Protein 1NF2 (pdb70)

Organism: Thermotoga maritima (strain ATCC 43589 / DSM 3109 / JCM 10099 / NBRC 100826 / MSB8) (NCBI:txid243274)

B-factor: mean 36.8, std 16.94, range [2.11, 124.62]

CATH classification: 3.40.50.1000 (+1 more: 3.30.1240.10)

Secondary structure (DSSP, 8-state):
-B-EEEEEIIIIIS-TTS---HHHHHHHHHHTTTSEEEEE-SS-HHHHHHHHHHHSSS---EEEGGGTEEEETTTEEEEE--B-HHHHHHHHHHHGGG---EEEE-SS-EEESS--HHHHHHHHHTT--EEE-TTHHHHHHHH-BSEEEEE--HHHHHHHHHHHHHHHTTTSEEEEEETTEEEEE-TT--HHHHHHHHHHHHT--GGGEEEEE-SHHHHHHHTT-SEEEE-TTS-HHHHHH-SEE---TTTTHHHHHHTTB-BSS--/-B-EEEEEIIIIIS-TTS---HHHHHHHHHHTTTSEEEEE-SS-HHHHHHHHHHHSSS---EEEGGGTEEEETTTEEEEE--B-HHHHHHHHHHHGGG--EEEEE-SS-EEESS--HHHHHHHHHTT---EE-TTHHHHHHHH-BSEEEEE--HHHHHHHHHHHHHHHTTTEEEEEEETTEEEEEETT--HHHHHHHHHHHHT--GGGEEEEE-SHHHHHHHTT-SEEEE-TTS-HHHHHH-SEE---TTTTHHHHHHTTB-BSTT-/-B-EEEEEIIIIIB-TTS-B-HHHHHHHHHHHTTSEEEEE-SS-HHHHHHHHHHHSSS---EEEGGGTEEEETTTEEEEE--B-HHHHHHHHHHHGGG--EEEEEETTEEEESS--HHHHHHHHHTT---EE-TTHHHHHHHH-BS-EEEE--HHHHHHHHHHHHHHHTTTEEEEEEETTEEEEEESS--HHHHHHHHHHHHT--GGGEEEEE-SHHHHHHHTT-SEEEEETTS-HHHHHHSSEEE--TTTTHHHHHHTTS-BS---

InterPro domains:
  IPR000150 Cof family [TIGR00099] (4-258)
  IPR006379 HAD-superfamily hydrolase, subfamily IIB [TIGR01484] (5-231)
  IPR023214 HAD superfamily [G3DSA:3.40.50.1000] (5-258)
  IPR036412 HAD-like superfamily [SSF56784] (1-261)

Solvent-accessible surface area: 37527 Å² total; per-residue (Å²): 67,7,90,0,0,1,0,6,0,50,18,1,2,4,20,106,114,72,81,9,37,92,110,2,50,137,16,0,66,111,4,22,190,140,12,100,2,0,0,0,1,34,55,12,16,65,21,0,20,88,27,0,103,149,33,1,167,103,24,2,9,0,0,0,12,36,2,1,10,0,28,0,51,112,88,20,68,48,36,76,67,76,0,65,54,124,26,0,89,71,2,2,100,76,2,80,103,63,114,9,61,8,2,0,5,4,108,25,45,0,43,6,23,104,76,21,122,57,2,89,35,20,8,154,127,33,76,29,119,54,136,75,49,104,66,0,29,101,35,0,28,170,81,1,0,8,26,2,1,2,16,22,75,64,117,81,0,81,93,9,68,117,57,1,13,129,119,5,108,125,69,1,101,9,78,59,34,135,85,44,27,0,19,1,24,10,92,102,25,15,4,4,88,0,0,119,80,0,44,142,110,40,127,21,109,83,117,22,0,0,3,4,0,17,56,83,54,3,21,95,5,3,112,19,3,31,2,52,0,0,0,81,63,7,65,127,118,0,63,99,39,3,8,4,26,0,45,27,6,75,70,17,0,0,0,61,9,9,95,49,4,7,26,39,2,90,167,61,8,84,0,0,1,0,6,0,48,19,1,2,4,29,110,109,94,65,10,41,109,86,3,59,104,18,0,69,100,5,20,206,138,15,96,3,0,2,0,1,36,56,18,21,69,23,0,19,76,27,0,106,131,33,1,170,108,22,3,12,0,0,0,14,34,2,2,10,0,28,0,54,111,87,20,72,51,30,73,63,80,2,65,46,123,23,0,84,66,3,2,92,83,3,89,101,61,131,11,27,10,0,0,1,11,106,34,46,1,38,0,40,145,71,25,122,56,0,88,36,26,11,159,135,32,111,25,120,55,137,74,54,108,82,0,26,109,52,0,26,151,76,1,1,7,23,1,3,2,25,33,74,60,125,67,0,77,86,6,83,120,61,0,25,113,125,6,108,128,66,2,102,10,67,58,32,130,88,48,34,0,19,2,25,12,93,95,22,12,3,3,91,1,0,122,81,0,46,141,113,44,126,20,102,88,110,24,0,0,2,5,0,15,55,76,49,2,24,95,6,1,117,15,0,28,2,48,0,0,0,76,64,7,70,130,109,0,59,94,38,1,6,6,22,0,43,28,8,78,76,18,0,0,0,54,9,14,95,49,7,6,34,60,6,105,162,126,40,110,1,0,0,0,5,0,47,20,1,1,3,24,107,120,96,78,6,33,105,89,1,62,97,13,0,64,98,7,18,192,139,14,102,2,0,0,0,0,36,65,15,15,67,18,0,22,79,27,0,104,142,29,0,171,104,21,2,8,0,0,0,14,36,3,3,8,0,28,2,54,118,95,20,65,48,30,72,63,88,2,68,40,118,28,0,77,72,2,2,93,85,3,92,100,54,125,16,28,10,0,0,0,10,120,28,52,1,41,0,41,145,74,24,121,56,0,98,35,20,12,158,130,22,128,24,128,53,150,72,50,98,81,0,17,101,55,0,30,166,62,1,1,7,21,2,3,1,21,37,74,62,129,75,0,82,95,8,79,108,51,0,13,122,126,8,111,128,72,3,115,9,75,60,37,127,88,50,30,0,22,1,24,17,92,111,25,12,4,6,88,0,0,129,83,0,42,141,114,31,122,23,111,86,107,34,0,0,2,5,0,16,57,76,55,2,22,94,6,2,111,16,5,33,26,70,0,0,0,90,63,8,77,111,121,0,62,140,43,24,87,76,78,6,61,24,5,71,72,19,0,0,0,136,10,11,93,201,21,78,40,38,4,90,169

Sequence (801 aa):
MYRVFVFDLDGTLLNDNLEISEKDRRNIEKLSRKCYVVFASGRMLVSTLNVEKKYFKRTFPTIAYNGAIVYLPEEGVILNEKIPPEVAKDIIEYIKPLNVHWQAYIDDVLYSEKDNEEIKSYARHSNVDYRVEPNLSELVSKMGTTKLLLIDTPERLDELKEILSERFKDVVKVFKSFPTYLEIVPKNVDKGKALRFLRERMNWKKEEIVVFGDNENDLFMFEEAGLRVAMENAIEKVKEASDIVTLTNNDSGVSYVLERISTDCLDMYRVFVFDLDGTLLNDNLEISEKDRRNIEKLSRKCYVVFASGRMLVSTLNVEKKYFKRTFPTIAYNGAIVYLPEEGVILNEKIPPEVAKDIIEYIKPLNVHWQAYIDDVLYSEKDNEEIKSYARHSNVDYRVEPNLSELVSKMGTTKLLLIDTPERLDELKEILSERFKDVVKVFKSFPTYLEIVPKNVDKGKALRFLRERMNWKKEEIVVFGDNENDLFMFEEAGLRVAMENAIEKVKEASDIVTLTNNDSGVSYVLERISTDCLDMYRVFVFDLDGTLLNDNLEISEKDRRNIEKLSRKCYVVFASGRMLVSTLNVEKKYFKRTFPTIAYNGAIVYLPEEGVILNEKIPPEVAKDIIEYIKPLNVHWQAYIDDVLYSEKDNEEIKSYARHSNVDYRVEPNLSELVSKMGTTKLLLIDTPERLDELKEILSERFKDVVKVFKSFPTYLEIVPKNVDKGKALRFLRERMNWKKEEIVVFGDNENDLFMFEEAGLRVAMENAIEKVKEASDIVTLTNNDSGVSYVLERISTDCLD

Radius of gyration: 41.06 Å; Cα contacts (8 Å, |Δi|>4): 1704; chains: 3; bounding box: 123×82×61 Å

Structure (mmCIF, N/CA/C/O backbone):
data_1NF2
#
_entry.id   1NF2
#
_cell.length_a   158.410
_cell.length_b   93.880
_cell.length_c   98.420
_cell.angle_alpha   90.00
_cell.angle_beta   127.91
_cell.angle_gamma   90.00
#
_symmetry.space_group_name_H-M   'C 1 2 1'
#
loop_
_entity.id
_entity.type
_entity.pdbx_description
1 polymer phosphatase
2 non-polymer 'SULFATE ION'
3 non-polymer 'MAGNESIUM ION'
4 water water
#
loop_
_atom_site.group_PDB
_atom_site.id
_atom_site.type_symbol
_atom_site.label_atom_id
_atom_site.label_alt_id
_atom_site.label_comp_id
_atom_site.label_asym_id
_atom_site.label_entity_id
_atom_site.label_seq_id
_atom_site.pdbx_PDB_ins_code
_atom_site.Cartn_x
_atom_site.Cartn_y
_atom_site.Cartn_z
_atom_site.occupancy
_atom_site.B_iso_or_equiv
_atom_site.auth_seq_id
_atom_site.auth_comp_id
_atom_site.auth_asym_id
_atom_site.auth_atom_id
_atom_site.pdbx_PDB_model_num
ATOM 1 N N . MET A 1 1 ? 120.979 37.628 22.907 1.00 43.11 1 MET A N 1
ATOM 2 C CA . MET A 1 1 ? 120.271 36.768 23.894 1.00 41.16 1 MET A CA 1
ATOM 3 C C . MET A 1 1 ? 119.128 35.973 23.267 1.00 40.55 1 MET A C 1
ATOM 4 O O . MET A 1 1 ? 118.548 36.372 22.256 1.00 42.84 1 MET A O 1
ATOM 9 N N . TYR A 1 2 ? 118.811 34.844 23.889 1.00 23.43 2 TYR A N 1
ATOM 10 C CA . TYR A 1 2 ? 117.761 33.952 23.418 1.00 20.64 2 TYR A CA 1
ATOM 11 C C . TYR A 1 2 ? 116.530 34.027 24.300 1.00 21.64 2 TYR A C 1
ATOM 12 O O . TYR A 1 2 ? 116.644 34.092 25.524 1.00 18.55 2 TYR A O 1
ATOM 21 N N . ARG A 1 3 ? 115.352 34.016 23.679 1.00 25.87 3 ARG A N 1
ATOM 22 C CA . ARG A 1 3 ? 114.095 34.101 24.425 1.00 28.60 3 ARG A CA 1
ATOM 23 C C . ARG A 1 3 ? 113.093 33.007 24.062 1.00 26.14 3 ARG A C 1
ATOM 24 O O . ARG A 1 3 ? 112.017 32.934 24.652 1.00 24.24 3 ARG A O 1
ATOM 32 N N . VAL A 1 4 ? 113.448 32.163 23.097 1.00 23.63 4 VAL A N 1
ATOM 33 C CA . VAL A 1 4 ? 112.564 31.085 22.651 1.00 22.79 4 VAL A CA 1
ATOM 34 C C . VAL A 1 4 ? 113.364 29.788 22.638 1.00 20.37 4 VAL A C 1
ATOM 35 O O . VAL A 1 4 ? 114.416 29.704 22.016 1.00 19.06 4 VAL A O 1
ATOM 39 N N . PHE A 1 5 ? 112.848 28.784 23.332 1.00 20.72 5 PHE A N 1
ATOM 40 C CA . PHE A 1 5 ? 113.531 27.507 23.472 1.00 20.45 5 PHE A CA 1
ATOM 41 C C . PHE A 1 5 ? 112.697 26.333 22.947 1.00 18.94 5 PHE A C 1
ATOM 42 O O . PHE A 1 5 ? 111.677 25.974 23.525 1.00 18.14 5 PHE A O 1
ATOM 50 N N . VAL A 1 6 ? 113.143 25.742 21.845 1.00 21.97 6 VAL A N 1
ATOM 51 C CA . VAL A 1 6 ? 112.420 24.630 21.229 1.00 22.23 6 VAL A CA 1
ATOM 52 C C . VAL A 1 6 ? 113.077 23.282 21.537 1.00 20.77 6 VAL A C 1
ATOM 53 O O . VAL A 1 6 ? 114.270 23.097 21.319 1.00 22.39 6 VAL A O 1
ATOM 57 N N . PHE A 1 7 ? 112.286 22.337 22.027 1.00 17.31 7 PHE A N 1
ATOM 58 C CA . PHE A 1 7 ? 112.809 21.027 22.399 1.00 19.31 7 PHE A CA 1
ATOM 59 C C . PHE A 1 7 ? 112.067 19.850 21.769 1.00 20.06 7 PHE A C 1
ATOM 60 O O . PHE A 1 7 ? 110.841 19.763 21.857 1.00 20.74 7 PHE A O 1
ATOM 68 N N . ASP A 1 8 ? 112.799 18.936 21.146 1.00 25.37 8 ASP A N 1
ATOM 69 C CA . ASP A 1 8 ? 112.158 17.737 20.618 1.00 26.40 8 ASP A CA 1
ATOM 70 C C . ASP A 1 8 ? 112.015 16.925 21.909 1.00 27.65 8 ASP A C 1
ATOM 71 O O . ASP A 1 8 ? 112.727 17.191 22.887 1.00 27.56 8 ASP A O 1
ATOM 76 N N . LEU A 1 9 ? 111.096 15.965 21.935 1.00 27.73 9 LEU A N 1
ATOM 77 C CA . LEU A 1 9 ? 110.897 15.137 23.125 1.00 27.73 9 LEU A CA 1
ATOM 78 C C . LEU A 1 9 ? 111.780 13.893 23.077 1.00 27.45 9 LEU A C 1
ATOM 79 O O . LEU A 1 9 ? 112.831 13.853 23.718 1.00 27.57 9 LEU A O 1
ATOM 84 N N . ASP A 1 10 ? 111.358 12.884 22.313 1.00 19.14 10 ASP A N 1
ATOM 85 C CA . ASP A 1 10 ? 112.121 11.644 22.185 1.00 18.24 10 ASP A CA 1
ATOM 86 C C . ASP A 1 10 ? 113.570 11.909 21.783 1.00 18.56 10 ASP A C 1
ATOM 87 O O . ASP A 1 10 ? 113.846 12.797 20.971 1.00 16.59 10 ASP A O 1
ATOM 92 N N . GLY A 1 11 ? 114.487 11.139 22.371 1.00 23.72 11 GLY A N 1
ATOM 93 C CA . GLY A 1 11 ? 115.906 11.275 22.084 1.00 22.45 11 GLY A CA 1
ATOM 94 C C . GLY A 1 11 ? 116.521 12.623 22.426 1.00 22.41 11 GLY A C 1
ATOM 95 O O . GLY A 1 11 ? 117.704 12.846 22.162 1.00 20.96 11 GLY A O 1
ATOM 96 N N . THR A 1 12 ? 115.737 13.504 23.046 1.00 21.61 12 THR A N 1
ATOM 97 C CA . THR A 1 12 ? 116.191 14.856 23.371 1.00 21.65 12 THR A CA 1
ATOM 98 C C . THR A 1 12 ? 115.905 15.255 24.825 1.00 21.38 12 THR A C 1
ATOM 99 O O . THR A 1 12 ? 116.772 15.112 25.688 1.00 20.98 12 THR A O 1
ATOM 103 N N . LEU A 1 13 ? 114.704 15.755 25.096 1.00 18.76 13 LEU A N 1
ATOM 104 C CA . LEU A 1 13 ? 114.342 16.133 26.461 1.00 23.51 13 LEU A CA 1
ATOM 105 C C . LEU A 1 13 ? 113.977 14.876 27.264 1.00 24.07 13 LEU A C 1
ATOM 106 O O . LEU A 1 13 ? 114.159 14.837 28.479 1.00 24.77 13 LEU A O 1
ATOM 111 N N . LEU A 1 14 ? 113.447 13.858 26.585 1.00 27.00 14 LEU A N 1
ATOM 112 C CA . LEU A 1 14 ? 113.085 12.604 27.245 1.00 26.65 14 LEU A CA 1
ATOM 113 C C . LEU A 1 14 ? 114.253 11.638 27.166 1.00 26.70 14 LEU A C 1
ATOM 114 O O . LEU A 1 14 ? 114.913 11.544 26.131 1.00 28.42 14 LEU A O 1
ATOM 119 N N . ASN A 1 15 ? 114.525 10.919 28.251 1.00 20.57 15 ASN A N 1
ATOM 120 C CA . ASN A 1 15 ? 115.616 9.959 28.207 1.00 21.61 15 ASN A CA 1
ATOM 121 C C . ASN A 1 15 ? 115.081 8.690 27.549 1.00 21.89 15 ASN A C 1
ATOM 122 O O . ASN A 1 15 ? 113.917 8.645 27.140 1.00 18.44 15 ASN A O 1
ATOM 127 N N . ASP A 1 16 ? 115.921 7.671 27.435 1.00 29.56 16 ASP A N 1
ATOM 128 C CA . ASP A 1 16 ? 115.500 6.429 26.809 1.00 32.88 16 ASP A CA 1
ATOM 129 C C . ASP A 1 16 ? 114.330 5.736 27.507 1.00 34.84 16 ASP A C 1
ATOM 130 O O . ASP A 1 16 ? 113.710 4.842 26.933 1.00 35.77 16 ASP A O 1
ATOM 135 N N . ASN A 1 17 ? 114.021 6.144 28.735 1.00 30.01 17 ASN A N 1
ATOM 136 C CA . ASN A 1 17 ? 112.901 5.545 29.455 1.00 32.87 17 ASN A CA 1
ATOM 137 C C . ASN A 1 17 ? 111.694 6.461 29.359 1.00 32.89 17 ASN A C 1
ATOM 138 O O . ASN A 1 17 ? 110.731 6.322 30.111 1.00 32.17 17 ASN A O 1
ATOM 143 N N . LEU A 1 18 ? 111.768 7.402 28.420 1.00 41.04 18 LEU A N 1
ATOM 144 C CA . LEU A 1 18 ? 110.704 8.367 28.167 1.00 40.68 18 LEU A CA 1
ATOM 145 C C . LEU A 1 18 ? 110.372 9.287 29.338 1.00 41.19 18 LEU A C 1
ATOM 146 O O . LEU A 1 18 ? 109.237 9.738 29.481 1.00 41.30 18 LEU A O 1
ATOM 151 N N . GLU A 1 19 ? 111.363 9.574 30.174 1.00 36.87 19 GLU A N 1
ATOM 152 C CA . GLU A 1 19 ? 111.143 10.461 31.308 1.00 36.76 19 GLU A CA 1
ATOM 153 C C . GLU A 1 19 ? 112.068 11.671 31.205 1.00 35.31 19 GLU A C 1
ATOM 154 O O . GLU A 1 19 ? 113.075 11.642 30.493 1.00 34.61 19 GLU A O 1
ATOM 160 N N . ILE A 1 20 ? 111.703 12.744 31.895 1.00 32.23 20 ILE A N 1
ATOM 161 C CA . ILE A 1 20 ? 112.493 13.970 31.898 1.00 31.05 20 ILE A CA 1
ATOM 162 C C . ILE A 1 20 ? 113.201 14.081 33.247 1.00 30.19 20 ILE A C 1
ATOM 163 O O . ILE A 1 20 ? 112.550 14.040 34.285 1.00 29.50 20 ILE A O 1
ATOM 168 N N . SER A 1 21 ? 114.523 14.216 33.233 1.00 30.32 21 SER A N 1
ATOM 169 C CA . SER A 1 21 ? 115.282 14.335 34.478 1.00 29.37 21 SER A CA 1
ATOM 170 C C . SER A 1 21 ? 114.839 15.573 35.255 1.00 29.40 21 SER A C 1
ATOM 171 O O . SER A 1 21 ? 114.348 16.539 34.668 1.00 28.01 21 SER A O 1
ATOM 174 N N . GLU A 1 22 ? 115.008 15.539 36.575 1.00 27.43 22 GLU A N 1
ATOM 175 C CA . GLU A 1 22 ? 114.641 16.675 37.417 1.00 26.20 22 GLU A CA 1
ATOM 176 C C . GLU A 1 22 ? 115.473 17.893 37.036 1.00 24.31 22 GLU A C 1
ATOM 177 O O . GLU A 1 22 ? 114.982 19.024 37.044 1.00 22.83 22 GLU A O 1
ATOM 183 N N . LYS A 1 23 ? 116.738 17.668 36.706 1.00 26.42 23 LYS A N 1
ATOM 184 C CA . LYS A 1 23 ? 117.593 18.784 36.331 1.00 28.31 23 LYS A CA 1
ATOM 185 C C . LYS A 1 23 ? 116.986 19.529 35.129 1.00 28.88 23 LYS A C 1
ATOM 186 O O . LYS A 1 23 ? 116.816 20.757 35.170 1.00 28.00 23 LYS A O 1
ATOM 192 N N . ASP A 1 24 ? 116.640 18.791 34.072 1.00 27.32 24 ASP A N 1
ATOM 193 C CA . ASP A 1 24 ? 116.055 19.414 32.880 1.00 27.42 24 ASP A CA 1
ATOM 194 C C . ASP A 1 24 ? 114.716 20.051 33.212 1.00 27.04 24 ASP A C 1
ATOM 195 O O . ASP A 1 24 ? 114.400 21.141 32.730 1.00 26.97 24 ASP A O 1
ATOM 200 N N . ARG A 1 25 ? 113.922 19.371 34.033 1.00 25.60 25 ARG A N 1
ATOM 201 C CA . ARG A 1 25 ? 112.626 19.913 34.417 1.00 26.04 25 ARG A CA 1
ATOM 202 C C . ARG A 1 25 ? 112.801 21.261 35.103 1.00 26.35 25 ARG A C 1
ATOM 203 O O . ARG A 1 25 ? 112.175 22.244 34.713 1.00 25.78 25 ARG A O 1
ATOM 211 N N . ARG A 1 26 ? 113.654 21.316 36.125 1.00 25.75 26 ARG A N 1
ATOM 212 C CA . ARG A 1 26 ? 113.856 22.576 36.837 1.00 26.20 26 ARG A CA 1
ATOM 213 C C . ARG A 1 26 ? 114.362 23.718 35.954 1.00 24.61 26 ARG A C 1
ATOM 214 O O . ARG A 1 26 ? 113.945 24.863 36.120 1.00 23.16 26 ARG A O 1
ATOM 222 N N . ASN A 1 27 ? 115.247 23.416 35.012 1.00 20.16 27 ASN A N 1
ATOM 223 C CA . ASN A 1 27 ? 115.755 24.462 34.132 1.00 20.97 27 ASN A CA 1
ATOM 224 C C . ASN A 1 27 ? 114.669 24.993 33.213 1.00 21.73 27 ASN A C 1
ATOM 225 O O . ASN A 1 27 ? 114.621 26.193 32.931 1.00 22.05 27 ASN A O 1
ATOM 230 N N . ILE A 1 28 ? 113.791 24.107 32.749 1.00 24.74 28 ILE A N 1
ATOM 231 C CA . ILE A 1 28 ? 112.703 24.535 31.880 1.00 26.67 28 ILE A CA 1
ATOM 232 C C . ILE A 1 28 ? 111.774 25.434 32.696 1.00 26.92 28 ILE A C 1
ATOM 233 O O . ILE A 1 28 ? 111.368 26.500 32.231 1.00 26.57 28 ILE A O 1
ATOM 238 N N . GLU A 1 29 ? 111.435 24.993 33.909 1.00 25.38 29 GLU A N 1
ATOM 239 C CA . GLU A 1 29 ? 110.574 25.762 34.808 1.00 26.72 29 GLU A CA 1
ATOM 240 C C . GLU A 1 29 ? 111.081 27.194 34.957 1.00 27.18 29 GLU A C 1
ATOM 241 O O . GLU A 1 29 ? 110.310 28.145 34.885 1.00 27.44 29 GLU A O 1
ATOM 247 N N . LYS A 1 30 ? 112.382 27.345 35.167 1.00 33.83 30 LYS A N 1
ATOM 248 C CA . LYS A 1 30 ? 112.964 28.674 35.323 1.00 36.53 30 LYS A CA 1
ATOM 249 C C . LYS A 1 30 ? 112.807 29.528 34.057 1.00 38.23 30 LYS A C 1
ATOM 250 O O . LYS A 1 30 ? 112.501 30.722 34.136 1.00 37.74 30 LYS A O 1
ATOM 256 N N . LEU A 1 31 ? 113.012 28.917 32.892 1.00 34.07 31 LEU A N 1
ATOM 257 C CA . LEU A 1 31 ? 112.874 29.635 31.630 1.00 35.29 31 LEU A CA 1
ATOM 258 C C . LEU A 1 31 ? 111.432 30.036 31.353 1.00 37.02 31 LEU A C 1
ATOM 259 O O . LEU A 1 31 ? 111.169 31.162 30.927 1.00 37.13 31 LEU A O 1
ATOM 264 N N . SER A 1 32 ? 110.506 29.107 31.590 1.00 32.59 32 SER A N 1
ATOM 265 C CA . SER A 1 32 ? 109.086 29.335 31.331 1.00 35.99 32 SER A CA 1
ATOM 266 C C . SER A 1 32 ? 108.574 30.620 31.959 1.00 40.57 32 SER A C 1
ATOM 267 O O . SER A 1 32 ? 107.511 31.124 31.592 1.00 39.07 32 SER A O 1
ATOM 270 N N . ARG A 1 33 ? 109.323 31.137 32.925 1.00 66.38 33 ARG A N 1
ATOM 271 C CA . ARG A 1 33 ? 108.952 32.380 33.576 1.00 71.94 33 ARG A CA 1
ATOM 272 C C . ARG A 1 33 ? 109.549 33.493 32.728 1.00 71.23 33 ARG A C 1
ATOM 273 O O . ARG A 1 33 ? 110.769 33.588 32.579 1.00 73.41 33 ARG A O 1
ATOM 281 N N . LYS A 1 34 ? 108.677 34.317 32.158 1.00 42.71 34 LYS A N 1
ATOM 282 C CA . LYS A 1 34 ? 109.086 35.426 31.302 1.00 41.81 34 LYS A CA 1
ATOM 283 C C . LYS A 1 34 ? 109.458 35.013 29.872 1.00 39.31 34 LYS A C 1
ATOM 284 O O . LYS A 1 34 ? 109.314 35.818 28.952 1.00 38.77 34 LYS A O 1
ATOM 290 N N . CYS A 1 35 ? 109.927 33.777 29.679 1.00 42.94 35 CYS A N 1
ATOM 291 C CA . CYS A 1 35 ? 110.320 33.313 28.341 1.00 39.06 35 CYS A CA 1
ATOM 292 C C . CYS A 1 35 ? 109.432 32.226 27.707 1.00 33.29 35 CYS A C 1
ATOM 293 O O . CYS A 1 35 ? 108.634 31.581 28.381 1.00 31.52 35 CYS A O 1
ATOM 296 N N . TYR A 1 36 ? 109.594 32.026 26.402 1.00 29.82 36 TYR A N 1
ATOM 297 C CA . TYR A 1 36 ? 108.799 31.046 25.661 1.00 23.80 36 TYR A CA 1
ATOM 298 C C . TYR A 1 36 ? 109.436 29.676 25.473 1.00 18.95 36 TYR A C 1
ATOM 299 O O . TYR A 1 36 ? 110.553 29.558 24.965 1.00 14.05 36 TYR A O 1
ATOM 308 N N . VAL A 1 37 ? 108.700 28.639 25.857 1.00 21.48 37 VAL A N 1
ATOM 309 C CA . VAL A 1 37 ? 109.166 27.272 25.706 1.00 21.56 37 VAL A CA 1
ATOM 310 C C . VAL A 1 37 ? 108.266 26.539 24.704 1.00 21.82 37 VAL A C 1
ATOM 311 O O . VAL A 1 37 ? 107.039 26.633 24.784 1.00 22.29 37 VAL A O 1
ATOM 315 N N . VAL A 1 38 ? 108.880 25.820 23.762 1.00 23.33 38 VAL A N 1
ATOM 316 C CA . VAL A 1 38 ? 108.143 25.079 22.728 1.00 22.40 38 VAL A CA 1
ATOM 317 C C . VAL A 1 38 ? 108.539 23.599 22.647 1.00 22.18 38 VAL A C 1
ATOM 318 O O . VAL A 1 38 ? 109.717 23.260 22.613 1.00 23.10 38 VAL A O 1
ATOM 322 N N . PHE A 1 39 ? 107.543 22.722 22.626 1.00 21.81 39 PHE A N 1
ATOM 323 C CA . PHE A 1 39 ? 107.779 21.288 22.521 1.00 22.17 39 PHE A CA 1
ATOM 324 C C . PHE A 1 39 ? 107.371 20.839 21.115 1.00 23.12 39 PHE A C 1
ATOM 325 O O . PHE A 1 39 ? 106.273 21.150 20.650 1.00 22.45 39 PHE A O 1
ATOM 333 N N . ALA A 1 40 ? 108.253 20.114 20.439 1.00 30.82 40 ALA A N 1
ATOM 334 C CA . ALA A 1 40 ? 107.978 19.647 19.085 1.00 31.64 40 ALA A CA 1
ATOM 335 C C . ALA A 1 40 ? 108.192 18.146 19.001 1.00 30.94 40 ALA A C 1
ATOM 336 O O . ALA A 1 40 ? 109.312 17.662 19.136 1.00 35.03 40 ALA A O 1
ATOM 338 N N . SER A 1 41 ? 107.119 17.410 18.752 1.00 21.23 41 SER A N 1
ATOM 339 C CA . SER A 1 41 ? 107.203 15.958 18.695 1.00 19.67 41 SER A CA 1
ATOM 340 C C . SER A 1 41 ? 106.495 15.320 17.504 1.00 19.63 41 SER A C 1
ATOM 341 O O . SER A 1 41 ? 105.682 15.958 16.829 1.00 16.29 41 SER A O 1
ATOM 344 N N . GLY A 1 42 ? 106.810 14.048 17.265 1.00 19.70 42 GLY A N 1
ATOM 345 C CA . GLY A 1 42 ? 106.171 13.312 16.192 1.00 20.77 42 GLY A CA 1
ATOM 346 C C . GLY A 1 42 ? 104.964 12.586 16.763 1.00 22.48 42 GLY A C 1
ATOM 347 O O . GLY A 1 42 ? 104.145 12.036 16.025 1.00 23.93 42 GLY A O 1
ATOM 348 N N . ARG A 1 43 ? 104.847 12.604 18.091 1.00 24.69 43 ARG A N 1
ATOM 349 C CA . ARG A 1 43 ? 103.748 11.941 18.796 1.00 25.87 43 ARG A CA 1
ATOM 350 C C . ARG A 1 43 ? 102.432 12.712 18.664 1.00 24.47 43 ARG A C 1
ATOM 351 O O . ARG A 1 43 ? 102.415 13.846 18.186 1.00 24.08 43 ARG A O 1
ATOM 359 N N . MET A 1 44 ? 101.335 12.077 19.077 1.00 21.36 44 MET A N 1
ATOM 360 C CA . MET A 1 44 ? 100.005 12.683 19.024 1.00 22.01 44 MET A CA 1
ATOM 361 C C . MET A 1 44 ? 99.990 13.971 19.861 1.00 23.20 44 MET A C 1
ATOM 362 O O . MET A 1 44 ? 100.859 14.173 20.706 1.00 24.64 44 MET A O 1
ATOM 367 N N . LEU A 1 45 ? 99.005 14.836 19.634 1.00 22.80 45 LEU A N 1
ATOM 368 C CA . LEU A 1 45 ? 98.917 16.087 20.386 1.00 24.20 45 LEU A CA 1
ATOM 369 C C . LEU A 1 45 ? 98.645 15.798 21.861 1.00 25.45 45 LEU A C 1
ATOM 370 O O . LEU A 1 45 ? 99.276 16.379 22.745 1.00 24.43 45 LEU A O 1
ATOM 375 N N . VAL A 1 46 ? 97.694 14.907 22.123 1.00 32.16 46 VAL A N 1
ATOM 376 C CA . VAL A 1 46 ? 97.348 14.552 23.492 1.00 33.32 46 VAL A CA 1
ATOM 377 C C . VAL A 1 46 ? 98.529 13.964 24.248 1.00 33.28 46 VAL A C 1
ATOM 378 O O . VAL A 1 46 ? 98.743 14.289 25.416 1.00 34.61 46 VAL A O 1
ATOM 382 N N . SER A 1 47 ? 99.293 13.101 23.586 1.00 29.68 47 SER A N 1
ATOM 383 C CA . SER A 1 47 ? 100.450 12.487 24.222 1.00 29.62 47 SER A CA 1
ATOM 384 C C . SER A 1 47 ? 101.466 13.555 24.607 1.00 30.61 47 SER A C 1
ATOM 385 O O . SER A 1 47 ? 102.081 13.492 25.677 1.00 32.40 47 SER A O 1
ATOM 388 N N . THR A 1 48 ? 101.631 14.539 23.731 1.00 22.80 48 THR A N 1
ATOM 389 C CA . THR A 1 48 ? 102.583 15.610 23.962 1.00 21.82 48 THR A CA 1
ATOM 390 C C . THR A 1 48 ? 102.116 16.544 25.076 1.00 22.06 48 THR A C 1
ATOM 391 O O . THR A 1 48 ? 102.893 16.895 25.960 1.00 20.83 48 THR A O 1
ATOM 395 N N . LEU A 1 49 ? 100.847 16.935 25.050 1.00 25.52 49 LEU A N 1
ATOM 396 C CA . LEU A 1 49 ? 100.326 17.821 26.083 1.00 27.63 49 LEU A CA 1
ATOM 397 C C . LEU A 1 49 ? 100.339 17.125 27.444 1.00 28.64 49 LEU A C 1
ATOM 398 O O . LEU A 1 49 ? 100.452 17.779 28.481 1.00 28.67 49 LEU A O 1
ATOM 403 N N . ASN A 1 50 ? 100.224 15.800 27.435 1.00 32.68 50 ASN A N 1
ATOM 404 C CA . ASN A 1 50 ? 100.216 15.030 28.674 1.00 33.04 50 ASN A CA 1
ATOM 405 C C . ASN A 1 50 ? 101.577 15.013 29.353 1.00 32.78 50 ASN A C 1
ATOM 406 O O . ASN A 1 50 ? 101.659 14.961 30.577 1.00 34.15 50 ASN A O 1
ATOM 411 N N . VAL A 1 51 ? 102.643 15.047 28.561 1.00 29.91 51 VAL A N 1
ATOM 412 C CA . VAL A 1 51 ? 103.989 15.067 29.116 1.00 28.76 51 VAL A CA 1
ATOM 413 C C . VAL A 1 51 ? 104.192 16.446 29.742 1.00 29.41 51 VAL A C 1
ATOM 414 O O . VAL A 1 51 ? 104.749 16.572 30.837 1.00 28.22 51 VAL A O 1
ATOM 418 N N . GLU A 1 52 ? 103.712 17.469 29.041 1.00 26.31 52 GLU A N 1
ATOM 419 C CA . GLU A 1 52 ? 103.821 18.847 29.500 1.00 28.80 52 GLU A CA 1
ATOM 420 C C . GLU A 1 52 ? 103.123 19.039 30.841 1.00 30.70 52 GLU A C 1
ATOM 421 O O . GLU A 1 52 ? 103.696 19.605 31.769 1.00 31.20 52 GLU A O 1
ATOM 427 N N . LYS A 1 53 ? 101.888 18.565 30.944 1.00 31.98 53 LYS A N 1
ATOM 428 C CA . LYS A 1 53 ? 101.137 18.709 32.180 1.00 33.38 53 LYS A CA 1
ATOM 429 C C . LYS A 1 53 ? 101.690 17.849 33.313 1.00 34.79 53 LYS A C 1
ATOM 430 O O . LYS A 1 53 ? 101.586 18.216 34.481 1.00 34.32 53 LYS A O 1
ATOM 436 N N . LYS A 1 54 ? 102.295 16.718 32.970 1.00 36.58 54 LYS A N 1
ATOM 437 C CA . LYS A 1 54 ? 102.858 15.828 33.978 1.00 37.48 54 LYS A CA 1
ATOM 438 C C . LYS A 1 54 ? 104.065 16.418 34.705 1.00 37.54 54 LYS A C 1
ATOM 439 O O . LYS A 1 54 ? 104.169 16.319 35.926 1.00 38.12 54 LYS A O 1
ATOM 445 N N . TYR A 1 55 ? 104.977 17.025 33.953 1.00 38.16 55 TYR A N 1
ATOM 446 C CA . TYR A 1 55 ? 106.186 17.608 34.532 1.00 38.65 55 TYR A CA 1
ATOM 447 C C . TYR A 1 55 ? 106.021 19.080 34.888 1.00 39.59 55 TYR A C 1
ATOM 448 O O . TYR A 1 55 ? 106.747 19.614 35.722 1.00 39.90 55 TYR A O 1
ATOM 457 N N . PHE A 1 56 ? 105.062 19.728 34.243 1.00 55.80 56 PHE A N 1
ATOM 458 C CA . PHE A 1 56 ? 104.750 21.127 34.498 1.00 57.44 56 PHE A CA 1
ATOM 459 C C . PHE A 1 56 ? 103.229 21.113 34.472 1.00 60.01 56 PHE A C 1
ATOM 460 O O . PHE A 1 56 ? 102.633 20.561 33.557 1.00 64.69 56 PHE A O 1
ATOM 468 N N . LYS A 1 57 ? 102.588 21.698 35.468 1.00 48.60 57 LYS A N 1
ATOM 469 C CA . LYS A 1 57 ? 101.130 21.691 35.493 1.00 47.69 57 LYS A CA 1
ATOM 470 C C . LYS A 1 57 ? 100.558 22.722 34.529 1.00 46.12 57 LYS A C 1
ATOM 471 O O . LYS A 1 57 ? 99.832 23.628 34.933 1.00 47.31 57 LYS A O 1
ATOM 477 N N . ARG A 1 58 ? 100.884 22.574 33.246 1.00 32.57 58 ARG A N 1
ATOM 478 C CA . ARG A 1 58 ? 100.409 23.502 32.225 1.00 30.07 58 ARG A CA 1
ATOM 479 C C . ARG A 1 58 ? 100.767 23.027 30.817 1.00 28.09 58 ARG A C 1
ATOM 480 O O . ARG A 1 58 ? 101.415 22.003 30.642 1.00 26.51 58 ARG A O 1
ATOM 488 N N . THR A 1 59 ? 100.344 23.785 29.812 1.00 35.69 59 THR A N 1
ATOM 489 C CA . THR A 1 59 ? 100.663 23.445 28.434 1.00 35.18 59 THR A CA 1
ATOM 490 C C . THR A 1 59 ? 101.463 24.596 27.840 1.00 34.71 59 THR A C 1
ATOM 491 O O . THR A 1 59 ? 101.437 25.716 28.355 1.00 34.93 59 THR A O 1
ATOM 495 N N . PHE A 1 60 ? 102.178 24.312 26.759 1.00 34.94 60 PHE A N 1
ATOM 496 C CA . PHE A 1 60 ? 103.008 25.312 26.097 1.00 31.86 60 PHE A CA 1
ATOM 497 C C . PHE A 1 60 ? 102.728 25.282 24.602 1.00 30.67 60 PHE A C 1
ATOM 498 O O . PHE A 1 60 ? 102.015 24.399 24.113 1.00 29.33 60 PHE A O 1
ATOM 506 N N . PRO A 1 61 ? 103.260 26.271 23.858 1.00 24.97 61 PRO A N 1
ATOM 507 C CA . PRO A 1 61 ? 103.036 26.259 22.413 1.00 23.54 61 PRO A CA 1
ATOM 508 C C . PRO A 1 61 ? 103.585 24.884 22.015 1.00 23.59 61 PRO A C 1
ATOM 509 O O . PRO A 1 61 ? 104.669 24.497 22.454 1.00 21.42 61 PRO A O 1
ATOM 513 N N . THR A 1 62 ? 102.843 24.139 21.208 1.00 24.47 62 THR A N 1
ATOM 514 C CA . THR A 1 62 ? 103.277 22.801 20.855 1.00 24.93 62 THR A CA 1
ATOM 515 C C . THR A 1 62 ? 103.189 22.407 19.378 1.00 25.03 62 THR A C 1
ATOM 516 O O . THR A 1 62 ? 102.242 22.771 18.674 1.00 24.71 62 THR A O 1
ATOM 520 N N . ILE A 1 63 ? 104.198 21.668 18.923 1.00 24.94 63 ILE A N 1
ATOM 521 C CA . ILE A 1 63 ? 104.241 21.153 17.561 1.00 24.96 63 ILE A CA 1
ATOM 522 C C . ILE A 1 63 ? 104.125 19.639 17.735 1.00 25.06 63 ILE A C 1
ATOM 523 O O . ILE A 1 63 ? 104.963 19.013 18.388 1.00 25.85 63 ILE A O 1
ATOM 528 N N . ALA A 1 64 ? 103.063 19.068 17.172 1.00 18.32 64 ALA A N 1
ATOM 529 C CA . ALA A 1 64 ? 102.780 17.640 17.268 1.00 17.51 64 ALA A CA 1
ATOM 530 C C . ALA A 1 64 ? 102.664 16.982 15.883 1.00 17.80 64 ALA A C 1
ATOM 531 O O . ALA A 1 64 ? 102.673 17.671 14.863 1.00 14.62 64 ALA A O 1
ATOM 533 N N . TYR A 1 65 ? 102.561 15.652 15.854 1.00 22.04 65 TYR A N 1
ATOM 534 C CA . TYR A 1 65 ? 102.450 14.917 14.590 1.00 23.28 65 TYR A CA 1
ATOM 535 C C . TYR A 1 65 ? 103.519 15.356 13.595 1.00 24.59 65 TYR A C 1
ATOM 536 O O . TYR A 1 65 ? 103.259 15.459 12.394 1.00 23.15 65 TYR A O 1
ATOM 545 N N . ASN A 1 66 ? 104.714 15.633 14.109 1.00 19.61 66 ASN A N 1
ATOM 546 C CA . ASN A 1 66 ? 105.842 16.038 13.274 1.00 19.97 66 ASN A CA 1
ATOM 547 C C . ASN A 1 66 ? 105.565 17.234 12.353 1.00 19.56 66 ASN A C 1
ATOM 548 O O . ASN A 1 66 ? 106.031 17.278 11.210 1.00 19.67 66 ASN A O 1
ATOM 553 N N . GLY A 1 67 ? 104.805 18.206 12.847 1.00 19.80 67 GLY A N 1
ATOM 554 C CA . GLY A 1 67 ? 104.531 19.386 12.044 1.00 19.69 67 GLY A CA 1
ATOM 555 C C . GLY A 1 67 ? 103.115 19.613 11.547 1.00 19.49 67 GLY A C 1
ATOM 556 O O . GLY A 1 67 ? 102.798 20.727 11.110 1.00 19.31 67 GLY A O 1
ATOM 557 N N . ALA A 1 68 ? 102.263 18.589 11.616 1.00 27.99 68 ALA A N 1
ATOM 558 C CA . ALA A 1 68 ? 100.886 18.707 11.140 1.00 29.68 68 ALA A CA 1
ATOM 559 C C . ALA A 1 68 ? 100.026 19.542 12.082 1.00 32.09 68 ALA A C 1
ATOM 560 O O . ALA A 1 68 ? 99.066 20.187 11.653 1.00 32.33 68 ALA A O 1
ATOM 562 N N . ILE A 1 69 ? 100.360 19.528 13.367 1.00 20.77 69 ILE A N 1
ATOM 563 C CA . ILE A 1 69 ? 99.608 20.313 14.332 1.00 21.26 69 ILE A CA 1
ATOM 564 C C . ILE A 1 69 ? 100.447 21.333 15.089 1.00 22.13 69 ILE A C 1
ATOM 565 O O . ILE A 1 69 ? 101.549 21.029 15.554 1.00 22.96 69 ILE A O 1
ATOM 570 N N . VAL A 1 70 ? 99.922 22.553 15.179 1.00 23.89 70 VAL A N 1
ATOM 571 C CA . VAL A 1 70 ? 100.565 23.625 15.933 1.00 23.10 70 VAL A CA 1
ATOM 572 C C . VAL A 1 70 ? 99.504 24.065 16.936 1.00 24.58 70 VAL A C 1
ATOM 573 O O . VAL A 1 70 ? 98.400 24.458 16.558 1.00 24.39 70 VAL A O 1
ATOM 577 N N . TYR A 1 71 ? 99.839 23.973 18.217 1.00 24.55 71 TYR A N 1
ATOM 578 C CA . TYR A 1 71 ? 98.915 24.327 19.282 1.00 24.73 71 TYR A CA 1
ATOM 579 C C . TYR A 1 71 ? 99.430 25.435 20.199 1.00 26.48 71 TYR A C 1
ATOM 580 O O . TYR A 1 71 ? 100.617 25.487 20.522 1.00 26.28 71 TYR A O 1
ATOM 589 N N . LEU A 1 72 ? 98.525 26.323 20.603 1.00 31.02 72 LEU A N 1
ATOM 590 C CA . LEU A 1 72 ? 98.837 27.423 21.520 1.00 32.39 72 LEU A CA 1
ATOM 591 C C . LEU A 1 72 ? 97.939 27.255 22.738 1.00 34.73 72 LEU A C 1
ATOM 592 O O . LEU A 1 72 ? 96.727 27.073 22.603 1.00 34.11 72 LEU A O 1
ATOM 597 N N . PRO A 1 73 ? 98.526 27.310 23.946 1.00 31.57 73 PRO A N 1
ATOM 598 C CA . PRO A 1 73 ? 97.787 27.160 25.203 1.00 33.63 73 PRO A CA 1
ATOM 599 C C . PRO A 1 73 ? 96.478 27.948 25.251 1.00 36.47 73 PRO A C 1
ATOM 600 O O . PRO A 1 73 ? 95.481 27.480 25.799 1.00 36.16 73 PRO A O 1
ATOM 604 N N . GLU A 1 74 ? 96.480 29.138 24.664 1.00 40.50 74 GLU A N 1
ATOM 605 C CA . GLU A 1 74 ? 95.293 29.982 24.678 1.00 44.87 74 GLU A CA 1
ATOM 606 C C . GLU A 1 74 ? 94.338 29.779 23.499 1.00 46.41 74 GLU A C 1
ATOM 607 O O . GLU A 1 74 ? 93.147 29.547 23.698 1.00 48.22 74 GLU A O 1
ATOM 613 N N . GLU A 1 75 ? 94.867 29.858 22.282 1.00 43.47 75 GLU A N 1
ATOM 614 C CA . GLU A 1 75 ? 94.074 29.714 21.059 1.00 44.62 75 GLU A CA 1
ATOM 615 C C . GLU A 1 75 ? 93.678 28.270 20.746 1.00 42.15 75 GLU A C 1
ATOM 616 O O . GLU A 1 75 ? 92.619 28.018 20.169 1.00 41.76 75 GLU A O 1
ATOM 622 N N . GLY A 1 76 ? 94.537 27.327 21.120 1.00 41.36 76 GLY A N 1
ATOM 623 C CA . GLY A 1 76 ? 94.278 25.930 20.822 1.00 36.96 76 GLY A CA 1
ATOM 624 C C . GLY A 1 76 ? 95.017 25.615 19.532 1.00 34.16 76 GLY A C 1
ATOM 625 O O . GLY A 1 76 ? 96.095 26.163 19.290 1.00 32.80 76 GLY A O 1
ATOM 626 N N . VAL A 1 77 ? 94.445 24.753 18.695 1.00 33.25 77 VAL A N 1
ATOM 627 C CA . VAL A 1 77 ? 95.074 24.389 17.427 1.00 30.27 77 VAL A CA 1
ATOM 628 C C . VAL A 1 77 ? 94.907 25.496 16.392 1.00 28.90 77 VAL A C 1
ATOM 629 O O . VAL A 1 77 ? 93.785 25.877 16.062 1.00 27.83 77 VAL A O 1
ATOM 633 N N . ILE A 1 78 ? 96.024 26.021 15.893 1.00 32.64 78 ILE A N 1
ATOM 634 C CA . ILE A 1 78 ? 95.980 27.081 14.889 1.00 31.61 78 ILE A CA 1
ATOM 635 C C . ILE A 1 78 ? 96.497 26.603 13.533 1.00 31.11 78 ILE A C 1
ATOM 636 O O . ILE A 1 78 ? 96.483 27.345 12.554 1.00 31.17 78 ILE A O 1
ATOM 641 N N . LEU A 1 79 ? 96.976 25.365 13.498 1.00 25.88 79 LEU A N 1
ATOM 642 C CA . LEU A 1 79 ? 97.442 24.735 12.268 1.00 25.65 79 LEU A CA 1
ATOM 643 C C . LEU A 1 79 ? 97.050 23.271 12.410 1.00 27.34 79 LEU A C 1
ATOM 644 O O . LEU A 1 79 ? 97.458 22.594 13.368 1.00 26.10 79 LEU A O 1
ATOM 649 N N . ASN A 1 80 ? 96.251 22.788 11.467 1.00 29.04 80 ASN A N 1
ATOM 650 C CA . ASN A 1 80 ? 95.794 21.410 11.509 1.00 29.61 80 ASN A CA 1
ATOM 651 C C . ASN A 1 80 ? 95.872 20.784 10.119 1.00 29.75 80 ASN A C 1
ATOM 652 O O . ASN A 1 80 ? 94.886 20.749 9.384 1.00 32.37 80 ASN A O 1
ATOM 657 N N . GLU A 1 81 ? 97.061 20.304 9.767 1.00 25.80 81 GLU A N 1
ATOM 658 C CA . GLU A 1 81 ? 97.311 19.669 8.476 1.00 25.67 81 GLU A CA 1
ATOM 659 C C . GLU A 1 81 ? 96.775 18.239 8.478 1.00 25.88 81 GLU A C 1
ATOM 660 O O . GLU A 1 81 ? 97.020 17.482 9.421 1.00 23.94 81 GLU A O 1
ATOM 666 N N . LYS A 1 82 ? 96.045 17.872 7.428 1.00 20.12 82 LYS A N 1
ATOM 667 C CA . LYS A 1 82 ? 95.491 16.523 7.332 1.00 22.56 82 LYS A CA 1
ATOM 668 C C . LYS A 1 82 ? 95.414 16.010 5.900 1.00 23.15 82 LYS A C 1
ATOM 669 O O . LYS A 1 82 ? 95.715 16.735 4.942 1.00 18.61 82 LYS A O 1
ATOM 675 N N . ILE A 1 83 ? 95.065 14.737 5.755 1.00 28.25 83 ILE A N 1
ATOM 676 C CA . ILE A 1 83 ? 94.912 14.172 4.424 1.00 32.18 83 ILE A CA 1
ATOM 677 C C . ILE A 1 83 ? 93.500 14.573 3.988 1.00 34.45 83 ILE A C 1
ATOM 678 O O . ILE A 1 83 ? 92.518 14.277 4.678 1.00 34.91 83 ILE A O 1
ATOM 683 N N . PRO A 1 84 ? 93.383 15.281 2.855 1.00 45.28 84 PRO A N 1
ATOM 684 C CA . PRO A 1 84 ? 92.057 15.697 2.378 1.00 49.77 84 PRO A CA 1
ATOM 685 C C . PRO A 1 84 ? 91.126 14.495 2.218 1.00 52.95 84 PRO A C 1
ATOM 686 O O . PRO A 1 84 ? 91.509 13.481 1.633 1.00 54.21 84 PRO A O 1
ATOM 690 N N . PRO A 1 85 ? 89.893 14.592 2.748 1.00 66.60 85 PRO A N 1
ATOM 691 C CA . PRO A 1 85 ? 88.892 13.522 2.681 1.00 68.15 85 PRO A CA 1
ATOM 692 C C . PRO A 1 85 ? 88.763 12.843 1.319 1.00 67.94 85 PRO A C 1
ATOM 693 O O . PRO A 1 85 ? 88.239 11.736 1.226 1.00 68.83 85 PRO A O 1
ATOM 697 N N . GLU A 1 86 ? 89.240 13.508 0.269 1.00 55.87 86 GLU A N 1
ATOM 698 C CA . GLU A 1 86 ? 89.181 12.951 -1.076 1.00 56.17 86 GLU A CA 1
ATOM 699 C C . GLU A 1 86 ? 90.311 11.957 -1.290 1.00 53.36 86 GLU A C 1
ATOM 700 O O . GLU A 1 86 ? 90.069 10.773 -1.517 1.00 54.09 86 GLU A O 1
ATOM 706 N N . VAL A 1 87 ? 91.546 12.440 -1.226 1.00 44.31 87 VAL A N 1
ATOM 707 C CA . VAL A 1 87 ? 92.699 11.568 -1.385 1.00 39.88 87 VAL A CA 1
ATOM 708 C C . VAL A 1 87 ? 92.615 10.472 -0.321 1.00 38.46 87 VAL A C 1
ATOM 709 O O . VAL A 1 87 ? 93.041 9.339 -0.541 1.00 35.94 87 VAL A O 1
ATOM 713 N N . ALA A 1 88 ? 92.049 10.817 0.831 1.00 36.92 88 ALA A N 1
ATOM 714 C CA . ALA A 1 88 ? 91.907 9.867 1.923 1.00 36.29 88 ALA A CA 1
ATOM 715 C C . ALA A 1 88 ? 90.929 8.775 1.516 1.00 35.65 88 ALA A C 1
ATOM 716 O O . ALA A 1 88 ? 91.180 7.590 1.740 1.00 34.52 88 ALA A O 1
ATOM 718 N N . LYS A 1 89 ? 89.813 9.182 0.918 1.00 34.92 89 LYS A N 1
ATOM 719 C CA . LYS A 1 89 ? 88.803 8.232 0.475 1.00 35.29 89 LYS A CA 1
ATOM 720 C C . LYS A 1 89 ? 89.393 7.328 -0.601 1.00 32.40 89 LYS A C 1
ATOM 721 O O . LYS A 1 89 ? 89.208 6.114 -0.562 1.00 31.83 89 LYS A O 1
ATOM 727 N N . ASP A 1 90 ? 90.105 7.925 -1.554 1.00 28.90 90 ASP A N 1
ATOM 728 C CA . ASP A 1 90 ? 90.740 7.171 -2.630 1.00 27.92 90 ASP A CA 1
ATOM 729 C C . ASP A 1 90 ? 91.717 6.130 -2.101 1.00 27.67 90 ASP A C 1
ATOM 730 O O . ASP A 1 90 ? 91.779 5.007 -2.610 1.00 26.75 90 ASP A O 1
ATOM 735 N N . ILE A 1 91 ? 92.492 6.510 -1.088 1.00 27.14 91 ILE A N 1
ATOM 736 C CA . ILE A 1 91 ? 93.476 5.609 -0.505 1.00 25.55 91 ILE A CA 1
ATOM 737 C C . ILE A 1 91 ? 92.811 4.439 0.200 1.00 24.78 91 ILE A C 1
ATOM 738 O O . ILE A 1 91 ? 93.248 3.300 0.054 1.00 24.81 91 ILE A O 1
ATOM 743 N N . ILE A 1 92 ? 91.756 4.717 0.958 1.00 25.53 92 ILE A N 1
ATOM 744 C CA . ILE A 1 92 ? 91.036 3.671 1.683 1.00 27.43 92 ILE A CA 1
ATOM 745 C C . ILE A 1 92 ? 90.326 2.698 0.742 1.00 28.26 92 ILE A C 1
ATOM 746 O O . ILE A 1 92 ? 90.382 1.483 0.944 1.00 28.30 92 ILE A O 1
ATOM 751 N N . GLU A 1 93 ? 89.656 3.224 -0.280 1.00 26.24 93 GLU A N 1
ATOM 752 C CA . GLU A 1 93 ? 88.960 2.366 -1.234 1.00 28.85 93 GLU A CA 1
ATOM 753 C C . GLU A 1 93 ? 89.962 1.524 -2.023 1.00 28.73 93 GLU A C 1
ATOM 754 O O . GLU A 1 93 ? 89.658 0.413 -2.449 1.00 28.55 93 GLU A O 1
ATOM 760 N N . TYR A 1 94 ? 91.169 2.046 -2.184 1.00 36.74 94 TYR A N 1
ATOM 761 C CA . TYR A 1 94 ? 92.221 1.341 -2.902 1.00 36.59 94 TYR A CA 1
ATOM 762 C C . TYR A 1 94 ? 92.829 0.239 -2.026 1.00 39.39 94 TYR A C 1
ATOM 763 O O . TYR A 1 94 ? 93.096 -0.876 -2.484 1.00 38.21 94 TYR A O 1
ATOM 772 N N . ILE A 1 95 ? 93.024 0.566 -0.753 1.00 33.61 95 ILE A N 1
ATOM 773 C CA . ILE A 1 95 ? 93.648 -0.334 0.201 1.00 34.47 95 ILE A CA 1
ATOM 774 C C . ILE A 1 95 ? 92.791 -1.466 0.775 1.00 35.14 95 ILE A C 1
ATOM 775 O O . ILE A 1 95 ? 93.314 -2.529 1.115 1.00 35.57 95 ILE A O 1
ATOM 780 N N . LYS A 1 96 ? 91.483 -1.258 0.885 1.00 36.54 96 LYS A N 1
ATOM 781 C CA . LYS A 1 96 ? 90.619 -2.286 1.454 1.00 38.09 96 LYS A CA 1
ATOM 782 C C . LYS A 1 96 ? 90.579 -3.615 0.693 1.00 39.16 96 LYS A C 1
ATOM 783 O O . LYS A 1 96 ? 90.685 -4.680 1.301 1.00 39.16 96 LYS A O 1
ATOM 789 N N . PRO A 1 97 ? 90.432 -3.578 -0.642 1.00 44.63 97 PRO A N 1
ATOM 790 C CA . PRO A 1 97 ? 90.394 -4.847 -1.375 1.00 44.46 97 PRO A CA 1
ATOM 791 C C . PRO A 1 97 ? 91.669 -5.663 -1.161 1.00 45.31 97 PRO A C 1
ATOM 792 O O . PRO A 1 97 ? 91.688 -6.874 -1.374 1.00 45.09 97 PRO A O 1
ATOM 796 N N . LEU A 1 98 ? 92.731 -4.988 -0.734 1.00 37.21 98 LEU A N 1
ATOM 797 C CA . LEU A 1 98 ? 94.020 -5.630 -0.489 1.00 37.69 98 LEU A CA 1
ATOM 798 C C . LEU A 1 98 ? 94.104 -6.331 0.867 1.00 38.70 98 LEU A C 1
ATOM 799 O O . LEU A 1 98 ? 95.157 -6.851 1.239 1.00 39.13 98 LEU A O 1
ATOM 804 N N . ASN A 1 99 ? 92.993 -6.349 1.597 1.00 40.18 99 ASN A N 1
ATOM 805 C CA . ASN A 1 99 ? 92.942 -6.972 2.918 1.00 42.91 99 ASN A CA 1
ATOM 806 C C . ASN A 1 99 ? 94.207 -6.758 3.742 1.00 43.50 99 ASN A C 1
ATOM 807 O O . ASN A 1 99 ? 95.089 -7.621 3.789 1.00 42.46 99 ASN A O 1
ATOM 812 N N . VAL A 1 100 ? 94.279 -5.597 4.389 1.00 40.22 100 VAL A N 1
ATOM 813 C CA . VAL A 1 100 ? 95.414 -5.231 5.226 1.00 39.56 100 VAL A CA 1
ATOM 814 C C . VAL A 1 100 ? 94.913 -4.764 6.586 1.00 39.19 100 VAL A C 1
ATOM 815 O O . VAL A 1 100 ? 93.708 -4.649 6.811 1.00 39.54 100 VAL A O 1
ATOM 819 N N . HIS A 1 101 ? 95.844 -4.504 7.496 1.00 35.98 101 HIS A N 1
ATOM 820 C CA . HIS A 1 101 ? 95.492 -4.027 8.826 1.00 35.82 101 HIS A CA 1
ATOM 821 C C . HIS A 1 101 ? 95.876 -2.554 8.920 1.00 32.16 101 HIS A C 1
ATOM 822 O O . HIS A 1 101 ? 97.048 -2.201 9.052 1.00 29.76 101 HIS A O 1
ATOM 829 N N . TRP A 1 102 ? 94.870 -1.696 8.828 1.00 31.27 102 TRP A N 1
ATOM 830 C CA . TRP A 1 102 ? 95.105 -0.268 8.878 1.00 29.58 102 TRP A CA 1
ATOM 831 C C . TRP A 1 102 ? 94.372 0.402 10.024 1.00 29.28 102 TRP A C 1
ATOM 832 O O . TRP A 1 102 ? 93.340 -0.080 10.494 1.00 28.42 102 TRP A O 1
ATOM 843 N N . GLN A 1 103 ? 94.930 1.528 10.455 1.00 36.59 103 GLN A N 1
ATOM 844 C CA . GLN A 1 103 ? 94.389 2.329 11.539 1.00 36.62 103 GLN A CA 1
ATOM 845 C C . GLN A 1 103 ? 94.412 3.785 11.085 1.00 33.70 103 GLN A C 1
ATOM 846 O O . GLN A 1 103 ? 95.130 4.136 10.150 1.00 33.13 103 GLN A O 1
ATOM 852 N N . ALA A 1 104 ? 93.629 4.633 11.738 1.00 29.92 104 ALA A N 1
ATOM 853 C CA . ALA A 1 104 ? 93.587 6.036 11.349 1.00 28.24 104 ALA A CA 1
ATOM 854 C C . ALA A 1 104 ? 93.635 6.987 12.539 1.00 26.43 104 ALA A C 1
ATOM 855 O O . ALA A 1 104 ? 93.074 6.705 13.596 1.00 25.02 104 ALA A O 1
ATOM 857 N N . TYR A 1 105 ? 94.313 8.115 12.349 1.00 24.49 105 TYR A N 1
ATOM 858 C CA . TYR A 1 105 ? 94.420 9.146 13.374 1.00 23.81 105 TYR A CA 1
ATOM 859 C C . TYR A 1 105 ? 93.415 10.231 13.023 1.00 23.20 105 TYR A C 1
ATOM 860 O O . TYR A 1 105 ? 93.639 11.022 12.108 1.00 22.29 105 TYR A O 1
ATOM 869 N N . ILE A 1 106 ? 92.308 10.269 13.759 1.00 22.63 106 ILE A N 1
ATOM 870 C CA . ILE A 1 106 ? 91.252 11.235 13.488 1.00 22.09 106 ILE A CA 1
ATOM 871 C C . ILE A 1 106 ? 90.932 12.129 14.677 1.00 22.29 106 ILE A C 1
ATOM 872 O O . ILE A 1 106 ? 90.463 11.658 15.712 1.00 19.19 106 ILE A O 1
ATOM 877 N N . ASP A 1 107 ? 91.168 13.426 14.513 1.00 24.54 107 ASP A N 1
ATOM 878 C CA . ASP A 1 107 ? 90.903 14.385 15.575 1.00 28.14 107 ASP A CA 1
ATOM 879 C C . ASP A 1 107 ? 91.581 13.993 16.877 1.00 28.64 107 ASP A C 1
ATOM 880 O O . ASP A 1 107 ? 90.989 14.075 17.952 1.00 28.28 107 ASP A O 1
ATOM 885 N N . ASP A 1 108 ? 92.823 13.539 16.756 1.00 33.44 108 ASP A N 1
ATOM 886 C CA . ASP A 1 108 ? 93.633 13.156 17.905 1.00 35.19 108 ASP A CA 1
ATOM 887 C C . ASP A 1 108 ? 93.202 11.888 18.634 1.00 34.44 108 ASP A C 1
ATOM 888 O O . ASP A 1 108 ? 93.365 11.777 19.848 1.00 34.13 108 ASP A O 1
ATOM 893 N N . VAL A 1 109 ? 92.655 10.933 17.885 1.00 35.43 109 VAL A N 1
ATOM 894 C CA . VAL A 1 109 ? 92.236 9.647 18.446 1.00 34.36 109 VAL A CA 1
ATOM 895 C C . VAL A 1 109 ? 92.653 8.548 17.468 1.00 33.29 109 VAL A C 1
ATOM 896 O O . VAL A 1 109 ? 92.419 8.660 16.265 1.00 33.35 109 VAL A O 1
ATOM 900 N N . LEU A 1 110 ? 93.290 7.500 17.978 1.00 27.60 110 LEU A N 1
ATOM 901 C CA . LEU A 1 110 ? 93.731 6.405 17.123 1.00 27.93 110 LEU A CA 1
ATOM 902 C C . LEU A 1 110 ? 92.603 5.390 17.011 1.00 27.97 110 LEU A C 1
ATOM 903 O O . LEU A 1 110 ? 92.086 4.916 18.026 1.00 27.45 110 LEU A O 1
ATOM 908 N N . TYR A 1 111 ? 92.220 5.073 15.776 1.00 27.50 111 TYR A N 1
ATOM 909 C CA . TYR A 1 111 ? 91.163 4.099 15.514 1.00 28.13 111 TYR A CA 1
ATOM 910 C C . TYR A 1 111 ? 91.747 2.935 14.723 1.00 29.50 111 TYR A C 1
ATOM 911 O O . TYR A 1 111 ? 92.694 3.107 13.958 1.00 29.36 111 TYR A O 1
ATOM 920 N N . SER A 1 112 ? 91.175 1.752 14.916 1.00 33.95 112 SER A N 1
ATOM 921 C CA . SER A 1 112 ? 91.596 0.556 14.195 1.00 35.62 112 SER A CA 1
ATOM 922 C C . SER A 1 112 ? 90.325 -0.165 13.771 1.00 38.10 112 SER A C 1
ATOM 923 O O . SER A 1 112 ? 89.364 -0.249 14.537 1.00 37.59 112 SER A O 1
ATOM 926 N N . GLU A 1 113 ? 90.314 -0.677 12.549 1.00 35.69 113 GLU A N 1
ATOM 927 C CA . GLU A 1 113 ? 89.141 -1.374 12.038 1.00 39.29 113 GLU A CA 1
ATOM 928 C C . GLU A 1 113 ? 88.843 -2.642 12.826 1.00 41.29 113 GLU A C 1
ATOM 929 O O . GLU A 1 113 ? 87.699 -2.898 13.199 1.00 42.11 113 GLU A O 1
ATOM 935 N N . LYS A 1 114 ? 89.882 -3.428 13.082 1.00 39.88 114 LYS A N 1
ATOM 936 C CA . LYS A 1 114 ? 89.730 -4.684 13.809 1.00 46.19 114 LYS A CA 1
ATOM 937 C C . LYS A 1 114 ? 90.643 -4.723 15.032 1.00 48.08 114 LYS A C 1
ATOM 938 O O . LYS A 1 114 ? 91.759 -4.206 14.991 1.00 47.64 114 LYS A O 1
ATOM 944 N N . ASP A 1 115 ? 90.173 -5.335 16.116 1.00 67.16 115 ASP A N 1
ATOM 945 C CA . ASP A 1 115 ? 90.971 -5.424 17.335 1.00 69.21 115 ASP A CA 1
ATOM 946 C C . ASP A 1 115 ? 91.846 -6.667 17.305 1.00 70.90 115 ASP A C 1
ATOM 947 O O . ASP A 1 115 ? 91.550 -7.662 17.965 1.00 73.07 115 ASP A O 1
ATOM 952 N N . ASN A 1 116 ? 92.928 -6.601 16.536 1.00 41.12 116 ASN A N 1
ATOM 953 C CA . ASN A 1 116 ? 93.850 -7.720 16.417 1.00 42.90 116 ASN A CA 1
ATOM 954 C C . ASN A 1 116 ? 95.137 -7.509 17.218 1.00 44.49 116 ASN A C 1
ATOM 955 O O . ASN A 1 116 ? 95.284 -6.517 17.938 1.00 43.89 116 ASN A O 1
ATOM 960 N N . GLU A 1 117 ? 96.064 -8.451 17.079 1.00 62.86 117 GLU A N 1
ATOM 961 C CA . GLU A 1 117 ? 97.341 -8.414 17.783 1.00 64.51 117 GLU A CA 1
ATOM 962 C C . GLU A 1 117 ? 98.265 -7.316 17.266 1.00 63.90 117 GLU A C 1
ATOM 963 O O . GLU A 1 117 ? 99.095 -6.794 18.010 1.00 64.85 117 GLU A O 1
ATOM 969 N N . GLU A 1 118 ? 98.127 -6.976 15.988 1.00 55.24 118 GLU A N 1
ATOM 970 C CA . GLU A 1 118 ? 98.944 -5.931 15.387 1.00 52.75 118 GLU A CA 1
ATOM 971 C C . GLU A 1 118 ? 98.743 -4.615 16.137 1.00 49.94 118 GLU A C 1
ATOM 972 O O . GLU A 1 118 ? 99.700 -4.012 16.625 1.00 49.41 118 GLU A O 1
ATOM 978 N N . ILE A 1 119 ? 97.490 -4.182 16.232 1.00 55.63 119 ILE A N 1
ATOM 979 C CA . ILE A 1 119 ? 97.160 -2.937 16.907 1.00 52.90 119 ILE A CA 1
ATOM 980 C C . ILE A 1 119 ? 97.553 -2.954 18.385 1.00 52.16 119 ILE A C 1
ATOM 981 O O . ILE A 1 119 ? 98.113 -1.980 18.895 1.00 51.62 119 ILE A O 1
ATOM 986 N N . LYS A 1 120 ? 97.266 -4.058 19.069 1.00 52.41 120 LYS A N 1
ATOM 987 C CA . LYS A 1 120 ? 97.592 -4.175 20.485 1.00 50.05 120 LYS A CA 1
ATOM 988 C C . LYS A 1 120 ? 99.071 -3.885 20.746 1.00 47.71 120 LYS A C 1
ATOM 989 O O . LYS A 1 120 ? 99.415 -3.067 21.604 1.00 46.80 120 LYS A O 1
ATOM 995 N N . SER A 1 121 ? 99.937 -4.552 19.992 1.00 45.35 121 SER A N 1
ATOM 996 C CA . SER A 1 121 ? 101.376 -4.386 20.144 1.00 43.51 121 SER A CA 1
ATOM 997 C C . SER A 1 121 ? 101.892 -3.016 19.713 1.00 42.17 121 SER A C 1
ATOM 998 O O . SER A 1 121 ? 102.906 -2.547 20.228 1.00 40.92 121 SER A O 1
ATOM 1001 N N . TYR A 1 122 ? 101.214 -2.375 18.763 1.00 39.57 122 TYR A N 1
ATOM 1002 C CA . TYR A 1 122 ? 101.661 -1.064 18.314 1.00 38.59 122 TYR A CA 1
ATOM 1003 C C . TYR A 1 122 ? 101.341 0.001 19.352 1.00 39.96 122 TYR A C 1
ATOM 1004 O O . TYR A 1 122 ? 102.176 0.854 19.651 1.00 38.77 122 TYR A O 1
ATOM 1013 N N . ALA A 1 123 ? 100.129 -0.048 19.895 1.00 35.94 123 ALA A N 1
ATOM 1014 C CA . ALA A 1 123 ? 99.705 0.921 20.896 1.00 40.10 123 ALA A CA 1
ATOM 1015 C C . ALA A 1 123 ? 100.516 0.748 22.173 1.00 43.53 123 ALA A C 1
ATOM 1016 O O . ALA A 1 123 ? 100.717 1.697 22.930 1.00 42.38 123 ALA A O 1
ATOM 1018 N N . ARG A 1 124 ? 100.971 -0.480 22.399 1.00 54.19 124 ARG A N 1
ATOM 1019 C CA . ARG A 1 124 ? 101.765 -0.822 23.571 1.00 57.86 124 ARG A CA 1
ATOM 1020 C C . ARG A 1 124 ? 103.142 -0.184 23.442 1.00 58.98 124 ARG A C 1
ATOM 1021 O O . ARG A 1 124 ? 103.567 0.575 24.307 1.00 59.91 124 ARG A O 1
ATOM 1029 N N . HIS A 1 125 ? 103.824 -0.494 22.343 1.00 52.86 125 HIS A N 1
ATOM 1030 C CA . HIS A 1 125 ? 105.160 0.028 22.092 1.00 56.53 125 HIS A CA 1
ATOM 1031 C C . HIS A 1 125 ? 105.211 1.541 21.878 1.00 57.67 125 HIS A C 1
ATOM 1032 O O . HIS A 1 125 ? 106.170 2.188 22.294 1.00 57.33 125 HIS A O 1
ATOM 1039 N N . SER A 1 126 ? 104.215 2.126 21.220 1.00 66.37 126 SER A N 1
ATOM 1040 C CA . SER A 1 126 ? 104.234 3.579 21.019 1.00 66.57 126 SER A CA 1
ATOM 1041 C C . SER A 1 126 ? 103.253 4.228 21.997 1.00 66.58 126 SER A C 1
ATOM 1042 O O . SER A 1 126 ? 102.784 5.348 21.774 1.00 67.79 126 SER A O 1
ATOM 1045 N N . ASN A 1 127 ? 103.003 3.514 23.100 1.00 61.44 127 ASN A N 1
ATOM 1046 C CA . ASN A 1 127 ? 102.065 3.882 24.175 1.00 60.96 127 ASN A CA 1
ATOM 1047 C C . ASN A 1 127 ? 101.062 5.015 23.973 1.00 59.67 127 ASN A C 1
ATOM 1048 O O . ASN A 1 127 ? 101.311 6.183 24.292 1.00 59.54 127 ASN A O 1
ATOM 1053 N N . VAL A 1 128 ? 99.904 4.601 23.459 1.00 54.64 128 VAL A N 1
ATOM 1054 C CA . VAL A 1 128 ? 98.762 5.456 23.153 1.00 52.64 128 VAL A CA 1
ATOM 1055 C C . VAL A 1 128 ? 97.513 4.563 23.268 1.00 52.45 128 VAL A C 1
ATOM 1056 O O . VAL A 1 128 ? 97.610 3.340 23.132 1.00 52.04 128 VAL A O 1
ATOM 1060 N N . ASP A 1 129 ? 96.350 5.157 23.530 1.00 60.05 129 ASP A N 1
ATOM 1061 C CA . ASP A 1 129 ? 95.099 4.393 23.621 1.00 59.61 129 ASP A CA 1
ATOM 1062 C C . ASP A 1 129 ? 94.486 4.341 22.221 1.00 58.36 129 ASP A C 1
ATOM 1063 O O . ASP A 1 129 ? 94.642 5.282 21.445 1.00 58.70 129 ASP A O 1
ATOM 1068 N N . TYR A 1 130 ? 93.808 3.246 21.891 1.00 62.42 130 TYR A N 1
ATOM 1069 C CA . TYR A 1 130 ? 93.168 3.131 20.585 1.00 59.63 130 TYR A CA 1
ATOM 1070 C C . TYR A 1 130 ? 91.733 2.650 20.744 1.00 57.59 130 TYR A C 1
ATOM 1071 O O . TYR A 1 130 ? 91.354 2.115 21.786 1.00 58.24 130 TYR A O 1
ATOM 1080 N N . ARG A 1 131 ? 90.937 2.847 19.702 1.00 39.27 131 ARG A N 1
ATOM 1081 C CA . ARG A 1 131 ? 89.545 2.442 19.718 1.00 36.61 131 ARG A CA 1
ATOM 1082 C C . ARG A 1 131 ? 89.216 1.650 18.460 1.00 34.83 131 ARG A C 1
ATOM 1083 O O . ARG A 1 131 ? 89.670 1.987 17.365 1.00 32.26 131 ARG A O 1
ATOM 1091 N N . VAL A 1 132 ? 88.447 0.580 18.631 1.00 44.84 132 VAL A N 1
ATOM 1092 C CA . VAL A 1 132 ? 88.048 -0.264 17.513 1.00 43.81 132 VAL A CA 1
ATOM 1093 C C . VAL A 1 132 ? 86.789 0.286 16.860 1.00 42.42 132 VAL A C 1
ATOM 1094 O O . VAL A 1 132 ? 85.763 0.471 17.513 1.00 43.78 132 VAL A O 1
ATOM 1098 N N . GLU A 1 133 ? 86.883 0.556 15.565 1.00 32.27 133 GLU A N 1
ATOM 1099 C CA . GLU A 1 133 ? 85.765 1.094 14.801 1.00 32.14 133 GLU A CA 1
ATOM 1100 C C . GLU A 1 133 ? 85.669 0.358 13.465 1.00 31.35 133 GLU A C 1
ATOM 1101 O O . GLU A 1 133 ? 86.360 0.703 12.505 1.00 29.96 133 GLU A O 1
ATOM 1107 N N . PRO A 1 134 ? 84.803 -0.666 13.386 1.00 45.06 134 PRO A N 1
ATOM 1108 C CA . PRO A 1 134 ? 84.622 -1.453 12.160 1.00 44.51 134 PRO A CA 1
ATOM 1109 C C . PRO A 1 134 ? 84.216 -0.593 10.964 1.00 43.61 134 PRO A C 1
ATOM 1110 O O . PRO A 1 134 ? 84.523 -0.920 9.816 1.00 44.69 134 PRO A O 1
ATOM 1114 N N . ASN A 1 135 ? 83.537 0.516 11.245 1.00 34.95 135 ASN A N 1
ATOM 1115 C CA . ASN A 1 135 ? 83.077 1.422 10.200 1.00 32.83 135 ASN A CA 1
ATOM 1116 C C . ASN A 1 135 ? 84.036 2.601 10.018 1.00 31.26 135 ASN A C 1
ATOM 1117 O O . ASN A 1 135 ? 83.629 3.709 9.660 1.00 28.07 135 ASN A O 1
ATOM 1122 N N . LEU A 1 136 ? 85.318 2.346 10.257 1.00 30.38 136 LEU A N 1
ATOM 1123 C CA . LEU A 1 136 ? 86.342 3.374 10.140 1.00 30.60 136 LEU A CA 1
ATOM 1124 C C . LEU A 1 136 ? 86.367 4.009 8.752 1.00 31.49 136 LEU A C 1
ATOM 1125 O O . LEU A 1 136 ? 86.636 5.203 8.613 1.00 29.33 136 LEU A O 1
ATOM 1130 N N . SER A 1 137 ? 86.077 3.215 7.725 1.00 31.18 137 SER A N 1
ATOM 1131 C CA . SER A 1 137 ? 86.075 3.736 6.363 1.00 32.53 137 SER A CA 1
ATOM 1132 C C . SER A 1 137 ? 85.149 4.940 6.232 1.00 31.51 137 SER A C 1
ATOM 1133 O O . SER A 1 137 ? 85.484 5.903 5.545 1.00 32.62 137 SER A O 1
ATOM 1136 N N . GLU A 1 138 ? 83.992 4.899 6.888 1.00 27.90 138 GLU A N 1
ATOM 1137 C CA . GLU A 1 138 ? 83.066 6.030 6.816 1.00 30.62 138 GLU A CA 1
ATOM 1138 C C . GLU A 1 138 ? 83.569 7.210 7.647 1.00 31.13 138 GLU A C 1
ATOM 1139 O O . GLU A 1 138 ? 83.461 8.371 7.236 1.00 29.40 138 GLU A O 1
ATOM 1145 N N . LEU A 1 139 ? 84.112 6.901 8.820 1.00 33.70 139 LEU A N 1
ATOM 1146 C CA . LEU A 1 139 ? 84.639 7.913 9.724 1.00 34.25 139 LEU A CA 1
ATOM 1147 C C . LEU A 1 139 ? 85.677 8.765 8.982 1.00 35.28 139 LEU A C 1
ATOM 1148 O O . LEU A 1 139 ? 85.581 9.994 8.940 1.00 33.56 139 LEU A O 1
ATOM 1153 N N . VAL A 1 140 ? 86.661 8.101 8.385 1.00 41.94 140 VAL A N 1
ATOM 1154 C CA . VAL A 1 140 ? 87.719 8.788 7.652 1.00 46.18 140 VAL A CA 1
ATOM 1155 C C . VAL A 1 140 ? 87.207 9.478 6.395 1.00 48.97 140 VAL A C 1
ATOM 1156 O O . VAL A 1 140 ? 87.404 10.678 6.213 1.00 49.10 140 VAL A O 1
ATOM 1160 N N . SER A 1 141 ? 86.553 8.711 5.531 1.00 69.23 141 SER A N 1
ATOM 1161 C CA . SER A 1 141 ? 86.025 9.235 4.277 1.00 70.62 141 SER A CA 1
ATOM 1162 C C . SER A 1 141 ? 85.194 10.502 4.435 1.00 71.06 141 SER A C 1
ATOM 1163 O O . SER A 1 141 ? 85.022 11.256 3.480 1.00 73.71 141 SER A O 1
ATOM 1166 N N . LYS A 1 142 ? 84.689 10.744 5.638 1.00 46.91 142 LYS A N 1
ATOM 1167 C CA . LYS A 1 142 ? 83.867 11.921 5.884 1.00 47.20 142 LYS A CA 1
ATOM 1168 C C . LYS A 1 142 ? 84.413 12.891 6.930 1.00 45.12 142 LYS A C 1
ATOM 1169 O O . LYS A 1 142 ? 83.881 13.987 7.102 1.00 44.90 142 LYS A O 1
ATOM 1175 N N . MET A 1 143 ? 85.479 12.515 7.624 1.00 54.95 143 MET A N 1
ATOM 1176 C CA . MET A 1 143 ? 86.011 13.403 8.650 1.00 50.99 143 MET A CA 1
ATOM 1177 C C . MET A 1 143 ? 87.455 13.813 8.412 1.00 49.59 143 MET A C 1
ATOM 1178 O O . MET A 1 143 ? 87.945 14.768 9.013 1.00 49.42 143 MET A O 1
ATOM 1183 N N . GLY A 1 144 ? 88.131 13.100 7.521 1.00 44.68 144 GLY A N 1
ATOM 1184 C CA . GLY A 1 144 ? 89.517 13.412 7.244 1.00 41.59 144 GLY A CA 1
ATOM 1185 C C . GLY A 1 144 ? 90.381 12.763 8.304 1.00 38.28 144 GLY A C 1
ATOM 1186 O O . GLY A 1 144 ? 89.892 12.405 9.372 1.00 39.50 144 GLY A O 1
ATOM 1187 N N . THR A 1 145 ? 91.665 12.612 8.018 1.00 33.15 145 THR A N 1
ATOM 1188 C CA . THR A 1 145 ? 92.570 11.991 8.967 1.00 30.48 145 THR A CA 1
ATOM 1189 C C . THR A 1 145 ? 93.933 12.672 8.933 1.00 29.36 145 THR A C 1
ATOM 1190 O O . THR A 1 145 ? 94.358 13.175 7.888 1.00 26.81 145 THR A O 1
ATOM 1194 N N . THR A 1 146 ? 94.607 12.694 10.082 1.00 29.72 146 THR A N 1
ATOM 1195 C CA . THR A 1 146 ? 95.931 13.300 10.173 1.00 26.99 146 THR A CA 1
ATOM 1196 C C . THR A 1 146 ? 96.884 12.343 9.481 1.00 26.31 146 THR A C 1
ATOM 1197 O O . THR A 1 146 ? 97.811 12.764 8.795 1.00 27.08 146 THR A O 1
ATOM 1201 N N . LYS A 1 147 ? 96.661 11.047 9.675 1.00 20.39 147 LYS A N 1
ATOM 1202 C CA . LYS A 1 147 ? 97.487 10.054 9.014 1.00 20.20 147 LYS A CA 1
ATOM 1203 C C . LYS A 1 147 ? 96.946 8.634 9.111 1.00 18.88 147 LYS A C 1
ATOM 1204 O O . LYS A 1 147 ? 96.099 8.324 9.945 1.00 16.68 147 LYS A O 1
ATOM 1210 N N . LEU A 1 148 ? 97.447 7.785 8.223 1.00 15.43 148 LEU A N 1
ATOM 1211 C CA . LEU A 1 148 ? 97.043 6.393 8.161 1.00 17.74 148 LEU A CA 1
ATOM 1212 C C . LEU A 1 148 ? 98.281 5.581 8.432 1.00 18.74 148 LEU A C 1
ATOM 1213 O O . LEU A 1 148 ? 99.394 6.011 8.134 1.00 18.07 148 LEU A O 1
ATOM 1218 N N . LEU A 1 149 ? 98.088 4.407 9.006 1.00 26.86 149 LEU A N 1
ATOM 1219 C CA . LEU A 1 149 ? 99.209 3.547 9.311 1.00 30.83 149 LEU A CA 1
ATOM 1220 C C . LEU A 1 149 ? 98.823 2.105 9.043 1.00 31.95 149 LEU A C 1
ATOM 1221 O O . LEU A 1 149 ? 97.757 1.655 9.453 1.00 33.51 149 LEU A O 1
ATOM 1226 N N . LEU A 1 150 ? 99.690 1.391 8.335 1.00 22.96 150 LEU A N 1
ATOM 1227 C CA . LEU A 1 150 ? 99.453 -0.012 8.038 1.00 24.13 150 LEU A CA 1
ATOM 1228 C C . LEU A 1 150 ? 100.448 -0.836 8.833 1.00 25.30 150 LEU A C 1
ATOM 1229 O O . LEU A 1 150 ? 101.611 -0.455 8.970 1.00 22.29 150 LEU A O 1
ATOM 1234 N N . ILE A 1 151 ? 99.988 -1.967 9.350 1.00 42.77 151 ILE A N 1
ATOM 1235 C CA . ILE A 1 151 ? 100.843 -2.845 10.131 1.00 45.70 151 ILE A CA 1
ATOM 1236 C C . ILE A 1 151 ? 100.838 -4.257 9.540 1.00 46.79 151 ILE A C 1
ATOM 1237 O O . ILE A 1 151 ? 99.789 -4.895 9.431 1.00 47.39 151 ILE A O 1
ATOM 1242 N N . ASP A 1 152 ? 102.018 -4.726 9.139 1.00 33.69 152 ASP A N 1
ATOM 1243 C CA . ASP A 1 152 ? 102.156 -6.058 8.565 1.00 34.64 152 ASP A CA 1
ATOM 1244 C C . ASP A 1 152 ? 103.598 -6.533 8.722 1.00 35.75 152 ASP A C 1
ATOM 1245 O O . ASP A 1 152 ? 104.444 -5.810 9.252 1.00 33.94 152 ASP A O 1
ATOM 1250 N N . THR A 1 153 ? 103.872 -7.752 8.266 1.00 40.30 153 THR A N 1
ATOM 1251 C CA . THR A 1 153 ? 105.213 -8.309 8.350 1.00 43.11 153 THR A CA 1
ATOM 1252 C C . THR A 1 153 ? 106.122 -7.411 7.525 1.00 44.95 153 THR A C 1
ATOM 1253 O O . THR A 1 153 ? 105.683 -6.812 6.544 1.00 44.24 153 THR A O 1
ATOM 1257 N N . PRO A 1 154 ? 107.400 -7.298 7.914 1.00 52.98 154 PRO A N 1
ATOM 1258 C CA . PRO A 1 154 ? 108.323 -6.445 7.160 1.00 54.57 154 PRO A CA 1
ATOM 1259 C C . PRO A 1 154 ? 108.296 -6.812 5.684 1.00 56.33 154 PRO A C 1
ATOM 1260 O O . PRO A 1 154 ? 108.569 -5.985 4.815 1.00 57.52 154 PRO A O 1
ATOM 1264 N N . GLU A 1 155 ? 107.947 -8.066 5.421 1.00 50.60 155 GLU A N 1
ATOM 1265 C CA . GLU A 1 155 ? 107.872 -8.596 4.067 1.00 52.25 155 GLU A CA 1
ATOM 1266 C C . GLU A 1 155 ? 106.768 -7.937 3.242 1.00 50.13 155 GLU A C 1
ATOM 1267 O O . GLU A 1 155 ? 107.041 -7.162 2.322 1.00 50.18 155 GLU A O 1
ATOM 1273 N N . ARG A 1 156 ? 105.523 -8.252 3.583 1.00 43.21 156 ARG A N 1
ATOM 1274 C CA . ARG A 1 156 ? 104.371 -7.717 2.877 1.00 42.06 156 ARG A CA 1
ATOM 1275 C C . ARG A 1 156 ? 104.284 -6.195 2.966 1.00 40.94 156 ARG A C 1
ATOM 1276 O O . ARG A 1 156 ? 103.769 -5.544 2.055 1.00 38.87 156 ARG A O 1
ATOM 1284 N N . LEU A 1 157 ? 104.796 -5.629 4.056 1.00 46.83 157 LEU A N 1
ATOM 1285 C CA . LEU A 1 157 ? 104.759 -4.183 4.235 1.00 45.37 157 LEU A CA 1
ATOM 1286 C C . LEU A 1 157 ? 105.688 -3.500 3.233 1.00 45.18 157 LEU A C 1
ATOM 1287 O O . LEU A 1 157 ? 105.404 -2.397 2.768 1.00 45.98 157 LEU A O 1
ATOM 1292 N N . ASP A 1 158 ? 106.799 -4.154 2.905 1.00 37.30 158 ASP A N 1
ATOM 1293 C CA . ASP A 1 158 ? 107.742 -3.598 1.936 1.00 38.35 158 ASP A CA 1
ATOM 1294 C C . ASP A 1 158 ? 107.082 -3.562 0.562 1.00 37.89 158 ASP A C 1
ATOM 1295 O O . ASP A 1 158 ? 107.397 -2.711 -0.271 1.00 37.34 158 ASP A O 1
ATOM 1300 N N . GLU A 1 159 ? 106.170 -4.502 0.332 1.00 42.50 159 GLU A N 1
ATOM 1301 C CA . GLU A 1 159 ? 105.460 -4.578 -0.936 1.00 42.91 159 GLU A CA 1
ATOM 1302 C C . GLU A 1 159 ? 104.352 -3.530 -0.956 1.00 40.64 159 GLU A C 1
ATOM 1303 O O . GLU A 1 159 ? 104.184 -2.810 -1.939 1.00 40.09 159 GLU A O 1
ATOM 1309 N N . LEU A 1 160 ? 103.602 -3.441 0.137 1.00 38.10 160 LEU A N 1
ATOM 1310 C CA . LEU A 1 160 ? 102.530 -2.465 0.226 1.00 35.36 160 LEU A CA 1
ATOM 1311 C C . LEU A 1 160 ? 103.097 -1.063 0.049 1.00 33.80 160 LEU A C 1
ATOM 1312 O O . LEU A 1 160 ? 102.516 -0.230 -0.644 1.00 33.54 160 LEU A O 1
ATOM 1317 N N . LYS A 1 161 ? 104.244 -0.815 0.670 1.00 36.44 161 LYS A N 1
ATOM 1318 C CA . LYS A 1 161 ? 104.914 0.476 0.574 1.00 34.69 161 LYS A CA 1
ATOM 1319 C C . LYS A 1 161 ? 105.121 0.810 -0.902 1.00 34.67 161 LYS A C 1
ATOM 1320 O O . LYS A 1 161 ? 104.777 1.895 -1.368 1.00 34.79 161 LYS A O 1
ATOM 1326 N N . GLU A 1 162 ? 105.679 -0.151 -1.627 1.00 35.16 162 GLU A N 1
ATOM 1327 C CA . GLU A 1 162 ? 105.968 -0.009 -3.050 1.00 36.00 162 GLU A CA 1
ATOM 1328 C C . GLU A 1 162 ? 104.770 0.442 -3.891 1.00 34.22 162 GLU A C 1
ATOM 1329 O O . GLU A 1 162 ? 104.847 1.438 -4.609 1.00 33.46 162 GLU A O 1
ATOM 1335 N N . ILE A 1 163 ? 103.663 -0.283 -3.802 1.00 34.61 163 ILE A N 1
ATOM 1336 C CA . ILE A 1 163 ? 102.493 0.066 -4.595 1.00 34.33 163 ILE A CA 1
ATOM 1337 C C . ILE A 1 163 ? 101.766 1.339 -4.148 1.00 33.69 163 ILE A C 1
ATOM 1338 O O . ILE A 1 163 ? 101.223 2.066 -4.980 1.00 32.51 163 ILE A O 1
ATOM 1343 N N . LEU A 1 164 ? 101.744 1.611 -2.845 1.00 27.78 164 LEU A N 1
ATOM 1344 C CA . LEU A 1 164 ? 101.067 2.806 -2.361 1.00 28.43 164 LEU A CA 1
ATOM 1345 C C . LEU A 1 164 ? 101.864 4.061 -2.687 1.00 28.38 164 LEU A C 1
ATOM 1346 O O . LEU A 1 164 ? 101.289 5.122 -2.933 1.00 28.19 164 LEU A O 1
ATOM 1351 N N . SER A 1 165 ? 103.185 3.940 -2.715 1.00 33.05 165 SER A N 1
ATOM 1352 C CA . SER A 1 165 ? 104.027 5.083 -3.041 1.00 35.47 165 SER A CA 1
ATOM 1353 C C . SER A 1 165 ? 103.871 5.422 -4.528 1.00 37.43 165 SER A C 1
ATOM 1354 O O . SER A 1 165 ? 103.629 6.572 -4.889 1.00 38.20 165 SER A O 1
ATOM 1357 N N . GLU A 1 166 ? 104.011 4.412 -5.385 1.00 38.13 166 GLU A N 1
ATOM 1358 C CA . GLU A 1 166 ? 103.874 4.595 -6.831 1.00 38.94 166 GLU A CA 1
ATOM 1359 C C . GLU A 1 166 ? 102.529 5.216 -7.179 1.00 37.81 166 GLU A C 1
ATOM 1360 O O . GLU A 1 166 ? 102.435 6.088 -8.037 1.00 37.20 166 GLU A O 1
ATOM 1366 N N . ARG A 1 167 ? 101.490 4.755 -6.493 1.00 41.44 167 ARG A N 1
ATOM 1367 C CA . ARG A 1 167 ? 100.133 5.220 -6.739 1.00 40.92 167 ARG A CA 1
ATOM 1368 C C . ARG A 1 167 ? 99.756 6.560 -6.111 1.00 40.94 167 ARG A C 1
ATOM 1369 O O . ARG A 1 167 ? 98.995 7.326 -6.703 1.00 42.04 167 ARG A O 1
ATOM 1377 N N . PHE A 1 168 ? 100.282 6.853 -4.926 1.00 29.12 168 PHE A N 1
ATOM 1378 C CA . PHE A 1 168 ? 99.922 8.095 -4.250 1.00 28.83 168 PHE A CA 1
ATOM 1379 C C . PHE A 1 168 ? 101.045 9.073 -3.913 1.00 31.42 168 PHE A C 1
ATOM 1380 O O . PHE A 1 168 ? 100.807 10.097 -3.278 1.00 30.93 168 PHE A O 1
ATOM 1388 N N . LYS A 1 169 ? 102.258 8.766 -4.353 1.00 35.33 169 LYS A N 1
ATOM 1389 C CA . LYS A 1 169 ? 103.420 9.617 -4.110 1.00 39.79 169 LYS A CA 1
ATOM 1390 C C . LYS A 1 169 ? 103.138 11.096 -4.393 1.00 40.28 169 LYS A C 1
ATOM 1391 O O . LYS A 1 169 ? 103.674 11.979 -3.720 1.00 40.24 169 LYS A O 1
ATOM 1397 N N . ASP A 1 170 ? 102.289 11.351 -5.387 1.00 42.32 170 ASP A N 1
ATOM 1398 C CA . ASP A 1 170 ? 101.932 12.707 -5.816 1.00 42.16 170 ASP A CA 1
ATOM 1399 C C . ASP A 1 170 ? 101.088 13.564 -4.875 1.00 39.48 170 ASP A C 1
ATOM 1400 O O . ASP A 1 170 ? 101.181 14.788 -4.898 1.00 40.42 170 ASP A O 1
ATOM 1405 N N . VAL A 1 171 ? 100.257 12.937 -4.057 1.00 30.66 171 VAL A N 1
ATOM 1406 C CA . VAL A 1 171 ? 99.391 13.702 -3.177 1.00 27.72 171 VAL A CA 1
ATOM 1407 C C . VAL A 1 171 ? 99.521 13.359 -1.702 1.00 26.73 171 VAL A C 1
ATOM 1408 O O . VAL A 1 171 ? 98.770 13.879 -0.871 1.00 24.64 171 VAL A O 1
ATOM 1412 N N . VAL A 1 172 ? 100.469 12.492 -1.369 1.00 30.74 172 VAL A N 1
ATOM 1413 C CA . VAL A 1 172 ? 100.644 12.102 0.017 1.00 30.46 172 VAL A CA 1
ATOM 1414 C C . VAL A 1 172 ? 102.053 11.541 0.222 1.00 31.25 172 VAL A C 1
ATOM 1415 O O . VAL A 1 172 ? 102.720 11.152 -0.738 1.00 30.64 172 VAL A O 1
ATOM 1419 N N . LYS A 1 173 ? 102.511 11.533 1.471 1.00 26.37 173 LYS A N 1
ATOM 1420 C CA . LYS A 1 173 ? 103.834 11.010 1.813 1.00 27.34 173 LYS A CA 1
ATOM 1421 C C . LYS A 1 173 ? 103.684 9.597 2.375 1.00 24.97 173 LYS A C 1
ATOM 1422 O O . LYS A 1 173 ? 102.899 9.369 3.294 1.00 24.39 173 LYS A O 1
ATOM 1428 N N . VAL A 1 174 ? 104.432 8.646 1.830 1.00 25.11 174 VAL A N 1
ATOM 1429 C CA . VAL A 1 174 ? 104.349 7.270 2.306 1.00 25.10 174 VAL A CA 1
ATOM 1430 C C . VAL A 1 174 ? 105.734 6.747 2.688 1.00 25.28 174 VAL A C 1
ATOM 1431 O O . VAL A 1 174 ? 106.654 6.770 1.878 1.00 23.30 174 VAL A O 1
ATOM 1435 N N . PHE A 1 175 ? 105.884 6.282 3.926 1.00 26.83 175 PHE A N 1
ATOM 1436 C CA . PHE A 1 175 ? 107.181 5.773 4.369 1.00 28.93 175 PHE A CA 1
ATOM 1437 C C . PHE A 1 175 ? 107.085 4.799 5.535 1.00 29.70 175 PHE A C 1
ATOM 1438 O O . PHE A 1 175 ? 106.108 4.793 6.286 1.00 28.70 175 PHE A O 1
ATOM 1446 N N . LYS A 1 176 ? 108.111 3.967 5.666 1.00 35.52 176 LYS A N 1
ATOM 1447 C CA . LYS A 1 176 ? 108.180 2.993 6.743 1.00 39.49 176 LYS A CA 1
ATOM 1448 C C . LYS A 1 176 ? 108.751 3.724 7.950 1.00 41.98 176 LYS A C 1
ATOM 1449 O O . LYS A 1 176 ? 109.776 4.401 7.838 1.00 41.66 176 LYS A O 1
ATOM 1455 N N . SER A 1 177 ? 108.085 3.615 9.094 1.00 42.11 177 SER A N 1
ATOM 1456 C CA . SER A 1 177 ? 108.582 4.268 10.300 1.00 45.68 177 SER A CA 1
ATOM 1457 C C . SER A 1 177 ? 109.469 3.244 10.991 1.00 47.89 177 SER A C 1
ATOM 1458 O O . SER A 1 177 ? 110.443 3.589 11.662 1.00 47.77 177 SER A O 1
ATOM 1461 N N . PHE A 1 178 ? 109.113 1.977 10.796 1.00 51.99 178 PHE A N 1
ATOM 1462 C CA . PHE A 1 178 ? 109.837 0.841 11.347 1.00 54.31 178 PHE A CA 1
ATOM 1463 C C . PHE A 1 178 ? 109.494 -0.391 10.515 1.00 52.49 178 PHE A C 1
ATOM 1464 O O . PHE A 1 178 ? 108.542 -0.376 9.737 1.00 52.33 178 PHE A O 1
ATOM 1472 N N . PRO A 1 179 ? 110.272 -1.472 10.662 1.00 51.65 179 PRO A N 1
ATOM 1473 C CA . PRO A 1 179 ? 110.057 -2.718 9.920 1.00 49.12 179 PRO A CA 1
ATOM 1474 C C . PRO A 1 179 ? 108.606 -3.166 9.761 1.00 46.33 179 PRO A C 1
ATOM 1475 O O . PRO A 1 179 ? 108.232 -3.718 8.729 1.00 46.60 179 PRO A O 1
ATOM 1479 N N . THR A 1 180 ? 107.786 -2.928 10.775 1.00 32.76 180 THR A N 1
ATOM 1480 C CA . THR A 1 180 ? 106.396 -3.349 10.703 1.00 30.07 180 THR A CA 1
ATOM 1481 C C . THR A 1 180 ? 105.379 -2.213 10.670 1.00 29.04 180 THR A C 1
ATOM 1482 O O . THR A 1 180 ? 104.182 -2.458 10.792 1.00 28.49 180 THR A O 1
ATOM 1486 N N . TYR A 1 181 ? 105.839 -0.976 10.500 1.00 38.23 181 TYR A N 1
ATOM 1487 C CA . TYR A 1 181 ? 104.918 0.163 10.455 1.00 37.49 181 TYR A CA 1
ATOM 1488 C C . TYR A 1 181 ? 105.089 1.011 9.196 1.00 35.10 181 TYR A C 1
ATOM 1489 O O . TYR A 1 181 ? 106.178 1.516 8.913 1.00 34.19 181 TYR A O 1
ATOM 1498 N N . LEU A 1 182 ? 103.998 1.160 8.450 1.00 25.43 182 LEU A N 1
ATOM 1499 C CA . LEU A 1 182 ? 103.987 1.946 7.214 1.00 23.39 182 LEU A CA 1
ATOM 1500 C C . LEU A 1 182 ? 103.084 3.142 7.484 1.00 20.87 182 LEU A C 1
ATOM 1501 O O . LEU A 1 182 ? 101.936 2.975 7.909 1.00 19.75 182 LEU A O 1
ATOM 1506 N N . GLU A 1 183 ? 103.593 4.341 7.235 1.00 24.21 183 GLU A N 1
ATOM 1507 C CA . GLU A 1 183 ? 102.813 5.547 7.485 1.00 23.80 183 GLU A CA 1
ATOM 1508 C C . GLU A 1 183 ? 102.494 6.346 6.235 1.00 20.91 183 GLU A C 1
ATOM 1509 O O . GLU A 1 183 ? 103.303 6.423 5.316 1.00 20.81 183 GLU A O 1
ATOM 1515 N N . ILE A 1 184 ? 101.304 6.938 6.221 1.00 20.20 184 ILE A N 1
ATOM 1516 C CA . ILE A 1 184 ? 100.857 7.793 5.126 1.00 18.96 184 ILE A CA 1
ATOM 1517 C C . ILE A 1 184 ? 100.488 9.109 5.792 1.00 16.78 184 ILE A C 1
ATOM 1518 O O . ILE A 1 184 ? 99.589 9.145 6.636 1.00 16.06 184 ILE A O 1
ATOM 1523 N N . VAL A 1 185 ? 101.171 10.188 5.417 1.00 18.11 185 VAL A N 1
ATOM 1524 C CA . VAL A 1 185 ? 100.914 11.494 6.020 1.00 17.19 185 VAL A CA 1
ATOM 1525 C C . VAL A 1 185 ? 100.784 12.633 5.010 1.00 20.46 185 VAL A C 1
ATOM 1526 O O . VAL A 1 185 ? 101.170 12.496 3.842 1.00 18.25 185 VAL A O 1
ATOM 1530 N N . PRO A 1 186 ? 100.251 13.787 5.457 1.00 24.82 186 PRO A N 1
ATOM 1531 C CA . PRO A 1 186 ? 100.088 14.927 4.558 1.00 27.15 186 PRO A CA 1
ATOM 1532 C C . PRO A 1 186 ? 101.396 15.214 3.846 1.00 30.26 186 PRO A C 1
ATOM 1533 O O . PRO A 1 186 ? 102.469 15.137 4.439 1.00 29.28 186 PRO A O 1
ATOM 1537 N N . LYS A 1 187 ? 101.288 15.529 2.564 1.00 47.89 187 LYS A N 1
ATOM 1538 C CA . LYS A 1 187 ? 102.437 15.800 1.727 1.00 51.74 187 LYS A CA 1
ATOM 1539 C C . LYS A 1 187 ? 103.563 16.580 2.388 1.00 54.21 187 LYS A C 1
ATOM 1540 O O . LYS A 1 187 ? 104.301 16.033 3.211 1.00 59.49 187 LYS A O 1
ATOM 1546 N N . ASN A 1 188 ? 103.696 17.857 2.040 1.00 38.13 188 ASN A N 1
ATOM 1547 C CA . ASN A 1 188 ? 104.786 18.671 2.576 1.00 38.53 188 ASN A CA 1
ATOM 1548 C C . ASN A 1 188 ? 104.586 19.367 3.926 1.00 36.43 188 ASN A C 1
ATOM 1549 O O . ASN A 1 188 ? 104.413 20.584 4.001 1.00 37.41 188 ASN A O 1
ATOM 1554 N N . VAL A 1 189 ? 104.608 18.564 4.986 1.00 27.23 189 VAL A N 1
ATOM 1555 C CA . VAL A 1 189 ? 104.486 19.052 6.352 1.00 25.05 189 VAL A CA 1
ATOM 1556 C C . VAL A 1 189 ? 105.687 18.496 7.112 1.00 23.47 189 VAL A C 1
ATOM 1557 O O . VAL A 1 189 ? 106.078 17.338 6.918 1.00 19.61 189 VAL A O 1
ATOM 1561 N N . ASP A 1 190 ? 106.288 19.328 7.955 1.00 29.58 190 ASP A N 1
ATOM 1562 C CA . ASP A 1 190 ? 107.429 18.908 8.757 1.00 26.85 190 ASP A CA 1
ATOM 1563 C C . ASP A 1 190 ? 107.586 19.878 9.923 1.00 25.45 190 ASP A C 1
ATOM 1564 O O . ASP A 1 190 ? 106.940 20.928 9.956 1.00 23.64 190 ASP A O 1
ATOM 1569 N N . LYS A 1 191 ? 108.431 19.520 10.883 1.00 21.52 191 LYS A N 1
ATOM 1570 C CA . LYS A 1 191 ? 108.634 20.356 12.061 1.00 21.30 191 LYS A CA 1
ATOM 1571 C C . LYS A 1 191 ? 109.135 21.763 11.746 1.00 18.81 191 LYS A C 1
ATOM 1572 O O . LYS A 1 191 ? 108.801 22.706 12.448 1.00 20.97 191 LYS A O 1
ATOM 1578 N N . GLY A 1 192 ? 109.934 21.890 10.694 1.00 17.81 192 GLY A N 1
ATOM 1579 C CA . GLY A 1 192 ? 110.461 23.184 10.299 1.00 19.09 192 GLY A CA 1
ATOM 1580 C C . GLY A 1 192 ? 109.377 24.129 9.810 1.00 21.22 192 GLY A C 1
ATOM 1581 O O . GLY A 1 192 ? 109.330 25.286 10.228 1.00 23.39 192 GLY A O 1
ATOM 1582 N N . LYS A 1 193 ? 108.505 23.652 8.922 1.00 18.11 193 LYS A N 1
ATOM 1583 C CA . LYS A 1 193 ? 107.427 24.491 8.411 1.00 17.69 193 LYS A CA 1
ATOM 1584 C C . LYS A 1 193 ? 106.521 24.883 9.561 1.00 17.92 193 LYS A C 1
ATOM 1585 O O . LYS A 1 193 ? 106.031 26.017 9.627 1.00 17.98 193 LYS A O 1
ATOM 1591 N N . ALA A 1 194 ? 106.288 23.946 10.473 1.00 20.64 194 ALA A N 1
ATOM 1592 C CA . ALA A 1 194 ? 105.441 24.242 11.615 1.00 22.54 194 ALA A CA 1
ATOM 1593 C C . ALA A 1 194 ? 106.085 25.324 12.503 1.00 22.69 194 ALA A C 1
ATOM 1594 O O . ALA A 1 194 ? 105.399 26.234 12.968 1.00 24.25 194 ALA A O 1
ATOM 1596 N N . LEU A 1 195 ? 107.396 25.231 12.728 1.00 21.37 195 LEU A N 1
ATOM 1597 C CA . LEU A 1 195 ? 108.080 26.216 13.563 1.00 23.22 195 LEU A CA 1
ATOM 1598 C C . LEU A 1 195 ? 108.108 27.583 12.894 1.00 23.94 195 LEU A C 1
ATOM 1599 O O . LEU A 1 195 ? 107.960 28.605 13.561 1.00 24.24 195 LEU A O 1
ATOM 1604 N N . ARG A 1 196 ? 108.305 27.600 11.578 1.00 26.24 196 ARG A N 1
ATOM 1605 C CA . ARG A 1 196 ? 108.332 28.855 10.837 1.00 27.41 196 ARG A CA 1
ATOM 1606 C C . ARG A 1 196 ? 106.970 29.537 10.936 1.00 27.11 196 ARG A C 1
ATOM 1607 O O . ARG A 1 196 ? 106.881 30.753 11.081 1.00 29.24 196 ARG A O 1
ATOM 1615 N N . PHE A 1 197 ? 105.913 28.735 10.860 1.00 23.74 197 PHE A N 1
ATOM 1616 C CA . PHE A 1 197 ? 104.537 29.221 10.947 1.00 23.22 197 PHE A CA 1
ATOM 1617 C C . PHE A 1 197 ? 104.288 29.830 12.331 1.00 24.43 197 PHE A C 1
ATOM 1618 O O . PHE A 1 197 ? 103.683 30.901 12.470 1.00 23.51 197 PHE A O 1
ATOM 1626 N N . LEU A 1 198 ? 104.738 29.114 13.356 1.00 23.89 198 LEU A N 1
ATOM 1627 C CA . LEU A 1 198 ? 104.585 29.553 14.735 1.00 24.14 198 LEU A CA 1
ATOM 1628 C C . LEU A 1 198 ? 105.311 30.887 14.923 1.00 25.24 198 LEU A C 1
ATOM 1629 O O . LEU A 1 198 ? 104.810 31.798 15.586 1.00 24.39 198 LEU A O 1
ATOM 1634 N N . ARG A 1 199 ? 106.486 30.987 14.314 1.00 22.26 199 ARG A N 1
ATOM 1635 C CA . ARG A 1 199 ? 107.314 32.183 14.378 1.00 26.43 199 ARG A CA 1
ATOM 1636 C C . ARG A 1 199 ? 106.581 33.404 13.806 1.00 27.84 199 ARG A C 1
ATOM 1637 O O . ARG A 1 199 ? 106.584 34.488 14.401 1.00 26.41 199 ARG A O 1
ATOM 1645 N N . GLU A 1 200 ? 105.968 33.231 12.640 1.00 28.99 200 GLU A N 1
ATOM 1646 C CA . GLU A 1 200 ? 105.225 34.309 12.001 1.00 29.64 200 GLU A CA 1
ATOM 1647 C C . GLU A 1 200 ? 104.059 34.739 12.891 1.00 28.79 200 GLU A C 1
ATOM 1648 O O . GLU A 1 200 ? 103.791 35.926 13.067 1.00 29.23 200 GLU A O 1
ATOM 1654 N N . ARG A 1 201 ? 103.376 33.753 13.453 1.00 24.82 201 ARG A N 1
ATOM 1655 C CA . ARG A 1 201 ? 102.234 33.975 14.326 1.00 25.58 201 ARG A CA 1
ATOM 1656 C C . ARG A 1 201 ? 102.616 34.755 15.594 1.00 26.92 201 ARG A C 1
ATOM 1657 O O . ARG A 1 201 ? 101.983 35.762 15.935 1.00 24.04 201 ARG A O 1
ATOM 1665 N N . MET A 1 202 ? 103.644 34.265 16.289 1.00 30.59 202 MET A N 1
ATOM 1666 C CA . MET A 1 202 ? 104.112 34.852 17.543 1.00 32.23 202 MET A CA 1
ATOM 1667 C C . MET A 1 202 ? 105.050 36.044 17.367 1.00 33.54 202 MET A C 1
ATOM 1668 O O . MET A 1 202 ? 105.326 36.779 18.317 1.00 35.77 202 MET A O 1
ATOM 1673 N N . ASN A 1 203 ? 105.532 36.227 16.146 1.00 31.65 203 ASN A N 1
ATOM 1674 C CA . ASN A 1 203 ? 106.443 37.313 15.817 1.00 33.52 203 ASN A CA 1
ATOM 1675 C C . ASN A 1 203 ? 107.848 37.089 16.402 1.00 34.32 203 ASN A C 1
ATOM 1676 O O . ASN A 1 203 ? 108.506 38.036 16.834 1.00 32.67 203 ASN A O 1
ATOM 1681 N N . TRP A 1 204 ? 108.291 35.829 16.421 1.00 42.00 204 TRP A N 1
ATOM 1682 C CA . TRP A 1 204 ? 109.629 35.483 16.907 1.00 41.23 204 TRP A CA 1
ATOM 1683 C C . TRP A 1 204 ? 110.574 35.908 15.802 1.00 40.36 204 TRP A C 1
ATOM 1684 O O . TRP A 1 204 ? 110.171 36.040 14.651 1.00 43.87 204 TRP A O 1
ATOM 1695 N N . LYS A 1 205 ? 111.838 36.097 16.145 1.00 28.86 205 LYS A N 1
ATOM 1696 C CA . LYS A 1 205 ? 112.829 36.392 15.130 1.00 28.95 205 LYS A CA 1
ATOM 1697 C C . LYS A 1 205 ? 113.798 35.222 15.293 1.00 27.03 205 LYS A C 1
ATOM 1698 O O . LYS A 1 205 ? 113.959 34.704 16.393 1.00 24.84 205 LYS A O 1
ATOM 1704 N N . LYS A 1 206 ? 114.401 34.772 14.204 1.00 33.53 206 LYS A N 1
ATOM 1705 C CA . LYS A 1 206 ? 115.319 33.639 14.273 1.00 33.88 206 LYS A CA 1
ATOM 1706 C C . LYS A 1 206 ? 116.455 33.760 15.293 1.00 33.06 206 LYS A C 1
ATOM 1707 O O . LYS A 1 206 ? 116.796 32.780 15.960 1.00 31.13 206 LYS A O 1
ATOM 1713 N N . GLU A 1 207 ? 117.029 34.957 15.409 1.00 24.02 207 GLU A N 1
ATOM 1714 C CA . GLU A 1 207 ? 118.156 35.206 16.311 1.00 24.67 207 GLU A CA 1
ATOM 1715 C C . GLU A 1 207 ? 117.946 34.910 17.789 1.00 21.83 207 GLU A C 1
ATOM 1716 O O . GLU A 1 207 ? 118.908 34.700 18.516 1.00 20.22 207 GLU A O 1
ATOM 1722 N N . GLU A 1 208 ? 116.699 34.905 18.233 1.00 24.57 208 GLU A N 1
ATOM 1723 C CA . GLU A 1 208 ? 116.395 34.652 19.634 1.00 22.62 208 GLU A CA 1
ATOM 1724 C C . GLU A 1 208 ? 115.872 33.236 19.895 1.00 20.00 208 GLU A C 1
ATOM 1725 O O . GLU A 1 208 ? 115.379 32.944 20.985 1.00 18.36 208 GLU A O 1
ATOM 1731 N N . ILE A 1 209 ? 116.003 32.357 18.907 1.00 18.63 209 ILE A N 1
ATOM 1732 C CA . ILE A 1 209 ? 115.508 30.987 19.027 1.00 18.15 209 ILE A CA 1
ATOM 1733 C C . ILE A 1 209 ? 116.590 29.919 19.084 1.00 17.54 209 ILE A C 1
ATOM 1734 O O . ILE A 1 209 ? 117.529 29.942 18.296 1.00 17.15 209 ILE A O 1
ATOM 1739 N N . VAL A 1 210 ? 116.440 28.984 20.020 1.00 14.26 210 VAL A N 1
ATOM 1740 C CA . VAL A 1 210 ? 117.367 27.864 20.153 1.00 14.70 210 VAL A CA 1
ATOM 1741 C C . VAL A 1 210 ? 116.547 26.580 19.980 1.00 14.72 210 VAL A C 1
ATOM 1742 O O . VAL A 1 210 ? 115.428 26.497 20.479 1.00 13.17 210 VAL A O 1
ATOM 1746 N N . VAL A 1 211 ? 117.098 25.593 19.275 1.00 20.44 211 VAL A N 1
ATOM 1747 C CA . VAL A 1 211 ? 116.404 24.317 19.090 1.00 20.90 211 VAL A CA 1
ATOM 1748 C C . VAL A 1 211 ? 117.324 23.166 19.487 1.00 19.94 211 VAL A C 1
ATOM 1749 O O . VAL A 1 211 ? 118.515 23.172 19.171 1.00 20.23 211 VAL A O 1
ATOM 1753 N N . PHE A 1 212 ? 116.770 22.203 20.216 1.00 16.53 212 PHE A N 1
ATOM 1754 C CA . PHE A 1 212 ? 117.508 21.013 20.630 1.00 15.82 212 PHE A CA 1
ATOM 1755 C C . PHE A 1 212 ? 116.874 19.854 19.867 1.00 16.88 212 PHE A C 1
ATOM 1756 O O . PHE A 1 212 ? 115.652 19.710 19.870 1.00 12.42 212 PHE A O 1
ATOM 1764 N N . GLY A 1 213 ? 117.702 19.041 19.222 1.00 27.29 213 GLY A N 1
ATOM 1765 C CA . GLY A 1 213 ? 117.183 17.913 18.478 1.00 30.71 213 GLY A CA 1
ATOM 1766 C C . GLY A 1 213 ? 118.177 16.772 18.357 1.00 30.28 213 GLY A C 1
ATOM 1767 O O . GLY A 1 213 ? 119.313 16.862 18.830 1.00 36.09 213 GLY A O 1
ATOM 1768 N N . ASP A 1 214 ? 117.736 15.692 17.724 1.00 19.21 214 ASP A N 1
ATOM 1769 C CA . ASP A 1 214 ? 118.564 14.517 17.523 1.00 19.20 214 ASP A CA 1
ATOM 1770 C C . ASP A 1 214 ? 118.213 13.844 16.194 1.00 21.02 214 ASP A C 1
ATOM 1771 O O . ASP A 1 214 ? 118.955 12.981 15.712 1.00 18.64 214 ASP A O 1
ATOM 1776 N N . ASN A 1 215 ? 117.085 14.274 15.624 1.00 27.59 215 ASN A N 1
ATOM 1777 C CA . ASN A 1 215 ? 116.476 13.729 14.399 1.00 30.23 215 ASN A CA 1
ATOM 1778 C C . ASN A 1 215 ? 116.653 14.330 13.018 1.00 29.35 215 ASN A C 1
ATOM 1779 O O . ASN A 1 215 ? 117.060 15.475 12.841 1.00 29.79 215 ASN A O 1
ATOM 1784 N N . GLU A 1 216 ? 116.254 13.517 12.043 1.00 19.44 216 GLU A N 1
ATOM 1785 C CA . GLU A 1 216 ? 116.235 13.898 10.640 1.00 20.93 216 GLU A CA 1
ATOM 1786 C C . GLU A 1 216 ? 115.050 14.861 10.643 1.00 17.99 216 GLU A C 1
ATOM 1787 O O . GLU A 1 216 ? 115.090 15.916 10.025 1.00 18.19 216 GLU A O 1
ATOM 1793 N N . ASN A 1 217 ? 114.008 14.477 11.381 1.00 18.60 217 ASN A N 1
ATOM 1794 C CA . ASN A 1 217 ? 112.802 15.283 11.544 1.00 19.29 217 ASN A CA 1
ATOM 1795 C C . ASN A 1 217 ? 113.092 16.667 12.146 1.00 20.21 217 ASN A C 1
ATOM 1796 O O . ASN A 1 217 ? 112.446 17.651 11.784 1.00 20.40 217 ASN A O 1
ATOM 1801 N N . ASP A 1 218 ? 114.047 16.727 13.075 1.00 23.88 218 ASP A N 1
ATOM 1802 C CA . ASP A 1 218 ? 114.408 17.975 13.760 1.00 24.23 218 ASP A CA 1
ATOM 1803 C C . ASP A 1 218 ? 115.314 18.863 12.915 1.00 22.84 218 ASP A C 1
ATOM 1804 O O . ASP A 1 218 ? 115.351 20.077 13.088 1.00 21.84 218 ASP A O 1
ATOM 1809 N N . LEU A 1 219 ? 116.050 18.239 12.008 1.00 19.35 219 LEU A N 1
ATOM 1810 C CA . LEU A 1 219 ? 116.951 18.949 11.114 1.00 19.78 219 LEU A CA 1
ATOM 1811 C C . LEU A 1 219 ? 116.201 20.101 10.419 1.00 19.89 219 LEU A C 1
ATOM 1812 O O . LEU A 1 219 ? 116.773 21.160 10.133 1.00 20.98 219 LEU A O 1
ATOM 1817 N N . PHE A 1 220 ? 114.916 19.891 10.155 1.00 21.41 220 PHE A N 1
ATOM 1818 C CA . PHE A 1 220 ? 114.092 20.907 9.509 1.00 22.05 220 PHE A CA 1
ATOM 1819 C C . PHE A 1 220 ? 113.948 22.153 10.391 1.00 21.24 220 PHE A C 1
ATOM 1820 O O . PHE A 1 220 ? 113.852 23.265 9.875 1.00 22.15 220 PHE A O 1
ATOM 1828 N N . MET A 1 221 ? 113.920 21.969 11.713 1.00 18.69 221 MET A N 1
ATOM 1829 C CA . MET A 1 221 ? 113.783 23.095 12.639 1.00 18.13 221 MET A CA 1
ATOM 1830 C C . MET A 1 221 ? 115.047 23.950 12.708 1.00 19.13 221 MET A C 1
ATOM 1831 O O . MET A 1 221 ? 114.982 25.154 12.957 1.00 18.26 221 MET A O 1
ATOM 1836 N N . PHE A 1 222 ? 116.194 23.316 12.490 1.00 18.80 222 PHE A N 1
ATOM 1837 C CA . PHE A 1 222 ? 117.475 24.003 12.528 1.00 21.96 222 PHE A CA 1
ATOM 1838 C C . PHE A 1 222 ? 117.531 25.229 11.633 1.00 25.62 222 PHE A C 1
ATOM 1839 O O . PHE A 1 222 ? 118.121 26.252 12.001 1.00 24.75 222 PHE A O 1
ATOM 1847 N N . GLU A 1 223 ? 116.923 25.116 10.455 1.00 28.27 223 GLU A N 1
ATOM 1848 C CA . GLU A 1 223 ? 116.916 26.201 9.482 1.00 32.42 223 GLU A CA 1
ATOM 1849 C C . GLU A 1 223 ? 116.146 27.410 9.989 1.00 30.63 223 GLU A C 1
ATOM 1850 O O . GLU A 1 223 ? 116.319 28.520 9.490 1.00 33.24 223 GLU A O 1
ATOM 1856 N N . GLU A 1 224 ? 115.299 27.191 10.985 1.00 27.07 224 GLU A N 1
ATOM 1857 C CA . GLU A 1 224 ? 114.491 28.259 11.560 1.00 27.04 224 GLU A CA 1
ATOM 1858 C C . GLU A 1 224 ? 114.996 28.783 12.912 1.00 26.48 224 GLU A C 1
ATOM 1859 O O . GLU A 1 224 ? 114.283 29.521 13.595 1.00 26.69 224 GLU A O 1
ATOM 1865 N N . ALA A 1 225 ? 116.212 28.418 13.307 1.00 31.69 225 ALA A N 1
ATOM 1866 C CA . ALA A 1 225 ? 116.727 28.864 14.604 1.00 31.32 225 ALA A CA 1
ATOM 1867 C C . ALA A 1 225 ? 118.069 29.584 14.548 1.00 29.39 225 ALA A C 1
ATOM 1868 O O . ALA A 1 225 ? 118.864 29.376 13.628 1.00 31.30 225 ALA A O 1
ATOM 1870 N N . GLY A 1 226 ? 118.313 30.428 15.547 1.00 24.58 226 GLY A N 1
ATOM 1871 C CA . GLY A 1 226 ? 119.570 31.157 15.619 1.00 23.05 226 GLY A CA 1
ATOM 1872 C C . GLY A 1 226 ? 120.683 30.324 16.242 1.00 21.22 226 GLY A C 1
ATOM 1873 O O . GLY A 1 226 ? 121.849 30.535 15.942 1.00 21.51 226 GLY A O 1
ATOM 1874 N N . LEU A 1 227 ? 120.330 29.382 17.117 1.00 18.90 227 LEU A N 1
ATOM 1875 C CA . LEU A 1 227 ? 121.330 28.517 17.760 1.00 17.77 227 LEU A CA 1
ATOM 1876 C C . LEU A 1 227 ? 120.895 27.058 17.619 1.00 17.40 227 LEU A C 1
ATOM 1877 O O . LEU A 1 227 ? 119.744 26.730 17.894 1.00 15.45 227 LEU A O 1
ATOM 1882 N N . ARG A 1 228 ? 121.813 26.189 17.196 1.00 15.33 228 ARG A N 1
ATOM 1883 C CA . ARG A 1 228 ? 121.478 24.773 16.992 1.00 17.31 228 ARG A CA 1
ATOM 1884 C C . ARG A 1 228 ? 122.256 23.778 17.868 1.00 15.00 228 ARG A C 1
ATOM 1885 O O . ARG A 1 228 ? 123.478 23.673 17.781 1.00 14.81 228 ARG A O 1
ATOM 1893 N N . VAL A 1 229 ? 121.527 23.028 18.687 1.00 17.50 229 VAL A N 1
ATOM 1894 C CA . VAL A 1 229 ? 122.135 22.061 19.596 1.00 15.77 229 VAL A CA 1
ATOM 1895 C C . VAL A 1 229 ? 121.735 20.629 19.262 1.00 15.08 229 VAL A C 1
ATOM 1896 O O . VAL A 1 229 ? 120.553 20.295 19.256 1.00 15.29 229 VAL A O 1
ATOM 1900 N N . ALA A 1 230 ? 122.730 19.794 18.985 1.00 14.13 230 ALA A N 1
ATOM 1901 C CA . ALA A 1 230 ? 122.504 18.386 18.674 1.00 14.22 230 ALA A CA 1
ATOM 1902 C C . ALA A 1 230 ? 122.794 17.563 19.918 1.00 14.35 230 ALA A C 1
ATOM 1903 O O . ALA A 1 230 ? 123.740 17.852 20.648 1.00 16.23 230 ALA A O 1
ATOM 1905 N N . MET A 1 231 ? 121.979 16.546 20.164 1.00 16.33 231 MET A N 1
ATOM 1906 C CA . MET A 1 231 ? 122.189 15.683 21.309 1.00 18.36 231 MET A CA 1
ATOM 1907 C C . MET A 1 231 ? 123.388 14.812 20.943 1.00 19.33 231 MET A C 1
ATOM 1908 O O . MET A 1 231 ? 123.665 14.603 19.761 1.00 21.16 231 MET A O 1
ATOM 1913 N N . GLU A 1 232 ? 124.124 14.322 21.937 1.00 21.64 232 GLU A N 1
ATOM 1914 C CA . GLU A 1 232 ? 125.270 13.465 21.633 1.00 20.98 232 GLU A CA 1
ATOM 1915 C C . GLU A 1 232 ? 124.817 12.178 20.921 1.00 21.19 232 GLU A C 1
ATOM 1916 O O . GLU A 1 232 ? 125.573 11.576 20.167 1.00 20.37 232 GLU A O 1
ATOM 1922 N N . ASN A 1 233 ? 123.585 11.760 21.168 1.00 20.36 233 ASN A N 1
ATOM 1923 C CA . ASN A 1 233 ? 123.056 10.556 20.542 1.00 22.94 233 ASN A CA 1
ATOM 1924 C C . ASN A 1 233 ? 122.471 10.835 19.147 1.00 23.92 233 ASN A C 1
ATOM 1925 O O . ASN A 1 233 ? 121.950 9.929 18.505 1.00 24.47 233 ASN A O 1
ATOM 1930 N N . ALA A 1 234 ? 122.567 12.078 18.678 1.00 23.44 234 ALA A N 1
ATOM 1931 C CA . ALA A 1 234 ? 122.021 12.451 17.371 1.00 24.65 234 ALA A CA 1
ATOM 1932 C C . ALA A 1 234 ? 122.729 11.745 16.227 1.00 26.69 234 ALA A C 1
ATOM 1933 O O . ALA A 1 234 ? 123.880 11.341 16.368 1.00 27.71 234 ALA A O 1
ATOM 1935 N N . ILE A 1 235 ? 122.048 11.584 15.094 1.00 26.24 235 ILE A N 1
ATOM 1936 C CA . ILE A 1 235 ? 122.711 10.951 13.961 1.00 28.79 235 ILE A CA 1
ATOM 1937 C C . ILE A 1 235 ? 123.780 11.930 13.494 1.00 31.14 235 ILE A C 1
ATOM 1938 O O . ILE A 1 235 ? 123.708 13.130 13.770 1.00 29.49 235 ILE A O 1
ATOM 1943 N N . GLU A 1 236 ? 124.778 11.397 12.805 1.00 33.16 236 GLU A N 1
ATOM 1944 C CA . GLU A 1 236 ? 125.898 12.169 12.298 1.00 35.40 236 GLU A CA 1
ATOM 1945 C C . GLU A 1 236 ? 125.488 13.439 11.554 1.00 34.98 236 GLU A C 1
ATOM 1946 O O . GLU A 1 236 ? 126.037 14.514 11.792 1.00 33.87 236 GLU A O 1
ATOM 1952 N N . LYS A 1 237 ? 124.513 13.312 10.664 1.00 34.46 237 LYS A N 1
ATOM 1953 C CA . LYS A 1 237 ? 124.044 14.442 9.878 1.00 33.46 237 LYS A CA 1
ATOM 1954 C C . LYS A 1 237 ? 123.570 15.616 10.745 1.00 30.68 237 LYS A C 1
ATOM 1955 O O . LYS A 1 237 ? 123.831 16.768 10.422 1.00 30.24 237 LYS A O 1
ATOM 1961 N N . VAL A 1 238 ? 122.868 15.323 11.834 1.00 25.69 238 VAL A N 1
ATOM 1962 C CA . VAL A 1 238 ? 122.365 16.368 12.721 1.00 23.00 238 VAL A CA 1
ATOM 1963 C C . VAL A 1 238 ? 123.482 17.095 13.459 1.00 22.30 238 VAL A C 1
ATOM 1964 O O . VAL A 1 238 ? 123.448 18.319 13.600 1.00 21.11 238 VAL A O 1
ATOM 1968 N N . LYS A 1 239 ? 124.476 16.345 13.920 1.00 24.75 239 LYS A N 1
ATOM 1969 C CA . LYS A 1 239 ? 125.585 16.951 14.637 1.00 25.67 239 LYS A CA 1
ATOM 1970 C C . LYS A 1 239 ? 126.369 17.901 13.745 1.00 26.21 239 LYS A C 1
ATOM 1971 O O . LYS A 1 239 ? 126.790 18.977 14.182 1.00 25.96 239 LYS A O 1
ATOM 1977 N N . GLU A 1 240 ? 126.547 17.507 12.488 1.00 23.32 240 GLU A N 1
ATOM 1978 C CA . GLU A 1 240 ? 127.296 18.315 11.534 1.00 23.78 240 GLU A CA 1
ATOM 1979 C C . GLU A 1 240 ? 126.569 19.597 11.143 1.00 21.16 240 GLU A C 1
ATOM 1980 O O . GLU A 1 240 ? 127.178 20.522 10.621 1.00 21.93 240 GLU A O 1
ATOM 1986 N N . ALA A 1 241 ? 125.270 19.654 11.401 1.00 22.82 241 ALA A N 1
ATOM 1987 C CA . ALA A 1 241 ? 124.488 20.842 11.072 1.00 21.88 241 ALA A CA 1
ATOM 1988 C C . ALA A 1 241 ? 124.260 21.699 12.307 1.00 20.56 241 ALA A C 1
ATOM 1989 O O . ALA A 1 241 ? 123.756 22.814 12.211 1.00 20.78 241 ALA A O 1
ATOM 1991 N N . SER A 1 242 ? 124.626 21.173 13.470 1.00 17.92 242 SER A N 1
ATOM 1992 C CA . SER A 1 242 ? 124.427 21.898 14.722 1.00 17.22 242 SER A CA 1
ATOM 1993 C C . SER A 1 242 ? 125.570 22.866 14.985 1.00 17.37 242 SER A C 1
ATOM 1994 O O . SER A 1 242 ? 126.564 22.887 14.265 1.00 17.27 242 SER A O 1
ATOM 1997 N N . ASP A 1 243 ? 125.419 23.657 16.040 1.00 19.61 243 ASP A N 1
ATOM 1998 C CA . ASP A 1 243 ? 126.459 24.593 16.453 1.00 18.37 243 ASP A CA 1
ATOM 1999 C C . ASP A 1 243 ? 127.227 23.957 17.604 1.00 19.24 243 ASP A C 1
ATOM 2000 O O . ASP A 1 243 ? 128.452 24.055 17.682 1.00 18.87 243 ASP A O 1
ATOM 2005 N N . ILE A 1 244 ? 126.482 23.288 18.479 1.00 18.36 244 ILE A N 1
ATOM 2006 C CA . ILE A 1 244 ? 127.044 22.651 19.665 1.00 19.82 244 ILE A CA 1
ATOM 2007 C C . ILE A 1 244 ? 126.447 21.260 19.831 1.00 18.49 244 ILE A C 1
ATOM 2008 O O . ILE A 1 244 ? 125.264 21.055 19.572 1.00 19.84 244 ILE A O 1
ATOM 2013 N N . VAL A 1 245 ? 127.262 20.304 20.259 1.00 18.38 245 VAL A N 1
ATOM 2014 C CA . VAL A 1 245 ? 126.770 18.951 20.515 1.00 20.02 245 VAL A CA 1
ATOM 2015 C C . VAL A 1 245 ? 126.928 18.735 22.023 1.00 18.46 245 VAL A C 1
ATOM 2016 O O . VAL A 1 245 ? 128.033 18.628 22.551 1.00 18.92 245 VAL A O 1
ATOM 2020 N N . THR A 1 246 ? 125.798 18.708 22.706 1.00 16.47 246 THR A N 1
ATOM 2021 C CA . THR A 1 246 ? 125.768 18.558 24.145 1.00 18.33 246 THR A CA 1
ATOM 2022 C C . THR A 1 246 ? 125.856 17.090 24.532 1.00 20.67 246 THR A C 1
ATOM 2023 O O . THR A 1 246 ? 126.280 16.247 23.729 1.00 20.46 246 THR A O 1
ATOM 2027 N N . LEU A 1 247 ? 125.473 16.789 25.766 1.00 24.27 247 LEU A N 1
ATOM 2028 C CA . LEU A 1 247 ? 125.505 15.424 26.254 1.00 25.41 247 LEU A CA 1
ATOM 2029 C C . LEU A 1 247 ? 124.335 14.634 25.683 1.00 26.36 247 LEU A C 1
ATOM 2030 O O . LEU A 1 247 ? 123.548 15.128 24.872 1.00 24.80 247 LEU A O 1
ATOM 2035 N N . THR A 1 248 ? 124.227 13.399 26.138 1.00 17.49 248 THR A N 1
ATOM 2036 C CA . THR A 1 248 ? 123.186 12.487 25.712 1.00 16.89 248 THR A CA 1
ATOM 2037 C C . THR A 1 248 ? 121.845 12.818 26.379 1.00 16.59 248 THR A C 1
ATOM 2038 O O . THR A 1 248 ? 121.799 13.543 27.371 1.00 14.89 248 THR A O 1
ATOM 2042 N N . ASN A 1 249 ? 120.754 12.292 25.831 1.00 23.49 249 ASN A N 1
ATOM 2043 C CA . ASN A 1 249 ? 119.434 12.539 26.396 1.00 25.34 249 ASN A CA 1
ATOM 2044 C C . ASN A 1 249 ? 119.210 11.726 27.673 1.00 26.32 249 ASN A C 1
ATOM 2045 O O . ASN A 1 249 ? 118.283 11.996 28.434 1.00 27.37 249 ASN A O 1
ATOM 2050 N N . ASN A 1 250 ? 120.064 10.734 27.900 1.00 28.23 250 ASN A N 1
ATOM 2051 C CA . ASN A 1 250 ? 119.980 9.883 29.087 1.00 30.78 250 ASN A CA 1
ATOM 2052 C C . ASN A 1 250 ? 120.613 10.589 30.267 1.00 33.41 250 ASN A C 1
ATOM 2053 O O . ASN A 1 250 ? 120.370 10.251 31.425 1.00 35.29 250 ASN A O 1
ATOM 2058 N N . ASP A 1 251 ? 121.453 11.565 29.966 1.00 38.71 251 ASP A N 1
ATOM 2059 C CA . ASP A 1 251 ? 122.056 12.357 31.009 1.00 40.32 251 ASP A CA 1
ATOM 2060 C C . ASP A 1 251 ? 121.063 13.501 31.013 1.00 39.64 251 ASP A C 1
ATOM 2061 O O . ASP A 1 251 ? 119.845 13.289 30.961 1.00 43.16 251 ASP A O 1
ATOM 2066 N N . SER A 1 252 ? 121.569 14.714 31.063 1.00 27.21 252 SER A N 1
ATOM 2067 C CA . SER A 1 252 ? 120.693 15.864 31.022 1.00 24.50 252 SER A CA 1
ATOM 2068 C C . SER A 1 252 ? 121.415 16.758 30.041 1.00 21.93 252 SER A C 1
ATOM 2069 O O . SER A 1 252 ? 121.836 17.868 30.372 1.00 18.46 252 SER A O 1
ATOM 2072 N N . GLY A 1 253 ? 121.584 16.215 28.832 1.00 20.34 253 GLY A N 1
ATOM 2073 C CA . GLY A 1 253 ? 122.268 16.922 27.769 1.00 18.31 253 GLY A CA 1
ATOM 2074 C C . GLY A 1 253 ? 121.697 18.303 27.558 1.00 16.47 253 GLY A C 1
ATOM 2075 O O . GLY A 1 253 ? 122.439 19.248 27.280 1.00 15.91 253 GLY A O 1
ATOM 2076 N N . VAL A 1 254 ? 120.380 18.421 27.690 1.00 19.59 254 VAL A N 1
ATOM 2077 C CA . VAL A 1 254 ? 119.705 19.700 27.517 1.00 22.23 254 VAL A CA 1
ATOM 2078 C C . VAL A 1 254 ? 120.187 20.725 28.544 1.00 23.19 254 VAL A C 1
ATOM 2079 O O . VAL A 1 254 ? 120.591 21.833 28.178 1.00 22.65 254 VAL A O 1
ATOM 2083 N N . SER A 1 255 ? 120.141 20.354 29.823 1.00 24.34 255 SER A N 1
ATOM 2084 C CA . SER A 1 255 ? 120.580 21.241 30.902 1.00 24.09 255 SER A CA 1
ATOM 2085 C C . SER A 1 255 ? 122.027 21.672 30.726 1.00 23.09 255 SER A C 1
ATOM 2086 O O . SER A 1 255 ? 122.364 22.835 30.914 1.00 23.49 255 SER A O 1
ATOM 2089 N N . TYR A 1 256 ? 122.878 20.722 30.363 1.00 26.97 256 TYR A N 1
ATOM 2090 C CA . TYR A 1 256 ? 124.298 20.989 30.201 1.00 27.57 256 TYR A CA 1
ATOM 2091 C C . TYR A 1 256 ? 124.607 22.209 29.333 1.00 28.74 256 TYR A C 1
ATOM 2092 O O . TYR A 1 256 ? 125.531 22.966 29.631 1.00 29.24 256 TYR A O 1
ATOM 2101 N N . VAL A 1 257 ? 123.838 22.407 28.268 1.00 21.36 257 VAL A N 1
ATOM 2102 C CA . VAL A 1 257 ? 124.047 23.553 27.386 1.00 20.12 257 VAL A CA 1
ATOM 2103 C C . VAL A 1 257 ? 123.091 24.685 27.749 1.00 20.59 257 VAL A C 1
ATOM 2104 O O . VAL A 1 257 ? 123.449 25.864 27.701 1.00 18.82 257 VAL A O 1
ATOM 2108 N N . LEU A 1 258 ? 121.875 24.313 28.129 1.00 23.84 258 LEU A N 1
ATOM 2109 C CA . LEU A 1 258 ? 120.858 25.281 28.490 1.00 26.21 258 LEU A CA 1
ATOM 2110 C C . LEU A 1 258 ? 121.328 26.243 29.577 1.00 28.97 258 LEU A C 1
ATOM 2111 O O . LEU A 1 258 ? 121.039 27.437 29.527 1.00 28.73 258 LEU A O 1
ATOM 2116 N N . GLU A 1 259 ? 122.064 25.727 30.553 1.00 30.44 259 GLU A N 1
ATOM 2117 C CA . GLU A 1 259 ? 122.549 26.564 31.643 1.00 32.47 259 GLU A CA 1
ATOM 2118 C C . GLU A 1 259 ? 123.622 27.565 31.229 1.00 31.97 259 GLU A C 1
ATOM 2119 O O . GLU A 1 259 ? 123.872 28.528 31.951 1.00 34.44 259 GLU A O 1
ATOM 2125 N N . ARG A 1 260 ? 124.257 27.352 30.079 1.00 26.94 260 ARG A N 1
ATOM 2126 C CA . ARG A 1 260 ? 125.319 28.258 29.636 1.00 25.56 260 ARG A CA 1
ATOM 2127 C C . ARG A 1 260 ? 124.912 29.278 28.560 1.00 25.61 260 ARG A C 1
ATOM 2128 O O . ARG A 1 260 ? 125.661 30.219 28.272 1.00 24.21 260 ARG A O 1
ATOM 2136 N N . ILE A 1 261 ? 123.734 29.104 27.972 1.00 19.76 261 ILE A N 1
ATOM 2137 C CA . ILE A 1 261 ? 123.283 30.008 26.913 1.00 21.35 261 ILE A CA 1
ATOM 2138 C C . ILE A 1 261 ? 122.850 31.393 27.389 1.00 20.58 261 ILE A C 1
ATOM 2139 O O . ILE A 1 261 ? 122.191 31.518 28.417 1.00 17.51 261 ILE A O 1
ATOM 2144 N N . SER A 1 262 ? 123.236 32.428 26.637 1.00 19.63 262 SER A N 1
ATOM 2145 C CA . SER A 1 262 ? 122.879 33.813 26.968 1.00 22.95 262 SER A CA 1
ATOM 2146 C C . SER A 1 262 ? 121.383 33.970 26.817 1.00 26.87 262 SER A C 1
ATOM 2147 O O . SER A 1 262 ? 120.847 33.929 25.704 1.00 26.18 262 SER A O 1
ATOM 2150 N N . THR A 1 263 ? 120.710 34.185 27.933 1.00 29.82 263 THR A N 1
ATOM 2151 C CA . THR A 1 263 ? 119.275 34.291 27.897 1.00 38.09 263 THR A CA 1
ATOM 2152 C C . THR A 1 263 ? 118.682 35.393 28.745 1.00 44.36 263 THR A C 1
ATOM 2153 O O . THR A 1 263 ? 119.228 35.762 29.789 1.00 42.78 263 THR A O 1
ATOM 2157 N N . ASP A 1 264 ? 117.554 35.917 28.280 1.00 72.52 264 ASP A N 1
ATOM 2158 C CA . ASP A 1 264 ? 116.829 36.928 29.022 1.00 79.13 264 ASP A CA 1
ATOM 2159 C C . ASP A 1 264 ? 116.228 36.108 30.155 1.00 81.59 264 ASP A C 1
ATOM 2160 O O . ASP A 1 264 ? 116.809 35.100 30.554 1.00 83.16 264 ASP A O 1
ATOM 2165 N N . CYS A 1 265 ? 115.053 36.498 30.638 1.00 82.94 265 CYS A N 1
ATOM 2166 C CA . CYS A 1 265 ? 114.411 35.791 31.748 1.00 86.45 265 CYS A CA 1
ATOM 2167 C C . CYS A 1 265 ? 115.443 35.472 32.839 1.00 90.32 265 CYS A C 1
ATOM 2168 O O . CYS A 1 265 ? 116.640 35.693 32.649 1.00 90.48 265 CYS A O 1
ATOM 2171 N N . LEU A 1 266 ? 114.990 34.977 33.985 1.00 95.66 266 LEU A N 1
ATOM 2172 C CA . LEU A 1 266 ? 115.909 34.743 35.090 1.00 100.30 266 LEU A CA 1
ATOM 2173 C C . LEU A 1 266 ? 116.729 36.000 35.394 1.00 102.94 266 LEU A C 1
ATOM 2174 O O . LEU A 1 266 ? 117.636 35.978 36.233 1.00 103.60 266 LEU A O 1
ATOM 2179 N N . ASP A 1 267 ? 116.398 37.090 34.703 1.00 101.36 267 ASP A N 1
ATOM 2180 C CA . ASP A 1 267 ? 117.090 38.366 34.853 1.00 103.72 267 ASP A CA 1
ATOM 2181 C C . ASP A 1 267 ? 118.523 38.261 34.336 1.00 104.12 267 ASP A C 1
ATOM 2182 O O . ASP A 1 267 ? 119.462 38.740 34.970 1.00 105.08 267 ASP A O 1
ATOM 2187 N N . MET B 1 1 ? 129.920 23.641 10.274 1.00 36.70 301 MET B N 1
ATOM 2188 C CA . MET B 1 1 ? 130.833 23.386 11.380 1.00 35.73 301 MET B CA 1
ATOM 2189 C C . MET B 1 1 ? 131.876 24.509 11.490 1.00 36.15 301 MET B C 1
ATOM 2190 O O . MET B 1 1 ? 132.094 25.265 10.541 1.00 37.35 301 MET B O 1
ATOM 2195 N N . TYR B 1 2 ? 132.516 24.612 12.650 1.00 22.00 302 TYR B N 1
ATOM 2196 C CA . TYR B 1 2 ? 133.507 25.653 12.903 1.00 20.91 302 TYR B CA 1
ATOM 2197 C C . TYR B 1 2 ? 134.933 25.214 12.627 1.00 21.83 302 TYR B C 1
ATOM 2198 O O . TYR B 1 2 ? 135.316 24.082 12.925 1.00 21.42 302 TYR B O 1
ATOM 2207 N N . ARG B 1 3 ? 135.720 26.114 12.044 1.00 21.99 303 ARG B N 1
ATOM 2208 C CA . ARG B 1 3 ? 137.110 25.802 11.715 1.00 24.89 303 ARG B CA 1
ATOM 2209 C C . ARG B 1 3 ? 138.090 26.915 12.069 1.00 22.52 303 ARG B C 1
ATOM 2210 O O . ARG B 1 3 ? 139.298 26.749 11.922 1.00 21.91 303 ARG B O 1
ATOM 2218 N N . VAL B 1 4 ? 137.570 28.054 12.515 1.00 28.01 304 VAL B N 1
ATOM 2219 C CA . VAL B 1 4 ? 138.421 29.178 12.902 1.00 25.18 304 VAL B CA 1
ATOM 2220 C C . VAL B 1 4 ? 138.055 29.539 14.333 1.00 24.31 304 VAL B C 1
ATOM 2221 O O . VAL B 1 4 ? 136.903 29.856 14.632 1.00 23.40 304 VAL B O 1
ATOM 2225 N N . PHE B 1 5 ? 139.047 29.473 15.214 1.00 17.58 305 PHE B N 1
ATOM 2226 C CA . PHE B 1 5 ? 138.839 29.743 16.634 1.00 17.27 305 PHE B CA 1
ATOM 2227 C C . PHE B 1 5 ? 139.646 30.974 17.050 1.00 14.90 305 PHE B C 1
ATOM 2228 O O . PHE B 1 5 ? 140.871 30.975 16.979 1.00 13.10 305 PHE B O 1
ATOM 2236 N N . VAL B 1 6 ? 138.952 32.028 17.467 1.00 19.53 306 VAL B N 1
ATOM 2237 C CA . VAL B 1 6 ? 139.621 33.263 17.852 1.00 19.77 306 VAL B CA 1
ATOM 2238 C C . VAL B 1 6 ? 139.591 33.487 19.371 1.00 20.78 306 VAL B C 1
ATOM 2239 O O . VAL B 1 6 ? 138.530 33.484 20.002 1.00 20.70 306 VAL B O 1
ATOM 2243 N N . PHE B 1 7 ? 140.765 33.699 19.949 1.00 22.69 307 PHE B N 1
ATOM 2244 C CA . PHE B 1 7 ? 140.862 33.878 21.400 1.00 24.15 307 PHE B CA 1
ATOM 2245 C C . PHE B 1 7 ? 141.476 35.196 21.874 1.00 22.88 307 PHE B C 1
ATOM 2246 O O . PHE B 1 7 ? 142.531 35.597 21.402 1.00 23.74 307 PHE B O 1
ATOM 2254 N N . ASP B 1 8 ? 140.813 35.865 22.809 1.00 25.25 308 ASP B N 1
ATOM 2255 C CA . ASP B 1 8 ? 141.387 37.068 23.402 1.00 25.56 308 ASP B CA 1
ATOM 2256 C C . ASP B 1 8 ? 142.319 36.465 24.462 1.00 27.27 308 ASP B C 1
ATOM 2257 O O . ASP B 1 8 ? 142.081 35.352 24.934 1.00 28.53 308 ASP B O 1
ATOM 2262 N N . LEU B 1 9 ? 143.375 37.175 24.835 1.00 25.74 309 LEU B N 1
ATOM 2263 C CA . LEU B 1 9 ? 144.303 36.659 25.833 1.00 26.05 309 LEU B CA 1
ATOM 2264 C C . LEU B 1 9 ? 143.859 36.962 27.264 1.00 27.02 309 LEU B C 1
ATOM 2265 O O . LEU B 1 9 ? 143.301 36.101 27.946 1.00 26.45 309 LEU B O 1
ATOM 2270 N N . ASP B 1 10 ? 144.116 38.184 27.720 1.00 23.85 310 ASP B N 1
ATOM 2271 C CA . ASP B 1 10 ? 143.736 38.584 29.070 1.00 24.98 310 ASP B CA 1
ATOM 2272 C C . ASP B 1 10 ? 142.282 38.264 29.401 1.00 25.46 310 ASP B C 1
ATOM 2273 O O . ASP B 1 10 ? 141.388 38.486 28.589 1.00 25.90 310 ASP B O 1
ATOM 2278 N N . GLY B 1 11 ? 142.057 37.748 30.606 1.00 26.62 311 GLY B N 1
ATOM 2279 C CA . GLY B 1 11 ? 140.711 37.421 31.054 1.00 25.96 311 GLY B CA 1
ATOM 2280 C C . GLY B 1 11 ? 139.938 36.400 30.231 1.00 25.15 311 GLY B C 1
ATOM 2281 O O . GLY B 1 11 ? 138.755 36.176 30.478 1.00 23.34 311 GLY B O 1
ATOM 2282 N N . THR B 1 12 ? 140.603 35.770 29.270 1.00 25.24 312 THR B N 1
ATOM 2283 C CA . THR B 1 12 ? 139.948 34.796 28.413 1.00 27.25 312 THR B CA 1
ATOM 2284 C C . THR B 1 12 ? 140.708 33.469 28.392 1.00 25.94 312 THR B C 1
ATOM 2285 O O . THR B 1 12 ? 140.266 32.482 28.986 1.00 25.43 312 THR B O 1
ATOM 2289 N N . LEU B 1 13 ? 141.851 33.450 27.715 1.00 20.63 313 LEU B N 1
ATOM 2290 C CA . LEU B 1 13 ? 142.678 32.253 27.640 1.00 20.75 313 LEU B CA 1
ATOM 2291 C C . LEU B 1 13 ? 143.637 32.198 28.833 1.00 22.54 313 LEU B C 1
ATOM 2292 O O . LEU B 1 13 ? 144.011 31.121 29.306 1.00 21.99 313 LEU B O 1
ATOM 2297 N N . LEU B 1 14 ? 144.051 33.375 29.293 1.00 27.20 314 LEU B N 1
ATOM 2298 C CA . LEU B 1 14 ? 144.970 33.482 30.411 1.00 27.82 314 LEU B CA 1
ATOM 2299 C C . LEU B 1 14 ? 144.196 33.569 31.713 1.00 27.83 314 LEU B C 1
ATOM 2300 O O . LEU B 1 14 ? 143.208 34.296 31.794 1.00 28.32 314 LEU B O 1
ATOM 2305 N N . ASN B 1 15 ? 144.634 32.825 32.728 1.00 21.01 315 ASN B N 1
ATOM 2306 C CA . ASN B 1 15 ? 143.969 32.887 34.028 1.00 22.45 315 ASN B CA 1
ATOM 2307 C C . ASN B 1 15 ? 144.494 34.136 34.752 1.00 24.04 315 ASN B C 1
ATOM 2308 O O . ASN B 1 15 ? 145.357 34.836 34.219 1.00 21.98 315 ASN B O 1
ATOM 2313 N N . ASP B 1 16 ? 143.985 34.428 35.944 1.00 30.91 316 ASP B N 1
ATOM 2314 C CA . ASP B 1 16 ? 144.433 35.624 36.657 1.00 33.14 316 ASP B CA 1
ATOM 2315 C C . ASP B 1 16 ? 145.876 35.570 37.160 1.00 33.15 316 ASP B C 1
ATOM 2316 O O . ASP B 1 16 ? 146.336 36.469 37.865 1.00 34.32 316 ASP B O 1
ATOM 2321 N N . ASN B 1 17 ? 146.587 34.513 36.794 1.00 23.17 317 ASN B N 1
ATOM 2322 C CA . ASN B 1 17 ? 147.990 34.371 37.163 1.00 24.22 317 ASN B CA 1
ATOM 2323 C C . ASN B 1 17 ? 148.746 34.549 35.849 1.00 23.64 317 ASN B C 1
ATOM 2324 O O . ASN B 1 17 ? 149.931 34.235 35.727 1.00 21.41 317 ASN B O 1
ATOM 2329 N N . LEU B 1 18 ? 148.018 35.067 34.862 1.00 35.32 318 LEU B N 1
ATOM 2330 C CA . LEU B 1 18 ? 148.532 35.314 33.522 1.00 35.57 318 LEU B CA 1
ATOM 2331 C C . LEU B 1 18 ? 149.147 34.098 32.830 1.00 36.73 318 LEU B C 1
ATOM 2332 O O . LEU B 1 18 ? 150.159 34.206 32.138 1.00 37.09 318 LEU B O 1
ATOM 2337 N N . GLU B 1 19 ? 148.535 32.935 33.019 1.00 35.17 319 GLU B N 1
ATOM 2338 C CA . GLU B 1 19 ? 149.016 31.733 32.353 1.00 36.60 319 GLU B CA 1
ATOM 2339 C C . GLU B 1 19 ? 147.868 30.892 31.793 1.00 33.14 319 GLU B C 1
ATOM 2340 O O . GLU B 1 19 ? 146.701 31.123 32.122 1.00 32.98 319 GLU B O 1
ATOM 2346 N N . ILE B 1 20 ? 148.212 29.940 30.927 1.00 24.97 320 ILE B N 1
ATOM 2347 C CA . ILE B 1 20 ? 147.243 29.061 30.275 1.00 23.06 320 ILE B CA 1
ATOM 2348 C C . ILE B 1 20 ? 147.229 27.655 30.869 1.00 22.50 320 ILE B C 1
ATOM 2349 O O . ILE B 1 20 ? 148.264 26.998 30.928 1.00 19.13 320 ILE B O 1
ATOM 2354 N N . SER B 1 21 ? 146.050 27.188 31.269 1.00 27.29 321 SER B N 1
ATOM 2355 C CA . SER B 1 21 ? 145.909 25.857 31.850 1.00 28.61 321 SER B CA 1
ATOM 2356 C C . SER B 1 21 ? 146.384 24.788 30.870 1.00 29.83 321 SER B C 1
ATOM 2357 O O . SER B 1 21 ? 146.422 25.010 29.656 1.00 29.57 321 SER B O 1
ATOM 2360 N N . GLU B 1 22 ? 146.765 23.632 31.401 1.00 27.70 322 GLU B N 1
ATOM 2361 C CA . GLU B 1 22 ? 147.223 22.532 30.561 1.00 30.07 322 GLU B CA 1
ATOM 2362 C C . GLU B 1 22 ? 146.097 22.064 29.646 1.00 29.03 322 GLU B C 1
ATOM 2363 O O . GLU B 1 22 ? 146.332 21.662 28.509 1.00 28.55 322 GLU B O 1
ATOM 2369 N N . LYS B 1 23 ? 144.876 22.127 30.165 1.00 34.30 323 LYS B N 1
ATOM 2370 C CA . LYS B 1 23 ? 143.678 21.721 29.440 1.00 34.62 323 LYS B CA 1
ATOM 2371 C C . LYS B 1 23 ? 143.524 22.586 28.188 1.00 34.13 323 LYS B C 1
ATOM 2372 O O . LYS B 1 23 ? 143.558 22.084 27.061 1.00 32.98 323 LYS B O 1
ATOM 2378 N N . ASP B 1 24 ? 143.359 23.890 28.392 1.00 32.40 324 ASP B N 1
ATOM 2379 C CA . ASP B 1 24 ? 143.214 24.803 27.270 1.00 32.75 324 ASP B CA 1
ATOM 2380 C C . ASP B 1 24 ? 144.374 24.664 26.295 1.00 32.89 324 ASP B C 1
ATOM 2381 O O . ASP B 1 24 ? 144.172 24.681 25.079 1.00 33.82 324 ASP B O 1
ATOM 2386 N N . ARG B 1 25 ? 145.584 24.507 26.825 1.00 26.23 325 ARG B N 1
ATOM 2387 C CA . ARG B 1 25 ? 146.764 24.374 25.976 1.00 27.24 325 ARG B CA 1
ATOM 2388 C C . ARG B 1 25 ? 146.684 23.146 25.072 1.00 26.98 325 ARG B C 1
ATOM 2389 O O . ARG B 1 25 ? 147.005 23.218 23.886 1.00 24.57 325 ARG B O 1
ATOM 2397 N N . ARG B 1 26 ? 146.264 22.021 25.644 1.00 31.94 326 ARG B N 1
ATOM 2398 C CA . ARG B 1 26 ? 146.145 20.776 24.896 1.00 33.99 326 ARG B CA 1
ATOM 2399 C C . ARG B 1 26 ? 145.087 20.867 23.804 1.00 32.31 326 ARG B C 1
ATOM 2400 O O . ARG B 1 26 ? 145.305 20.423 22.677 1.00 33.45 326 ARG B O 1
ATOM 2408 N N . ASN B 1 27 ? 143.939 21.442 24.140 1.00 30.09 327 ASN B N 1
ATOM 2409 C CA . ASN B 1 27 ? 142.860 21.569 23.174 1.00 28.92 327 ASN B CA 1
ATOM 2410 C C . ASN B 1 27 ? 143.189 22.493 22.012 1.00 28.88 327 ASN B C 1
ATOM 2411 O O . ASN B 1 27 ? 142.813 22.214 20.873 1.00 27.36 327 ASN B O 1
ATOM 2416 N N . ILE B 1 28 ? 143.888 23.589 22.287 1.00 31.65 328 ILE B N 1
ATOM 2417 C CA . ILE B 1 28 ? 144.254 24.516 21.220 1.00 32.27 328 ILE B CA 1
ATOM 2418 C C . ILE B 1 28 ? 145.308 23.846 20.348 1.00 33.11 328 ILE B C 1
ATOM 2419 O O . ILE B 1 28 ? 145.317 24.019 19.124 1.00 31.07 328 ILE B O 1
ATOM 2424 N N . GLU B 1 29 ? 146.193 23.080 20.987 1.00 29.64 329 GLU B N 1
ATOM 2425 C CA . GLU B 1 29 ? 147.241 22.362 20.265 1.00 30.77 329 GLU B CA 1
ATOM 2426 C C . GLU B 1 29 ? 146.603 21.430 19.241 1.00 29.76 329 GLU B C 1
ATOM 2427 O O . GLU B 1 29 ? 147.043 21.351 18.098 1.00 29.59 329 GLU B O 1
ATOM 2433 N N . LYS B 1 30 ? 145.562 20.722 19.662 1.00 27.11 330 LYS B N 1
ATOM 2434 C CA . LYS B 1 30 ? 144.865 19.806 18.772 1.00 29.26 330 LYS B CA 1
ATOM 2435 C C . LYS B 1 30 ? 144.238 20.530 17.576 1.00 28.81 330 LYS B C 1
ATOM 2436 O O . LYS B 1 30 ? 144.454 20.146 16.428 1.00 28.70 330 LYS B O 1
ATOM 2442 N N . LEU B 1 31 ? 143.461 21.575 17.846 1.00 34.13 331 LEU B N 1
ATOM 2443 C CA . LEU B 1 31 ? 142.797 22.331 16.787 1.00 34.57 331 LEU B CA 1
ATOM 2444 C C . LEU B 1 31 ? 143.746 22.910 15.748 1.00 35.77 331 LEU B C 1
ATOM 2445 O O . LEU B 1 31 ? 143.389 23.047 14.575 1.00 36.34 331 LEU B O 1
ATOM 2450 N N . SER B 1 32 ? 144.954 23.254 16.175 1.00 27.14 332 SER B N 1
ATOM 2451 C CA . SER B 1 32 ? 145.936 23.856 15.276 1.00 31.02 332 SER B CA 1
ATOM 2452 C C . SER B 1 32 ? 146.460 22.869 14.248 1.00 34.50 332 SER B C 1
ATOM 2453 O O . SER B 1 32 ? 147.098 23.259 13.274 1.00 32.43 332 SER B O 1
ATOM 2456 N N . ARG B 1 33 ? 146.200 21.588 14.471 1.00 49.53 333 ARG B N 1
ATOM 2457 C CA . ARG B 1 33 ? 146.674 20.570 13.547 1.00 54.94 333 ARG B CA 1
ATOM 2458 C C . ARG B 1 33 ? 146.211 20.794 12.106 1.00 54.76 333 ARG B C 1
ATOM 2459 O O . ARG B 1 33 ? 147.035 20.909 11.200 1.00 56.59 333 ARG B O 1
ATOM 2467 N N . LYS B 1 34 ? 144.902 20.868 11.894 1.00 42.38 334 LYS B N 1
ATOM 2468 C CA . LYS B 1 34 ? 144.365 21.065 10.555 1.00 42.64 334 LYS B CA 1
ATOM 2469 C C . LYS B 1 34 ? 143.487 22.313 10.439 1.00 39.84 334 LYS B C 1
ATOM 2470 O O . LYS B 1 34 ? 143.070 22.680 9.344 1.00 39.89 334 LYS B O 1
ATOM 2476 N N . CYS B 1 35 ? 143.216 22.969 11.564 1.00 40.88 335 CYS B N 1
ATOM 2477 C CA . CYS B 1 35 ? 142.388 24.158 11.537 1.00 36.89 335 CYS B CA 1
ATOM 2478 C C . CYS B 1 35 ? 143.116 25.432 11.926 1.00 33.36 335 CYS B C 1
ATOM 2479 O O . CYS B 1 35 ? 144.314 25.417 12.202 1.00 32.35 335 CYS B O 1
ATOM 2482 N N . TYR B 1 36 ? 142.380 26.538 11.954 1.00 31.63 336 TYR B N 1
ATOM 2483 C CA . TYR B 1 36 ? 142.958 27.840 12.274 1.00 27.84 336 TYR B CA 1
ATOM 2484 C C . TYR B 1 36 ? 142.684 28.369 13.681 1.00 24.94 336 TYR B C 1
ATOM 2485 O O . TYR B 1 36 ? 141.550 28.383 14.153 1.00 22.12 336 TYR B O 1
ATOM 2494 N N . VAL B 1 37 ? 143.755 28.808 14.330 1.00 26.58 337 VAL B N 1
ATOM 2495 C CA . VAL B 1 37 ? 143.693 29.376 15.668 1.00 24.43 337 VAL B CA 1
ATOM 2496 C C . VAL B 1 37 ? 144.200 30.809 15.541 1.00 20.93 337 VAL B C 1
ATOM 2497 O O . VAL B 1 37 ? 145.207 31.056 14.886 1.00 19.94 337 VAL B O 1
ATOM 2501 N N . VAL B 1 38 ? 143.488 31.750 16.150 1.00 23.10 338 VAL B N 1
ATOM 2502 C CA . VAL B 1 38 ? 143.863 33.156 16.089 1.00 21.36 338 VAL B CA 1
ATOM 2503 C C . VAL B 1 38 ? 143.862 33.776 17.487 1.00 21.36 338 VAL B C 1
ATOM 2504 O O . VAL B 1 38 ? 142.935 33.567 18.264 1.00 22.92 338 VAL B O 1
ATOM 2508 N N . PHE B 1 39 ? 144.907 34.534 17.804 1.00 22.14 339 PHE B N 1
ATOM 2509 C CA . PHE B 1 39 ? 144.983 35.217 19.093 1.00 23.48 339 PHE B CA 1
ATOM 2510 C C . PHE B 1 39 ? 144.781 36.714 18.825 1.00 24.42 339 PHE B C 1
ATOM 2511 O O . PHE B 1 39 ? 145.346 37.262 17.875 1.00 23.00 339 PHE B O 1
ATOM 2519 N N . ALA B 1 40 ? 143.966 37.361 19.654 1.00 34.51 340 ALA B N 1
ATOM 2520 C CA . ALA B 1 40 ? 143.683 38.789 19.520 1.00 36.91 340 ALA B CA 1
ATOM 2521 C C . ALA B 1 40 ? 143.854 39.458 20.879 1.00 37.39 340 ALA B C 1
ATOM 2522 O O . ALA B 1 40 ? 143.239 39.045 21.861 1.00 40.32 340 ALA B O 1
ATOM 2524 N N . SER B 1 41 ? 144.672 40.502 20.937 1.00 26.94 341 SER B N 1
ATOM 2525 C CA . SER B 1 41 ? 144.920 41.170 22.207 1.00 25.57 341 SER B CA 1
ATOM 2526 C C . SER B 1 41 ? 145.101 42.674 22.093 1.00 25.50 341 SER B C 1
ATOM 2527 O O . SER B 1 41 ? 145.294 43.208 21.001 1.00 24.17 341 SER B O 1
ATOM 2530 N N . GLY B 1 42 ? 145.039 43.349 23.238 1.00 27.39 342 GLY B N 1
ATOM 2531 C CA . GLY B 1 42 ? 145.232 44.786 23.270 1.00 26.81 342 GLY B CA 1
ATOM 2532 C C . GLY B 1 42 ? 146.705 45.069 23.515 1.00 28.00 342 GLY B C 1
ATOM 2533 O O . GLY B 1 42 ? 147.170 46.201 23.357 1.00 27.02 342 GLY B O 1
ATOM 2534 N N . ARG B 1 43 ? 147.442 44.027 23.890 1.00 26.31 343 ARG B N 1
ATOM 2535 C CA . ARG B 1 43 ? 148.871 44.137 24.176 1.00 28.27 343 ARG B CA 1
ATOM 2536 C C . ARG B 1 43 ? 149.699 44.467 22.945 1.00 28.24 343 ARG B C 1
ATOM 2537 O O . ARG B 1 43 ? 149.175 44.528 21.829 1.00 29.40 343 ARG B O 1
ATOM 2545 N N . MET B 1 44 ? 150.998 44.676 23.165 1.00 28.09 344 MET B N 1
ATOM 2546 C CA . MET B 1 44 ? 151.947 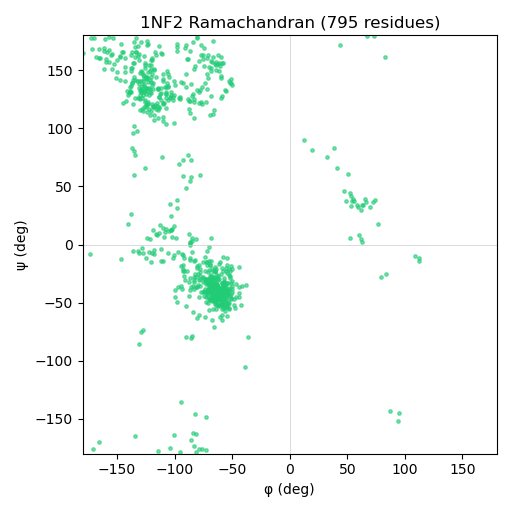44.959 22.094 1.00 26.94 344 MET B CA 1
ATOM 2547 C C . MET B 1 44 ? 152.121 43.635 21.343 1.00 27.91 344 MET B C 1
ATOM 2548 O O . MET B 1 44 ? 151.810 42.574 21.880 1.00 29.00 344 MET B O 1
ATOM 2553 N N . LEU B 1 45 ? 152.612 43.690 20.108 1.00 25.40 345 LEU B N 1
ATOM 2554 C CA . LEU B 1 45 ? 152.791 42.475 19.313 1.00 24.23 345 LEU B CA 1
ATOM 2555 C C . LEU B 1 45 ? 153.760 41.483 19.957 1.00 24.27 345 LEU B C 1
ATOM 2556 O O . LEU B 1 45 ? 153.441 40.305 20.113 1.00 25.09 345 LEU B O 1
ATOM 2561 N N . VAL B 1 46 ? 154.953 41.958 20.310 1.00 21.51 346 VAL B N 1
ATOM 2562 C CA . VAL B 1 46 ? 155.964 41.096 20.917 1.00 22.02 346 VAL B CA 1
ATOM 2563 C C . VAL B 1 46 ? 155.444 40.354 22.150 1.00 21.23 346 VAL B C 1
ATOM 2564 O O . VAL B 1 46 ? 155.695 39.163 22.311 1.00 19.25 346 VAL B O 1
ATOM 2568 N N . SER B 1 47 ? 154.705 41.059 22.999 1.00 28.17 347 SER B N 1
ATOM 2569 C CA . SER B 1 47 ? 154.163 40.473 24.216 1.00 30.38 347 SER B CA 1
ATOM 2570 C C . SER B 1 47 ? 153.175 39.364 23.904 1.00 31.60 347 SER B C 1
ATOM 2571 O O .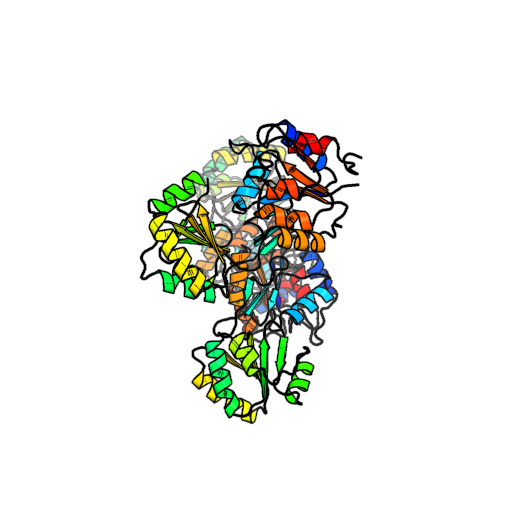 SER B 1 47 ? 153.126 38.350 24.606 1.00 32.43 347 SER B O 1
ATOM 2574 N N . THR B 1 48 ? 152.378 39.560 22.857 1.00 27.81 348 THR B N 1
ATOM 2575 C CA . THR B 1 48 ? 151.398 38.556 22.467 1.00 25.59 348 THR B CA 1
ATOM 2576 C C . THR B 1 48 ? 152.092 37.344 21.838 1.00 25.17 348 THR B C 1
ATOM 2577 O O . THR B 1 48 ? 151.747 36.195 22.131 1.00 24.91 348 THR B O 1
ATOM 2581 N N . LEU B 1 49 ? 153.077 37.589 20.981 1.00 24.64 349 LEU B N 1
ATOM 2582 C CA . LEU B 1 49 ? 153.779 36.486 20.347 1.00 26.59 349 LEU B CA 1
ATOM 2583 C C . LEU B 1 49 ? 154.617 35.688 21.354 1.00 28.97 349 LEU B C 1
ATOM 2584 O O . LEU B 1 49 ? 154.845 34.492 21.167 1.00 29.18 349 LEU B O 1
ATOM 2589 N N . ASN B 1 50 ? 155.067 36.339 22.423 1.00 33.07 350 ASN B N 1
ATOM 2590 C CA . ASN B 1 50 ? 155.853 35.631 23.428 1.00 33.96 350 ASN B CA 1
ATOM 2591 C C . ASN B 1 50 ? 154.988 34.606 24.160 1.00 33.50 350 ASN B C 1
ATOM 2592 O O . ASN B 1 50 ? 155.445 33.501 24.449 1.00 34.36 350 ASN B O 1
ATOM 2597 N N . VAL B 1 51 ? 153.742 34.960 24.460 1.00 29.46 351 VAL B N 1
ATOM 2598 C CA . VAL B 1 51 ? 152.861 34.013 25.134 1.00 29.41 351 VAL B CA 1
ATOM 2599 C C . VAL B 1 51 ? 152.624 32.825 24.199 1.00 30.53 351 VAL B C 1
ATOM 2600 O O . VAL B 1 51 ? 152.563 31.676 24.644 1.00 31.45 351 VAL B O 1
ATOM 2604 N N . GLU B 1 52 ? 152.503 33.111 22.903 1.00 26.82 352 GLU B N 1
ATOM 2605 C CA . GLU B 1 52 ? 152.283 32.070 21.903 1.00 28.28 352 GLU B CA 1
ATOM 2606 C C . GLU B 1 52 ? 153.502 31.156 21.839 1.00 29.37 352 GLU B C 1
ATOM 2607 O O . GLU B 1 52 ? 153.367 29.938 21.792 1.00 27.18 352 GLU B O 1
ATOM 2613 N N . LYS B 1 53 ? 154.692 31.747 21.840 1.00 36.53 353 LYS B N 1
ATOM 2614 C CA . LYS B 1 53 ? 155.911 30.956 21.792 1.00 39.07 353 LYS B CA 1
ATOM 2615 C C . LYS B 1 53 ? 156.152 30.194 23.095 1.00 39.59 353 LYS B C 1
ATOM 2616 O O . LYS B 1 53 ? 156.698 29.090 23.085 1.00 39.01 353 LYS B O 1
ATOM 2622 N N . LYS B 1 54 ? 155.724 30.774 24.209 1.00 38.51 354 LYS B N 1
ATOM 2623 C CA . LYS B 1 54 ? 155.901 30.142 25.509 1.00 40.41 354 LYS B CA 1
ATOM 2624 C C . LYS B 1 54 ? 155.140 28.825 25.665 1.00 40.53 354 LYS B C 1
ATOM 2625 O O . LYS B 1 54 ? 155.720 27.810 26.045 1.00 41.84 354 LYS B O 1
ATOM 2631 N N . TYR B 1 55 ? 153.842 28.850 25.373 1.00 36.79 355 TYR B N 1
ATOM 2632 C CA . TYR B 1 55 ? 152.991 27.674 25.517 1.00 35.79 355 TYR B CA 1
ATOM 2633 C C . TYR B 1 55 ? 152.966 26.753 24.310 1.00 36.35 355 TYR B C 1
ATOM 2634 O O . TYR B 1 55 ? 152.742 25.547 24.434 1.00 34.52 355 TYR B O 1
ATOM 2643 N N . PHE B 1 56 ? 153.181 27.334 23.143 1.00 58.47 356 PHE B N 1
ATOM 2644 C CA . PHE B 1 56 ? 153.239 26.582 21.903 1.00 59.17 356 PHE B CA 1
ATOM 2645 C C . PHE B 1 56 ? 154.556 27.113 21.371 1.00 60.87 356 PHE B C 1
ATOM 2646 O O . PHE B 1 56 ? 154.848 28.291 21.531 1.00 64.64 356 PHE B O 1
ATOM 2654 N N . LYS B 1 57 ? 155.378 26.273 20.769 1.00 33.64 357 LYS B N 1
ATOM 2655 C CA . LYS B 1 57 ? 156.655 26.785 20.292 1.00 32.54 357 LYS B CA 1
ATOM 2656 C C . LYS B 1 57 ? 156.561 27.301 18.867 1.00 31.37 357 LYS B C 1
ATOM 2657 O O . LYS B 1 57 ? 157.389 26.977 18.014 1.00 31.83 357 LYS B O 1
ATOM 2663 N N . ARG B 1 58 ? 155.545 28.121 18.625 1.00 29.92 358 ARG B N 1
ATOM 2664 C CA . ARG B 1 58 ? 155.307 28.699 17.307 1.00 29.50 358 ARG B CA 1
ATOM 2665 C C . ARG B 1 58 ? 154.423 29.925 17.482 1.00 29.05 358 ARG B C 1
ATOM 2666 O O . ARG B 1 58 ? 153.999 30.237 18.597 1.00 27.45 358 ARG B O 1
ATOM 2674 N N . THR B 1 59 ? 154.158 30.615 16.376 1.00 31.64 359 THR B N 1
ATOM 2675 C CA . THR B 1 59 ? 153.278 31.777 16.391 1.00 32.44 359 THR B CA 1
ATOM 2676 C C . THR B 1 59 ? 152.077 31.417 15.516 1.00 32.50 359 THR B C 1
ATOM 2677 O O . THR B 1 59 ? 152.128 30.459 14.738 1.00 32.79 359 THR B O 1
ATOM 2681 N N . PHE B 1 60 ? 150.996 32.172 15.661 1.00 32.38 360 PHE B N 1
ATOM 2682 C CA . PHE B 1 60 ? 149.775 31.937 14.899 1.00 30.01 360 PHE B CA 1
ATOM 2683 C C . PHE B 1 60 ? 149.288 33.277 14.348 1.00 29.29 360 PHE B C 1
ATOM 2684 O O . PHE B 1 60 ? 149.903 34.319 14.595 1.00 28.95 360 PHE B O 1
ATOM 2692 N N . PRO B 1 61 ? 148.189 33.262 13.572 1.00 25.12 361 PRO B N 1
ATOM 2693 C CA . PRO B 1 61 ? 147.670 34.525 13.045 1.00 24.03 361 PRO B CA 1
ATOM 2694 C C . PRO B 1 61 ? 147.366 35.369 14.279 1.00 23.05 361 PRO B C 1
ATOM 2695 O O . PRO B 1 61 ? 146.663 34.920 15.183 1.00 24.27 361 PRO B O 1
ATOM 2699 N N . THR B 1 62 ? 147.883 36.590 14.319 1.00 20.64 362 THR B N 1
ATOM 2700 C CA . THR B 1 62 ? 147.692 37.422 15.489 1.00 18.97 362 THR B CA 1
ATOM 2701 C C . THR B 1 62 ? 147.209 38.852 15.242 1.00 18.71 362 THR B C 1
ATOM 2702 O O . THR B 1 62 ? 147.631 39.520 14.298 1.00 18.07 362 THR B O 1
ATOM 2706 N N . ILE B 1 63 ? 146.315 39.294 16.117 1.00 18.35 363 ILE B N 1
ATOM 2707 C CA . ILE B 1 63 ? 145.769 40.640 16.104 1.00 19.23 363 ILE B CA 1
ATOM 2708 C C . ILE B 1 63 ? 146.263 41.267 17.407 1.00 19.83 363 ILE B C 1
ATOM 2709 O O . ILE B 1 63 ? 145.965 40.754 18.484 1.00 19.65 363 ILE B O 1
ATOM 2714 N N . ALA B 1 64 ? 147.031 42.350 17.309 1.00 24.43 364 ALA B N 1
ATOM 2715 C CA . ALA B 1 64 ? 147.559 43.022 18.496 1.00 24.16 364 ALA B CA 1
ATOM 2716 C C . ALA B 1 64 ? 147.170 44.505 18.519 1.00 24.22 364 ALA B C 1
ATOM 2717 O O . ALA B 1 64 ? 146.622 45.020 17.541 1.00 24.34 364 ALA B O 1
ATOM 2719 N N . TYR B 1 65 ? 147.443 45.184 19.636 1.00 17.92 365 TYR B N 1
ATOM 2720 C CA . TYR B 1 65 ? 147.113 46.606 19.779 1.00 17.46 365 TYR B CA 1
ATOM 2721 C C . TYR B 1 65 ? 145.640 46.895 19.524 1.00 20.28 365 TYR B C 1
ATOM 2722 O O . TYR B 1 65 ? 145.291 47.913 18.915 1.00 19.52 365 TYR B O 1
ATOM 2731 N N . ASN B 1 66 ? 144.777 45.983 19.955 1.00 23.63 366 ASN B N 1
ATOM 2732 C CA . ASN B 1 66 ? 143.346 46.171 19.802 1.00 24.18 366 ASN B CA 1
ATOM 2733 C C . ASN B 1 66 ? 142.873 46.360 18.347 1.00 23.89 366 ASN B C 1
ATOM 2734 O O . ASN B 1 66 ? 141.920 47.098 18.083 1.00 25.00 366 ASN B O 1
ATOM 2739 N N . GLY B 1 67 ? 143.535 45.690 17.409 1.00 19.06 367 GLY B N 1
ATOM 2740 C CA . GLY B 1 67 ? 143.128 45.782 16.021 1.00 19.71 367 GLY B CA 1
ATOM 2741 C C . GLY B 1 67 ? 144.022 46.560 15.074 1.00 21.04 367 GLY B C 1
ATOM 2742 O O . GLY B 1 67 ? 143.827 46.483 13.854 1.00 20.38 367 GLY B O 1
ATOM 2743 N N . ALA B 1 68 ? 145.008 47.280 15.615 1.00 21.68 368 ALA B N 1
ATOM 2744 C CA . ALA B 1 68 ? 145.923 48.074 14.802 1.00 22.56 368 ALA B CA 1
ATOM 2745 C C . ALA B 1 68 ? 146.901 47.209 14.027 1.00 24.19 368 ALA B C 1
ATOM 2746 O O . ALA B 1 68 ? 147.322 47.566 12.926 1.00 25.25 368 ALA B O 1
ATOM 2748 N N . ILE B 1 69 ? 147.289 46.079 14.610 1.00 22.81 369 ILE B N 1
ATOM 2749 C CA . ILE B 1 69 ? 148.220 45.184 13.935 1.00 23.64 369 ILE B CA 1
ATOM 2750 C C . ILE B 1 69 ? 147.603 43.815 13.690 1.00 24.69 369 ILE B C 1
ATOM 2751 O O . ILE B 1 69 ? 146.890 43.278 14.547 1.00 24.54 369 ILE B O 1
ATOM 2756 N N . VAL B 1 70 ? 147.873 43.275 12.504 1.00 25.62 370 VAL B N 1
ATOM 2757 C CA . VAL B 1 70 ? 147.435 41.940 12.121 1.00 25.90 370 VAL B CA 1
ATOM 2758 C C . VAL B 1 70 ? 148.715 41.276 11.634 1.00 26.11 370 VAL B C 1
ATOM 2759 O O . VAL B 1 70 ? 149.411 41.811 10.769 1.00 26.52 370 VAL B O 1
ATOM 2763 N N . TYR B 1 71 ? 149.027 40.118 12.202 1.00 22.03 371 TYR B N 1
ATOM 2764 C CA . TYR B 1 71 ? 150.240 39.393 11.854 1.00 22.09 371 TYR B CA 1
ATOM 2765 C C . TYR B 1 71 ? 150.001 37.935 11.452 1.00 22.40 371 TYR B C 1
ATOM 2766 O O . TYR B 1 71 ? 149.124 37.258 11.992 1.00 21.95 371 TYR B O 1
ATOM 2775 N N . LEU B 1 72 ? 150.785 37.473 10.484 1.00 20.82 372 LEU B N 1
ATOM 2776 C CA . LEU B 1 72 ? 150.720 36.092 10.016 1.00 24.56 372 LEU B CA 1
ATOM 2777 C C . LEU B 1 72 ? 152.109 35.505 10.249 1.00 26.08 372 LEU B C 1
ATOM 2778 O O . LEU B 1 72 ? 153.119 36.201 10.130 1.00 25.50 372 LEU B O 1
ATOM 2783 N N . PRO B 1 73 ? 152.175 34.221 10.609 1.00 27.67 373 PRO B N 1
ATOM 2784 C CA . PRO B 1 73 ? 153.469 33.582 10.861 1.00 29.88 373 PRO B CA 1
ATOM 2785 C C . PRO B 1 73 ? 154.442 33.708 9.699 1.00 32.59 373 PRO B C 1
ATOM 2786 O O . PRO B 1 73 ? 155.628 33.982 9.892 1.00 32.15 373 PRO B O 1
ATOM 2790 N N . GLU B 1 74 ? 153.918 33.523 8.494 1.00 38.89 374 GLU B N 1
ATOM 2791 C CA . GLU B 1 74 ? 154.717 33.563 7.281 1.00 43.80 374 GLU B CA 1
ATOM 2792 C C . GLU B 1 74 ? 154.971 34.955 6.703 1.00 44.23 374 GLU B C 1
ATOM 2793 O O . GLU B 1 74 ? 156.119 35.367 6.551 1.00 44.89 374 GLU B O 1
ATOM 2799 N N . GLU B 1 75 ? 153.900 35.672 6.385 1.00 51.94 375 GLU B N 1
ATOM 2800 C CA . GLU B 1 75 ? 154.010 37.006 5.801 1.00 51.84 375 GLU B CA 1
ATOM 2801 C C . GLU B 1 75 ? 154.509 38.072 6.774 1.00 50.11 375 GLU B C 1
ATOM 2802 O O . GLU B 1 75 ? 155.059 39.092 6.357 1.00 51.52 375 GLU B O 1
ATOM 2808 N N . GLY B 1 76 ? 154.321 37.840 8.068 1.00 32.33 376 GLY B N 1
ATOM 2809 C CA . GLY B 1 76 ? 154.713 38.842 9.037 1.00 27.76 376 GLY B CA 1
ATOM 2810 C C . GLY B 1 76 ? 153.525 39.783 9.184 1.00 25.07 376 GLY B C 1
ATOM 2811 O O . GLY B 1 76 ? 152.379 39.334 9.124 1.00 22.39 376 GLY B O 1
ATOM 2812 N N . VAL B 1 77 ? 153.781 41.079 9.357 1.00 28.23 377 VAL B N 1
ATOM 2813 C CA . VAL B 1 77 ? 152.707 42.067 9.509 1.00 27.85 377 VAL B CA 1
ATOM 2814 C C . VAL B 1 77 ? 152.049 42.465 8.179 1.00 27.26 377 VAL B C 1
ATOM 2815 O O . VAL B 1 77 ? 152.724 42.957 7.274 1.00 25.44 377 VAL B O 1
ATOM 2819 N N . ILE B 1 78 ? 150.734 42.266 8.075 1.00 31.42 378 ILE B N 1
ATOM 2820 C CA . ILE B 1 78 ? 150.008 42.597 6.851 1.00 30.01 378 ILE B CA 1
ATOM 2821 C C . ILE B 1 78 ? 149.068 43.795 6.998 1.00 31.10 378 ILE B C 1
ATOM 2822 O O . ILE B 1 78 ? 148.584 44.341 6.003 1.00 31.47 378 ILE B O 1
ATOM 2827 N N . LEU B 1 79 ? 148.803 44.185 8.242 1.00 25.44 379 LEU B N 1
ATOM 2828 C CA . LEU B 1 79 ? 147.971 45.348 8.547 1.00 26.40 379 LEU B CA 1
ATOM 2829 C C . LEU B 1 79 ? 148.712 46.094 9.657 1.00 27.13 379 LEU B C 1
ATOM 2830 O O . LEU B 1 79 ? 148.958 45.543 10.729 1.00 26.39 379 LEU B O 1
ATOM 2835 N N . ASN B 1 80 ? 149.069 47.346 9.396 1.00 29.29 380 ASN B N 1
ATOM 2836 C CA . ASN B 1 80 ? 149.820 48.142 10.360 1.00 28.57 380 ASN B CA 1
ATOM 2837 C C . ASN B 1 80 ? 149.222 49.542 10.466 1.00 28.18 380 ASN B C 1
ATOM 2838 O O . ASN B 1 80 ? 149.716 50.491 9.863 1.00 28.98 380 ASN B O 1
ATOM 2843 N N . GLU B 1 81 ? 148.146 49.654 11.234 1.00 23.74 381 GLU B N 1
ATOM 2844 C CA . GLU B 1 81 ? 147.448 50.918 11.431 1.00 23.66 381 GLU B CA 1
ATOM 2845 C C . GLU B 1 81 ? 148.151 51.787 12.472 1.00 25.43 381 GLU B C 1
ATOM 2846 O O . GLU B 1 81 ? 148.499 51.310 13.555 1.00 25.30 381 GLU B O 1
ATOM 2852 N N . LYS B 1 82 ? 148.347 53.063 12.155 1.00 30.67 382 LYS B N 1
ATOM 2853 C CA . LYS B 1 82 ? 148.987 53.974 13.100 1.00 32.50 382 LYS B CA 1
ATOM 2854 C C . LYS B 1 82 ? 148.622 55.434 12.868 1.00 31.01 382 LYS B C 1
ATOM 2855 O O . LYS B 1 82 ? 148.092 55.796 11.816 1.00 31.68 382 LYS B O 1
ATOM 2861 N N . ILE B 1 83 ? 148.882 56.266 13.871 1.00 26.54 383 ILE B N 1
ATOM 2862 C CA . ILE B 1 83 ? 148.613 57.692 13.759 1.00 23.93 383 ILE B CA 1
ATOM 2863 C C . ILE B 1 83 ? 149.697 58.190 12.819 1.00 24.20 383 ILE B C 1
ATOM 2864 O O . ILE B 1 83 ? 150.882 58.001 13.074 1.00 23.71 383 ILE B O 1
ATOM 2869 N N . PRO B 1 84 ? 149.308 58.810 11.700 1.00 27.38 384 PRO B N 1
ATOM 2870 C CA . PRO B 1 84 ? 150.313 59.305 10.755 1.00 28.16 384 PRO B CA 1
ATOM 2871 C C . PRO B 1 84 ? 151.209 60.405 11.322 1.00 28.28 384 PRO B C 1
ATOM 2872 O O . PRO B 1 84 ? 150.821 61.124 12.240 1.00 27.95 384 PRO B O 1
ATOM 2876 N N . PRO B 1 85 ? 152.430 60.539 10.775 1.00 20.02 385 PRO B N 1
ATOM 2877 C CA . PRO B 1 85 ? 153.438 61.528 11.176 1.00 20.93 385 PRO B CA 1
ATOM 2878 C C . PRO B 1 85 ? 152.888 62.935 11.436 1.00 24.18 385 PRO B C 1
ATOM 2879 O O . PRO B 1 85 ? 153.131 63.518 12.499 1.00 22.78 385 PRO B O 1
ATOM 2883 N N . GLU B 1 86 ? 152.141 63.471 10.473 1.00 29.39 386 GLU B N 1
ATOM 2884 C CA . GLU B 1 86 ? 151.578 64.816 10.600 1.00 33.67 386 GLU B CA 1
ATOM 2885 C C . GLU B 1 86 ? 150.623 64.969 11.770 1.00 30.81 386 GLU B C 1
ATOM 2886 O O . GLU B 1 86 ? 150.705 65.935 12.529 1.00 31.02 386 GLU B O 1
ATOM 2892 N N . VAL B 1 87 ? 149.707 64.023 11.909 1.00 30.50 387 VAL B N 1
ATOM 2893 C CA . VAL B 1 87 ? 148.752 64.065 13.001 1.00 29.28 387 VAL B CA 1
ATOM 2894 C C . VAL B 1 87 ? 149.466 63.914 14.342 1.00 28.83 387 VAL B C 1
ATOM 2895 O O . VAL B 1 87 ? 149.196 64.663 15.283 1.00 27.88 387 VAL B O 1
ATOM 2899 N N . ALA B 1 88 ? 150.381 62.953 14.419 1.00 28.89 388 ALA B N 1
ATOM 2900 C CA . ALA B 1 88 ? 151.137 62.700 15.645 1.00 27.94 388 ALA B CA 1
ATOM 2901 C C . ALA B 1 88 ? 151.930 63.935 16.047 1.00 28.43 388 ALA B C 1
ATOM 2902 O O . ALA B 1 88 ? 152.035 64.263 17.229 1.00 27.84 388 ALA B O 1
ATOM 2904 N N . LYS B 1 89 ? 152.500 64.612 15.058 1.00 29.27 389 LYS B N 1
ATOM 2905 C CA . LYS B 1 89 ? 153.267 65.816 15.326 1.00 30.57 389 LYS B CA 1
ATOM 2906 C C . LYS B 1 89 ? 152.342 66.869 15.934 1.00 30.25 389 LYS B C 1
ATOM 2907 O O . LYS B 1 89 ? 152.686 67.511 16.923 1.00 30.38 389 LYS B O 1
ATOM 2913 N N . ASP B 1 90 ? 151.162 67.039 15.344 1.00 27.72 390 ASP B N 1
ATOM 2914 C CA . ASP B 1 90 ? 150.198 68.011 15.843 1.00 25.60 390 ASP B CA 1
ATOM 2915 C C . ASP B 1 90 ? 149.823 67.746 17.296 1.00 25.43 390 ASP B C 1
ATOM 2916 O O . ASP B 1 90 ? 149.714 68.674 18.100 1.00 24.35 390 ASP B O 1
ATOM 2921 N N . ILE B 1 91 ? 149.613 66.475 17.619 1.00 23.56 391 ILE B N 1
ATOM 2922 C CA . ILE B 1 91 ? 149.218 66.073 18.960 1.00 22.83 391 ILE B CA 1
ATOM 2923 C C . ILE B 1 91 ? 150.306 66.302 20.010 1.00 23.65 391 ILE B C 1
ATOM 2924 O O . ILE B 1 91 ? 150.015 66.795 21.100 1.00 20.89 391 ILE B O 1
ATOM 2929 N N . ILE B 1 92 ? 151.545 65.941 19.690 1.00 24.51 392 ILE B N 1
ATOM 2930 C CA . ILE B 1 92 ? 152.638 66.128 20.630 1.00 27.57 392 ILE B CA 1
ATOM 2931 C C . ILE B 1 92 ? 152.867 67.621 20.898 1.00 29.63 392 ILE B C 1
ATOM 2932 O O . ILE B 1 92 ? 153.029 68.028 22.049 1.00 28.44 392 ILE B O 1
ATOM 2937 N N . GLU B 1 93 ? 152.860 68.433 19.843 1.00 28.41 393 GLU B N 1
ATOM 2938 C CA . GLU B 1 93 ? 153.067 69.869 19.992 1.00 29.82 393 GLU B CA 1
ATOM 2939 C C . GLU B 1 93 ? 151.937 70.507 20.782 1.00 29.55 393 GLU B C 1
ATOM 2940 O O . GLU B 1 93 ? 152.160 71.397 21.602 1.00 29.47 393 GLU B O 1
ATOM 2946 N N . TYR B 1 94 ? 150.724 70.037 20.535 1.00 27.34 394 TYR B N 1
ATOM 2947 C CA . TYR B 1 94 ? 149.548 70.548 21.219 1.00 28.84 394 TYR B CA 1
ATOM 2948 C C . TYR B 1 94 ? 149.581 70.242 22.717 1.00 30.13 394 TYR B C 1
ATOM 2949 O O . TYR B 1 94 ? 149.114 71.033 23.535 1.00 29.94 394 TYR B O 1
ATOM 2958 N N . ILE B 1 95 ? 150.144 69.093 23.071 1.00 32.78 395 ILE B N 1
ATOM 2959 C CA . ILE B 1 95 ? 150.192 68.654 24.460 1.00 33.66 395 ILE B CA 1
ATOM 2960 C C . ILE B 1 95 ? 151.442 69.027 25.279 1.00 34.40 395 ILE B C 1
ATOM 2961 O O . ILE B 1 95 ? 151.408 68.997 26.513 1.00 33.40 395 ILE B O 1
ATOM 2966 N N . LYS B 1 96 ? 152.528 69.400 24.611 1.00 33.74 396 LYS B N 1
ATOM 2967 C CA . LYS B 1 96 ? 153.757 69.743 25.315 1.00 37.58 396 LYS B CA 1
ATOM 2968 C C . LYS B 1 96 ? 153.649 70.891 26.322 1.00 37.55 396 LYS B C 1
ATOM 2969 O O . LYS B 1 96 ? 154.217 70.812 27.409 1.00 38.24 396 LYS B O 1
ATOM 2975 N N . PRO B 1 97 ? 152.919 71.967 25.979 1.00 45.55 397 PRO B N 1
ATOM 2976 C CA . PRO B 1 97 ? 152.775 73.108 26.896 1.00 45.34 397 PRO B CA 1
ATOM 2977 C C . PRO B 1 97 ? 152.023 72.760 28.178 1.00 45.42 397 PRO B C 1
ATOM 2978 O O . PRO B 1 97 ? 152.167 73.433 29.197 1.00 46.28 397 PRO B O 1
ATOM 2982 N N . LEU B 1 98 ? 151.225 71.701 28.113 1.00 36.21 398 LEU B N 1
ATOM 2983 C CA . LEU B 1 98 ? 150.412 71.258 29.241 1.00 36.31 398 LEU B CA 1
ATOM 2984 C C . LEU B 1 98 ? 151.120 70.347 30.243 1.00 37.62 398 LEU B C 1
ATOM 2985 O O . LEU B 1 98 ? 150.493 69.836 31.174 1.00 38.22 398 LEU B O 1
ATOM 2990 N N . ASN B 1 99 ? 152.421 70.152 30.058 1.00 40.91 399 ASN B N 1
ATOM 2991 C CA . ASN B 1 99 ? 153.211 69.305 30.945 1.00 43.92 399 ASN B CA 1
ATOM 2992 C C . ASN B 1 99 ? 152.536 68.005 31.383 1.00 43.81 399 ASN B C 1
ATOM 2993 O O . ASN B 1 99 ? 152.226 67.815 32.563 1.00 43.76 399 ASN B O 1
ATOM 2998 N N . VAL B 1 100 ? 152.311 67.112 30.422 1.00 42.65 400 VAL B N 1
ATOM 2999 C CA . VAL B 1 100 ? 151.700 65.815 30.701 1.00 40.68 400 VAL B CA 1
ATOM 3000 C C . VAL B 1 100 ? 152.644 64.749 30.163 1.00 38.28 400 VAL B C 1
ATOM 3001 O O . VAL B 1 100 ? 153.163 64.879 29.054 1.00 37.14 400 VAL B O 1
ATOM 3005 N N . HIS B 1 101 ? 152.893 63.705 30.945 1.00 32.84 401 HIS B N 1
ATOM 3006 C CA . HIS B 1 101 ? 153.780 62.653 30.467 1.00 30.23 401 HIS B CA 1
ATOM 3007 C C . HIS B 1 101 ? 153.097 61.845 29.381 1.00 27.00 401 HIS B C 1
ATOM 3008 O O . HIS B 1 101 ? 151.937 61.464 29.516 1.00 25.63 401 HIS B O 1
ATOM 3015 N N . TRP B 1 102 ? 153.821 61.594 28.301 1.00 27.81 402 TRP B N 1
ATOM 3016 C CA . TRP B 1 102 ? 153.287 60.787 27.220 1.00 26.56 402 TRP B CA 1
ATOM 3017 C C . TRP B 1 102 ? 154.361 59.808 26.785 1.00 25.23 402 TRP B C 1
ATOM 3018 O O . TRP B 1 102 ? 155.553 60.042 26.998 1.00 21.80 402 TRP B O 1
ATOM 3029 N N . GLN B 1 103 ? 153.924 58.705 26.192 1.00 27.97 403 GLN B N 1
ATOM 3030 C CA . GLN B 1 103 ? 154.830 57.675 25.705 1.00 26.44 403 GLN B CA 1
ATOM 3031 C C . GLN B 1 103 ? 154.332 57.230 24.331 1.00 24.96 403 GLN B C 1
ATOM 3032 O O . GLN B 1 103 ? 153.138 57.308 24.037 1.00 23.00 403 GLN B O 1
ATOM 3038 N N . ALA B 1 104 ? 155.248 56.778 23.487 1.00 26.95 404 ALA B N 1
ATOM 3039 C CA . ALA B 1 104 ? 154.878 56.355 22.149 1.00 27.98 404 ALA B CA 1
ATOM 3040 C C . ALA B 1 104 ? 155.261 54.915 21.862 1.00 27.58 404 ALA B C 1
ATOM 3041 O O . ALA B 1 104 ? 156.182 54.366 22.465 1.00 28.42 404 ALA B O 1
ATOM 3043 N N . TYR B 1 105 ? 154.535 54.314 20.930 1.00 26.65 405 TYR B N 1
ATOM 3044 C CA . TYR B 1 105 ? 154.781 52.946 20.503 1.00 25.24 405 TYR B CA 1
ATOM 3045 C C . TYR B 1 105 ? 155.148 53.048 19.029 1.00 25.53 405 TYR B C 1
ATOM 3046 O O . TYR B 1 105 ? 154.309 53.390 18.196 1.00 26.67 405 TYR B O 1
ATOM 3055 N N . ILE B 1 106 ? 156.403 52.765 18.707 1.00 24.43 406 ILE B N 1
ATOM 3056 C CA . ILE B 1 106 ? 156.865 52.864 17.327 1.00 24.80 406 ILE B CA 1
ATOM 3057 C C . ILE B 1 106 ? 157.522 51.568 16.874 1.00 24.93 406 ILE B C 1
ATOM 3058 O O . ILE B 1 106 ? 158.537 51.144 17.425 1.00 25.96 406 ILE B O 1
ATOM 3063 N N . ASP B 1 107 ? 156.941 50.947 15.854 1.00 25.05 407 ASP B N 1
ATOM 3064 C CA . ASP B 1 107 ? 157.447 49.681 15.341 1.00 24.91 407 ASP B CA 1
ATOM 3065 C C . ASP B 1 107 ? 157.592 48.667 16.479 1.00 25.28 407 ASP B C 1
ATOM 3066 O O . ASP B 1 107 ? 158.601 47.963 16.601 1.00 24.61 407 ASP B O 1
ATOM 3071 N N . ASP B 1 108 ? 156.556 48.629 17.314 1.00 26.48 408 ASP B N 1
ATOM 3072 C CA . ASP B 1 108 ? 156.449 47.716 18.445 1.00 29.24 408 ASP B CA 1
ATOM 3073 C C . ASP B 1 108 ? 157.507 47.875 19.537 1.00 29.13 408 ASP B C 1
ATOM 3074 O O . ASP B 1 108 ? 157.930 46.893 20.147 1.00 29.94 408 ASP B O 1
ATOM 3079 N N . VAL B 1 109 ? 157.934 49.114 19.770 1.00 24.90 409 VAL B N 1
ATOM 3080 C CA . VAL B 1 109 ? 158.901 49.421 20.825 1.00 24.79 409 VAL B CA 1
ATOM 3081 C C . VAL B 1 109 ? 158.330 50.572 21.659 1.00 25.33 409 VAL B C 1
ATOM 3082 O O . VAL B 1 109 ? 157.865 51.569 21.107 1.00 23.75 409 VAL B O 1
ATOM 3086 N N . LEU B 1 110 ? 158.339 50.423 22.983 1.00 27.56 410 LEU B N 1
ATOM 3087 C CA . LEU B 1 110 ? 157.815 51.463 23.868 1.00 28.89 410 LEU B CA 1
ATOM 3088 C C . LEU B 1 110 ? 158.872 52.538 24.124 1.00 29.13 410 LEU B C 1
ATOM 3089 O O . LEU B 1 110 ? 159.971 52.229 24.582 1.00 28.11 410 LEU B O 1
ATOM 3094 N N . TYR B 1 111 ? 158.524 53.794 23.849 1.00 26.58 411 TYR B N 1
ATOM 3095 C CA . TYR B 1 111 ? 159.441 54.926 24.041 1.00 28.33 411 TYR B CA 1
ATOM 3096 C C . TYR B 1 111 ? 158.899 55.964 25.011 1.00 29.27 411 TYR B C 1
ATOM 3097 O O . TYR B 1 111 ? 157.688 56.157 25.120 1.00 30.00 411 TYR B O 1
ATOM 3106 N N . SER B 1 112 ? 159.813 56.651 25.689 1.00 30.60 412 SER B N 1
ATOM 3107 C CA . SER B 1 112 ? 159.457 57.703 26.639 1.00 31.96 412 SER B CA 1
ATOM 3108 C C . SER B 1 112 ? 160.539 58.780 26.621 1.00 33.61 412 SER B C 1
ATOM 3109 O O . SER B 1 112 ? 161.724 58.470 26.505 1.00 33.18 412 SER B O 1
ATOM 3112 N N . GLU B 1 113 ? 160.132 60.041 26.733 1.00 31.17 413 GLU B N 1
ATOM 3113 C CA . GLU B 1 113 ? 161.090 61.143 26.727 1.00 34.71 413 GLU B CA 1
ATOM 3114 C C . GLU B 1 113 ? 161.997 61.111 27.952 1.00 36.45 413 GLU B C 1
ATOM 3115 O O . GLU B 1 113 ? 163.196 61.358 27.853 1.00 37.65 413 GLU B O 1
ATOM 3121 N N . LYS B 1 114 ? 161.423 60.806 29.107 1.00 38.08 414 LYS B N 1
ATOM 3122 C CA . LYS B 1 114 ? 162.199 60.762 30.339 1.00 40.68 414 LYS B CA 1
ATOM 3123 C C . LYS B 1 114 ? 161.978 59.453 31.085 1.00 39.95 414 LYS B C 1
ATOM 3124 O O . LYS B 1 114 ? 160.907 58.847 31.002 1.00 38.86 414 LYS B O 1
ATOM 3130 N N . ASP B 1 115 ? 163.004 59.012 31.802 1.00 44.66 415 ASP B N 1
ATOM 3131 C CA . ASP B 1 115 ? 162.902 57.785 32.565 1.00 43.83 415 ASP B CA 1
ATOM 3132 C C . ASP B 1 115 ? 162.287 58.172 33.896 1.00 43.90 415 ASP B C 1
ATOM 3133 O O . ASP B 1 115 ? 162.871 57.955 34.955 1.00 44.44 415 ASP B O 1
ATOM 3138 N N . ASN B 1 116 ? 161.099 58.763 33.820 1.00 42.59 416 ASN B N 1
ATOM 3139 C CA . ASN B 1 116 ? 160.371 59.215 34.996 1.00 42.12 416 ASN B CA 1
ATOM 3140 C C . ASN B 1 116 ? 159.650 58.087 35.726 1.00 42.43 416 ASN B C 1
ATOM 3141 O O . ASN B 1 116 ? 159.757 56.917 35.363 1.00 42.57 416 ASN B O 1
ATOM 3146 N N . GLU B 1 117 ? 158.900 58.467 36.753 1.00 36.85 417 GLU B N 1
ATOM 3147 C CA . GLU B 1 117 ? 158.162 57.529 37.587 1.00 38.79 417 GLU B CA 1
ATOM 3148 C C . GLU B 1 117 ? 156.951 56.947 36.858 1.00 38.59 417 GLU B C 1
ATOM 3149 O O . GLU B 1 117 ? 156.545 55.809 37.112 1.00 37.61 417 GLU B O 1
ATOM 3155 N N . GLU B 1 118 ? 156.378 57.737 35.955 1.00 38.09 418 GLU B N 1
ATOM 3156 C CA . GLU B 1 118 ? 155.225 57.300 35.182 1.00 38.15 418 GLU B CA 1
ATOM 3157 C C . GLU B 1 118 ? 155.573 56.043 34.391 1.00 37.05 418 GLU B C 1
ATOM 3158 O O . GLU B 1 118 ? 154.962 54.991 34.573 1.00 36.09 418 GLU B O 1
ATOM 3164 N N . ILE B 1 119 ? 156.566 56.158 33.515 1.00 45.61 419 ILE B N 1
ATOM 3165 C CA . ILE B 1 119 ? 156.971 55.036 32.685 1.00 44.81 419 ILE B CA 1
ATOM 3166 C C . ILE B 1 119 ? 157.404 53.819 33.505 1.00 44.87 419 ILE B C 1
ATOM 3167 O O . ILE B 1 119 ? 156.985 52.698 33.215 1.00 44.25 419 ILE B O 1
ATOM 3172 N N . LYS B 1 120 ? 158.229 54.040 34.528 1.00 41.20 420 LYS B N 1
ATOM 3173 C CA . LYS B 1 120 ? 158.706 52.950 35.381 1.00 40.71 420 LYS B CA 1
ATOM 3174 C C . LYS B 1 120 ? 157.542 52.139 35.928 1.00 40.81 420 LYS B C 1
ATOM 3175 O O . LYS B 1 120 ? 157.549 50.907 35.880 1.00 40.76 420 LYS B O 1
ATOM 3181 N N . SER B 1 121 ? 156.546 52.840 36.458 1.00 42.60 421 SER B N 1
ATOM 3182 C CA . SER B 1 121 ? 155.374 52.189 37.021 1.00 43.10 421 SER B CA 1
ATOM 3183 C C . SER B 1 121 ? 154.588 51.466 35.940 1.00 42.99 421 SER B C 1
ATOM 3184 O O . SER B 1 121 ? 154.079 50.366 36.161 1.00 42.39 421 SER B O 1
ATOM 3187 N N . TYR B 1 122 ? 154.492 52.089 34.769 1.00 42.78 422 TYR B N 1
ATOM 3188 C CA . TYR B 1 122 ? 153.754 51.497 33.664 1.00 41.56 422 TYR B CA 1
ATOM 3189 C C . TYR B 1 122 ? 154.399 50.214 33.161 1.00 43.18 422 TYR B C 1
ATOM 3190 O O . TYR B 1 122 ? 153.720 49.203 32.991 1.00 42.73 422 TYR B O 1
ATOM 3199 N N . ALA B 1 123 ? 155.705 50.252 32.919 1.00 38.64 423 ALA B N 1
ATOM 3200 C CA . ALA B 1 123 ? 156.418 49.073 32.435 1.00 42.90 423 ALA B CA 1
ATOM 3201 C C . ALA B 1 123 ? 156.281 47.939 33.450 1.00 46.71 423 ALA B C 1
ATOM 3202 O O . ALA B 1 123 ? 156.365 46.755 33.113 1.00 46.68 423 ALA B O 1
ATOM 3204 N N . ARG B 1 124 ? 156.063 48.324 34.700 1.00 47.80 424 ARG B N 1
ATOM 3205 C CA . ARG B 1 124 ? 155.910 47.388 35.797 1.00 52.57 424 ARG B CA 1
ATOM 3206 C C . ARG B 1 124 ? 154.550 46.692 35.721 1.00 54.66 424 ARG B C 1
ATOM 3207 O O . ARG B 1 124 ? 154.473 45.474 35.557 1.00 54.56 424 ARG B O 1
ATOM 3215 N N . HIS B 1 125 ? 153.480 47.476 35.828 1.00 54.54 425 HIS B N 1
ATOM 3216 C CA . HIS B 1 125 ? 152.119 46.944 35.796 1.00 56.81 425 HIS B CA 1
ATOM 3217 C C . HIS B 1 125 ? 151.747 46.154 34.546 1.00 56.09 425 HIS B C 1
ATOM 3218 O O . HIS B 1 125 ? 150.702 45.505 34.514 1.00 56.94 425 HIS B O 1
ATOM 3225 N N . SER B 1 126 ? 152.587 46.205 33.517 1.00 52.23 426 SER B N 1
ATOM 3226 C CA . SER B 1 126 ? 152.301 45.470 32.290 1.00 50.69 426 SER B CA 1
ATOM 3227 C C . SER B 1 126 ? 153.556 44.795 31.756 1.00 48.97 426 SER B C 1
ATOM 3228 O O . SER B 1 126 ? 153.663 44.521 30.563 1.00 49.50 426 SER B O 1
ATOM 3231 N N . ASN B 1 127 ? 154.488 44.507 32.659 1.00 54.89 427 ASN B N 1
ATOM 3232 C CA . ASN B 1 127 ? 155.765 43.891 32.316 1.00 52.41 427 ASN B CA 1
ATOM 3233 C C . ASN B 1 127 ? 156.159 44.015 30.846 1.00 49.37 427 ASN B C 1
ATOM 3234 O O . ASN B 1 127 ? 155.960 43.103 30.042 1.00 49.11 427 ASN B O 1
ATOM 3239 N N . VAL B 1 128 ? 156.706 45.175 30.507 1.00 41.57 428 VAL B N 1
ATOM 3240 C CA . VAL B 1 128 ? 157.181 45.446 29.161 1.00 36.67 428 VAL B CA 1
ATOM 3241 C C . VAL B 1 128 ? 158.442 46.277 29.317 1.00 35.06 428 VAL B C 1
ATOM 3242 O O . VAL B 1 128 ? 158.622 46.972 30.319 1.00 32.90 428 VAL B O 1
ATOM 3246 N N . ASP B 1 129 ? 159.326 46.182 28.334 1.00 40.41 429 ASP B N 1
ATOM 3247 C CA . ASP B 1 129 ? 160.557 46.948 28.353 1.00 39.00 429 ASP B CA 1
ATOM 3248 C C . ASP B 1 129 ? 160.238 48.275 27.691 1.00 38.50 429 ASP B C 1
ATOM 3249 O O . ASP B 1 129 ? 159.247 48.400 26.974 1.00 37.06 429 ASP B O 1
ATOM 3254 N N . TYR B 1 130 ? 161.068 49.271 27.954 1.00 40.27 430 TYR B N 1
ATOM 3255 C CA . TYR B 1 130 ? 160.881 50.575 27.353 1.00 40.38 430 TYR B CA 1
ATOM 3256 C C . TYR B 1 130 ? 162.244 51.197 27.136 1.00 40.72 430 TYR B C 1
ATOM 3257 O O . TYR B 1 130 ? 163.241 50.768 27.720 1.00 40.18 430 TYR B O 1
ATOM 3266 N N . ARG B 1 131 ? 162.281 52.199 26.273 1.00 38.10 431 ARG B N 1
ATOM 3267 C CA . ARG B 1 131 ? 163.511 52.901 25.967 1.00 38.69 431 ARG B CA 1
ATOM 3268 C C . ARG B 1 131 ? 163.291 54.383 26.222 1.00 37.36 431 ARG B C 1
ATOM 3269 O O . ARG B 1 131 ? 162.204 54.910 25.980 1.00 36.05 431 ARG B O 1
ATOM 3277 N N . VAL B 1 132 ? 164.315 55.046 26.748 1.00 35.47 432 VAL B N 1
ATOM 3278 C CA . VAL B 1 132 ? 164.233 56.474 27.015 1.00 33.99 432 VAL B CA 1
ATOM 3279 C C . VAL B 1 132 ? 164.856 57.185 25.826 1.00 34.29 432 VAL B C 1
ATOM 3280 O O . VAL B 1 132 ? 165.981 56.892 25.426 1.00 33.12 432 VAL B O 1
ATOM 3284 N N . GLU B 1 133 ? 164.104 58.109 25.248 1.00 33.29 433 GLU B N 1
ATOM 3285 C CA . GLU B 1 133 ? 164.566 58.846 24.087 1.00 34.64 433 GLU B CA 1
ATOM 3286 C C . GLU B 1 133 ? 164.237 60.312 24.283 1.00 35.30 433 GLU B C 1
ATOM 3287 O O . GLU B 1 133 ? 163.092 60.723 24.111 1.00 34.69 433 GLU B O 1
ATOM 3293 N N . PRO B 1 134 ? 165.242 61.122 24.660 1.00 44.67 434 PRO B N 1
ATOM 3294 C CA . PRO B 1 134 ? 165.039 62.558 24.877 1.00 44.67 434 PRO B CA 1
ATOM 3295 C C . PRO B 1 134 ? 164.475 63.285 23.659 1.00 44.75 434 PRO B C 1
ATOM 3296 O O . PRO B 1 134 ? 163.651 64.185 23.799 1.00 46.04 434 PRO B O 1
ATOM 3300 N N . ASN B 1 135 ? 164.907 62.894 22.465 1.00 44.21 435 ASN B N 1
ATOM 3301 C CA . ASN B 1 135 ? 164.405 63.526 21.249 1.00 45.91 435 ASN B CA 1
ATOM 3302 C C . ASN B 1 135 ? 163.290 62.674 20.623 1.00 46.11 435 ASN B C 1
ATOM 3303 O O . ASN B 1 135 ? 163.185 62.554 19.399 1.00 45.64 435 ASN B O 1
ATOM 3308 N N . LEU B 1 136 ? 162.452 62.097 21.478 1.00 45.14 436 LEU B N 1
ATOM 3309 C CA . LEU B 1 136 ? 161.353 61.252 21.033 1.00 45.49 436 LEU B CA 1
ATOM 3310 C C . LEU B 1 136 ? 160.354 61.972 20.123 1.00 46.75 436 LEU B C 1
ATOM 3311 O O . LEU B 1 136 ? 159.958 61.444 19.082 1.00 46.08 436 LEU B O 1
ATOM 3316 N N . SER B 1 137 ? 159.948 63.175 20.516 1.00 40.09 437 SER B N 1
ATOM 3317 C CA . SER B 1 137 ? 158.989 63.952 19.738 1.00 41.64 437 SER B CA 1
ATOM 3318 C C . SER B 1 137 ? 159.388 64.099 18.270 1.00 41.94 437 SER B C 1
ATOM 3319 O O . SER B 1 137 ? 158.539 64.332 17.411 1.00 42.39 437 SER B O 1
ATOM 3322 N N . GLU B 1 138 ? 160.679 63.959 17.985 1.00 39.79 438 GLU B N 1
ATOM 3323 C CA . GLU B 1 138 ? 161.172 64.077 16.620 1.00 41.02 438 GLU B CA 1
ATOM 3324 C C . GLU B 1 138 ? 160.990 62.753 15.885 1.00 39.06 438 GLU B C 1
ATOM 3325 O O . GLU B 1 138 ? 160.664 62.722 14.694 1.00 37.26 438 GLU B O 1
ATOM 3331 N N . LEU B 1 139 ? 161.211 61.658 16.603 1.00 45.08 439 LEU B N 1
ATOM 3332 C CA . LEU B 1 139 ? 161.059 60.333 16.022 1.00 42.58 439 LEU B CA 1
ATOM 3333 C C . LEU B 1 139 ? 159.588 60.104 15.683 1.00 40.89 439 LEU B C 1
ATOM 3334 O O . LEU B 1 139 ? 159.259 59.477 14.676 1.00 40.38 439 LEU B O 1
ATOM 3339 N N . VAL B 1 140 ? 158.708 60.632 16.529 1.00 37.25 440 VAL B N 1
ATOM 3340 C CA . VAL B 1 140 ? 157.270 60.492 16.331 1.00 36.52 440 VAL B CA 1
ATOM 3341 C C . VAL B 1 140 ? 156.753 61.394 15.218 1.00 35.66 440 VAL B C 1
ATOM 3342 O O . VAL B 1 140 ? 155.915 60.980 14.419 1.00 34.08 440 VAL B O 1
ATOM 3346 N N . SER B 1 141 ? 157.254 62.623 15.162 1.00 35.64 441 SER B N 1
ATOM 3347 C CA . SER B 1 141 ? 156.810 63.564 14.140 1.00 36.03 441 SER B CA 1
ATOM 3348 C C . SER B 1 141 ? 157.244 63.131 12.750 1.00 36.22 441 SER B C 1
ATOM 3349 O O . SER B 1 141 ? 156.658 63.540 11.751 1.00 36.55 441 SER B O 1
ATOM 3352 N N . LYS B 1 142 ? 158.269 62.292 12.695 1.00 37.10 442 LYS B N 1
ATOM 3353 C CA . LYS B 1 142 ? 158.805 61.821 11.428 1.00 39.07 442 LYS B CA 1
ATOM 3354 C C . LYS B 1 142 ? 158.189 60.520 10.919 1.00 37.40 442 LYS B C 1
ATOM 3355 O O . LYS B 1 142 ? 158.150 60.282 9.711 1.00 37.93 442 LYS B O 1
ATOM 3361 N N . MET B 1 143 ? 157.697 59.673 11.817 1.00 35.51 443 MET B N 1
ATOM 3362 C CA . MET B 1 143 ? 157.133 58.417 11.349 1.00 31.39 443 MET B CA 1
ATOM 3363 C C . MET B 1 143 ? 155.882 57.888 12.000 1.00 27.81 443 MET B C 1
ATOM 3364 O O . MET B 1 143 ? 155.557 56.716 11.848 1.00 26.99 443 MET B O 1
ATOM 3369 N N . GLY B 1 144 ? 155.172 58.749 12.708 1.00 26.70 444 GLY B N 1
ATOM 3370 C CA . GLY B 1 144 ? 153.953 58.318 13.351 1.00 26.47 444 GLY B CA 1
ATOM 3371 C C . GLY B 1 144 ? 154.179 57.326 14.475 1.00 25.80 444 GLY B C 1
ATOM 3372 O O . GLY B 1 144 ? 155.309 56.927 14.773 1.00 25.45 444 GLY B O 1
ATOM 3373 N N . THR B 1 145 ? 153.079 56.919 15.092 1.00 24.47 445 THR B N 1
ATOM 3374 C CA . THR B 1 145 ? 153.126 55.995 16.204 1.00 22.88 445 THR B CA 1
ATOM 3375 C C . THR B 1 145 ? 151.845 55.171 16.197 1.00 23.03 445 THR B C 1
ATOM 3376 O O . THR B 1 145 ? 150.784 55.655 15.785 1.00 21.91 445 THR B O 1
ATOM 3380 N N . THR B 1 146 ? 151.947 53.924 16.648 1.00 26.03 446 THR B N 1
ATOM 3381 C CA . THR B 1 146 ? 150.787 53.040 16.702 1.00 25.95 446 THR B CA 1
ATOM 3382 C C . THR B 1 146 ? 149.794 53.651 17.675 1.00 27.41 446 THR B C 1
ATOM 3383 O O . THR B 1 146 ? 148.580 53.480 17.545 1.00 27.92 446 THR B O 1
ATOM 3387 N N . LYS B 1 147 ? 150.323 54.385 18.646 1.00 27.99 447 LYS B N 1
ATOM 3388 C CA . LYS B 1 147 ? 149.486 55.058 19.621 1.00 29.23 447 LYS B CA 1
ATOM 3389 C C . LYS B 1 147 ? 150.300 55.854 20.633 1.00 28.79 447 LYS B C 1
ATOM 3390 O O . LYS B 1 147 ? 151.512 55.682 20.764 1.00 30.22 447 LYS B O 1
ATOM 3396 N N . LEU B 1 148 ? 149.612 56.737 21.342 1.00 22.51 448 LEU B N 1
ATOM 3397 C CA . LEU B 1 148 ? 150.239 57.547 22.366 1.00 23.84 448 LEU B CA 1
ATOM 3398 C C . LEU B 1 148 ? 149.460 57.264 23.632 1.00 23.25 448 LEU B C 1
ATOM 3399 O O . LEU B 1 148 ? 148.274 56.965 23.580 1.00 23.47 448 LEU B O 1
ATOM 3404 N N . LEU B 1 149 ? 150.126 57.328 24.772 1.00 28.01 449 LEU B N 1
ATOM 3405 C CA . LEU B 1 149 ? 149.432 57.092 26.025 1.00 28.69 449 LEU B CA 1
ATOM 3406 C C . LEU B 1 149 ? 149.967 58.078 27.044 1.00 27.77 449 LEU B C 1
ATOM 3407 O O . LEU B 1 149 ? 151.177 58.208 27.216 1.00 28.34 449 LEU B O 1
ATOM 3412 N N . LEU B 1 150 ? 149.055 58.783 27.700 1.00 24.11 450 LEU B N 1
ATOM 3413 C CA . LEU B 1 150 ? 149.419 59.777 28.704 1.00 25.73 450 LEU B CA 1
ATOM 3414 C C . LEU B 1 150 ? 149.033 59.287 30.086 1.00 26.40 450 LEU B C 1
ATOM 3415 O O . LEU B 1 150 ? 147.991 58.660 30.268 1.00 26.44 450 LEU B O 1
ATOM 3420 N N . ILE B 1 151 ? 149.869 59.588 31.064 1.00 27.79 451 ILE B N 1
ATOM 3421 C CA . ILE B 1 151 ? 149.588 59.185 32.428 1.00 30.36 451 ILE B CA 1
ATOM 3422 C C . ILE B 1 151 ? 149.696 60.402 33.342 1.00 32.05 451 ILE B C 1
ATOM 3423 O O . ILE B 1 151 ? 150.647 61.177 33.259 1.00 30.42 451 ILE B O 1
ATOM 3428 N N . ASP B 1 152 ? 148.688 60.567 34.192 1.00 42.99 452 ASP B N 1
ATOM 3429 C CA . ASP B 1 152 ? 148.622 61.680 35.132 1.00 45.64 452 ASP B CA 1
ATOM 3430 C C . ASP B 1 152 ? 147.453 61.369 36.067 1.00 47.43 452 ASP B C 1
ATOM 3431 O O . ASP B 1 152 ? 146.844 60.301 35.968 1.00 48.37 452 ASP B O 1
ATOM 3436 N N . THR B 1 153 ? 147.137 62.290 36.970 1.00 37.10 453 THR B N 1
ATOM 3437 C CA . THR B 1 153 ? 146.032 62.088 37.901 1.00 38.30 453 THR B CA 1
ATOM 3438 C C . THR B 1 153 ? 144.731 61.895 37.131 1.00 40.35 453 THR B C 1
ATOM 3439 O O . THR B 1 153 ? 144.516 62.516 36.087 1.00 39.06 453 THR B O 1
ATOM 3443 N N . PRO B 1 154 ? 143.847 61.017 37.632 1.00 39.06 454 PRO B N 1
ATOM 3444 C CA . PRO B 1 154 ? 142.566 60.766 36.969 1.00 41.02 454 PRO B CA 1
ATOM 3445 C C . PRO B 1 154 ? 141.838 62.090 36.812 1.00 43.77 454 PRO B C 1
ATOM 3446 O O . PRO B 1 154 ? 140.945 62.240 35.978 1.00 44.39 454 PRO B O 1
ATOM 3450 N N . GLU B 1 155 ? 142.249 63.048 37.632 1.00 47.06 455 GLU B N 1
ATOM 3451 C CA . GLU B 1 155 ? 141.678 64.384 37.642 1.00 50.24 455 GLU B CA 1
ATOM 3452 C C . GLU B 1 155 ? 141.994 65.144 36.357 1.00 47.85 455 GLU B C 1
ATOM 3453 O O . GLU B 1 155 ? 141.096 65.473 35.579 1.00 47.54 455 GLU B O 1
ATOM 3459 N N . ARG B 1 156 ? 143.277 65.419 36.139 1.00 48.38 456 ARG B N 1
ATOM 3460 C CA . ARG B 1 156 ? 143.687 66.165 34.963 1.00 46.18 456 ARG B CA 1
ATOM 3461 C C . ARG B 1 156 ? 143.515 65.394 33.662 1.00 44.31 456 ARG B C 1
ATOM 3462 O O . ARG B 1 156 ? 143.327 65.996 32.604 1.00 44.54 456 ARG B O 1
ATOM 3470 N N . LEU B 1 157 ? 143.574 64.068 33.738 1.00 38.75 457 LEU B N 1
ATOM 3471 C CA . LEU B 1 157 ? 143.415 63.241 32.549 1.00 35.73 457 LEU B CA 1
ATOM 3472 C C . LEU B 1 157 ? 142.010 63.426 31.979 1.00 35.12 457 LEU B C 1
ATOM 3473 O O . LEU B 1 157 ? 141.845 63.609 30.776 1.00 33.74 457 LEU B O 1
ATOM 3478 N N . ASP B 1 158 ? 141.001 63.383 32.845 1.00 37.65 458 ASP B N 1
ATOM 3479 C CA . ASP B 1 158 ? 139.618 63.570 32.410 1.00 38.86 458 ASP B CA 1
ATOM 3480 C C . ASP B 1 158 ? 139.499 64.932 31.729 1.00 39.25 458 ASP B C 1
ATOM 3481 O O . ASP B 1 158 ? 138.770 65.091 30.750 1.00 37.44 458 ASP B O 1
ATOM 3486 N N . GLU B 1 159 ? 140.217 65.914 32.265 1.00 38.27 459 GLU B N 1
ATOM 3487 C CA . GLU B 1 159 ? 140.206 67.253 31.701 1.00 39.70 459 GLU B CA 1
ATOM 3488 C C . GLU B 1 159 ? 140.814 67.177 30.304 1.00 39.19 459 GLU B C 1
ATOM 3489 O O . GLU B 1 159 ? 140.230 67.656 29.332 1.00 38.68 459 GLU B O 1
ATOM 3495 N N . LEU B 1 160 ? 141.983 66.548 30.214 1.00 40.75 460 LEU B N 1
ATOM 3496 C CA . LEU B 1 160 ? 142.693 66.397 28.951 1.00 40.07 460 LEU B CA 1
ATOM 3497 C C . LEU B 1 160 ? 141.915 65.603 27.906 1.00 40.67 460 LEU B C 1
ATOM 3498 O O . LEU B 1 160 ? 141.942 65.940 26.721 1.00 39.74 460 LEU B O 1
ATOM 3503 N N . LYS B 1 161 ? 141.234 64.544 28.333 1.00 33.06 461 LYS B N 1
ATOM 3504 C CA . LYS B 1 161 ? 140.461 63.744 27.394 1.00 34.55 461 LYS B CA 1
ATOM 3505 C C . LYS B 1 161 ? 139.462 64.649 26.683 1.00 36.13 461 LYS B C 1
ATOM 3506 O O . LYS B 1 161 ? 139.343 64.631 25.459 1.00 35.03 461 LYS B O 1
ATOM 3512 N N . GLU B 1 162 ? 138.748 65.442 27.473 1.00 38.19 462 GLU B N 1
ATOM 3513 C CA . GLU B 1 162 ? 137.744 66.356 26.953 1.00 40.87 462 GLU B CA 1
ATOM 3514 C C . GLU B 1 162 ? 138.294 67.306 25.896 1.00 39.55 462 GLU B C 1
ATOM 3515 O O . GLU B 1 162 ? 137.737 67.398 24.800 1.00 39.57 462 GLU B O 1
ATOM 3521 N N . ILE B 1 163 ? 139.390 67.996 26.216 1.00 41.50 463 ILE B N 1
ATOM 3522 C CA . ILE B 1 163 ? 139.972 68.957 25.283 1.00 39.60 463 ILE B CA 1
ATOM 3523 C C . ILE B 1 163 ? 140.686 68.318 24.097 1.00 38.16 463 ILE B C 1
ATOM 3524 O O . ILE B 1 163 ? 140.741 68.901 23.014 1.00 37.54 463 ILE B O 1
ATOM 3529 N N . LEU B 1 164 ? 141.231 67.122 24.293 1.00 33.89 464 LEU B N 1
ATOM 3530 C CA . LEU B 1 164 ? 141.920 66.432 23.209 1.00 31.95 464 LEU B CA 1
ATOM 3531 C C . LEU B 1 164 ? 140.925 65.743 22.282 1.00 32.20 464 LEU B C 1
ATOM 3532 O O . LEU B 1 164 ? 141.121 65.700 21.072 1.00 30.95 464 LEU B O 1
ATOM 3537 N N . SER B 1 165 ? 139.852 65.213 22.854 1.00 37.38 465 SER B N 1
ATOM 3538 C CA . SER B 1 165 ? 138.836 64.542 22.060 1.00 40.45 465 SER B CA 1
ATOM 3539 C C . SER B 1 165 ? 138.209 65.529 21.079 1.00 41.94 465 SER B C 1
ATOM 3540 O O . SER B 1 165 ? 137.974 65.200 19.917 1.00 42.01 465 SER B O 1
ATOM 3543 N N . GLU B 1 166 ? 137.943 66.738 21.567 1.00 46.82 466 GLU B N 1
ATOM 3544 C CA . GLU B 1 166 ? 137.352 67.806 20.767 1.00 48.25 466 GLU B CA 1
ATOM 3545 C C . GLU B 1 166 ? 138.232 68.124 19.565 1.00 46.28 466 GLU B C 1
ATOM 3546 O O . GLU B 1 166 ? 137.844 67.940 18.411 1.00 46.49 466 GLU B O 1
ATOM 3552 N N . ARG B 1 167 ? 139.426 68.614 19.869 1.00 40.28 467 ARG B N 1
ATOM 3553 C CA . ARG B 1 167 ? 140.394 69.011 18.868 1.00 37.48 467 ARG B CA 1
ATOM 3554 C C . ARG B 1 167 ? 140.752 67.973 17.810 1.00 37.04 467 ARG B C 1
ATOM 3555 O O . ARG B 1 167 ? 140.840 68.307 16.627 1.00 36.49 467 ARG B O 1
ATOM 3563 N N . PHE B 1 168 ? 140.952 66.721 18.212 1.00 29.86 468 PHE B N 1
ATOM 3564 C CA . PHE B 1 168 ? 141.353 65.703 17.240 1.00 31.40 468 PHE B CA 1
ATOM 3565 C C . PHE B 1 168 ? 140.345 64.599 16.944 1.00 33.29 468 PHE B C 1
ATOM 3566 O O . PHE B 1 168 ? 140.700 63.570 16.370 1.00 32.92 468 PHE B O 1
ATOM 3574 N N . LYS B 1 169 ? 139.090 64.821 17.312 1.00 41.05 469 LYS B N 1
ATOM 3575 C CA . LYS B 1 169 ? 138.041 63.831 17.100 1.00 45.28 469 LYS B CA 1
ATOM 3576 C C . LYS B 1 169 ? 137.905 63.383 15.644 1.00 44.52 469 LYS B C 1
ATOM 3577 O O . LYS B 1 169 ? 137.398 62.298 15.370 1.00 45.85 469 LYS B O 1
ATOM 3583 N N . ASP B 1 170 ? 138.371 64.209 14.715 1.00 44.29 470 ASP B N 1
ATOM 3584 C CA . ASP B 1 170 ? 138.264 63.904 13.290 1.00 43.83 470 ASP B CA 1
ATOM 3585 C C . ASP B 1 170 ? 139.301 62.942 12.733 1.00 42.84 470 ASP B C 1
ATOM 3586 O O . ASP B 1 170 ? 139.103 62.374 11.658 1.00 42.44 470 ASP B O 1
ATOM 3591 N N . VAL B 1 171 ? 140.405 62.756 13.449 1.00 46.23 471 VAL B N 1
ATOM 3592 C CA . VAL B 1 171 ? 141.462 61.873 12.967 1.00 43.84 471 VAL B CA 1
ATOM 3593 C C . VAL B 1 171 ? 141.966 60.875 13.998 1.00 42.43 471 VAL B C 1
ATOM 3594 O O . VAL B 1 171 ? 142.771 59.999 13.677 1.00 42.24 471 VAL B O 1
ATOM 3598 N N . VAL B 1 172 ? 141.480 60.981 15.228 1.00 33.91 472 VAL B N 1
ATOM 3599 C CA . VAL B 1 172 ? 141.966 60.092 16.265 1.00 30.51 472 VAL B CA 1
ATOM 3600 C C . VAL B 1 172 ? 140.917 59.741 17.321 1.00 31.40 472 VAL B C 1
ATOM 3601 O O . VAL B 1 172 ? 139.907 60.424 17.462 1.00 29.61 472 VAL B O 1
ATOM 3605 N N . LYS B 1 173 ? 141.172 58.666 18.060 1.00 34.95 473 LYS B N 1
ATOM 3606 C CA . LYS B 1 173 ? 140.277 58.224 19.123 1.00 37.50 473 LYS B CA 1
ATOM 3607 C C . LYS B 1 173 ? 140.995 58.400 20.463 1.00 37.83 473 LYS B C 1
ATOM 3608 O O . LYS B 1 173 ? 142.113 57.922 20.625 1.00 38.46 473 LYS B O 1
ATOM 3614 N N . VAL B 1 174 ? 140.371 59.092 21.415 1.00 38.78 474 VAL B N 1
ATOM 3615 C CA . VAL B 1 174 ? 140.989 59.302 22.727 1.00 38.73 474 VAL B CA 1
ATOM 3616 C C . VAL B 1 174 ? 140.097 58.775 23.851 1.00 39.50 474 VAL B C 1
ATOM 3617 O O . VAL B 1 174 ? 138.945 59.186 23.985 1.00 39.23 474 VAL B O 1
ATOM 3621 N N . PHE B 1 175 ? 140.630 57.864 24.662 1.00 39.91 475 PHE B N 1
ATOM 3622 C CA . PHE B 1 175 ? 139.849 57.297 25.757 1.00 40.90 475 PHE B CA 1
ATOM 3623 C C . PHE B 1 175 ? 140.693 56.883 26.951 1.00 41.45 475 PHE B C 1
ATOM 3624 O O . PHE B 1 175 ? 141.895 56.652 26.830 1.00 41.39 475 PHE B O 1
ATOM 3632 N N . LYS B 1 176 ? 140.040 56.783 28.104 1.00 50.99 476 LYS B N 1
ATOM 3633 C CA . LYS B 1 176 ? 140.689 56.373 29.342 1.00 53.28 476 LYS B CA 1
ATOM 3634 C C . LYS B 1 176 ? 140.665 54.849 29.403 1.00 55.21 476 LYS B C 1
ATOM 3635 O O . LYS B 1 176 ? 139.595 54.253 29.511 1.00 55.69 476 LYS B O 1
ATOM 3641 N N . SER B 1 177 ? 141.830 54.216 29.323 1.00 50.63 477 SER B N 1
ATOM 3642 C CA . SER B 1 177 ? 141.886 52.760 29.392 1.00 52.04 477 SER B CA 1
ATOM 3643 C C . SER B 1 177 ? 141.859 52.363 30.862 1.00 53.65 477 SER B C 1
ATOM 3644 O O . SER B 1 177 ? 141.440 51.261 31.214 1.00 54.84 477 SER B O 1
ATOM 3647 N N . PHE B 1 178 ? 142.311 53.286 31.706 1.00 40.34 478 PHE B N 1
ATOM 3648 C CA . PHE B 1 178 ? 142.355 53.107 33.153 1.00 43.03 478 PHE B CA 1
ATOM 3649 C C . PHE B 1 178 ? 142.423 54.488 33.799 1.00 40.82 478 PHE B C 1
ATOM 3650 O O . PHE B 1 178 ? 142.852 55.451 33.166 1.00 40.80 478 PHE B O 1
ATOM 3658 N N . PRO B 1 179 ? 142.002 54.602 35.071 1.00 52.91 479 PRO B N 1
ATOM 3659 C CA . PRO B 1 179 ? 142.003 55.865 35.817 1.00 49.46 479 PRO B CA 1
ATOM 3660 C C . PRO B 1 179 ? 143.189 56.795 35.583 1.00 45.82 479 PRO B C 1
ATOM 3661 O O . PRO B 1 179 ? 143.034 58.013 35.599 1.00 45.19 479 PRO B O 1
ATOM 3665 N N . THR B 1 180 ? 144.369 56.227 35.366 1.00 38.36 480 THR B N 1
ATOM 3666 C CA . THR B 1 180 ? 145.558 57.041 35.142 1.00 35.00 480 THR B CA 1
ATOM 3667 C C . THR B 1 180 ? 146.163 56.870 33.749 1.00 33.03 480 THR B C 1
ATOM 3668 O O . THR B 1 180 ? 147.257 57.370 33.480 1.00 31.04 480 THR B O 1
ATOM 3672 N N . TYR B 1 181 ? 145.456 56.168 32.866 1.00 33.12 481 TYR B N 1
ATOM 3673 C CA . TYR B 1 181 ? 145.941 55.957 31.504 1.00 32.59 481 TYR B CA 1
ATOM 3674 C C . TYR B 1 181 ? 144.974 56.506 30.455 1.00 31.48 481 TYR B C 1
ATOM 3675 O O . TYR B 1 181 ? 143.854 56.011 30.314 1.00 31.11 481 TYR B O 1
ATOM 3684 N N . LEU B 1 182 ? 145.411 57.523 29.718 1.00 31.90 482 LEU B N 1
ATOM 3685 C CA . LEU B 1 182 ? 144.587 58.104 28.664 1.00 30.15 482 LEU B CA 1
ATOM 3686 C C . LEU B 1 182 ? 145.255 57.682 27.362 1.00 29.31 482 LEU B C 1
ATOM 3687 O O . LEU B 1 182 ? 146.429 57.972 27.146 1.00 27.94 482 LEU B O 1
ATOM 3692 N N . GLU B 1 183 ? 144.517 56.990 26.502 1.00 29.91 483 GLU B N 1
ATOM 3693 C CA . GLU B 1 183 ? 145.083 56.534 25.239 1.00 30.27 483 GLU B CA 1
ATOM 3694 C C . GLU B 1 183 ? 144.579 57.305 24.025 1.00 27.57 483 GLU B C 1
ATOM 3695 O O . GLU B 1 183 ? 143.453 57.799 24.003 1.00 27.71 483 GLU B O 1
ATOM 3701 N N . ILE B 1 184 ? 145.439 57.401 23.018 1.00 22.74 484 ILE B N 1
ATOM 3702 C CA . ILE B 1 184 ? 145.119 58.071 21.767 1.00 20.27 484 ILE B CA 1
ATOM 3703 C C . ILE B 1 184 ? 145.512 57.068 20.694 1.00 19.76 484 ILE B C 1
ATOM 3704 O O . ILE B 1 184 ? 146.689 56.728 20.562 1.00 17.77 484 ILE B O 1
ATOM 3709 N N . VAL B 1 185 ? 144.527 56.595 19.935 1.00 20.83 485 VAL B N 1
ATOM 3710 C CA . VAL B 1 185 ? 144.760 55.595 18.901 1.00 21.53 485 VAL B CA 1
ATOM 3711 C C . VAL B 1 185 ? 144.131 55.975 17.560 1.00 22.87 485 VAL B C 1
ATOM 3712 O O . VAL B 1 185 ? 143.255 56.842 17.498 1.00 21.28 485 VAL B O 1
ATOM 3716 N N . PRO B 1 186 ? 144.556 55.309 16.471 1.00 24.48 486 PRO B N 1
ATOM 3717 C CA . PRO B 1 186 ? 144.016 55.597 15.141 1.00 27.05 486 PRO B CA 1
ATOM 3718 C C . PRO B 1 186 ? 142.486 55.571 15.124 1.00 30.91 486 PRO B C 1
ATOM 3719 O O . PRO B 1 186 ? 141.853 54.752 15.798 1.00 29.04 486 PRO B O 1
ATOM 3723 N N . LYS B 1 187 ? 141.915 56.488 14.350 1.00 61.36 487 LYS B N 1
ATOM 3724 C CA . LYS B 1 187 ? 140.476 56.656 14.223 1.00 66.64 487 LYS B CA 1
ATOM 3725 C C . LYS B 1 187 ? 139.614 55.396 14.244 1.00 67.65 487 LYS B C 1
ATOM 3726 O O . LYS B 1 187 ? 139.020 55.072 15.273 1.00 71.99 487 LYS B O 1
ATOM 3732 N N . ASN B 1 188 ? 139.538 54.679 13.126 1.00 37.12 488 ASN B N 1
ATOM 3733 C CA . ASN B 1 188 ? 138.677 53.497 13.089 1.00 37.10 488 ASN B CA 1
ATOM 3734 C C . ASN B 1 188 ? 139.359 52.133 13.011 1.00 35.82 488 ASN B C 1
ATOM 3735 O O . ASN B 1 188 ? 139.387 51.483 11.961 1.00 35.76 488 ASN B O 1
ATOM 3740 N N . VAL B 1 189 ? 139.913 51.708 14.138 1.00 34.16 489 VAL B N 1
ATOM 3741 C CA . VAL B 1 189 ? 140.562 50.416 14.219 1.00 33.52 489 VAL B CA 1
ATOM 3742 C C . VAL B 1 189 ? 140.039 49.756 15.477 1.00 30.76 489 VAL B C 1
ATOM 3743 O O . VAL B 1 189 ? 139.830 50.422 16.489 1.00 30.69 489 VAL B O 1
ATOM 3747 N N . ASP B 1 190 ? 139.791 48.456 15.397 1.00 27.17 490 ASP B N 1
ATOM 3748 C CA . ASP B 1 190 ? 139.316 47.686 16.539 1.00 24.07 490 ASP B CA 1
ATOM 3749 C C . ASP B 1 190 ? 139.485 46.210 16.187 1.00 21.84 490 ASP B C 1
ATOM 3750 O O . ASP B 1 190 ? 139.753 45.883 15.032 1.00 19.70 490 ASP B O 1
ATOM 3755 N N . LYS B 1 191 ? 139.347 45.331 17.177 1.00 21.11 491 LYS B N 1
ATOM 3756 C CA . LYS B 1 191 ? 139.517 43.899 16.949 1.00 20.46 491 LYS B CA 1
ATOM 3757 C C . LYS B 1 191 ? 138.590 43.350 15.863 1.00 19.38 491 LYS B C 1
ATOM 3758 O O . LYS B 1 191 ? 138.979 42.472 15.097 1.00 18.83 491 LYS B O 1
ATOM 3764 N N . GLY B 1 192 ? 137.375 43.882 15.792 1.00 20.24 492 GLY B N 1
ATOM 3765 C CA . GLY B 1 192 ? 136.421 43.436 14.790 1.00 22.09 492 GLY B CA 1
ATOM 3766 C C . GLY B 1 192 ? 136.877 43.749 13.377 1.00 23.77 492 GLY B C 1
ATOM 3767 O O . GLY B 1 192 ? 136.843 42.884 12.497 1.00 25.05 492 GLY B O 1
ATOM 3768 N N . LYS B 1 193 ? 137.313 44.985 13.157 1.00 22.42 493 LYS B N 1
ATOM 3769 C CA . LYS B 1 193 ? 137.775 45.400 11.843 1.00 23.68 493 LYS B CA 1
ATOM 3770 C C . LYS B 1 193 ? 139.003 44.615 11.431 1.00 21.95 493 LYS B C 1
ATOM 3771 O O . LYS B 1 193 ? 139.192 44.326 10.250 1.00 20.67 493 LYS B O 1
ATOM 3777 N N . ALA B 1 194 ? 139.846 44.272 12.401 1.00 18.37 494 ALA B N 1
ATOM 3778 C CA . ALA B 1 194 ? 141.046 43.508 12.081 1.00 16.75 494 ALA B CA 1
ATOM 3779 C C . ALA B 1 194 ? 140.683 42.071 11.711 1.00 16.32 494 ALA B C 1
ATOM 3780 O O . ALA B 1 194 ? 141.271 41.501 10.793 1.00 18.78 494 ALA B O 1
ATOM 3782 N N . LEU B 1 195 ? 139.711 41.490 12.411 1.00 19.12 495 LEU B N 1
ATOM 3783 C CA . LEU B 1 195 ? 139.305 40.115 12.125 1.00 19.99 495 LEU B CA 1
ATOM 3784 C C . LEU B 1 195 ? 138.604 40.003 10.773 1.00 22.14 495 LEU B C 1
ATOM 3785 O O . LEU B 1 195 ? 138.763 39.003 10.073 1.00 21.31 495 LEU B O 1
ATOM 3790 N N . ARG B 1 196 ? 137.827 41.023 10.413 1.00 23.28 496 ARG B N 1
ATOM 3791 C CA . ARG B 1 196 ? 137.120 41.021 9.132 1.00 24.73 496 ARG B CA 1
ATOM 3792 C C . ARG B 1 196 ? 138.160 41.051 8.024 1.00 24.48 496 ARG B C 1
ATOM 3793 O O . ARG B 1 196 ? 138.057 40.338 7.023 1.00 23.51 496 ARG B O 1
ATOM 3801 N N . PHE B 1 197 ? 139.170 41.886 8.227 1.00 22.08 497 PHE B N 1
ATOM 3802 C CA . PHE B 1 197 ? 140.274 42.027 7.288 1.00 22.71 497 PHE B CA 1
ATOM 3803 C C . PHE B 1 197 ? 140.961 40.669 7.094 1.00 24.24 497 PHE B C 1
ATOM 3804 O O . PHE B 1 197 ? 141.194 40.224 5.971 1.00 23.78 497 PHE B O 1
ATOM 3812 N N . LEU B 1 198 ? 141.288 40.017 8.205 1.00 28.95 498 LEU B N 1
ATOM 3813 C CA . LEU B 1 198 ? 141.956 38.722 8.166 1.00 28.64 498 LEU B CA 1
ATOM 3814 C C . LEU B 1 198 ? 141.057 37.688 7.502 1.00 27.96 498 LEU B C 1
ATOM 3815 O O . LEU B 1 198 ? 141.530 36.801 6.801 1.00 25.84 498 LEU B O 1
ATOM 3820 N N . ARG B 1 199 ? 139.755 37.821 7.728 1.00 24.47 499 ARG B N 1
ATOM 3821 C CA . ARG B 1 199 ? 138.767 36.921 7.156 1.00 25.96 499 ARG B CA 1
ATOM 3822 C C . ARG B 1 199 ? 138.761 37.002 5.635 1.00 26.99 499 ARG B C 1
ATOM 3823 O O . ARG B 1 199 ? 138.762 35.981 4.950 1.00 25.59 499 ARG B O 1
ATOM 3831 N N . GLU B 1 200 ? 138.741 38.222 5.113 1.00 29.87 500 GLU B N 1
ATOM 3832 C CA . GLU B 1 200 ? 138.735 38.433 3.671 1.00 31.47 500 GLU B CA 1
ATOM 3833 C C . GLU B 1 200 ? 140.041 37.955 3.071 1.00 32.10 500 GLU B C 1
ATOM 3834 O O . GLU B 1 200 ? 140.075 37.438 1.959 1.00 33.39 500 GLU B O 1
ATOM 3840 N N . ARG B 1 201 ? 141.115 38.119 3.833 1.00 31.28 501 ARG B N 1
ATOM 3841 C CA . ARG B 1 201 ? 142.447 37.724 3.406 1.00 32.27 501 ARG B CA 1
ATOM 3842 C C . ARG B 1 201 ? 142.590 36.207 3.329 1.00 33.08 501 ARG B C 1
ATOM 3843 O O . ARG B 1 201 ? 143.113 35.659 2.350 1.00 32.14 501 ARG B O 1
ATOM 3851 N N . MET B 1 202 ? 142.126 35.533 4.374 1.00 32.46 502 MET B N 1
ATOM 3852 C CA . MET B 1 202 ? 142.230 34.085 4.455 1.00 32.88 502 MET B CA 1
ATOM 3853 C C . MET B 1 202 ? 141.068 33.363 3.789 1.00 33.59 502 MET B C 1
ATOM 3854 O O . MET B 1 202 ? 141.128 32.160 3.558 1.00 34.34 502 MET B O 1
ATOM 3859 N N . ASN B 1 203 ? 140.018 34.115 3.484 1.00 36.14 503 ASN B N 1
ATOM 3860 C CA . ASN B 1 203 ? 138.814 33.592 2.860 1.00 36.40 503 ASN B CA 1
ATOM 3861 C C . ASN B 1 203 ? 137.954 32.783 3.835 1.00 36.47 503 ASN B C 1
ATOM 3862 O O . ASN B 1 203 ? 137.382 31.758 3.465 1.00 35.71 503 ASN B O 1
ATOM 3867 N N . TRP B 1 204 ? 137.875 33.241 5.083 1.00 34.41 504 TRP B N 1
ATOM 3868 C CA . TRP B 1 204 ? 137.046 32.576 6.085 1.00 35.21 504 TRP B CA 1
ATOM 3869 C C . TRP B 1 204 ? 135.624 32.956 5.736 1.00 35.69 504 TRP B C 1
ATOM 3870 O O . TRP B 1 204 ? 135.396 33.918 5.006 1.00 36.85 504 TRP B O 1
ATOM 3881 N N . LYS B 1 205 ? 134.671 32.209 6.278 1.00 29.21 505 LYS B N 1
ATOM 3882 C CA . LYS B 1 205 ? 133.271 32.537 6.107 1.00 29.06 505 LYS B CA 1
ATOM 3883 C C . LYS B 1 205 ? 132.854 32.746 7.557 1.00 28.82 505 LYS B C 1
ATOM 3884 O O . LYS B 1 205 ? 133.279 32.003 8.442 1.00 27.12 505 LYS B O 1
ATOM 3890 N N . LYS B 1 206 ? 132.073 33.786 7.806 1.00 35.65 506 LYS B N 1
ATOM 3891 C CA . LYS B 1 206 ? 131.618 34.110 9.152 1.00 35.83 506 LYS B CA 1
ATOM 3892 C C . LYS B 1 206 ? 131.094 32.871 9.885 1.00 35.55 506 LYS B C 1
ATOM 3893 O O . LYS B 1 206 ? 131.428 32.636 11.048 1.00 34.66 506 LYS B O 1
ATOM 3899 N N . GLU B 1 207 ? 130.283 32.084 9.183 1.00 28.83 507 GLU B N 1
ATOM 3900 C CA . GLU B 1 207 ? 129.674 30.865 9.714 1.00 29.36 507 GLU B CA 1
ATOM 3901 C C . GLU B 1 207 ? 130.620 29.861 10.371 1.00 26.47 507 GLU B C 1
ATOM 3902 O O . GLU B 1 207 ? 130.207 29.087 11.231 1.00 26.07 507 GLU B O 1
ATOM 3908 N N . GLU B 1 208 ? 131.878 29.847 9.957 1.00 26.91 508 GLU B N 1
ATOM 3909 C CA . GLU B 1 208 ? 132.822 28.906 10.543 1.00 26.77 508 GLU B CA 1
ATOM 3910 C C . GLU B 1 208 ? 133.767 29.522 11.585 1.00 24.31 508 GLU B C 1
ATOM 3911 O O . GLU B 1 208 ? 134.758 28.894 11.967 1.00 23.77 508 GLU B O 1
ATOM 3917 N N . ILE B 1 209 ? 133.469 30.737 12.047 1.00 22.01 509 ILE B N 1
ATOM 3918 C CA . ILE B 1 209 ? 134.330 31.391 13.038 1.00 18.97 509 ILE B CA 1
ATOM 3919 C C . ILE B 1 209 ? 133.725 31.442 14.438 1.00 18.67 509 ILE B C 1
ATOM 3920 O O . ILE B 1 209 ? 132.569 31.826 14.615 1.00 17.74 509 ILE B O 1
ATOM 3925 N N . VAL B 1 210 ? 134.517 31.036 15.428 1.00 17.30 510 VAL B N 1
ATOM 3926 C CA . VAL B 1 210 ? 134.099 31.070 16.829 1.00 16.57 510 VAL B CA 1
ATOM 3927 C C . VAL B 1 210 ? 134.992 32.094 17.532 1.00 15.67 510 VAL B C 1
ATOM 3928 O O . VAL B 1 210 ? 136.208 32.079 17.347 1.00 14.74 510 VAL B O 1
ATOM 3932 N N . VAL B 1 211 ? 134.401 32.967 18.340 1.00 17.63 511 VAL B N 1
ATOM 3933 C CA . VAL B 1 211 ? 135.184 33.967 19.058 1.00 17.77 511 VAL B CA 1
ATOM 3934 C C . VAL B 1 211 ? 134.906 33.914 20.560 1.00 16.06 511 VAL B C 1
ATOM 3935 O O . VAL B 1 211 ? 133.754 33.871 20.987 1.00 15.61 511 VAL B O 1
ATOM 3939 N N . PHE B 1 212 ? 135.979 33.904 21.346 1.00 18.74 512 PHE B N 1
ATOM 3940 C CA . PHE B 1 212 ? 135.897 33.872 22.812 1.00 20.77 512 PHE B CA 1
ATOM 3941 C C . PHE B 1 212 ? 136.367 35.237 23.313 1.00 22.10 512 PHE B C 1
ATOM 3942 O O . PHE B 1 212 ? 137.490 35.641 23.032 1.00 19.81 512 PHE B O 1
ATOM 3950 N N . GLY B 1 213 ? 135.519 35.942 24.048 1.00 32.01 513 GLY B N 1
ATOM 3951 C CA . GLY B 1 213 ? 135.906 37.247 24.544 1.00 38.70 513 GLY B CA 1
ATOM 3952 C C . GLY B 1 213 ? 135.556 37.461 26.000 1.00 41.72 513 GLY B C 1
ATOM 3953 O O . GLY B 1 213 ? 135.269 36.514 26.734 1.00 48.74 513 GLY B O 1
ATOM 3954 N N . ASP B 1 214 ? 135.594 38.720 26.416 1.00 34.83 514 ASP B N 1
ATOM 3955 C CA . ASP B 1 214 ? 135.277 39.096 27.787 1.00 37.64 514 ASP B CA 1
ATOM 3956 C C . ASP B 1 214 ? 135.262 40.614 27.884 1.00 38.88 514 ASP B C 1
ATOM 3957 O O . ASP B 1 214 ? 134.838 41.178 28.888 1.00 38.91 514 ASP B O 1
ATOM 3962 N N . ASN B 1 215 ? 135.699 41.257 26.804 1.00 41.47 515 ASN B N 1
ATOM 3963 C CA . ASN B 1 215 ? 135.850 42.712 26.729 1.00 42.59 515 ASN B CA 1
ATOM 3964 C C . ASN B 1 215 ? 134.914 43.510 25.842 1.00 43.00 515 ASN B C 1
ATOM 3965 O O . ASN B 1 215 ? 134.270 42.987 24.929 1.00 43.68 515 ASN B O 1
ATOM 3970 N N . GLU B 1 216 ? 134.910 44.814 26.097 1.00 38.88 516 GLU B N 1
ATOM 3971 C CA . GLU B 1 216 ? 134.146 45.767 25.310 1.00 39.40 516 GLU B CA 1
ATOM 3972 C C . GLU B 1 216 ? 134.900 45.742 23.979 1.00 35.68 516 GLU B C 1
ATOM 3973 O O . GLU B 1 216 ? 134.311 45.875 22.908 1.00 35.23 516 GLU B O 1
ATOM 3979 N N . ASN B 1 217 ? 136.215 45.554 24.075 1.00 31.43 517 ASN B N 1
ATOM 3980 C CA . ASN B 1 217 ? 137.091 45.478 22.914 1.00 28.85 517 ASN B CA 1
ATOM 3981 C C . ASN B 1 217 ? 136.736 44.263 22.050 1.00 26.89 517 ASN B C 1
ATOM 3982 O O . ASN B 1 217 ? 136.827 44.314 20.816 1.00 26.53 517 ASN B O 1
ATOM 3987 N N . ASP B 1 218 ? 136.353 43.175 22.713 1.00 26.35 518 ASP B N 1
ATOM 3988 C CA . ASP B 1 218 ? 136.000 41.922 22.047 1.00 24.96 518 ASP B CA 1
ATOM 3989 C C . ASP B 1 218 ? 134.592 41.960 21.467 1.00 24.92 518 ASP B C 1
ATOM 3990 O O . ASP B 1 218 ? 134.239 41.143 20.619 1.00 26.52 518 ASP B O 1
ATOM 3995 N N . LEU B 1 219 ? 133.787 42.900 21.938 1.00 25.78 519 LEU B N 1
ATOM 3996 C CA . LEU B 1 219 ? 132.416 43.038 21.465 1.00 27.94 519 LEU B CA 1
ATOM 3997 C C . LEU B 1 219 ? 132.427 43.274 19.950 1.00 27.90 519 LEU B C 1
ATOM 3998 O O . LEU B 1 219 ? 131.528 42.834 19.229 1.00 28.33 519 LEU B O 1
ATOM 4003 N N . PHE B 1 220 ? 133.463 43.961 19.483 1.00 29.00 520 PHE B N 1
ATOM 4004 C CA . PHE B 1 220 ? 133.630 44.260 18.071 1.00 28.96 520 PHE B CA 1
ATOM 4005 C C . PHE B 1 220 ? 133.907 42.993 17.269 1.00 28.51 520 PHE B C 1
ATOM 4006 O O . PHE B 1 220 ? 133.567 42.922 16.090 1.00 28.68 520 PHE B O 1
ATOM 4014 N N . MET B 1 221 ? 134.538 42.004 17.897 1.00 26.58 521 MET B N 1
ATOM 4015 C CA . MET B 1 221 ? 134.836 40.750 17.204 1.00 25.44 521 MET B CA 1
ATOM 4016 C C . MET B 1 221 ? 133.600 39.869 17.113 1.00 24.98 521 MET B C 1
ATOM 4017 O O . MET B 1 221 ? 133.485 39.044 16.210 1.00 24.18 521 MET B O 1
ATOM 4022 N N . PHE B 1 222 ? 132.685 40.039 18.062 1.00 24.52 522 PHE B N 1
ATOM 4023 C CA . PHE B 1 222 ? 131.458 39.251 18.078 1.00 25.60 522 PHE B CA 1
ATOM 4024 C C . PHE B 1 222 ? 130.676 39.443 16.786 1.00 27.72 522 PHE B C 1
ATOM 4025 O O . PHE B 1 222 ? 130.013 38.515 16.294 1.00 24.39 522 PHE B O 1
ATOM 4033 N N . GLU B 1 223 ? 130.773 40.651 16.233 1.00 24.65 523 GLU B N 1
ATOM 4034 C CA . GLU B 1 223 ? 130.064 40.989 15.007 1.00 28.95 523 GLU B CA 1
ATOM 4035 C C . GLU B 1 223 ? 130.638 40.325 13.764 1.00 26.54 523 GLU B C 1
ATOM 4036 O O . GLU B 1 223 ? 129.991 40.292 12.720 1.00 28.17 523 GLU B O 1
ATOM 4042 N N . GLU B 1 224 ? 131.848 39.792 13.874 1.00 23.00 524 GLU B N 1
ATOM 4043 C CA . GLU B 1 224 ? 132.487 39.132 12.741 1.00 21.39 524 GLU B CA 1
ATOM 4044 C C . GLU B 1 224 ? 132.497 37.614 12.839 1.00 19.39 524 GLU B C 1
ATOM 4045 O O . GLU B 1 224 ? 133.171 36.948 12.053 1.00 17.31 524 GLU B O 1
ATOM 4051 N N . ALA B 1 225 ? 131.741 37.060 13.777 1.00 26.28 525 ALA B N 1
ATOM 4052 C CA . ALA B 1 225 ? 131.749 35.613 13.969 1.00 26.82 525 ALA B CA 1
ATOM 4053 C C . ALA B 1 225 ? 130.393 34.929 13.940 1.00 26.55 525 ALA B C 1
ATOM 4054 O O . ALA B 1 225 ? 129.352 35.563 14.112 1.00 27.07 525 ALA B O 1
ATOM 4056 N N . GLY B 1 226 ? 130.429 33.615 13.738 1.00 29.07 526 GLY B N 1
ATOM 4057 C CA . GLY B 1 226 ? 129.216 32.820 13.715 1.00 27.27 526 GLY B CA 1
ATOM 4058 C C . GLY B 1 226 ? 128.780 32.417 15.116 1.00 26.69 526 GLY B C 1
ATOM 4059 O O . GLY B 1 226 ? 127.585 32.353 15.388 1.00 28.50 526 GLY B O 1
ATOM 4060 N N . LEU B 1 227 ? 129.736 32.137 16.004 1.00 20.91 527 LEU B N 1
ATOM 4061 C CA . LEU B 1 227 ? 129.406 31.754 17.382 1.00 20.20 527 LEU B CA 1
ATOM 4062 C C . LEU B 1 227 ? 130.116 32.693 18.363 1.00 19.39 527 LEU B C 1
ATOM 4063 O O . LEU B 1 227 ? 131.311 32.946 18.233 1.00 17.07 527 LEU B O 1
ATOM 4068 N N . ARG B 1 228 ? 129.380 33.207 19.343 1.00 17.70 528 ARG B N 1
ATOM 4069 C CA . ARG B 1 228 ? 129.956 34.147 20.305 1.00 19.29 528 ARG B CA 1
ATOM 4070 C C . ARG B 1 228 ? 130.014 33.618 21.736 1.00 16.41 528 ARG B C 1
ATOM 4071 O O . ARG B 1 228 ? 128.991 33.388 22.365 1.00 14.95 528 ARG B O 1
ATOM 4079 N N . VAL B 1 229 ? 131.219 33.451 22.256 1.00 20.53 529 VAL B N 1
ATOM 4080 C CA . VAL B 1 229 ? 131.363 32.934 23.615 1.00 20.00 529 VAL B CA 1
ATOM 4081 C C . VAL B 1 229 ? 131.905 33.991 24.558 1.00 18.17 529 VAL B C 1
ATOM 4082 O O . VAL B 1 229 ? 132.965 34.570 24.311 1.00 17.30 529 VAL B O 1
ATOM 4086 N N . ALA B 1 230 ? 131.166 34.239 25.633 1.00 17.23 530 ALA B N 1
ATOM 4087 C CA . ALA B 1 230 ? 131.581 35.200 26.652 1.00 18.99 530 ALA B CA 1
ATOM 4088 C C . ALA B 1 230 ? 132.058 34.445 27.899 1.00 18.24 530 ALA B C 1
ATOM 4089 O O . ALA B 1 230 ? 131.430 33.479 28.338 1.00 15.88 530 ALA B O 1
ATOM 4091 N N . MET B 1 231 ? 133.181 34.872 28.464 1.00 22.39 531 MET B N 1
ATOM 4092 C CA . MET B 1 231 ? 133.704 34.227 29.669 1.00 22.21 531 MET B CA 1
ATOM 4093 C C . MET B 1 231 ? 132.769 34.572 30.831 1.00 22.40 531 MET B C 1
ATOM 4094 O O . MET B 1 231 ? 132.116 35.612 30.814 1.00 21.64 531 MET B O 1
ATOM 4099 N N . GLU B 1 232 ? 132.694 33.709 31.843 1.00 28.21 532 GLU B N 1
ATOM 4100 C CA . GLU B 1 232 ? 131.810 33.983 32.981 1.00 30.06 532 GLU B CA 1
ATOM 4101 C C . GLU B 1 232 ? 132.237 35.257 33.725 1.00 31.02 532 GLU B C 1
ATOM 4102 O O . GLU B 1 232 ? 131.414 35.923 34.360 1.00 31.14 532 GLU B O 1
ATOM 4108 N N . ASN B 1 233 ? 133.521 35.596 33.637 1.00 30.10 533 ASN B N 1
ATOM 4109 C CA . ASN B 1 233 ? 134.037 36.788 34.299 1.00 33.09 533 ASN B CA 1
ATOM 4110 C C . ASN B 1 233 ? 133.895 38.038 33.434 1.00 35.04 533 ASN B C 1
ATOM 4111 O O . ASN B 1 233 ? 134.275 39.133 33.845 1.00 34.39 533 ASN B O 1
ATOM 4116 N N . ALA B 1 234 ? 133.348 37.871 32.234 1.00 35.15 534 ALA B N 1
ATOM 4117 C CA . ALA B 1 234 ? 133.161 38.997 31.321 1.00 35.44 534 ALA B CA 1
ATOM 4118 C C . ALA B 1 234 ? 132.118 39.965 31.859 1.00 37.57 534 ALA B C 1
ATOM 4119 O O . ALA B 1 234 ? 131.268 39.589 32.670 1.00 37.07 534 ALA B O 1
ATOM 4121 N N . ILE B 1 235 ? 132.185 41.212 31.401 1.00 38.83 535 ILE B N 1
ATOM 4122 C CA . ILE B 1 235 ? 131.235 42.231 31.828 1.00 40.87 535 ILE B CA 1
ATOM 4123 C C . ILE B 1 235 ? 129.840 41.917 31.288 1.00 42.65 535 ILE B C 1
ATOM 4124 O O . ILE B 1 235 ? 129.689 41.318 30.218 1.00 42.30 535 ILE B O 1
ATOM 4129 N N . GLU B 1 236 ? 128.826 42.323 32.043 1.00 35.51 536 GLU B N 1
ATOM 4130 C CA . GLU B 1 236 ? 127.436 42.093 31.676 1.00 39.52 536 GLU B CA 1
ATOM 4131 C C . GLU B 1 236 ? 127.090 42.375 30.206 1.00 37.85 536 GLU B C 1
ATOM 4132 O O . GLU B 1 236 ? 126.405 41.579 29.562 1.00 36.91 536 GLU B O 1
ATOM 4138 N N . LYS B 1 237 ? 127.564 43.495 29.670 1.00 41.78 537 LYS B N 1
ATOM 4139 C CA . LYS B 1 237 ? 127.260 43.843 28.286 1.00 39.84 537 LYS B CA 1
ATOM 4140 C C . LYS B 1 237 ? 127.781 42.797 27.296 1.00 37.91 537 LYS B C 1
ATOM 4141 O O . LYS B 1 237 ? 127.137 42.516 26.283 1.00 36.39 537 LYS B O 1
ATOM 4147 N N . VAL B 1 238 ? 128.951 42.232 27.585 1.00 35.29 538 VAL B N 1
ATOM 4148 C CA . VAL B 1 238 ? 129.535 41.213 26.723 1.00 32.38 538 VAL B CA 1
ATOM 4149 C C . VAL B 1 238 ? 128.717 39.929 26.850 1.00 31.07 538 VAL B C 1
ATOM 4150 O O . VAL B 1 238 ? 128.439 39.261 25.854 1.00 29.99 538 VAL B O 1
ATOM 4154 N N . LYS B 1 239 ? 128.332 39.594 28.079 1.00 30.83 539 LYS B N 1
ATOM 4155 C CA . LYS B 1 239 ? 127.529 38.406 28.335 1.00 29.94 539 LYS B CA 1
ATOM 4156 C C . LYS B 1 239 ? 126.254 38.462 27.496 1.00 30.06 539 LYS B C 1
ATOM 4157 O O . LYS B 1 239 ? 125.861 37.475 26.873 1.00 29.46 539 LYS B O 1
ATOM 4163 N N . GLU B 1 240 ? 125.624 39.632 27.474 1.00 33.67 540 GLU B N 1
ATOM 4164 C CA . GLU B 1 240 ? 124.377 39.840 26.743 1.00 34.51 540 GLU B CA 1
ATOM 4165 C C . GLU B 1 240 ? 124.489 39.746 25.221 1.00 33.59 540 GLU B C 1
ATOM 4166 O O . GLU B 1 240 ? 123.536 39.342 24.550 1.00 35.35 540 GLU B O 1
ATOM 4172 N N . ALA B 1 241 ? 125.640 40.124 24.673 1.00 29.12 541 ALA B N 1
ATOM 4173 C CA . ALA B 1 241 ? 125.829 40.093 23.225 1.00 27.47 541 ALA B CA 1
ATOM 4174 C C . ALA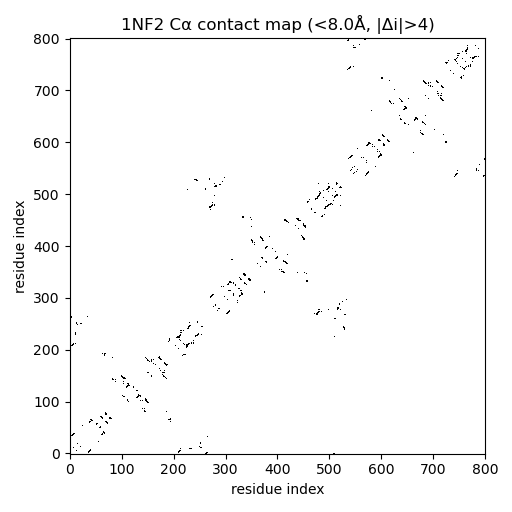 B 1 241 ? 126.270 38.734 22.718 1.00 26.56 541 ALA B C 1
ATOM 4175 O O . ALA B 1 241 ? 126.349 38.515 21.505 1.00 25.24 541 ALA B O 1
ATOM 4177 N N . SER B 1 242 ? 126.547 37.821 23.644 1.00 23.75 542 SER B N 1
ATOM 4178 C CA . SER B 1 242 ? 127.024 36.493 23.285 1.00 22.64 542 SER B CA 1
ATOM 4179 C C . SER B 1 242 ? 125.911 35.468 23.101 1.00 21.29 542 SER B C 1
ATOM 4180 O O . SER B 1 242 ? 124.763 35.712 23.451 1.00 20.67 542 SER B O 1
ATOM 4183 N N . ASP B 1 243 ? 126.280 34.315 22.550 1.00 21.85 543 ASP B N 1
ATOM 4184 C CA . ASP B 1 243 ? 125.348 33.211 22.354 1.00 21.99 543 ASP B CA 1
ATOM 4185 C C . ASP B 1 243 ? 125.486 32.284 23.554 1.00 23.62 543 ASP B C 1
ATOM 4186 O O . ASP B 1 243 ? 124.510 31.691 24.018 1.00 23.89 543 ASP B O 1
ATOM 4191 N N . ILE B 1 244 ? 126.717 32.163 24.047 1.00 21.37 544 ILE B N 1
ATOM 4192 C CA . ILE B 1 244 ? 127.013 31.281 25.169 1.00 21.14 544 ILE B CA 1
ATOM 4193 C C . ILE B 1 244 ? 127.986 31.893 26.170 1.00 20.71 544 ILE B C 1
ATOM 4194 O O . ILE B 1 244 ? 128.993 32.488 25.790 1.00 18.67 544 ILE B O 1
ATOM 4199 N N . VAL B 1 245 ? 127.675 31.749 27.454 1.00 23.25 545 VAL B N 1
ATOM 4200 C CA . VAL B 1 245 ? 128.556 32.251 28.497 1.00 22.71 545 VAL B CA 1
ATOM 4201 C C . VAL B 1 245 ? 129.159 31.029 29.183 1.00 22.20 545 VAL B C 1
ATOM 4202 O O . VAL B 1 245 ? 128.483 30.292 29.905 1.00 22.53 545 VAL B O 1
ATOM 4206 N N . THR B 1 246 ? 130.434 30.799 28.900 1.00 16.59 546 THR B N 1
ATOM 4207 C CA . THR B 1 246 ? 131.156 29.667 29.453 1.00 18.73 546 THR B CA 1
ATOM 4208 C C . THR B 1 246 ? 131.647 29.946 30.881 1.00 18.48 546 THR B C 1
ATOM 4209 O O . THR B 1 246 ? 131.152 30.860 31.557 1.00 15.10 546 THR B O 1
ATOM 4213 N N . LEU B 1 247 ? 132.593 29.139 31.345 1.00 27.05 547 LEU B N 1
ATOM 4214 C CA . LEU B 1 247 ? 133.138 29.301 32.694 1.00 28.56 547 LEU B CA 1
ATOM 4215 C C . LEU B 1 247 ? 134.189 30.416 32.722 1.00 29.53 547 LEU B C 1
ATOM 4216 O O . LEU B 1 247 ? 134.516 31.010 31.690 1.00 27.34 547 LEU B O 1
ATOM 4221 N N . THR B 1 248 ? 134.722 30.669 33.915 1.00 22.50 548 THR B N 1
ATOM 4222 C CA . THR B 1 248 ? 135.734 31.700 34.144 1.00 21.32 548 THR B CA 1
ATOM 4223 C C . THR B 1 248 ? 137.047 31.368 33.457 1.00 19.84 548 THR B C 1
ATOM 4224 O O . THR B 1 248 ? 137.289 30.217 33.098 1.00 19.97 548 THR B O 1
ATOM 4228 N N . ASN B 1 249 ? 137.895 32.380 33.279 1.00 23.20 549 ASN B N 1
ATOM 4229 C CA . ASN B 1 249 ? 139.213 32.192 32.674 1.00 23.28 549 ASN B CA 1
ATOM 4230 C C . ASN B 1 249 ? 140.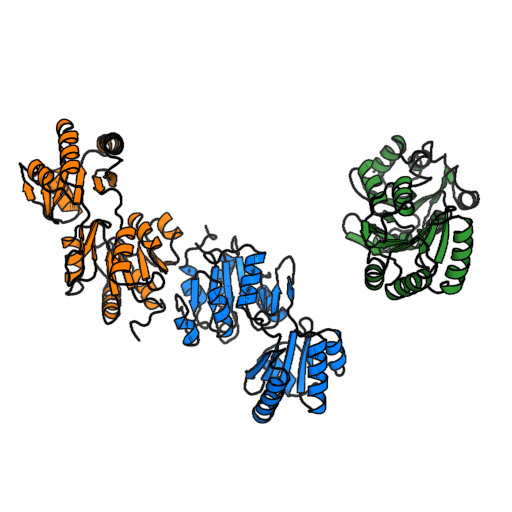127 31.482 33.672 1.00 26.92 549 ASN B C 1
ATOM 4231 O O . ASN B 1 249 ? 141.190 30.974 33.303 1.00 26.64 549 ASN B O 1
ATOM 4236 N N . ASN B 1 250 ? 139.713 31.456 34.937 1.00 34.51 550 ASN B N 1
ATOM 4237 C CA . ASN B 1 250 ? 140.491 30.798 35.984 1.00 37.44 550 ASN B CA 1
ATOM 4238 C C . ASN B 1 250 ? 140.200 29.316 35.927 1.00 38.92 550 ASN B C 1
ATOM 4239 O O . ASN B 1 250 ? 141.019 28.480 36.308 1.00 40.30 550 ASN B O 1
ATOM 4244 N N . ASP B 1 251 ? 139.005 29.000 35.457 1.00 48.68 551 ASP B N 1
ATOM 4245 C CA . ASP B 1 251 ? 138.617 27.623 35.261 1.00 48.65 551 ASP B CA 1
ATOM 4246 C C . ASP B 1 251 ? 138.985 27.565 33.791 1.00 49.40 551 ASP B C 1
ATOM 4247 O O . ASP B 1 251 ? 139.480 28.557 33.260 1.00 52.17 551 ASP B O 1
ATOM 4252 N N . SER B 1 252 ? 138.784 26.451 33.110 1.00 30.15 552 SER B N 1
ATOM 4253 C CA . SER B 1 252 ? 139.155 26.463 31.702 1.00 27.04 552 SER B CA 1
ATOM 4254 C C . SER B 1 252 ? 137.924 26.758 30.855 1.00 24.80 552 SER B C 1
ATOM 4255 O O . SER B 1 252 ? 137.423 25.893 30.151 1.00 24.07 552 SER B O 1
ATOM 4258 N N . GLY B 1 253 ? 137.438 27.992 30.951 1.00 24.98 553 GLY B N 1
ATOM 4259 C CA . GLY B 1 253 ? 136.262 28.396 30.207 1.00 24.56 553 GLY B CA 1
ATOM 4260 C C . GLY B 1 253 ? 136.342 28.090 28.722 1.00 23.87 553 GLY B C 1
ATOM 4261 O O . GLY B 1 253 ? 135.382 27.599 28.137 1.00 24.10 553 GLY B O 1
ATOM 4262 N N . VAL B 1 254 ? 137.482 28.370 28.107 1.00 24.04 554 VAL B N 1
ATOM 4263 C CA . VAL B 1 254 ? 137.632 28.115 26.683 1.00 25.06 554 VAL B CA 1
ATOM 4264 C C . VAL B 1 254 ? 137.390 26.644 26.345 1.00 27.08 554 VAL B C 1
ATOM 4265 O O . VAL B 1 254 ? 136.560 26.330 25.486 1.00 28.37 554 VAL B O 1
ATOM 4269 N N . SER B 1 255 ? 138.101 25.746 27.023 1.00 27.67 555 SER B N 1
ATOM 4270 C CA . SER B 1 255 ? 137.961 24.314 26.772 1.00 27.82 555 SER B CA 1
ATOM 4271 C C . SER B 1 255 ? 136.549 23.801 27.010 1.00 28.56 555 SER B C 1
ATOM 4272 O O . SER B 1 255 ? 136.069 22.940 26.276 1.00 28.56 555 SER B O 1
ATOM 4275 N N . TYR B 1 256 ? 135.884 24.321 28.034 1.00 25.07 556 TYR B N 1
ATOM 4276 C CA . TYR B 1 256 ? 134.532 23.873 28.333 1.00 28.97 556 TYR B CA 1
ATOM 4277 C C . TYR B 1 256 ? 133.648 23.907 27.080 1.00 29.52 556 TYR B C 1
ATOM 4278 O O . TYR B 1 256 ? 132.847 22.994 26.845 1.00 27.98 556 TYR B O 1
ATOM 4287 N N . VAL B 1 257 ? 133.797 24.960 26.280 1.00 26.44 557 VAL B N 1
ATOM 4288 C CA . VAL B 1 257 ? 133.007 25.096 25.062 1.00 27.20 557 VAL B CA 1
ATOM 4289 C C . VAL B 1 257 ? 133.666 24.374 23.891 1.00 27.58 557 VAL B C 1
ATOM 4290 O O . VAL B 1 257 ? 132.992 23.749 23.078 1.00 28.34 557 VAL B O 1
ATOM 4294 N N . LEU B 1 258 ? 134.988 24.463 23.813 1.00 29.59 558 LEU B N 1
ATOM 4295 C CA . LEU B 1 258 ? 135.742 23.825 22.742 1.00 30.88 558 LEU B CA 1
ATOM 4296 C C . LEU B 1 258 ? 135.469 22.320 22.660 1.00 31.94 558 LEU B C 1
ATOM 4297 O O . LEU B 1 258 ? 135.474 21.728 21.575 1.00 31.71 558 LEU B O 1
ATOM 4302 N N . GLU B 1 259 ? 135.230 21.700 23.808 1.00 31.87 559 GLU B N 1
ATOM 4303 C CA . GLU B 1 259 ? 134.974 20.268 23.846 1.00 33.40 559 GLU B CA 1
ATOM 4304 C C . GLU B 1 259 ? 133.609 19.895 23.280 1.00 32.82 559 GLU B C 1
ATOM 4305 O O . GLU B 1 259 ? 133.383 18.741 22.926 1.00 32.69 559 GLU B O 1
ATOM 4311 N N . ARG B 1 260 ? 132.711 20.871 23.178 1.00 30.83 560 ARG B N 1
ATOM 4312 C CA . ARG B 1 260 ? 131.366 20.606 22.685 1.00 30.46 560 ARG B CA 1
ATOM 4313 C C . ARG B 1 260 ? 130.960 21.204 21.319 1.00 29.68 560 ARG B C 1
ATOM 4314 O O . ARG B 1 260 ? 129.946 20.777 20.759 1.00 28.73 560 ARG B O 1
ATOM 4322 N N . ILE B 1 261 ? 131.714 22.162 20.772 1.00 22.60 561 ILE B N 1
ATOM 4323 C CA . ILE B 1 261 ? 131.300 22.764 19.491 1.00 23.10 561 ILE B CA 1
ATOM 4324 C C . ILE B 1 261 ? 131.431 21.848 18.269 1.00 20.89 561 ILE B C 1
ATOM 4325 O O . ILE B 1 261 ? 132.370 21.062 18.159 1.00 17.93 561 ILE B O 1
ATOM 4330 N N . SER B 1 262 ? 130.478 21.961 17.346 1.00 17.33 562 SER B N 1
ATOM 4331 C CA . SER B 1 262 ? 130.495 21.129 16.145 1.00 18.58 562 SER B CA 1
ATOM 4332 C C . SER B 1 262 ? 131.702 21.487 15.298 1.00 18.79 562 SER B C 1
ATOM 4333 O O . SER B 1 262 ? 131.806 22.595 14.792 1.00 17.77 562 SER B O 1
ATOM 4336 N N . THR B 1 263 ? 132.613 20.546 15.127 1.00 19.94 563 THR B N 1
ATOM 4337 C CA . THR B 1 263 ? 133.797 20.822 14.340 1.00 24.18 563 THR B CA 1
ATOM 4338 C C . THR B 1 263 ? 134.388 19.569 13.726 1.00 28.95 563 THR B C 1
ATOM 4339 O O . THR B 1 263 ? 134.270 18.478 14.270 1.00 27.46 563 THR B O 1
ATOM 4343 N N . ASP B 1 264 ? 135.036 19.762 12.585 1.00 48.86 564 ASP B N 1
ATOM 4344 C CA . ASP B 1 264 ? 135.648 18.700 11.806 1.00 55.23 564 ASP B CA 1
ATOM 4345 C C . ASP B 1 264 ? 137.165 18.651 12.000 1.00 57.91 564 ASP B C 1
ATOM 4346 O O . ASP B 1 264 ? 137.852 17.869 11.340 1.00 58.69 564 ASP B O 1
ATOM 4351 N N . CYS B 1 265 ? 137.681 19.469 12.916 1.00 50.26 565 CYS B N 1
ATOM 4352 C CA . CYS B 1 265 ? 139.124 19.557 13.151 1.00 52.55 565 CYS B CA 1
ATOM 4353 C C . CYS B 1 265 ? 139.825 18.374 13.819 1.00 56.27 565 CYS B C 1
ATOM 4354 O O . CYS B 1 265 ? 141.039 18.221 13.681 1.00 56.49 565 CYS B O 1
ATOM 4357 N N . LEU B 1 266 ? 139.086 17.542 14.542 1.00 66.34 566 LEU B N 1
ATOM 4358 C CA . LEU B 1 266 ? 139.698 16.387 15.198 1.00 69.76 566 LEU B CA 1
ATOM 4359 C C . LEU B 1 266 ? 139.257 15.097 14.513 1.00 72.57 566 LEU B C 1
ATOM 4360 O O . LEU B 1 266 ? 139.580 13.998 14.970 1.00 72.66 566 LEU B O 1
ATOM 4365 N N . ASP B 1 267 ? 138.530 15.263 13.408 1.00 79.43 567 ASP B N 1
ATOM 4366 C CA . ASP B 1 267 ? 137.984 14.174 12.594 1.00 82.60 567 ASP B CA 1
ATOM 4367 C C . ASP B 1 267 ? 136.548 13.869 12.999 1.00 83.39 567 ASP B C 1
ATOM 4368 O O . ASP B 1 267 ? 136.290 12.931 13.752 1.00 85.06 567 ASP B O 1
ATOM 4373 N N . MET C 1 1 ? 57.146 37.525 44.915 1.00 33.17 601 MET C N 1
ATOM 4374 C CA . MET C 1 1 ? 57.919 38.710 44.557 1.00 33.04 601 MET C CA 1
ATOM 4375 C C . MET C 1 1 ? 58.531 38.510 43.169 1.00 32.03 601 MET C C 1
ATOM 4376 O O . MET C 1 1 ? 58.923 37.399 42.804 1.00 33.46 601 MET C O 1
ATOM 4381 N N . TYR C 1 2 ? 58.619 39.592 42.405 1.00 22.99 602 TYR C N 1
ATOM 4382 C CA . TYR C 1 2 ? 59.148 39.538 41.046 1.00 21.50 602 TYR C CA 1
ATOM 4383 C C . TYR C 1 2 ? 60.594 39.991 40.943 1.00 22.39 602 TYR C C 1
ATOM 4384 O O . TYR C 1 2 ? 60.988 40.978 41.551 1.00 22.74 602 TYR C O 1
ATOM 4393 N N . ARG C 1 3 ? 61.383 39.257 40.165 1.00 22.91 603 ARG C N 1
ATOM 4394 C CA . ARG C 1 3 ? 62.804 39.548 40.008 1.00 25.42 603 ARG C CA 1
ATOM 4395 C C . ARG C 1 3 ? 63.287 39.595 38.560 1.00 23.24 603 ARG C C 1
ATOM 4396 O O . ARG C 1 3 ? 64.442 39.936 38.307 1.00 20.12 603 ARG C O 1
ATOM 4404 N N . VAL C 1 4 ? 62.415 39.226 37.624 1.00 23.76 604 VAL C N 1
ATOM 4405 C CA . VAL C 1 4 ? 62.758 39.243 36.198 1.00 22.77 604 VAL C CA 1
ATOM 4406 C C . VAL C 1 4 ? 61.717 40.104 35.482 1.00 20.27 604 VAL C C 1
ATOM 4407 O O . VAL C 1 4 ? 60.512 39.903 35.637 1.00 18.87 604 VAL C O 1
ATOM 4411 N N . PHE C 1 5 ? 62.190 41.055 34.689 1.00 19.86 605 PHE C N 1
ATOM 4412 C CA . PHE C 1 5 ? 61.300 41.977 34.002 1.00 20.05 605 PHE C CA 1
ATOM 4413 C C . PHE C 1 5 ? 61.524 41.955 32.490 1.00 18.41 605 PHE C C 1
ATOM 4414 O O . PHE C 1 5 ? 62.575 42.357 31.999 1.00 17.71 605 PHE C O 1
ATOM 4422 N N . VAL C 1 6 ? 60.519 41.492 31.756 1.00 17.85 606 VAL C N 1
ATOM 4423 C CA . VAL C 1 6 ? 60.629 41.378 30.301 1.00 17.08 606 VAL C CA 1
ATOM 4424 C C . VAL C 1 6 ? 59.866 42.487 29.561 1.00 16.62 606 VAL C C 1
ATOM 4425 O O . VAL C 1 6 ? 58.677 42.700 29.779 1.00 16.39 606 VAL C O 1
ATOM 4429 N N . PHE C 1 7 ? 60.560 43.187 28.678 1.00 19.66 607 PHE C N 1
ATOM 4430 C CA . PHE C 1 7 ? 59.929 44.275 27.942 1.00 22.49 607 PHE C CA 1
ATOM 4431 C C . PHE C 1 7 ? 60.030 44.124 26.436 1.00 22.00 607 PHE C C 1
ATOM 4432 O O . PHE C 1 7 ? 61.089 43.795 25.914 1.00 22.89 607 PHE C O 1
ATOM 4440 N N . ASP C 1 8 ? 58.918 44.356 25.747 1.00 22.30 608 ASP C N 1
ATOM 4441 C CA . ASP C 1 8 ? 58.928 44.351 24.292 1.00 22.17 608 ASP C CA 1
ATOM 4442 C C . ASP C 1 8 ? 59.418 45.780 24.016 1.00 22.38 608 ASP C C 1
ATOM 4443 O O . ASP C 1 8 ? 59.194 46.681 24.825 1.00 20.25 608 ASP C O 1
ATOM 4448 N N . LEU C 1 9 ? 60.107 45.996 22.906 1.00 21.46 609 LEU C N 1
ATOM 4449 C CA . LEU C 1 9 ? 60.595 47.334 22.608 1.00 22.23 609 LEU C CA 1
ATOM 4450 C C . LEU C 1 9 ? 59.498 48.144 21.913 1.00 22.32 609 LEU C C 1
ATOM 4451 O O . LEU C 1 9 ? 58.815 48.947 22.549 1.00 21.73 609 LEU C O 1
ATOM 4456 N N . ASP C 1 10 ? 59.311 47.911 20.618 1.00 26.04 610 ASP C N 1
ATOM 4457 C CA . ASP C 1 10 ? 58.292 48.613 19.841 1.00 26.22 610 ASP C CA 1
ATOM 4458 C C . ASP C 1 10 ? 56.914 48.551 20.477 1.00 26.29 610 ASP C C 1
ATOM 4459 O O . ASP C 1 10 ? 56.509 47.517 20.996 1.00 26.95 610 ASP C O 1
ATOM 4464 N N . GLY C 1 11 ? 56.195 49.670 20.434 1.00 23.39 611 GLY C N 1
ATOM 4465 C CA . GLY C 1 11 ? 54.855 49.728 21.001 1.00 20.58 611 GLY C CA 1
ATOM 4466 C C . GLY C 1 11 ? 54.749 49.496 22.500 1.00 20.62 611 GLY C C 1
ATOM 4467 O O . GLY C 1 11 ? 53.645 49.513 23.051 1.00 18.69 611 GLY C O 1
ATOM 4468 N N . THR C 1 12 ? 55.882 49.302 23.171 1.00 19.31 612 THR C N 1
ATOM 4469 C CA . THR C 1 12 ? 55.869 49.039 24.611 1.00 19.94 612 THR C CA 1
ATOM 4470 C C . THR C 1 12 ? 56.821 49.946 25.402 1.00 19.70 612 THR C C 1
ATOM 4471 O O . THR C 1 12 ? 56.375 50.874 26.083 1.00 19.39 612 THR C O 1
ATOM 4475 N N . LEU C 1 13 ? 58.121 49.682 25.327 1.00 26.53 613 LEU C N 1
ATOM 4476 C CA . LEU C 1 13 ? 59.090 50.526 26.022 1.00 28.86 613 LEU C CA 1
ATOM 4477 C C . LEU C 1 13 ? 59.364 51.778 25.185 1.00 29.58 613 LEU C C 1
ATOM 4478 O O . LEU C 1 13 ? 59.567 52.864 25.728 1.00 31.55 613 LEU C O 1
ATOM 4483 N N . LEU C 1 14 ? 59.388 51.614 23.863 1.00 20.99 614 LEU C N 1
ATOM 4484 C CA . LEU C 1 14 ? 59.633 52.730 22.956 1.00 20.61 614 LEU C CA 1
ATOM 4485 C C . LEU C 1 14 ? 58.332 53.463 22.657 1.00 19.90 614 LEU C C 1
ATOM 4486 O O . LEU C 1 14 ? 57.287 52.829 22.457 1.00 19.12 614 LEU C O 1
ATOM 4491 N N . ASN C 1 15 ? 58.380 54.794 22.631 1.00 17.41 615 ASN C N 1
ATOM 4492 C CA . ASN C 1 15 ? 57.168 55.553 22.327 1.00 18.34 615 ASN C CA 1
ATOM 4493 C C . ASN C 1 15 ? 57.012 55.602 20.807 1.00 17.73 615 ASN C C 1
ATOM 4494 O O . ASN C 1 15 ? 57.772 54.944 20.099 1.00 15.16 615 ASN C O 1
ATOM 4499 N N . ASP C 1 16 ? 56.046 56.359 20.296 1.00 29.67 616 ASP C N 1
ATOM 4500 C CA . ASP C 1 16 ? 55.846 56.399 18.850 1.00 32.56 616 ASP C CA 1
ATOM 4501 C C . ASP C 1 16 ? 56.927 57.112 18.037 1.00 34.30 616 ASP C C 1
ATOM 4502 O O . ASP C 1 16 ? 56.855 57.160 16.806 1.00 37.36 616 ASP C O 1
ATOM 4507 N N . ASN C 1 17 ? 57.928 57.664 18.715 1.00 22.32 617 ASN C N 1
ATOM 4508 C CA . ASN C 1 17 ? 59.038 58.307 18.019 1.00 22.64 617 ASN C CA 1
ATOM 4509 C C . ASN C 1 17 ? 60.252 57.402 18.185 1.00 22.05 617 ASN C C 1
ATOM 4510 O O . ASN C 1 17 ? 61.385 57.770 17.860 1.00 20.37 617 ASN C O 1
ATOM 4515 N N . LEU C 1 18 ? 59.990 56.201 18.694 1.00 27.11 618 LEU C N 1
ATOM 4516 C CA . LEU C 1 18 ? 61.021 55.190 18.904 1.00 28.26 618 LEU C CA 1
ATOM 4517 C C . LEU C 1 18 ? 62.066 55.530 19.959 1.00 27.14 618 LEU C C 1
ATOM 4518 O O . LEU C 1 18 ? 63.237 55.204 19.799 1.00 27.30 618 LEU C O 1
ATOM 4523 N N . GLU C 1 19 ? 61.652 56.184 21.038 1.00 25.65 619 GLU C N 1
ATOM 4524 C CA . GLU C 1 19 ? 62.596 56.493 22.103 1.00 27.30 619 GLU C CA 1
ATOM 4525 C C . GLU C 1 19 ? 62.051 56.101 23.475 1.00 25.58 619 GLU C C 1
ATOM 4526 O O . GLU C 1 19 ? 60.843 55.937 23.654 1.00 26.32 619 GLU C O 1
ATOM 4532 N N . ILE C 1 20 ? 62.954 55.920 24.432 1.00 24.67 620 ILE C N 1
ATOM 4533 C CA . ILE C 1 20 ? 62.567 55.543 25.784 1.00 23.92 620 ILE C CA 1
ATOM 4534 C C . ILE C 1 20 ? 62.466 56.789 26.651 1.00 23.98 620 ILE C C 1
ATOM 4535 O O . ILE C 1 20 ? 63.419 57.560 26.737 1.00 24.60 620 ILE C O 1
ATOM 4540 N N . SER C 1 21 ? 61.313 56.990 27.283 1.00 22.59 621 SER C N 1
ATOM 4541 C CA . SER C 1 21 ? 61.114 58.153 28.145 1.00 21.92 621 SER C CA 1
ATOM 4542 C C . SER C 1 21 ? 62.175 58.139 29.230 1.00 22.15 621 SER C C 1
ATOM 4543 O O . SER C 1 21 ? 62.725 57.082 29.548 1.00 20.29 621 SER C O 1
ATOM 4546 N N . GLU C 1 22 ? 62.475 59.309 29.790 1.00 23.84 622 GLU C N 1
ATOM 4547 C CA . GLU C 1 22 ? 63.466 59.390 30.856 1.00 24.27 622 GLU C CA 1
ATOM 4548 C C . GLU C 1 22 ? 62.983 58.624 32.080 1.00 23.60 622 GLU C C 1
ATOM 4549 O O . GLU C 1 22 ? 63.770 57.955 32.748 1.00 23.01 622 GLU C O 1
ATOM 4555 N N . LYS C 1 23 ? 61.688 58.717 32.368 1.00 27.07 623 LYS C N 1
ATOM 4556 C CA . LYS C 1 23 ? 61.121 58.022 33.519 1.00 28.08 623 LYS C CA 1
ATOM 4557 C C . LYS C 1 23 ? 61.297 56.502 33.386 1.00 26.77 623 LYS C C 1
ATOM 4558 O O . LYS C 1 23 ? 61.765 55.840 34.323 1.00 23.73 623 LYS C O 1
ATOM 4564 N N . ASP C 1 24 ? 60.921 55.951 32.228 1.00 21.40 624 ASP C N 1
ATOM 4565 C CA . ASP C 1 24 ? 61.070 54.509 31.997 1.00 19.55 624 ASP C CA 1
ATOM 4566 C C . ASP C 1 24 ? 62.545 54.132 32.128 1.00 18.75 624 ASP C C 1
ATOM 4567 O O . ASP C 1 24 ? 62.884 53.121 32.756 1.00 17.18 624 ASP C O 1
ATOM 4572 N N . ARG C 1 25 ? 63.421 54.945 31.540 1.00 21.74 625 ARG C N 1
ATOM 4573 C CA . ARG C 1 25 ? 64.855 54.676 31.605 1.00 23.58 625 ARG C CA 1
ATOM 4574 C C . ARG C 1 25 ? 65.338 54.611 33.056 1.00 25.18 625 ARG C C 1
ATOM 4575 O O . ARG C 1 25 ? 66.033 53.666 33.447 1.00 25.47 625 ARG C O 1
ATOM 4583 N N . ARG C 1 26 ? 64.970 55.616 33.847 1.00 21.78 626 ARG C N 1
ATOM 4584 C CA . ARG C 1 26 ? 65.356 55.666 35.256 1.00 25.46 626 ARG C CA 1
ATOM 4585 C C . ARG C 1 26 ? 64.904 54.424 36.013 1.00 26.23 626 ARG C C 1
ATOM 4586 O O . ARG C 1 26 ? 65.688 53.806 36.736 1.00 25.14 626 ARG C O 1
ATOM 4594 N N . ASN C 1 27 ? 63.638 54.057 35.840 1.00 33.66 627 ASN C N 1
ATOM 4595 C CA . ASN C 1 27 ? 63.107 52.894 36.533 1.00 34.56 627 ASN C CA 1
ATOM 4596 C C . ASN C 1 27 ? 63.724 51.569 36.098 1.00 36.22 627 ASN C C 1
ATOM 4597 O O . ASN C 1 27 ? 63.891 50.671 36.913 1.00 37.62 627 ASN C O 1
ATOM 4602 N N . ILE C 1 28 ? 64.064 51.435 34.821 1.00 31.63 628 ILE C N 1
ATOM 4603 C CA . ILE C 1 28 ? 64.699 50.203 34.361 1.00 31.59 628 ILE C CA 1
ATOM 4604 C C . ILE C 1 28 ? 66.112 50.164 34.950 1.00 32.93 628 ILE C C 1
ATOM 4605 O O . ILE C 1 28 ? 66.583 49.109 35.389 1.00 31.00 628 ILE C O 1
ATOM 4610 N N . GLU C 1 29 ? 66.784 51.316 34.955 1.00 32.52 629 GLU C N 1
ATOM 4611 C CA . GLU C 1 29 ? 68.138 51.414 35.498 1.00 36.47 629 GLU C CA 1
ATOM 4612 C C . GLU C 1 29 ? 68.182 50.971 36.958 1.00 36.58 629 GLU C C 1
ATOM 4613 O O . GLU C 1 29 ? 69.068 50.215 37.359 1.00 36.69 629 GLU C O 1
ATOM 4619 N N . LYS C 1 30 ? 67.227 51.448 37.748 1.00 37.57 630 LYS C N 1
ATOM 4620 C CA . LYS C 1 30 ? 67.158 51.088 39.160 1.00 40.30 630 LYS C CA 1
ATOM 4621 C C . LYS C 1 30 ? 67.035 49.573 39.330 1.00 41.00 630 LYS C C 1
ATOM 4622 O O . LYS C 1 30 ? 67.695 48.982 40.183 1.00 40.74 630 LYS C O 1
ATOM 4628 N N . LEU C 1 31 ? 66.188 48.949 38.514 1.00 37.16 631 LEU C N 1
ATOM 4629 C CA . LEU C 1 31 ? 65.975 47.504 38.590 1.00 36.99 631 LEU C CA 1
ATOM 4630 C C . LEU C 1 31 ? 67.151 46.669 38.104 1.00 38.31 631 LEU C C 1
ATOM 4631 O O . LEU C 1 31 ? 67.450 45.631 38.692 1.00 37.16 631 LEU C O 1
ATOM 4636 N N . SER C 1 32 ? 67.817 47.114 37.040 1.00 34.33 632 SER C N 1
ATOM 4637 C CA . SER C 1 32 ? 68.952 46.374 36.488 1.00 37.52 632 SER C CA 1
ATOM 4638 C C . SER C 1 32 ? 70.014 46.094 37.544 1.00 40.49 632 SER C C 1
ATOM 4639 O O . SER C 1 32 ? 70.879 45.237 37.355 1.00 39.81 632 SER C O 1
ATOM 4642 N N . ARG C 1 33 ? 69.953 46.835 38.647 1.00 56.22 633 ARG C N 1
ATOM 4643 C CA . ARG C 1 33 ? 70.891 46.658 39.747 1.00 61.04 633 ARG C CA 1
ATOM 4644 C C . ARG C 1 33 ? 70.388 45.515 40.627 1.00 61.21 633 ARG C C 1
ATOM 4645 O O . ARG C 1 33 ? 69.375 45.652 41.318 1.00 61.93 633 ARG C O 1
ATOM 4653 N N . LYS C 1 34 ? 71.093 44.388 40.580 1.00 61.24 634 LYS C N 1
ATOM 4654 C CA . LYS C 1 34 ? 70.743 43.198 41.358 1.00 61.11 634 LYS C CA 1
ATOM 4655 C C . LYS C 1 34 ? 69.685 42.301 40.715 1.00 57.60 634 LYS C C 1
ATOM 4656 O O . LYS C 1 34 ? 69.637 41.101 40.994 1.00 57.55 634 LYS C O 1
ATOM 4662 N N . CYS C 1 35 ? 68.839 42.868 39.859 1.00 42.85 635 CYS C N 1
ATOM 4663 C CA . CYS C 1 35 ? 67.802 42.071 39.212 1.00 37.50 635 CYS C CA 1
ATOM 4664 C C . CYS C 1 35 ? 67.972 41.907 37.704 1.00 33.07 635 CYS C C 1
ATOM 4665 O O . CYS C 1 35 ? 68.822 42.542 37.095 1.00 33.39 635 CYS C O 1
ATOM 4668 N N . TYR C 1 36 ? 67.161 41.043 37.104 1.00 29.77 636 TYR C N 1
ATOM 4669 C CA . TYR C 1 36 ? 67.270 40.781 35.674 1.00 24.42 636 TYR C CA 1
ATOM 4670 C C . TYR C 1 36 ? 66.256 41.478 34.789 1.00 19.64 636 TYR C C 1
ATOM 4671 O O . TYR C 1 36 ? 65.049 41.375 34.998 1.00 18.10 636 TYR C O 1
ATOM 4680 N N . VAL C 1 37 ? 66.763 42.182 33.790 1.00 21.73 637 VAL C N 1
ATOM 4681 C CA . VAL C 1 37 ? 65.923 42.885 32.833 1.00 19.93 637 VAL C CA 1
ATOM 4682 C C . VAL C 1 37 ? 66.143 42.209 31.480 1.00 19.16 637 VAL C C 1
ATOM 4683 O O . VAL C 1 37 ? 67.273 41.921 31.114 1.00 17.87 637 VAL C O 1
ATOM 4687 N N . VAL C 1 38 ? 65.061 41.933 30.758 1.00 23.09 638 VAL C N 1
ATOM 4688 C CA . VAL C 1 38 ? 65.152 41.272 29.453 1.00 21.00 638 VAL C CA 1
ATOM 4689 C C . VAL C 1 38 ? 64.431 42.080 28.365 1.00 20.74 638 VAL C C 1
ATOM 4690 O O . VAL C 1 38 ? 63.315 42.552 28.573 1.00 19.50 638 VAL C O 1
ATOM 4694 N N . PHE C 1 39 ? 65.073 42.253 27.213 1.00 22.00 639 PHE C N 1
ATOM 4695 C CA . PHE C 1 39 ? 64.436 42.973 26.110 1.00 24.35 639 PHE C CA 1
ATOM 4696 C C . PHE C 1 39 ? 64.034 41.981 25.013 1.00 23.51 639 PHE C C 1
ATOM 4697 O O . PHE C 1 39 ? 64.831 41.148 24.590 1.00 23.90 639 PHE C O 1
ATOM 4705 N N . ALA C 1 40 ? 62.786 42.060 24.571 1.00 29.61 640 ALA C N 1
ATOM 4706 C CA . ALA C 1 40 ? 62.293 41.158 23.535 1.00 29.59 640 ALA C CA 1
ATOM 4707 C C . ALA C 1 40 ? 61.846 41.962 22.329 1.00 30.23 640 ALA C C 1
ATOM 4708 O O . ALA C 1 40 ? 60.955 42.802 22.436 1.00 33.33 640 ALA C O 1
ATOM 4710 N N . SER C 1 41 ? 62.450 41.699 21.177 1.00 21.63 641 SER C N 1
ATOM 4711 C CA . SER C 1 41 ? 62.095 42.444 19.982 1.00 21.63 641 SER C CA 1
ATOM 4712 C C . SER C 1 41 ? 61.977 41.589 18.728 1.00 22.42 641 SER C C 1
ATOM 4713 O O . SER C 1 41 ? 62.459 40.452 18.683 1.00 19.04 641 SER C O 1
ATOM 4716 N N . GLY C 1 42 ? 61.325 42.156 17.716 1.00 20.65 642 GLY C N 1
ATOM 4717 C CA . GLY C 1 42 ? 61.179 41.476 16.448 1.00 22.11 642 GLY C CA 1
ATOM 4718 C C . GLY C 1 42 ? 62.262 41.996 15.518 1.00 23.78 642 GLY C C 1
ATOM 4719 O O . GLY C 1 42 ? 62.444 41.486 14.411 1.00 24.22 642 GLY C O 1
ATOM 4720 N N . ARG C 1 43 ? 62.996 43.005 15.986 1.00 22.86 643 ARG C N 1
ATOM 4721 C CA . ARG C 1 43 ? 64.074 43.622 15.215 1.00 24.10 643 ARG C CA 1
ATOM 4722 C C . ARG C 1 43 ? 65.331 42.758 15.206 1.00 22.41 643 ARG C C 1
ATOM 4723 O O . ARG C 1 43 ? 65.401 41.757 15.919 1.00 24.27 643 ARG C O 1
ATOM 4731 N N . MET C 1 44 ? 66.310 43.150 14.387 1.00 22.72 644 MET C N 1
ATOM 4732 C CA . MET C 1 44 ? 67.597 42.459 14.297 1.00 22.92 644 MET C CA 1
ATOM 4733 C C . MET C 1 44 ? 68.254 42.560 15.686 1.00 24.32 644 MET C C 1
ATOM 4734 O O . MET C 1 44 ? 67.852 43.393 16.505 1.00 26.25 644 MET C O 1
ATOM 4739 N N . LEU C 1 45 ? 69.256 41.723 15.953 1.00 27.98 645 LEU C N 1
ATOM 4740 C CA . LEU C 1 45 ? 69.943 41.735 17.249 1.00 27.28 645 LEU C CA 1
ATOM 4741 C C . LEU C 1 45 ? 70.692 43.055 17.454 1.00 28.77 645 LEU C C 1
ATOM 4742 O O . LEU C 1 45 ? 70.575 43.678 18.510 1.00 27.71 645 LEU C O 1
ATOM 4747 N N . VAL C 1 46 ? 71.460 43.471 16.444 1.00 29.91 646 VAL C N 1
ATOM 4748 C CA . VAL C 1 46 ? 72.229 44.714 16.518 1.00 29.80 646 VAL C CA 1
ATOM 4749 C C . VAL C 1 46 ? 71.345 45.885 16.900 1.00 30.57 646 VAL C C 1
ATOM 4750 O O . VAL C 1 46 ? 71.671 46.648 17.808 1.00 32.53 646 VAL C O 1
ATOM 4754 N N . SER C 1 47 ? 70.233 46.033 16.186 1.00 25.80 647 SER C N 1
ATOM 4755 C CA . SER C 1 47 ? 69.308 47.128 16.439 1.00 26.31 647 SER C CA 1
ATOM 4756 C C . SER C 1 47 ? 68.858 47.150 17.887 1.00 25.71 647 SER C C 1
ATOM 4757 O O . SER C 1 47 ? 68.835 48.203 18.525 1.00 25.57 647 SER C O 1
ATOM 4760 N N . THR C 1 48 ? 68.500 45.984 18.408 1.00 26.82 648 THR C N 1
ATOM 4761 C CA . THR C 1 48 ? 68.048 45.902 19.784 1.00 24.65 648 THR C CA 1
ATOM 4762 C C . THR C 1 48 ? 69.170 46.267 20.758 1.00 23.46 648 THR C C 1
ATOM 4763 O O . THR C 1 48 ? 68.965 47.078 21.656 1.00 21.09 648 THR C O 1
ATOM 4767 N N . LEU C 1 49 ? 70.354 45.691 20.565 1.00 20.51 649 LEU C N 1
ATOM 4768 C CA . LEU C 1 49 ? 71.483 45.973 21.448 1.00 23.23 649 LEU C CA 1
ATOM 4769 C C . LEU C 1 49 ? 71.875 47.450 21.422 1.00 24.97 649 LEU C C 1
ATOM 4770 O O . LEU C 1 49 ? 72.259 48.020 22.452 1.00 24.74 649 LEU C O 1
ATOM 4775 N N . ASN C 1 50 ? 71.770 48.067 20.246 1.00 25.38 650 ASN C N 1
ATOM 4776 C CA . ASN C 1 50 ? 72.100 49.477 20.112 1.00 25.01 650 ASN C CA 1
ATOM 4777 C C . ASN C 1 50 ? 71.147 50.335 20.919 1.00 24.16 650 ASN C C 1
ATOM 4778 O O . ASN C 1 50 ? 71.547 51.362 21.457 1.00 23.66 650 ASN C O 1
ATOM 4783 N N . VAL C 1 51 ? 69.887 49.923 21.003 1.00 22.45 651 VAL C N 1
ATOM 4784 C CA . VAL C 1 51 ? 68.926 50.685 21.791 1.00 23.19 651 VAL C CA 1
ATOM 4785 C C . VAL C 1 51 ? 69.328 50.563 23.261 1.00 23.29 651 VAL C C 1
ATOM 4786 O O . VAL C 1 51 ? 69.317 51.543 24.009 1.00 23.23 651 VAL C O 1
ATOM 4790 N N . GLU C 1 52 ? 69.703 49.355 23.663 1.00 23.14 652 GLU C N 1
ATOM 4791 C CA . GLU C 1 52 ? 70.118 49.105 25.033 1.00 23.44 652 GLU C CA 1
ATOM 4792 C C . GLU C 1 52 ? 71.342 49.943 25.387 1.00 26.19 652 GLU C C 1
ATOM 4793 O O . GLU C 1 52 ? 71.381 50.558 26.451 1.00 25.56 652 GLU C O 1
ATOM 4799 N N . LYS C 1 53 ? 72.329 49.978 24.492 1.00 31.51 653 LYS C N 1
ATOM 4800 C CA . LYS C 1 53 ? 73.550 50.743 24.731 1.00 32.34 653 LYS C CA 1
ATOM 4801 C C . LYS C 1 53 ? 73.334 52.255 24.697 1.00 33.77 653 LYS C C 1
ATOM 4802 O O . LYS C 1 53 ? 74.002 53.001 25.416 1.00 32.36 653 LYS C O 1
ATOM 4808 N N . LYS C 1 54 ? 72.393 52.699 23.874 1.00 31.04 654 LYS C N 1
ATOM 4809 C CA . LYS C 1 54 ? 72.087 54.113 23.765 1.00 31.35 654 LYS C CA 1
ATOM 4810 C C . LYS C 1 54 ? 71.537 54.687 25.068 1.00 31.26 654 LYS C C 1
ATOM 4811 O O . LYS C 1 54 ? 71.977 55.744 25.517 1.00 30.46 654 LYS C O 1
ATOM 4817 N N . TYR C 1 55 ? 70.577 53.986 25.667 1.00 27.00 655 TYR C N 1
ATOM 4818 C CA . TYR C 1 55 ? 69.934 54.450 26.894 1.00 28.31 655 TYR C CA 1
ATOM 4819 C C . TYR C 1 55 ? 70.557 53.947 28.194 1.00 28.96 655 TYR C C 1
ATOM 4820 O O . TYR C 1 55 ? 70.359 54.536 29.256 1.00 28.05 655 TYR C O 1
ATOM 4829 N N . PHE C 1 56 ? 71.286 52.845 28.100 1.00 41.71 656 PHE C N 1
ATOM 4830 C CA . PHE C 1 56 ? 71.986 52.258 29.236 1.00 44.15 656 PHE C CA 1
ATOM 4831 C C . PHE C 1 56 ? 73.306 51.904 28.561 1.00 47.29 656 PHE C C 1
ATOM 4832 O O . PHE C 1 56 ? 73.306 51.413 27.440 1.00 52.53 656 PHE C O 1
ATOM 4840 N N . LYS C 1 57 ? 74.435 52.157 29.198 1.00 40.17 657 LYS C N 1
ATOM 4841 C CA . LYS C 1 57 ? 75.699 51.855 28.530 1.00 41.43 657 LYS C CA 1
ATOM 4842 C C . LYS C 1 57 ? 76.160 50.419 28.725 1.00 40.49 657 LYS C C 1
ATOM 4843 O O . LYS C 1 57 ? 77.281 50.166 29.159 1.00 41.42 657 LYS C O 1
ATOM 4849 N N . ARG C 1 58 ? 75.287 49.481 28.373 1.00 35.93 658 ARG C N 1
ATOM 4850 C CA . ARG C 1 58 ? 75.567 48.054 28.515 1.00 33.17 658 ARG C CA 1
ATOM 4851 C C . ARG C 1 58 ? 74.476 47.272 27.787 1.00 31.06 658 ARG C C 1
ATOM 4852 O O . ARG C 1 58 ? 73.540 47.860 27.257 1.00 30.77 658 ARG C O 1
ATOM 4860 N N . THR C 1 59 ? 74.597 45.949 27.770 1.00 32.22 659 THR C N 1
ATOM 4861 C CA . THR C 1 59 ? 73.594 45.107 27.131 1.00 29.89 659 THR C CA 1
ATOM 4862 C C . THR C 1 59 ? 72.952 44.224 28.194 1.00 29.41 659 THR C C 1
ATOM 4863 O O . THR C 1 59 ? 73.467 44.112 29.307 1.00 28.98 659 THR C O 1
ATOM 4867 N N . PHE C 1 60 ? 71.826 43.606 27.846 1.00 23.40 660 PHE C N 1
ATOM 4868 C CA . PHE C 1 60 ? 71.084 42.755 28.769 1.00 21.42 660 PHE C CA 1
ATOM 4869 C C . PHE C 1 60 ? 70.670 41.475 28.064 1.00 21.15 660 PHE C C 1
ATOM 4870 O O . PHE C 1 60 ? 70.903 41.312 26.866 1.00 20.88 660 PHE C O 1
ATOM 4878 N N . PRO C 1 61 ? 70.076 40.533 28.812 1.00 28.99 661 PRO C N 1
ATOM 4879 C CA . PRO C 1 61 ? 69.638 39.298 28.163 1.00 28.11 661 PRO C CA 1
ATOM 4880 C C . PRO C 1 61 ? 68.642 39.800 27.120 1.00 25.98 661 PRO C C 1
ATOM 4881 O O . PRO C 1 61 ? 67.718 40.532 27.454 1.00 26.13 661 PRO C O 1
ATOM 4885 N N . THR C 1 62 ? 68.836 39.428 25.862 1.00 22.08 662 THR C N 1
ATOM 4886 C CA . THR C 1 62 ? 67.958 39.913 24.800 1.00 22.13 662 THR C CA 1
ATOM 4887 C C . THR C 1 62 ? 67.355 38.822 23.920 1.00 22.08 662 THR C C 1
ATOM 4888 O O . THR C 1 62 ? 67.994 37.805 23.648 1.00 19.89 662 THR C O 1
ATOM 4892 N N . ILE C 1 63 ? 66.124 39.057 23.474 1.00 26.99 663 ILE C N 1
ATOM 4893 C CA . ILE C 1 63 ? 65.440 38.150 22.559 1.00 26.41 663 ILE C CA 1
ATOM 4894 C C . ILE C 1 63 ? 65.232 38.994 21.295 1.00 26.15 663 ILE C C 1
ATOM 4895 O O . ILE C 1 63 ? 64.616 40.055 21.354 1.00 26.30 663 ILE C O 1
ATOM 4900 N N . ALA C 1 64 ? 65.780 38.551 20.168 1.00 22.67 664 ALA C N 1
ATOM 4901 C CA . ALA C 1 64 ? 65.633 39.292 18.914 1.00 23.22 664 ALA C CA 1
ATOM 4902 C C . ALA C 1 64 ? 65.024 38.412 17.824 1.00 23.72 664 ALA C C 1
ATOM 4903 O O . ALA C 1 64 ? 64.816 37.214 18.028 1.00 23.39 664 ALA C O 1
ATOM 4905 N N . TYR C 1 65 ? 64.757 39.009 16.664 1.00 22.34 665 TYR C N 1
ATOM 4906 C CA . TYR C 1 65 ? 64.157 38.293 15.537 1.00 20.98 665 TYR C CA 1
ATOM 4907 C C . TYR C 1 65 ? 62.881 37.583 15.956 1.00 22.13 665 TYR C C 1
ATOM 4908 O O . TYR C 1 65 ? 62.566 36.498 15.464 1.00 22.79 665 TYR C O 1
ATOM 4917 N N . ASN C 1 66 ? 62.156 38.186 16.890 1.00 18.54 666 ASN C N 1
ATOM 4918 C CA . ASN C 1 66 ? 60.890 37.623 17.340 1.00 19.08 666 ASN C CA 1
ATOM 4919 C C . ASN C 1 66 ? 61.017 36.212 17.930 1.00 20.24 666 ASN C C 1
ATOM 4920 O O . ASN C 1 66 ? 60.101 35.389 17.810 1.00 19.52 666 ASN C O 1
ATOM 4925 N N . GLY C 1 67 ? 62.153 35.932 18.559 1.00 20.83 667 GLY C N 1
ATOM 4926 C CA . GLY C 1 67 ? 62.339 34.631 19.181 1.00 20.13 667 GLY C CA 1
ATOM 4927 C C . GLY C 1 67 ? 63.379 33.707 18.580 1.00 21.23 667 GLY C C 1
ATOM 4928 O O . GLY C 1 67 ? 63.725 32.700 19.194 1.00 20.47 667 GLY C O 1
ATOM 4929 N N . ALA C 1 68 ? 63.892 34.036 17.396 1.00 22.72 668 ALA C N 1
ATOM 4930 C CA . ALA C 1 68 ? 64.884 33.184 16.758 1.00 24.58 668 ALA C CA 1
ATOM 4931 C C . ALA C 1 68 ? 66.230 33.299 17.452 1.00 25.33 668 ALA C C 1
ATOM 4932 O O . ALA C 1 68 ? 67.070 32.403 17.366 1.00 26.67 668 ALA C O 1
ATOM 4934 N N . ILE C 1 69 ? 66.441 34.408 18.140 1.00 21.91 669 ILE C N 1
ATOM 4935 C CA . ILE C 1 69 ? 67.704 34.609 18.827 1.00 21.73 669 ILE C CA 1
ATOM 4936 C C . ILE C 1 69 ? 67.569 34.976 20.301 1.00 20.85 669 ILE C C 1
ATOM 4937 O O . ILE C 1 69 ? 66.664 35.708 20.694 1.00 21.14 669 ILE C O 1
ATOM 4942 N N . VAL C 1 70 ? 68.457 34.411 21.112 1.00 20.58 670 VAL C N 1
ATOM 4943 C CA . VAL C 1 70 ? 68.513 34.707 22.540 1.00 19.82 670 VAL C CA 1
ATOM 4944 C C . VAL C 1 70 ? 69.975 35.030 22.784 1.00 20.02 670 VAL C C 1
ATOM 4945 O O . VAL C 1 70 ? 70.856 34.272 22.382 1.00 18.19 670 VAL C O 1
ATOM 4949 N N . TYR C 1 71 ? 70.230 36.166 23.419 1.00 26.06 671 TYR C N 1
ATOM 4950 C CA . TYR C 1 71 ? 71.593 36.603 23.687 1.00 27.25 671 TYR C CA 1
ATOM 4951 C C . TYR C 1 71 ? 71.822 36.960 25.156 1.00 29.04 671 TYR C C 1
ATOM 4952 O O . TYR C 1 71 ? 70.908 37.407 25.849 1.00 30.15 671 TYR C O 1
ATOM 4961 N N . LEU C 1 72 ? 73.049 36.737 25.620 1.00 27.83 672 LEU C N 1
ATOM 4962 C CA . LEU C 1 72 ? 73.449 37.055 26.990 1.00 29.78 672 LEU C CA 1
ATOM 4963 C C . LEU C 1 72 ? 74.733 37.874 26.915 1.00 30.85 672 LEU C C 1
ATOM 4964 O O . LEU C 1 72 ? 75.655 37.527 26.180 1.00 29.90 672 LEU C O 1
ATOM 4969 N N . PRO C 1 73 ? 74.809 38.974 27.679 1.00 27.63 673 PRO C N 1
ATOM 4970 C CA . PRO C 1 73 ? 75.989 39.845 27.690 1.00 31.00 673 PRO C CA 1
ATOM 4971 C C . PRO C 1 73 ? 77.326 39.105 27.746 1.00 34.75 673 PRO C C 1
ATOM 4972 O O . PRO C 1 73 ? 78.270 39.460 27.043 1.00 34.70 673 PRO C O 1
ATOM 4976 N N . GLU C 1 74 ? 77.400 38.065 28.568 1.00 34.77 674 GLU C N 1
ATOM 4977 C CA . GLU C 1 74 ? 78.640 37.313 28.721 1.00 40.22 674 GLU C CA 1
ATOM 4978 C C . GLU C 1 74 ? 78.854 36.162 27.734 1.00 41.18 674 GLU C C 1
ATOM 4979 O O . GLU C 1 74 ? 79.948 35.997 27.198 1.00 42.52 674 GLU C O 1
ATOM 4985 N N . GLU C 1 75 ? 77.812 35.373 27.498 1.00 47.33 675 GLU C N 1
ATOM 4986 C CA . GLU C 1 75 ? 77.897 34.227 26.601 1.00 47.65 675 GLU C CA 1
ATOM 4987 C C . GLU C 1 75 ? 77.719 34.585 25.129 1.00 45.44 675 GLU C C 1
ATOM 4988 O O . GLU C 1 75 ? 78.313 33.955 24.254 1.00 46.36 675 GLU C O 1
ATOM 4994 N N . GLY C 1 76 ? 76.903 35.597 24.858 1.00 39.07 676 GLY C N 1
ATOM 4995 C CA . GLY C 1 76 ? 76.632 35.979 23.486 1.00 33.04 676 GLY C CA 1
ATOM 4996 C C . GLY C 1 76 ? 75.362 35.243 23.104 1.00 29.19 676 GLY C C 1
ATOM 4997 O O . GLY C 1 76 ? 74.545 34.949 23.978 1.00 26.72 676 GLY C O 1
ATOM 4998 N N . VAL C 1 77 ? 75.188 34.940 21.820 1.00 30.54 677 VAL C N 1
ATOM 4999 C CA . VAL C 1 77 ? 74.005 34.211 21.357 1.00 28.16 677 VAL C CA 1
ATOM 5000 C C . VAL C 1 77 ? 74.028 32.765 21.877 1.00 26.62 677 VAL C C 1
ATOM 5001 O O . VAL C 1 77 ? 75.024 32.068 21.706 1.00 26.80 677 VAL C O 1
ATOM 5005 N N . ILE C 1 78 ? 72.943 32.321 22.509 1.00 29.06 678 ILE C N 1
ATOM 5006 C CA . ILE C 1 78 ? 72.867 30.950 23.018 1.00 30.66 678 ILE C CA 1
ATOM 5007 C C . ILE C 1 78 ? 71.745 30.163 22.342 1.00 31.35 678 ILE C C 1
ATOM 5008 O O . ILE C 1 78 ? 71.568 28.973 22.603 1.00 31.47 678 ILE C O 1
ATOM 5013 N N . LEU C 1 79 ? 70.975 30.850 21.499 1.00 27.56 679 LEU C N 1
ATOM 5014 C CA . LEU C 1 79 ? 69.894 30.237 20.724 1.00 27.08 679 LEU C CA 1
ATOM 5015 C C . LEU C 1 79 ? 69.944 30.931 19.368 1.00 27.40 679 LEU C C 1
ATOM 5016 O O . LEU C 1 79 ? 69.866 32.157 19.293 1.00 26.37 679 LEU C O 1
ATOM 5021 N N . ASN C 1 80 ? 70.079 30.147 18.305 1.00 32.55 680 ASN C N 1
ATOM 5022 C CA . ASN C 1 80 ? 70.187 30.691 16.957 1.00 32.99 680 ASN C CA 1
ATOM 5023 C C . ASN C 1 80 ? 69.294 29.937 15.960 1.00 33.47 680 ASN C C 1
ATOM 5024 O O . ASN C 1 80 ? 69.779 29.115 15.179 1.00 34.51 680 ASN C O 1
ATOM 5029 N N . GLU C 1 81 ? 67.995 30.217 15.988 1.00 29.06 681 GLU C N 1
ATOM 5030 C CA . GLU C 1 81 ? 67.052 29.560 15.083 1.00 29.23 681 GLU C CA 1
ATOM 5031 C C . GLU C 1 81 ? 67.164 30.150 13.675 1.00 29.75 681 GLU C C 1
ATOM 5032 O O . GLU C 1 81 ? 67.225 31.370 13.519 1.00 29.97 681 GLU C O 1
ATOM 5038 N N . LYS C 1 82 ? 67.186 29.295 12.654 1.00 25.20 682 LYS C N 1
ATOM 5039 C CA . LYS C 1 82 ? 67.282 29.783 11.278 1.00 24.92 682 LYS C CA 1
ATOM 5040 C C . LYS C 1 82 ? 66.848 28.760 10.225 1.00 24.00 682 LYS C C 1
ATOM 5041 O O . LYS C 1 82 ? 66.686 27.573 10.522 1.00 21.34 682 LYS C O 1
ATOM 5047 N N . ILE C 1 83 ? 66.650 29.230 8.994 1.00 27.37 683 ILE C N 1
ATOM 5048 C CA . ILE C 1 83 ? 66.278 28.339 7.902 1.00 26.81 683 ILE C CA 1
ATOM 5049 C C . ILE C 1 83 ? 67.559 27.618 7.487 1.00 26.00 683 ILE C C 1
ATOM 5050 O O . ILE C 1 83 ? 68.552 28.254 7.139 1.00 25.99 683 ILE C O 1
ATOM 5055 N N . PRO C 1 84 ? 67.560 26.278 7.532 1.00 20.29 684 PRO C N 1
ATOM 5056 C CA . PRO C 1 84 ? 68.779 25.563 7.142 1.00 20.91 684 PRO C CA 1
ATOM 5057 C C . PRO C 1 84 ? 69.164 25.844 5.689 1.00 22.82 684 PRO C C 1
ATOM 5058 O O . PRO C 1 84 ? 68.322 26.227 4.878 1.00 21.54 684 PRO C O 1
ATOM 5062 N N . PRO C 1 85 ? 70.451 25.673 5.353 1.00 29.38 685 PRO C N 1
ATOM 5063 C CA . PRO C 1 85 ? 70.999 25.897 4.012 1.00 31.54 685 PRO C CA 1
ATOM 5064 C C . PRO C 1 85 ? 70.213 25.257 2.859 1.00 33.49 685 PRO C C 1
ATOM 5065 O O . PRO C 1 85 ? 69.865 25.939 1.894 1.00 35.10 685 PRO C O 1
ATOM 5069 N N . GLU C 1 86 ? 69.939 23.956 2.959 1.00 27.17 686 GLU C N 1
ATOM 5070 C CA . GLU C 1 86 ? 69.219 23.242 1.903 1.00 30.12 686 GLU C CA 1
ATOM 5071 C C . GLU C 1 86 ? 67.818 23.780 1.635 1.00 27.93 686 GLU C C 1
ATOM 5072 O O . GLU C 1 86 ? 67.380 23.826 0.485 1.00 28.73 686 GLU C O 1
ATOM 5078 N N . VAL C 1 87 ? 67.113 24.172 2.692 1.00 29.49 687 VAL C N 1
ATOM 5079 C CA . VAL C 1 87 ? 65.772 24.720 2.546 1.00 27.19 687 VAL C CA 1
ATOM 5080 C C . VAL C 1 87 ? 65.856 26.102 1.895 1.00 26.99 687 VAL C C 1
ATOM 5081 O O . VAL C 1 87 ? 65.114 26.394 0.951 1.00 25.52 687 VAL C O 1
ATOM 5085 N N . ALA C 1 88 ? 66.769 26.938 2.393 1.00 22.94 688 ALA C N 1
ATOM 5086 C CA . ALA C 1 88 ? 66.952 28.287 1.863 1.00 24.00 688 ALA C CA 1
ATOM 5087 C C . ALA C 1 88 ? 67.293 28.191 0.387 1.00 23.73 688 ALA C C 1
ATOM 5088 O O . ALA C 1 88 ? 66.817 28.981 -0.423 1.00 23.60 688 ALA C O 1
ATOM 5090 N N . LYS C 1 89 ? 68.136 27.223 0.045 1.00 27.21 689 LYS C N 1
ATOM 5091 C CA . LYS C 1 89 ? 68.517 27.008 -1.343 1.00 27.60 689 LYS C CA 1
ATOM 5092 C C . LYS C 1 89 ? 67.269 26.732 -2.188 1.00 27.33 689 LYS C C 1
ATOM 5093 O O . LYS C 1 89 ? 67.055 27.373 -3.213 1.00 26.32 689 LYS C O 1
ATOM 5099 N N . ASP C 1 90 ? 66.447 25.781 -1.745 1.00 28.46 690 ASP C N 1
ATOM 5100 C CA . ASP C 1 90 ? 65.221 25.420 -2.461 1.00 28.73 690 ASP C CA 1
ATOM 5101 C C . ASP C 1 90 ? 64.263 26.599 -2.645 1.00 28.62 690 ASP C C 1
ATOM 5102 O O . ASP C 1 90 ? 63.667 26.754 -3.711 1.00 29.50 690 ASP C O 1
ATOM 5107 N N . ILE C 1 91 ? 64.101 27.415 -1.605 1.00 25.75 691 ILE C N 1
ATOM 5108 C CA . ILE C 1 91 ? 63.206 28.571 -1.663 1.00 24.63 691 ILE C CA 1
ATOM 5109 C C . ILE C 1 91 ? 63.722 29.631 -2.629 1.00 25.59 691 ILE C C 1
ATOM 5110 O O . ILE C 1 91 ? 62.961 30.184 -3.421 1.00 24.59 691 ILE C O 1
ATOM 5115 N N . ILE C 1 92 ? 65.016 29.918 -2.555 1.00 26.67 692 ILE C N 1
ATOM 5116 C CA . ILE C 1 92 ? 65.622 30.914 -3.430 1.00 28.75 692 ILE C CA 1
ATOM 5117 C C . ILE C 1 92 ? 65.572 30.488 -4.896 1.00 28.94 692 ILE C C 1
ATOM 5118 O O . ILE C 1 92 ? 65.258 31.294 -5.766 1.00 26.61 692 ILE C O 1
ATOM 5123 N N . GLU C 1 93 ? 65.873 29.225 -5.170 1.00 33.77 693 GLU C N 1
ATOM 5124 C CA . GLU C 1 93 ? 65.841 28.746 -6.543 1.00 36.92 693 GLU C CA 1
ATOM 5125 C C . GLU C 1 93 ? 64.420 28.710 -7.095 1.00 37.22 693 GLU C C 1
ATOM 5126 O O . GLU C 1 93 ? 64.209 28.828 -8.300 1.00 38.99 693 GLU C O 1
ATOM 5132 N N . TYR C 1 94 ? 63.451 28.563 -6.202 1.00 29.90 694 TYR C N 1
ATOM 5133 C CA . TYR C 1 94 ? 62.048 28.505 -6.582 1.00 31.35 694 TYR C CA 1
ATOM 5134 C C . TYR C 1 94 ? 61.558 29.895 -6.943 1.00 32.97 694 TYR C C 1
ATOM 5135 O O . TYR C 1 94 ? 60.656 30.064 -7.762 1.00 34.21 694 TYR C O 1
ATOM 5144 N N . ILE C 1 95 ? 62.181 30.889 -6.329 1.00 32.12 695 ILE C N 1
ATOM 5145 C CA . ILE C 1 95 ? 61.797 32.272 -6.510 1.00 33.53 695 ILE C CA 1
ATOM 5146 C C . ILE C 1 95 ? 62.564 33.057 -7.579 1.00 35.29 695 ILE C C 1
ATOM 5147 O O . ILE C 1 95 ? 62.092 34.092 -8.044 1.00 34.90 695 ILE C O 1
ATOM 5152 N N . LYS C 1 96 ? 63.729 32.567 -7.982 1.00 40.03 696 LYS C N 1
ATOM 5153 C CA . LYS C 1 96 ? 64.535 33.276 -8.970 1.00 42.50 696 LYS C CA 1
ATOM 5154 C C . LYS C 1 96 ? 63.810 33.593 -10.276 1.00 42.26 696 LYS C C 1
ATOM 5155 O O . LYS C 1 96 ? 63.892 34.713 -10.776 1.00 41.60 696 LYS C O 1
ATOM 5161 N N . PRO C 1 97 ? 63.091 32.614 -10.845 1.00 40.58 697 PRO C N 1
ATOM 5162 C CA . PRO C 1 97 ? 62.370 32.838 -12.103 1.00 39.42 697 PRO C CA 1
ATOM 5163 C C . PRO C 1 97 ? 61.262 33.883 -12.005 1.00 38.36 697 PRO C C 1
ATOM 5164 O O . PRO C 1 97 ? 60.846 34.452 -13.012 1.00 38.60 697 PRO C O 1
ATOM 5168 N N . LEU C 1 98 ? 60.790 34.132 -10.789 1.00 27.85 698 LEU C N 1
ATOM 5169 C CA . LEU C 1 98 ? 59.701 35.077 -10.558 1.00 27.43 698 LEU C CA 1
ATOM 5170 C C . LEU C 1 98 ? 60.156 36.521 -10.379 1.00 29.24 698 LEU C C 1
ATOM 5171 O O . LEU C 1 98 ? 59.359 37.387 -10.010 1.00 28.57 698 LEU C O 1
ATOM 5176 N N . ASN C 1 99 ? 61.434 36.772 -10.641 1.00 46.85 699 ASN C N 1
ATOM 5177 C CA . ASN C 1 99 ? 62.009 38.105 -10.517 1.00 49.74 699 ASN C CA 1
ATOM 5178 C C . ASN C 1 99 ? 61.388 38.973 -9.423 1.00 49.68 699 ASN C C 1
ATOM 5179 O O . ASN C 1 99 ? 60.607 39.887 -9.703 1.00 50.66 699 ASN C O 1
ATOM 5184 N N . VAL C 1 100 ? 61.742 38.672 -8.177 1.00 43.07 700 VAL C N 1
ATOM 5185 C CA . VAL C 1 100 ? 61.256 39.417 -7.022 1.00 40.68 700 VAL C CA 1
ATOM 5186 C C . VAL C 1 100 ? 62.469 39.772 -6.180 1.00 38.84 700 VAL C C 1
ATOM 5187 O O . VAL C 1 100 ? 63.446 39.019 -6.149 1.00 37.55 700 VAL C O 1
ATOM 5191 N N . HIS C 1 101 ? 62.419 40.918 -5.508 1.00 34.80 701 HIS C N 1
ATOM 5192 C CA . HIS C 1 101 ? 63.531 41.308 -4.656 1.00 32.88 701 HIS C CA 1
ATOM 5193 C C . HIS C 1 101 ? 63.476 40.570 -3.330 1.00 29.78 701 HIS C C 1
ATOM 5194 O O . HIS C 1 101 ? 62.432 40.519 -2.674 1.00 29.50 701 HIS C O 1
ATOM 5201 N N . TRP C 1 102 ? 64.606 39.998 -2.940 1.00 24.81 702 TRP C N 1
ATOM 5202 C CA . TRP C 1 102 ? 64.679 39.297 -1.668 1.00 24.49 702 TRP C CA 1
ATOM 5203 C C . TRP C 1 102 ? 65.993 39.651 -0.991 1.00 23.39 702 TRP C C 1
ATOM 5204 O O . TRP C 1 102 ? 66.978 39.983 -1.657 1.00 21.66 702 TRP C O 1
ATOM 5215 N N . GLN C 1 103 ? 65.996 39.599 0.336 1.00 25.05 703 GLN C N 1
ATOM 5216 C CA . GLN C 1 103 ? 67.188 39.905 1.111 1.00 24.48 703 GLN C CA 1
ATOM 5217 C C . GLN C 1 103 ? 67.320 38.860 2.210 1.00 23.68 703 GLN C C 1
ATOM 5218 O O . GLN C 1 103 ? 66.335 38.238 2.603 1.00 24.14 703 GLN C O 1
ATOM 5224 N N . ALA C 1 104 ? 68.538 38.667 2.702 1.00 21.54 704 ALA C N 1
ATOM 5225 C CA . ALA C 1 104 ? 68.782 37.681 3.743 1.00 21.13 704 ALA C CA 1
ATOM 5226 C C . ALA C 1 104 ? 69.495 38.257 4.973 1.00 21.65 704 ALA C C 1
ATOM 5227 O O . ALA C 1 104 ? 70.198 39.269 4.902 1.00 19.37 704 ALA C O 1
ATOM 5229 N N . TYR C 1 105 ? 69.301 37.585 6.102 1.00 23.95 705 TYR C N 1
ATOM 5230 C CA . TYR C 1 105 ? 69.911 37.977 7.359 1.00 23.61 705 TYR C CA 1
ATOM 5231 C C . TYR C 1 105 ? 70.815 36.829 7.777 1.00 23.90 705 TYR C C 1
ATOM 5232 O O . TYR C 1 105 ? 70.342 35.763 8.187 1.00 22.01 705 TYR C O 1
ATOM 5241 N N . ILE C 1 106 ? 72.120 37.056 7.659 1.00 23.29 706 ILE C N 1
ATOM 5242 C CA . ILE C 1 106 ? 73.118 36.048 7.994 1.00 23.49 706 ILE C CA 1
ATOM 5243 C C . ILE C 1 106 ? 74.024 36.517 9.135 1.00 22.98 706 ILE C C 1
ATOM 5244 O O . ILE C 1 106 ? 74.738 37.505 8.998 1.00 22.20 706 ILE C O 1
ATOM 5249 N N . ASP C 1 107 ? 74.003 35.793 10.251 1.00 24.88 707 ASP C N 1
ATOM 5250 C CA . ASP C 1 107 ? 74.804 36.153 11.420 1.00 26.10 707 ASP C CA 1
ATOM 5251 C C . ASP C 1 107 ? 74.650 37.639 11.739 1.00 25.76 707 ASP C C 1
ATOM 5252 O O . ASP C 1 107 ? 75.627 38.361 11.960 1.00 26.41 707 ASP C O 1
ATOM 5257 N N . ASP C 1 108 ? 73.402 38.083 11.723 1.00 24.56 708 ASP C N 1
ATOM 5258 C CA . ASP C 1 108 ? 73.030 39.453 12.036 1.00 24.39 708 ASP C CA 1
ATOM 5259 C C . ASP C 1 108 ? 73.549 40.558 11.112 1.00 24.69 708 ASP C C 1
ATOM 5260 O O . ASP C 1 108 ? 73.833 41.666 11.560 1.00 24.54 708 ASP C O 1
ATOM 5265 N N . VAL C 1 109 ? 73.665 40.246 9.823 1.00 24.43 709 VAL C N 1
ATOM 5266 C CA . VAL C 1 109 ? 74.076 41.220 8.812 1.00 23.47 709 VAL C CA 1
ATOM 5267 C C . VAL C 1 109 ? 73.013 41.122 7.708 1.00 23.09 709 VAL C C 1
ATOM 5268 O O . VAL C 1 109 ? 72.643 40.023 7.298 1.00 22.32 709 VAL C O 1
ATOM 5272 N N . LEU C 1 110 ? 72.504 42.264 7.255 1.00 26.19 710 LEU C N 1
ATOM 5273 C CA . LEU C 1 110 ? 71.479 42.298 6.206 1.00 25.54 710 LEU C CA 1
ATOM 5274 C C . LEU C 1 110 ? 72.174 42.246 4.842 1.00 25.89 710 LEU C C 1
ATOM 5275 O O . LEU C 1 110 ? 73.077 43.035 4.573 1.00 26.79 710 LEU C O 1
ATOM 5280 N N . TYR C 1 111 ? 71.755 41.321 3.986 1.00 23.83 711 TYR C N 1
ATOM 5281 C CA . TYR C 1 111 ? 72.358 41.180 2.657 1.00 26.09 711 TYR C CA 1
ATOM 5282 C C . TYR C 1 111 ? 71.343 41.341 1.539 1.00 26.55 711 TYR C C 1
ATOM 5283 O O . TYR C 1 111 ? 70.175 40.989 1.693 1.00 25.84 711 TYR C O 1
ATOM 5292 N N . SER C 1 112 ? 71.812 41.857 0.409 1.00 26.17 712 SER C N 1
ATOM 5293 C CA . SER C 1 112 ? 70.978 42.044 -0.770 1.00 26.56 712 SER C CA 1
ATOM 5294 C C . SER C 1 112 ? 71.828 41.746 -1.996 1.00 27.19 712 SER C C 1
ATOM 5295 O O . SER C 1 112 ? 73.004 42.099 -2.038 1.00 26.00 712 SER C O 1
ATOM 5298 N N . GLU C 1 113 ? 71.234 41.086 -2.985 1.00 26.25 713 GLU C N 1
ATOM 5299 C CA . GLU C 1 113 ? 71.928 40.752 -4.228 1.00 27.12 713 GLU C CA 1
ATOM 5300 C C . GLU C 1 113 ? 72.294 42.023 -4.992 1.00 27.68 713 GLU C C 1
ATOM 5301 O O . GLU C 1 113 ? 73.382 42.126 -5.558 1.00 28.10 713 GLU C O 1
ATOM 5307 N N . LYS C 1 114 ? 71.372 42.983 -5.003 1.00 25.36 714 LYS C N 1
ATOM 5308 C CA . LYS C 1 114 ? 71.571 44.245 -5.715 1.00 27.46 714 LYS C CA 1
ATOM 5309 C C . LYS C 1 114 ? 71.372 45.466 -4.821 1.00 27.15 714 LYS C C 1
ATOM 5310 O O . LYS C 1 114 ? 70.613 45.432 -3.852 1.00 25.07 714 LYS C O 1
ATOM 5316 N N . ASP C 1 115 ? 72.056 46.551 -5.151 1.00 37.34 715 ASP C N 1
ATOM 5317 C CA . ASP C 1 115 ? 71.909 47.772 -4.382 1.00 39.57 715 ASP C CA 1
ATOM 5318 C C . ASP C 1 115 ? 70.828 48.588 -5.080 1.00 42.01 715 ASP C C 1
ATOM 5319 O O . ASP C 1 115 ? 71.114 49.594 -5.727 1.00 42.95 715 ASP C O 1
ATOM 5324 N N . ASN C 1 116 ? 69.582 48.145 -4.944 1.00 34.51 716 ASN C N 1
ATOM 5325 C CA . ASN C 1 116 ? 68.464 48.822 -5.591 1.00 36.95 716 ASN C CA 1
ATOM 5326 C C . ASN C 1 116 ? 67.662 49.738 -4.672 1.00 38.62 716 ASN C C 1
ATOM 5327 O O . ASN C 1 116 ? 68.100 50.103 -3.583 1.00 39.05 716 ASN C O 1
ATOM 5332 N N . GLU C 1 117 ? 66.467 50.089 -5.127 1.00 40.05 717 GLU C N 1
ATOM 5333 C CA . GLU C 1 117 ? 65.571 50.967 -4.391 1.00 42.68 717 GLU C CA 1
ATOM 5334 C C . GLU C 1 117 ? 64.920 50.258 -3.204 1.00 41.19 717 GLU C C 1
ATOM 5335 O O . GLU C 1 117 ? 64.774 50.841 -2.131 1.00 41.03 717 GLU C O 1
ATOM 5341 N N . GLU C 1 118 ? 64.531 49.001 -3.398 1.00 40.72 718 GLU C N 1
ATOM 5342 C CA . GLU C 1 118 ? 63.901 48.229 -2.330 1.00 39.62 718 GLU C CA 1
ATOM 5343 C C . GLU C 1 118 ? 64.762 48.194 -1.073 1.00 37.34 718 GLU C C 1
ATOM 5344 O O . GLU C 1 118 ? 64.300 48.536 0.016 1.00 37.24 718 GLU C O 1
ATOM 5350 N N . ILE C 1 119 ? 66.014 47.776 -1.231 1.00 37.60 719 ILE C N 1
ATOM 5351 C CA . ILE C 1 119 ? 66.929 47.685 -0.107 1.00 35.84 719 ILE C CA 1
ATOM 5352 C C . ILE C 1 119 ? 67.250 49.068 0.471 1.00 34.66 719 ILE C C 1
ATOM 5353 O O . ILE C 1 119 ? 67.311 49.228 1.689 1.00 33.37 719 ILE C O 1
ATOM 5358 N N . LYS C 1 120 ? 67.449 50.062 -0.394 1.00 37.30 720 LYS C N 1
ATOM 5359 C CA . LYS C 1 120 ? 67.745 51.417 0.078 1.00 38.34 720 LYS C CA 1
ATOM 5360 C C . LYS C 1 120 ? 66.585 51.928 0.923 1.00 37.52 720 LYS C C 1
ATOM 5361 O O . LYS C 1 120 ? 66.788 52.532 1.973 1.00 35.93 720 LYS C O 1
ATOM 5367 N N . SER C 1 121 ? 65.368 51.684 0.451 1.00 43.60 721 SER C N 1
ATOM 5368 C CA . SER C 1 121 ? 64.173 52.119 1.157 1.00 43.55 721 SER C CA 1
ATOM 5369 C C . SER C 1 121 ? 63.932 51.321 2.440 1.00 44.66 721 SER C C 1
ATOM 5370 O O . SER C 1 121 ? 63.413 51.865 3.415 1.00 44.55 721 SER C O 1
ATOM 5373 N N . TYR C 1 122 ? 64.299 50.040 2.448 1.00 34.39 722 TYR C N 1
ATOM 5374 C CA . TYR C 1 122 ? 64.098 49.228 3.648 1.00 35.22 722 TYR C CA 1
ATOM 5375 C C . TYR C 1 122 ? 65.087 49.600 4.756 1.00 36.55 722 TYR C C 1
ATOM 5376 O O . TYR C 1 122 ? 64.690 49.817 5.903 1.00 35.57 722 TYR C O 1
ATOM 5385 N N . ALA C 1 123 ? 66.370 49.673 4.413 1.00 35.45 723 ALA C N 1
ATOM 5386 C CA . ALA C 1 123 ? 67.395 50.019 5.389 1.00 39.76 723 ALA C CA 1
ATOM 5387 C C . ALA C 1 123 ? 67.141 51.420 5.942 1.00 43.34 723 ALA C C 1
ATOM 5388 O O . ALA C 1 123 ? 67.680 51.803 6.981 1.00 42.98 723 ALA C O 1
ATOM 5390 N N . ARG C 1 124 ? 66.304 52.172 5.235 1.00 49.05 724 ARG C N 1
ATOM 5391 C CA . ARG C 1 124 ? 65.950 53.534 5.611 1.00 52.93 724 ARG C CA 1
ATOM 5392 C C . ARG C 1 124 ? 64.900 53.533 6.720 1.00 54.26 724 ARG C C 1
ATOM 5393 O O . ARG C 1 124 ? 65.137 54.056 7.808 1.00 54.68 724 ARG C O 1
ATOM 5401 N N . HIS C 1 125 ? 63.743 52.941 6.435 1.00 44.41 725 HIS C N 1
ATOM 5402 C CA . HIS C 1 125 ? 62.645 52.874 7.396 1.00 46.06 725 HIS C CA 1
ATOM 5403 C C . HIS C 1 125 ? 62.958 51.976 8.596 1.00 45.04 725 HIS C C 1
ATOM 5404 O O . HIS C 1 125 ? 62.265 52.023 9.616 1.00 44.84 725 HIS C O 1
ATOM 5411 N N . SER C 1 126 ? 64.004 51.165 8.474 1.00 48.54 726 SER C N 1
ATOM 5412 C CA . SER C 1 126 ? 64.380 50.243 9.541 1.00 47.08 726 SER C CA 1
ATOM 5413 C C . SER C 1 126 ? 65.627 50.681 10.301 1.00 45.85 726 SER C C 1
ATOM 5414 O O . SER C 1 126 ? 65.992 50.078 11.310 1.00 45.33 726 SER C O 1
ATOM 5417 N N . ASN C 1 127 ? 66.276 51.732 9.812 1.00 60.45 727 ASN C N 1
ATOM 5418 C CA . ASN C 1 127 ? 67.479 52.246 10.447 1.00 58.78 727 ASN C CA 1
ATOM 5419 C C . ASN C 1 127 ? 68.483 51.121 10.690 1.00 56.79 727 ASN C C 1
ATOM 5420 O O . ASN C 1 127 ? 68.847 50.823 11.831 1.00 58.01 727 ASN C O 1
ATOM 5425 N N . VAL C 1 128 ? 68.917 50.491 9.604 1.00 36.67 728 VAL C N 1
ATOM 5426 C CA . VAL C 1 128 ? 69.886 49.405 9.677 1.00 32.86 728 VAL C CA 1
ATOM 5427 C C . VAL C 1 128 ? 70.818 49.503 8.488 1.00 31.16 728 VAL C C 1
ATOM 5428 O O . VAL C 1 128 ? 70.497 50.142 7.489 1.00 30.10 728 VAL C O 1
ATOM 5432 N N . ASP C 1 129 ? 71.975 48.868 8.595 1.00 34.20 729 ASP C N 1
ATOM 5433 C CA . ASP C 1 129 ? 72.930 48.873 7.502 1.00 33.10 729 ASP C CA 1
ATOM 5434 C C . ASP C 1 129 ? 72.760 47.574 6.708 1.00 31.09 729 ASP C C 1
ATOM 5435 O O . ASP C 1 129 ? 72.033 46.674 7.127 1.00 28.64 729 ASP C O 1
ATOM 5440 N N . TYR C 1 130 ? 73.412 47.489 5.556 1.00 29.00 730 TYR C N 1
ATOM 5441 C CA . TYR C 1 130 ? 73.323 46.291 4.738 1.00 27.39 730 TYR C CA 1
ATOM 5442 C C . TYR C 1 130 ? 74.515 46.178 3.817 1.00 26.12 730 TYR C C 1
ATOM 5443 O O . TYR C 1 130 ? 75.281 47.126 3.648 1.00 24.69 730 TYR C O 1
ATOM 5452 N N . ARG C 1 131 ? 74.661 45.001 3.223 1.00 26.61 731 ARG C N 1
ATOM 5453 C CA . ARG C 1 131 ? 75.742 44.738 2.295 1.00 26.35 731 ARG C CA 1
ATOM 5454 C C . ARG C 1 131 ? 75.156 44.195 0.994 1.00 25.67 731 ARG C C 1
ATOM 5455 O O . ARG C 1 131 ? 74.125 43.507 0.998 1.00 23.57 731 ARG C O 1
ATOM 5463 N N . VAL C 1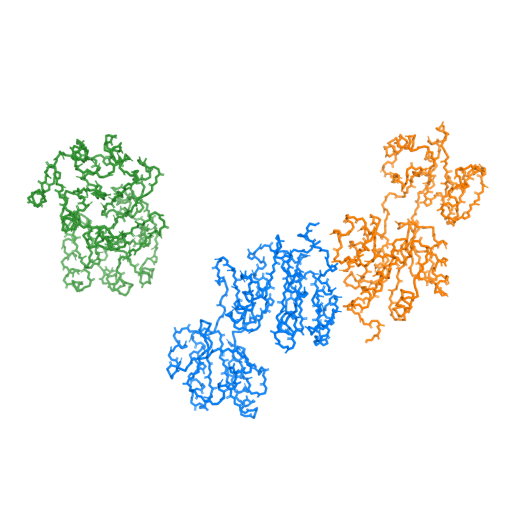 132 ? 75.791 44.537 -0.122 1.00 28.12 732 VAL C N 1
ATOM 5464 C CA . VAL C 1 132 ? 75.340 44.048 -1.413 1.00 26.38 732 VAL C CA 1
ATOM 5465 C C . VAL C 1 132 ? 76.287 42.919 -1.764 1.00 25.50 732 VAL C C 1
ATOM 5466 O O . VAL C 1 132 ? 77.504 43.093 -1.777 1.00 23.49 732 VAL C O 1
ATOM 5470 N N . GLU C 1 133 ? 75.715 41.753 -2.028 1.00 25.86 733 GLU C N 1
ATOM 5471 C CA . GLU C 1 133 ? 76.483 40.566 -2.354 1.00 25.71 733 GLU C CA 1
ATOM 5472 C C . GLU C 1 133 ? 75.881 39.889 -3.593 1.00 26.39 733 GLU C C 1
ATOM 5473 O O . GLU C 1 133 ? 74.911 39.135 -3.489 1.00 26.05 733 GLU C O 1
ATOM 5479 N N . PRO C 1 134 ? 76.449 40.152 -4.782 1.00 29.85 734 PRO C N 1
ATOM 5480 C CA . P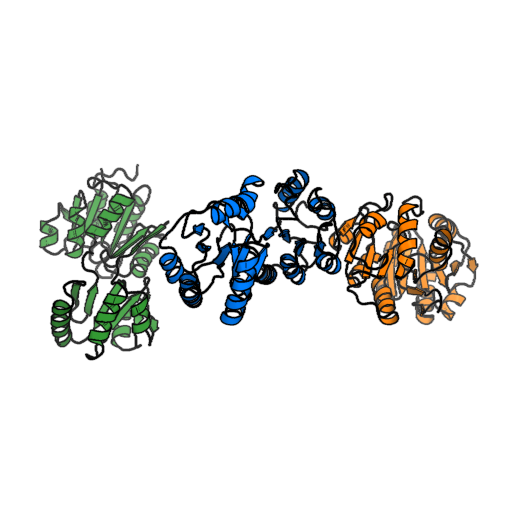RO C 1 134 ? 75.927 39.542 -6.012 1.00 30.67 734 PRO C CA 1
ATOM 5481 C C . PRO C 1 134 ? 75.819 38.015 -5.988 1.00 31.07 734 PRO C C 1
ATOM 5482 O O . PRO C 1 134 ? 75.006 37.435 -6.710 1.00 31.09 734 PRO C O 1
ATOM 5486 N N . ASN C 1 135 ? 76.622 37.364 -5.152 1.00 28.49 735 ASN C N 1
ATOM 5487 C CA . ASN C 1 135 ? 76.576 35.909 -5.045 1.00 27.04 735 ASN C CA 1
ATOM 5488 C C . ASN C 1 135 ? 75.857 35.467 -3.768 1.00 27.13 735 ASN C C 1
ATOM 5489 O O . ASN C 1 135 ? 76.204 34.451 -3.160 1.00 27.94 735 ASN C O 1
ATOM 5494 N N . LEU C 1 136 ? 74.841 36.220 -3.370 1.00 22.91 736 LEU C N 1
ATOM 5495 C CA . LEU C 1 136 ? 74.108 35.902 -2.154 1.00 22.47 736 LEU C CA 1
ATOM 5496 C C . LEU C 1 136 ? 73.463 34.515 -2.120 1.00 24.67 736 LEU C C 1
ATOM 5497 O O . LEU C 1 136 ? 73.487 33.846 -1.080 1.00 23.38 736 LEU C O 1
ATOM 5502 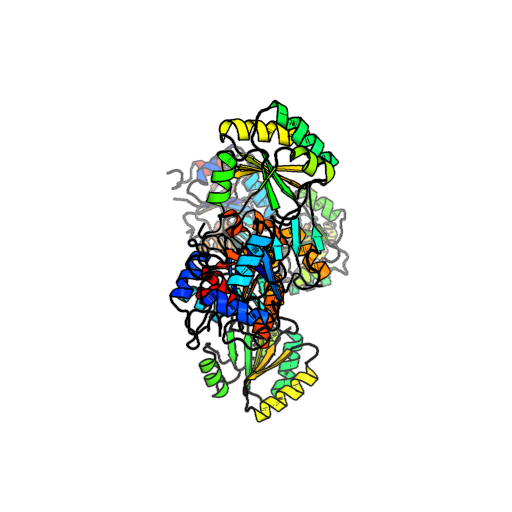N N . SER C 1 137 ? 72.889 34.075 -3.242 1.00 19.52 737 SER C N 1
ATOM 5503 C CA . SER C 1 137 ? 72.246 32.763 -3.286 1.00 20.21 737 SER C CA 1
ATOM 5504 C C . SER C 1 137 ? 73.240 31.644 -2.981 1.00 19.82 737 SER C C 1
ATOM 5505 O O . SER C 1 137 ? 72.904 30.689 -2.281 1.00 19.20 737 SER C O 1
ATOM 5508 N N . GLU C 1 138 ? 74.462 31.755 -3.496 1.00 25.93 738 GLU C N 1
ATOM 5509 C CA . GLU C 1 138 ? 75.469 30.735 -3.211 1.00 27.86 738 GLU C CA 1
ATOM 5510 C C . GLU C 1 138 ? 75.854 30.807 -1.724 1.00 28.17 738 GLU C C 1
ATOM 5511 O O . GLU C 1 138 ? 76.066 29.780 -1.072 1.00 26.76 738 GLU C O 1
ATOM 5517 N N . LEU C 1 139 ? 75.927 32.028 -1.196 1.00 22.31 739 LEU C N 1
ATOM 5518 C CA . LEU C 1 139 ? 76.278 32.234 0.204 1.00 22.99 739 LEU C CA 1
ATOM 5519 C C . LEU C 1 139 ? 75.185 31.647 1.100 1.00 23.24 739 LEU C C 1
ATOM 5520 O O . LEU C 1 139 ? 75.468 30.868 2.006 1.00 23.91 739 LEU C O 1
ATOM 5525 N N . VAL C 1 140 ? 73.936 32.013 0.836 1.00 25.87 740 VAL C N 1
ATOM 5526 C CA . VAL C 1 140 ? 72.813 31.509 1.620 1.00 27.32 740 VAL C CA 1
ATOM 5527 C C . VAL C 1 140 ? 72.634 30.003 1.449 1.00 28.50 740 VAL C C 1
ATOM 5528 O O . VAL C 1 140 ? 72.175 29.319 2.367 1.00 27.29 740 VAL C O 1
ATOM 5532 N N . SER C 1 141 ? 72.990 29.478 0.278 1.00 32.84 741 SER C N 1
ATOM 5533 C CA . SER C 1 141 ? 72.852 28.039 0.045 1.00 33.93 741 SER C CA 1
ATOM 5534 C C . SER C 1 141 ? 73.773 27.263 0.967 1.00 33.51 741 SER C C 1
ATOM 5535 O O . SER C 1 141 ? 73.533 26.094 1.259 1.00 34.48 741 SER C O 1
ATOM 5538 N N . LYS C 1 142 ? 74.827 27.919 1.431 1.00 37.20 742 LYS C N 1
ATOM 5539 C CA . LYS C 1 142 ? 75.771 27.270 2.327 1.00 37.48 742 LYS C CA 1
ATOM 5540 C C . LYS C 1 142 ? 75.541 27.584 3.808 1.00 36.69 742 LYS C C 1
ATOM 5541 O O . LYS C 1 142 ? 75.469 26.669 4.628 1.00 38.36 742 LYS C O 1
ATOM 5547 N N . MET C 1 143 ? 75.401 28.865 4.145 1.00 32.39 743 MET C N 1
ATOM 5548 C CA . MET C 1 143 ? 75.227 29.283 5.538 1.00 29.51 743 MET C CA 1
ATOM 5549 C C . MET C 1 143 ? 73.803 29.304 6.090 1.00 28.64 743 MET C C 1
ATOM 5550 O O . MET C 1 143 ? 73.611 29.428 7.295 1.00 28.92 743 MET C O 1
ATOM 5555 N N . GLY C 1 144 ? 72.800 29.173 5.233 1.00 22.43 744 GLY C N 1
ATOM 5556 C CA . GLY C 1 144 ? 71.440 29.251 5.728 1.00 20.10 744 GLY C CA 1
ATOM 5557 C C . GLY C 1 144 ? 71.184 30.717 6.047 1.00 19.80 744 GLY C C 1
ATOM 5558 O O . GLY C 1 144 ? 72.081 31.548 5.882 1.00 18.62 744 GLY C O 1
ATOM 5559 N N . THR C 1 145 ? 69.982 31.050 6.505 1.00 22.80 745 THR C N 1
ATOM 5560 C CA . THR C 1 145 ? 69.661 32.439 6.824 1.00 21.39 745 THR C CA 1
ATOM 5561 C C . THR C 1 145 ? 68.613 32.509 7.942 1.00 21.45 745 THR C C 1
ATOM 5562 O O . THR C 1 145 ? 67.706 31.674 8.001 1.00 21.33 745 THR C O 1
ATOM 5566 N N . THR C 1 146 ? 68.743 33.496 8.832 1.00 19.13 746 THR C N 1
ATOM 5567 C CA . THR C 1 146 ? 67.794 33.652 9.938 1.00 19.71 746 THR C CA 1
ATOM 5568 C C . THR C 1 146 ? 66.400 33.803 9.355 1.00 21.23 746 THR C C 1
ATOM 5569 O O . THR C 1 146 ? 65.417 33.308 9.918 1.00 20.89 746 THR C O 1
ATOM 5573 N N . LYS C 1 147 ? 66.321 34.493 8.221 1.00 22.76 747 LYS C N 1
ATOM 5574 C CA . LYS C 1 147 ? 65.051 34.693 7.538 1.00 23.28 747 LYS C CA 1
ATOM 5575 C C . LYS C 1 147 ? 65.233 35.344 6.168 1.00 23.69 747 LYS C C 1
ATOM 5576 O O . LYS C 1 147 ? 66.313 35.830 5.831 1.00 22.58 747 LYS C O 1
ATOM 5582 N N . LEU C 1 148 ? 64.166 35.344 5.377 1.00 22.46 748 LEU C N 1
ATOM 5583 C CA . LEU C 1 148 ? 64.205 35.956 4.055 1.00 22.23 748 LEU C CA 1
ATOM 5584 C C . LEU C 1 148 ? 63.097 36.992 3.990 1.00 22.32 748 LEU C C 1
ATOM 5585 O O . LEU C 1 148 ? 62.026 36.807 4.569 1.00 24.65 748 LEU C O 1
ATOM 5590 N N . LEU C 1 149 ? 63.359 38.096 3.308 1.00 22.47 749 LEU C N 1
ATOM 5591 C CA . LEU C 1 149 ? 62.347 39.132 3.181 1.00 25.16 749 LEU C CA 1
ATOM 5592 C C . LEU C 1 149 ? 62.253 39.540 1.722 1.00 24.31 749 LEU C C 1
ATOM 5593 O O . LEU C 1 149 ? 63.258 39.856 1.090 1.00 24.21 749 LEU C O 1
ATOM 5598 N N . LEU C 1 150 ? 61.040 39.483 1.186 1.00 25.19 750 LEU C N 1
ATOM 5599 C CA . LEU C 1 150 ? 60.787 39.850 -0.201 1.00 25.37 750 LEU C CA 1
ATOM 5600 C C . LEU C 1 150 ? 60.001 41.145 -0.193 1.00 26.81 750 LEU C C 1
ATOM 5601 O O . LEU C 1 150 ? 59.197 41.385 0.707 1.00 27.59 750 LEU C O 1
ATOM 5606 N N . ILE C 1 151 ? 60.228 41.983 -1.194 1.00 27.90 751 ILE C N 1
ATOM 5607 C CA . ILE C 1 151 ? 59.509 43.243 -1.273 1.00 29.73 751 ILE C CA 1
ATOM 5608 C C . ILE C 1 151 ? 59.073 43.553 -2.695 1.00 29.70 751 ILE C C 1
ATOM 5609 O O . ILE C 1 151 ? 59.853 43.457 -3.638 1.00 29.56 751 ILE C O 1
ATOM 5614 N N . ASP C 1 152 ? 57.803 43.917 -2.826 1.00 29.98 752 ASP C N 1
ATOM 5615 C CA . ASP C 1 152 ? 57.206 44.254 -4.108 1.00 30.79 752 ASP C CA 1
ATOM 5616 C C . ASP C 1 152 ? 55.884 44.962 -3.795 1.00 31.64 752 ASP C C 1
ATOM 5617 O O . ASP C 1 152 ? 55.617 45.307 -2.638 1.00 30.19 752 ASP C O 1
ATOM 5622 N N . THR C 1 153 ? 55.060 45.182 -4.816 1.00 29.56 753 THR C N 1
ATOM 5623 C CA . THR C 1 153 ? 53.768 45.826 -4.613 1.00 29.29 753 THR C CA 1
ATOM 5624 C C . THR C 1 153 ? 52.947 44.898 -3.732 1.00 30.52 753 THR C C 1
ATOM 5625 O O . THR C 1 153 ? 53.129 43.684 -3.771 1.00 28.19 753 THR C O 1
ATOM 5629 N N . PRO C 1 154 ? 52.032 45.455 -2.925 1.00 38.95 754 PRO C N 1
ATOM 5630 C CA . PRO C 1 154 ? 51.192 44.643 -2.036 1.00 40.42 754 PRO C CA 1
ATOM 5631 C C . PRO C 1 154 ? 50.463 43.574 -2.841 1.00 43.44 754 PRO C C 1
ATOM 5632 O O . PRO C 1 154 ? 50.286 42.442 -2.392 1.00 45.33 754 PRO C O 1
ATOM 5636 N N . GLU C 1 155 ? 50.049 43.967 -4.039 1.00 35.81 755 GLU C N 1
ATOM 5637 C CA . GLU C 1 155 ? 49.340 43.109 -4.978 1.00 39.15 755 GLU C CA 1
ATOM 5638 C C . GLU C 1 155 ? 50.102 41.821 -5.272 1.00 36.51 755 GLU C C 1
ATOM 5639 O O . GLU C 1 155 ? 49.615 40.722 -5.007 1.00 36.57 755 GLU C O 1
ATOM 5645 N N . ARG C 1 156 ? 51.299 41.964 -5.826 1.00 38.80 756 ARG C N 1
ATOM 5646 C CA . ARG C 1 156 ? 52.110 40.812 -6.177 1.00 38.10 756 ARG C CA 1
ATOM 5647 C C . ARG C 1 156 ? 52.594 40.033 -4.961 1.00 36.69 756 ARG C C 1
ATOM 5648 O O . ARG C 1 156 ? 52.755 38.814 -5.027 1.00 37.63 756 ARG C O 1
ATOM 5656 N N . LEU C 1 157 ? 52.819 40.731 -3.853 1.00 34.54 757 LEU C N 1
ATOM 5657 C CA . LEU C 1 157 ? 53.287 40.078 -2.636 1.00 32.35 757 LEU C CA 1
ATOM 5658 C C . LEU C 1 157 ? 52.190 39.152 -2.115 1.00 31.21 757 LEU C C 1
ATOM 5659 O O . LEU C 1 157 ? 52.473 38.089 -1.564 1.00 29.21 757 LEU C O 1
ATOM 5664 N N . ASP C 1 158 ? 50.936 39.548 -2.305 1.00 34.11 758 ASP C N 1
ATOM 5665 C CA . ASP C 1 158 ? 49.809 38.726 -1.874 1.00 35.55 758 ASP C CA 1
ATOM 5666 C C . ASP C 1 158 ? 49.796 37.408 -2.650 1.00 36.19 758 ASP C C 1
ATOM 5667 O O . ASP C 1 158 ? 49.465 36.358 -2.099 1.00 35.20 758 ASP C O 1
ATOM 5672 N N . GLU C 1 159 ? 50.155 37.474 -3.930 1.00 39.98 759 GLU C N 1
ATOM 5673 C CA . GLU C 1 159 ? 50.191 36.293 -4.783 1.00 40.93 759 GLU C CA 1
ATOM 5674 C C . GLU C 1 159 ? 51.333 35.376 -4.353 1.00 39.77 759 GLU C C 1
ATOM 5675 O O . GLU C 1 159 ? 51.156 34.170 -4.198 1.00 40.30 759 GLU C O 1
ATOM 5681 N N . LEU C 1 160 ? 52.506 35.962 -4.159 1.00 35.93 760 LEU C N 1
ATOM 5682 C CA . LEU C 1 160 ? 53.681 35.206 -3.751 1.00 35.14 760 LEU C CA 1
ATOM 5683 C C . LEU C 1 160 ? 53.472 34.523 -2.404 1.00 33.74 760 LEU C C 1
ATOM 5684 O O . LEU C 1 160 ? 53.864 33.376 -2.215 1.00 33.63 760 LEU C O 1
ATOM 5689 N N . LYS C 1 161 ? 52.855 35.238 -1.472 1.00 29.50 761 LYS C N 1
ATOM 5690 C CA . LYS C 1 161 ? 52.573 34.698 -0.151 1.00 30.66 761 LYS C CA 1
ATOM 5691 C C . LYS C 1 161 ? 51.768 33.410 -0.320 1.00 33.07 761 LYS C C 1
ATOM 5692 O O . LYS C 1 161 ? 51.972 32.432 0.403 1.00 32.10 761 LYS C O 1
ATOM 5698 N N . GLU C 1 162 ? 50.862 33.421 -1.294 1.00 40.81 762 GLU C N 1
ATOM 5699 C CA . GLU C 1 162 ? 50.011 32.271 -1.589 1.00 41.99 762 GLU C CA 1
ATOM 5700 C C . GLU C 1 162 ? 50.809 31.057 -2.057 1.00 39.26 762 GLU C C 1
ATOM 5701 O O . GLU C 1 162 ? 50.709 29.976 -1.472 1.00 38.62 762 GLU C O 1
ATOM 5707 N N . ILE C 1 163 ? 51.602 31.230 -3.110 1.00 29.46 763 ILE C N 1
ATOM 5708 C CA . ILE C 1 163 ? 52.359 30.104 -3.631 1.00 27.44 763 ILE C CA 1
ATOM 5709 C C . ILE C 1 163 ? 53.464 29.595 -2.707 1.00 25.24 763 ILE C C 1
ATOM 5710 O O . ILE C 1 163 ? 53.628 28.388 -2.545 1.00 23.20 763 ILE C O 1
ATOM 5715 N N . LEU C 1 164 ? 54.218 30.503 -2.097 1.00 24.91 764 LEU C N 1
ATOM 5716 C CA . LEU C 1 164 ? 55.310 30.085 -1.224 1.00 23.34 764 LEU C CA 1
ATOM 5717 C C . LEU C 1 164 ? 54.799 29.433 0.046 1.00 22.26 764 LEU C C 1
ATOM 5718 O O . LEU C 1 164 ? 55.409 28.506 0.559 1.00 22.44 764 LEU C O 1
ATOM 5723 N N . SER C 1 165 ? 53.673 29.911 0.546 1.00 25.13 765 SER C N 1
ATOM 5724 C CA . SER C 1 165 ? 53.106 29.342 1.751 1.00 28.28 765 SER C CA 1
ATOM 5725 C C . SER C 1 165 ? 52.542 27.952 1.455 1.00 29.75 765 SER C C 1
ATOM 5726 O O . SER C 1 165 ? 52.671 27.038 2.265 1.00 29.43 765 SER C O 1
ATOM 5729 N N . GLU C 1 166 ? 51.925 27.792 0.288 1.00 30.65 766 GLU C N 1
ATOM 5730 C CA . GLU C 1 166 ? 51.351 26.503 -0.088 1.00 31.69 766 GLU C CA 1
ATOM 5731 C C . GLU C 1 166 ? 52.439 25.498 -0.430 1.00 31.02 766 GLU C C 1
ATOM 5732 O O . GLU C 1 166 ? 52.302 24.302 -0.168 1.00 30.81 766 GLU C O 1
ATOM 5738 N N . ARG C 1 167 ? 53.525 25.989 -1.012 1.00 29.36 767 ARG C N 1
ATOM 5739 C CA . ARG C 1 167 ? 54.629 25.126 -1.400 1.00 28.70 767 ARG C CA 1
ATOM 5740 C C . ARG C 1 167 ? 55.632 24.784 -0.291 1.00 28.94 767 ARG C C 1
ATOM 5741 O O . ARG C 1 167 ? 56.222 23.701 -0.308 1.00 28.47 767 ARG C O 1
ATOM 5749 N N . PHE C 1 168 ? 55.824 25.688 0.668 1.00 21.46 768 PHE C N 1
ATOM 5750 C CA . PHE C 1 168 ? 56.801 25.459 1.737 1.00 22.61 768 PHE C CA 1
ATOM 5751 C C . PHE C 1 168 ? 56.242 25.406 3.158 1.00 25.31 768 PHE C C 1
ATOM 5752 O O . PHE C 1 168 ? 57.001 25.427 4.130 1.00 23.83 768 PHE C O 1
ATOM 5760 N N . LYS C 1 169 ? 54.923 25.311 3.271 1.00 31.53 769 LYS C N 1
ATOM 5761 C CA . LYS C 1 169 ? 54.254 25.274 4.563 1.00 35.54 769 LYS C CA 1
ATOM 5762 C C . LYS C 1 169 ? 54.789 24.206 5.531 1.00 35.32 769 LYS C C 1
ATOM 5763 O O . LYS C 1 169 ? 54.611 24.319 6.743 1.00 35.06 769 LYS C O 1
ATOM 5769 N N . ASP C 1 170 ? 55.447 23.182 5.000 1.00 34.36 770 ASP C N 1
ATOM 5770 C CA . ASP C 1 170 ? 55.978 22.107 5.834 1.00 35.06 770 ASP C CA 1
ATOM 5771 C C . ASP C 1 170 ? 57.272 22.442 6.562 1.00 33.72 770 ASP C C 1
ATOM 5772 O O . ASP C 1 170 ? 57.583 21.842 7.592 1.00 32.79 770 ASP C O 1
ATOM 5777 N N . VAL C 1 171 ? 58.031 23.394 6.039 1.00 27.30 771 VAL C N 1
ATOM 5778 C CA . VAL C 1 171 ? 59.304 23.720 6.663 1.00 26.12 771 VAL C CA 1
ATOM 5779 C C . VAL C 1 171 ? 59.520 25.188 6.986 1.00 25.15 771 VAL C C 1
ATOM 5780 O O . VAL C 1 171 ? 60.493 25.546 7.648 1.00 22.92 771 VAL C O 1
ATOM 5784 N N . VAL C 1 172 ? 58.609 26.043 6.545 1.00 31.61 772 VAL C N 1
ATOM 5785 C CA . VAL C 1 172 ? 58.785 27.457 6.788 1.00 30.27 772 VAL C CA 1
ATOM 5786 C C . VAL C 1 172 ? 57.440 28.139 7.007 1.00 30.19 772 VAL C C 1
ATOM 5787 O O . VAL C 1 172 ? 56.392 27.559 6.745 1.00 30.15 772 VAL C O 1
ATOM 5791 N N . LYS C 1 173 ? 57.475 29.363 7.517 1.00 21.30 773 LYS C N 1
ATOM 5792 C CA . LYS C 1 173 ? 56.261 30.139 7.739 1.00 22.14 773 LYS C CA 1
ATOM 5793 C C . LYS C 1 173 ? 56.415 31.429 6.951 1.00 21.50 773 LYS C C 1
ATOM 5794 O O . LYS C 1 173 ? 57.430 32.108 7.066 1.00 20.14 773 LYS C O 1
ATOM 5800 N N . VAL C 1 174 ? 55.422 31.764 6.138 1.00 26.57 774 VAL C N 1
ATOM 5801 C CA . VAL C 1 174 ? 55.512 32.976 5.342 1.00 25.88 774 VAL C CA 1
ATOM 5802 C C . VAL C 1 174 ? 54.319 33.863 5.654 1.00 26.62 774 VAL C C 1
ATOM 5803 O O . VAL C 1 174 ? 53.203 33.374 5.817 1.00 25.25 774 VAL C O 1
ATOM 5807 N N . PHE C 1 175 ? 54.557 35.166 5.745 1.00 25.09 775 PHE C N 1
ATOM 5808 C CA . PHE C 1 175 ? 53.486 36.106 6.057 1.00 26.10 775 PHE C CA 1
ATOM 5809 C C . PHE C 1 175 ? 53.897 37.539 5.755 1.00 25.90 775 PHE C C 1
ATOM 5810 O O . PHE C 1 175 ? 55.084 37.847 5.649 1.00 25.29 775 PHE C O 1
ATOM 5818 N N . LYS C 1 176 ? 52.902 38.410 5.620 1.00 29.16 776 LYS C N 1
ATOM 5819 C CA . LYS C 1 176 ? 53.137 39.825 5.353 1.00 31.42 776 LYS C CA 1
ATOM 5820 C C . LYS C 1 176 ? 53.304 40.531 6.695 1.00 32.59 776 LYS C C 1
ATOM 5821 O O . LYS C 1 176 ? 52.426 40.448 7.556 1.00 32.64 776 LYS C O 1
ATOM 5827 N N . SER C 1 177 ? 54.425 41.214 6.883 1.00 36.72 777 SER C N 1
ATOM 5828 C CA . SER C 1 177 ? 54.655 41.945 8.127 1.00 38.06 777 SER C CA 1
ATOM 5829 C C . SER C 1 177 ? 54.172 43.369 7.902 1.00 40.91 777 SER C C 1
ATOM 5830 O O . SER C 1 177 ? 53.852 44.095 8.840 1.00 42.25 777 SER C O 1
ATOM 5833 N N . PHE C 1 178 ? 54.130 43.748 6.631 1.00 34.83 778 PHE C N 1
ATOM 5834 C CA . PHE C 1 178 ? 53.677 45.058 6.200 1.00 37.59 778 PHE C CA 1
ATOM 5835 C C . PHE C 1 178 ? 53.173 44.877 4.776 1.00 36.26 778 PHE C C 1
ATOM 5836 O O . PHE C 1 178 ? 53.463 43.864 4.141 1.00 36.60 778 PHE C O 1
ATOM 5844 N N . PRO C 1 179 ? 52.403 45.845 4.260 1.00 42.17 779 PRO C N 1
ATOM 5845 C CA . PRO C 1 179 ? 51.864 45.760 2.899 1.00 39.60 779 PRO C CA 1
ATOM 5846 C C . PRO C 1 179 ? 52.880 45.436 1.807 1.00 37.32 779 PRO C C 1
ATOM 5847 O O . PRO C 1 179 ? 52.541 44.796 0.811 1.00 38.43 779 PRO C O 1
ATOM 5851 N N . THR C 1 180 ? 54.121 45.870 1.989 1.00 27.70 780 THR C N 1
ATOM 5852 C CA . THR C 1 180 ? 55.149 45.623 0.986 1.00 25.70 780 THR C CA 1
ATOM 5853 C C . THR C 1 180 ? 56.298 44.726 1.451 1.00 24.16 780 THR C C 1
ATOM 5854 O O . THR C 1 180 ? 57.297 44.582 0.741 1.00 23.91 780 THR C O 1
ATOM 5858 N N . TYR C 1 181 ? 56.164 44.128 2.633 1.00 24.55 781 TYR C N 1
ATOM 5859 C CA . TYR C 1 181 ? 57.200 43.230 3.150 1.00 23.16 781 TYR C CA 1
ATOM 5860 C C . TYR C 1 181 ? 56.629 41.836 3.339 1.00 22.56 781 TYR C C 1
ATOM 5861 O O . TYR C 1 181 ? 55.705 41.647 4.139 1.00 20.81 781 TYR C O 1
ATOM 5870 N N . LEU C 1 182 ? 57.190 40.869 2.617 1.00 24.89 782 LEU C N 1
ATOM 5871 C CA . LEU C 1 182 ? 56.771 39.474 2.713 1.00 24.98 782 LEU C CA 1
ATOM 5872 C C . LEU C 1 182 ? 57.895 38.756 3.460 1.00 24.16 782 LEU C C 1
ATOM 5873 O O . LEU C 1 182 ? 59.018 38.691 2.962 1.00 24.17 782 LEU C O 1
ATOM 5878 N N . GLU C 1 183 ? 57.604 38.209 4.638 1.00 23.56 783 GLU C N 1
ATOM 5879 C CA . GLU C 1 183 ? 58.641 37.522 5.417 1.00 23.34 783 GLU C CA 1
ATOM 5880 C C . GLU C 1 183 ? 58.580 35.999 5.413 1.00 21.47 783 GLU C C 1
ATOM 5881 O O . GLU C 1 183 ? 57.504 35.417 5.390 1.00 21.30 783 GLU C O 1
ATOM 5887 N N . ILE C 1 184 ? 59.750 35.360 5.423 1.00 21.54 784 ILE C N 1
ATOM 5888 C CA . ILE C 1 184 ? 59.834 33.896 5.463 1.00 21.07 784 ILE C CA 1
ATOM 5889 C C . ILE C 1 184 ? 60.777 33.533 6.616 1.00 19.48 784 ILE C C 1
ATOM 5890 O O . ILE C 1 184 ? 61.960 33.871 6.582 1.00 17.60 784 ILE C O 1
ATOM 5895 N N . VAL C 1 185 ? 60.245 32.844 7.626 1.00 25.34 785 VAL C N 1
ATOM 5896 C CA . VAL C 1 185 ? 61.018 32.463 8.811 1.00 25.12 785 VAL C CA 1
ATOM 5897 C C . VAL C 1 185 ? 60.789 31.006 9.222 1.00 27.85 785 VAL C C 1
ATOM 5898 O O . VAL C 1 185 ? 59.895 30.340 8.706 1.00 27.44 785 VAL C O 1
ATOM 5902 N N . PRO C 1 186 ? 61.603 30.488 10.164 1.00 28.81 786 PRO C N 1
ATOM 5903 C CA . PRO C 1 186 ? 61.431 29.100 10.606 1.00 30.17 786 PRO C CA 1
ATOM 5904 C C . PRO C 1 186 ? 60.058 28.928 11.252 1.00 32.29 786 PRO C C 1
ATOM 5905 O O . PRO C 1 186 ? 59.487 29.892 11.761 1.00 30.78 786 PRO C O 1
ATOM 5909 N N . LYS C 1 187 ? 59.546 27.701 11.246 1.00 35.07 787 LYS C N 1
ATOM 5910 C CA . LYS C 1 187 ? 58.227 27.395 11.796 1.00 39.32 787 LYS C CA 1
ATOM 5911 C C . LYS C 1 187 ? 58.009 27.397 13.315 1.00 41.70 787 LYS C C 1
ATOM 5912 O O . LYS C 1 187 ? 57.009 27.938 13.798 1.00 43.22 787 LYS C O 1
ATOM 5918 N N . ASN C 1 188 ? 58.910 26.788 14.075 1.00 50.63 788 ASN C N 1
ATOM 5919 C CA . ASN C 1 188 ? 58.726 26.732 15.527 1.00 53.17 788 ASN C CA 1
ATOM 5920 C C . ASN C 1 188 ? 59.413 27.878 16.267 1.00 52.73 788 ASN C C 1
ATOM 5921 O O . ASN C 1 188 ? 60.265 27.635 17.132 1.00 53.94 788 ASN C O 1
ATOM 5926 N N . VAL C 1 189 ? 59.041 29.119 15.949 1.00 37.94 789 VAL C N 1
ATOM 5927 C CA . VAL C 1 189 ? 59.679 30.257 16.601 1.00 34.14 789 VAL C CA 1
ATOM 5928 C C . VAL C 1 189 ? 58.774 31.413 16.993 1.00 30.67 789 VAL C C 1
ATOM 5929 O O . VAL C 1 189 ? 57.986 31.915 16.193 1.00 28.52 789 VAL C O 1
ATOM 5933 N N . ASP C 1 190 ? 58.914 31.830 18.246 1.00 25.47 790 ASP C N 1
ATOM 5934 C CA . ASP C 1 190 ? 58.159 32.941 18.792 1.00 22.71 790 ASP C CA 1
ATOM 5935 C C . ASP C 1 190 ? 58.826 33.350 20.099 1.00 21.28 790 ASP C C 1
ATOM 5936 O O . ASP C 1 190 ? 59.589 32.579 20.689 1.00 19.12 790 ASP C O 1
ATOM 5941 N N . LYS C 1 191 ? 58.542 34.569 20.539 1.00 25.17 791 LYS C N 1
ATOM 5942 C CA . LYS C 1 191 ? 59.120 35.110 21.763 1.00 24.04 791 LYS C CA 1
ATOM 5943 C C . LYS C 1 191 ? 58.892 34.209 22.983 1.00 22.14 791 LYS C C 1
ATOM 5944 O O . LYS C 1 191 ? 59.737 34.139 23.874 1.00 22.09 791 LYS C O 1
ATOM 5950 N N . GLY C 1 192 ? 57.759 33.516 23.001 1.00 17.96 792 GLY C N 1
ATOM 5951 C CA . GLY C 1 192 ? 57.435 32.617 24.098 1.00 20.09 792 GLY C CA 1
ATOM 5952 C C . GLY C 1 192 ? 58.416 31.461 24.253 1.00 20.57 792 GLY C C 1
ATOM 5953 O O . GLY C 1 192 ? 58.869 31.174 25.363 1.00 20.19 792 GLY C O 1
ATOM 5954 N N . LYS C 1 193 ? 58.750 30.792 23.152 1.00 25.24 793 LYS C N 1
ATOM 5955 C CA . LYS C 1 193 ? 59.696 29.676 23.203 1.00 26.38 793 LYS C CA 1
ATOM 5956 C C . LYS C 1 193 ? 61.084 30.176 23.574 1.00 26.35 793 LYS C C 1
ATOM 5957 O O . LYS C 1 193 ? 61.816 29.510 24.304 1.00 26.22 793 LYS C O 1
ATOM 5963 N N . ALA C 1 194 ? 61.450 31.343 23.054 1.00 20.18 794 ALA C N 1
ATOM 5964 C CA . ALA C 1 194 ? 62.742 31.929 23.370 1.00 20.13 794 ALA C CA 1
ATOM 5965 C C . ALA C 1 194 ? 62.797 32.259 24.870 1.00 19.66 794 ALA C C 1
ATOM 5966 O O . ALA C 1 194 ? 63.825 32.070 25.513 1.00 20.30 794 ALA C O 1
ATOM 5968 N N . LEU C 1 195 ? 61.693 32.750 25.427 1.00 23.05 795 LEU C N 1
ATOM 5969 C CA . LEU C 1 195 ? 61.672 33.092 26.847 1.00 24.12 795 LEU C CA 1
ATOM 5970 C C . LEU C 1 195 ? 61.722 31.851 27.727 1.00 24.17 795 LEU C C 1
ATOM 5971 O O . LEU C 1 195 ? 62.292 31.880 28.809 1.00 25.16 795 LEU C O 1
ATOM 5976 N N . ARG C 1 196 ? 61.116 30.766 27.262 1.00 22.26 796 ARG C N 1
ATOM 5977 C CA . ARG C 1 196 ? 61.119 29.520 28.011 1.00 22.92 796 ARG C CA 1
ATOM 5978 C C . ARG C 1 196 ? 62.533 28.936 27.996 1.00 23.09 796 ARG C C 1
ATOM 5979 O O . ARG C 1 196 ? 62.999 28.390 28.994 1.00 23.01 796 ARG C O 1
ATOM 5987 N N . PHE C 1 197 ? 63.212 29.058 26.858 1.00 19.50 797 PHE C N 1
ATOM 5988 C CA . PHE C 1 197 ? 64.576 28.568 26.722 1.00 19.11 797 PHE C CA 1
ATOM 5989 C C . PHE C 1 197 ? 65.472 29.330 27.709 1.00 22.50 797 PHE C C 1
ATOM 5990 O O . PHE C 1 197 ? 66.330 28.743 28.380 1.00 21.99 797 PHE C O 1
ATOM 5998 N N . LEU C 1 198 ? 65.268 30.644 27.781 1.00 29.19 798 LEU C N 1
ATOM 5999 C CA . LEU C 1 198 ? 66.036 31.504 28.677 1.00 30.19 798 LEU C CA 1
ATOM 6000 C C . LEU C 1 198 ? 65.742 31.122 30.129 1.00 31.77 798 LEU C C 1
ATOM 6001 O O . LEU C 1 198 ? 66.648 31.082 30.962 1.00 32.17 798 LEU C O 1
ATOM 6006 N N . ARG C 1 199 ? 64.475 30.831 30.426 1.00 28.20 799 ARG C N 1
ATOM 6007 C CA . ARG C 1 199 ? 64.072 30.429 31.771 1.00 29.35 799 ARG C CA 1
ATOM 6008 C C . ARG C 1 199 ? 64.795 29.165 32.240 1.00 30.11 799 ARG C C 1
ATOM 6009 O O . ARG C 1 199 ? 65.173 29.058 33.403 1.00 28.95 799 ARG C O 1
ATOM 6017 N N . GLU C 1 200 ? 64.955 28.197 31.345 1.00 28.15 800 GLU C N 1
ATOM 6018 C CA . GLU C 1 200 ? 65.646 26.956 31.687 1.00 30.34 800 GLU C CA 1
ATOM 6019 C C . GLU C 1 200 ? 67.107 27.264 31.967 1.00 30.47 800 GLU C C 1
ATOM 6020 O O . GLU C 1 200 ? 67.672 26.837 32.972 1.00 30.87 800 GLU C O 1
ATOM 6026 N N . ARG C 1 201 ? 67.705 28.025 31.063 1.00 29.68 801 ARG C N 1
ATOM 6027 C CA . ARG C 1 201 ? 69.101 28.420 31.161 1.00 31.08 801 ARG C CA 1
ATOM 6028 C C . ARG C 1 201 ? 69.411 29.154 32.474 1.00 31.63 801 ARG C C 1
ATOM 6029 O O . ARG C 1 201 ? 70.312 28.767 33.225 1.00 29.10 801 ARG C O 1
ATOM 6037 N N . MET C 1 202 ? 68.654 30.217 32.730 1.00 33.47 802 MET C N 1
ATOM 6038 C CA . MET C 1 202 ? 68.843 31.059 33.904 1.00 33.17 802 MET C CA 1
ATOM 6039 C C . MET C 1 202 ? 68.181 30.525 35.160 1.00 35.16 802 MET C C 1
ATOM 6040 O O . MET C 1 202 ? 68.458 31.003 36.262 1.00 35.85 802 MET C O 1
ATOM 6045 N N . ASN C 1 203 ? 67.296 29.550 34.990 1.00 31.57 803 ASN C N 1
ATOM 6046 C CA . ASN C 1 203 ? 66.592 28.963 36.114 1.00 34.36 803 ASN C CA 1
ATOM 6047 C C . ASN C 1 203 ? 65.445 29.848 36.661 1.00 34.38 803 ASN C C 1
ATOM 6048 O O . ASN C 1 203 ? 64.968 29.633 37.773 1.00 33.65 803 ASN C O 1
ATOM 6053 N N . TRP C 1 204 ? 64.981 30.821 35.871 1.00 43.61 804 TRP C N 1
ATOM 6054 C CA . TRP C 1 204 ? 63.874 31.690 36.304 1.00 42.53 804 TRP C CA 1
ATOM 6055 C C . TRP C 1 204 ? 62.673 30.797 36.568 1.00 43.30 804 TRP C C 1
ATOM 6056 O O . TRP C 1 204 ? 62.470 29.815 35.859 1.00 45.81 804 TRP C O 1
ATOM 6067 N N . LYS C 1 205 ? 61.857 31.141 37.555 1.00 34.44 805 LYS C N 1
ATOM 6068 C CA . LYS C 1 205 ? 60.636 30.378 37.771 1.00 34.26 805 LYS C CA 1
ATOM 6069 C C . LYS C 1 205 ? 59.539 31.319 37.241 1.00 33.31 805 LYS C C 1
ATOM 6070 O O . LYS C 1 205 ? 59.673 32.539 37.321 1.00 31.05 805 LYS C O 1
ATOM 6076 N N . LYS C 1 206 ? 58.475 30.765 36.677 1.00 26.39 806 LYS C N 1
ATOM 6077 C CA . LYS C 1 206 ? 57.403 31.590 36.138 1.00 26.64 806 LYS C CA 1
ATOM 6078 C C . LYS C 1 206 ? 56.914 32.709 37.061 1.00 26.18 806 LYS C C 1
ATOM 6079 O O . LYS C 1 206 ? 56.888 33.882 36.670 1.00 22.49 806 LYS C O 1
ATOM 6085 N N . GLU C 1 207 ? 56.531 32.329 38.280 1.00 21.37 807 GLU C N 1
ATOM 6086 C CA . GLU C 1 207 ? 55.967 33.248 39.262 1.00 23.56 807 GLU C CA 1
ATOM 6087 C C . GLU C 1 207 ? 56.781 34.488 39.612 1.00 19.65 807 GLU C C 1
ATOM 6088 O O . GLU C 1 207 ? 56.271 35.398 40.263 1.00 17.03 807 GLU C O 1
ATOM 6094 N N . GLU C 1 208 ? 58.038 34.541 39.202 1.00 22.38 808 GLU C N 1
ATOM 6095 C CA . GLU C 1 208 ? 58.832 35.725 39.499 1.00 22.03 808 GLU C CA 1
ATOM 6096 C C . GLU C 1 208 ? 59.045 36.550 38.222 1.00 20.16 808 GLU C C 1
ATOM 6097 O O . GLU C 1 208 ? 59.867 37.462 38.198 1.00 17.55 808 GLU C O 1
ATOM 6103 N N . ILE C 1 209 ? 58.288 36.233 37.171 1.00 24.00 809 ILE C N 1
ATOM 6104 C CA . ILE C 1 209 ? 58.418 36.926 35.888 1.00 21.57 809 ILE C CA 1
ATOM 6105 C C . ILE C 1 209 ? 57.260 37.869 35.562 1.00 20.63 809 ILE C C 1
ATOM 6106 O O . ILE C 1 209 ? 56.096 37.519 35.742 1.00 19.49 809 ILE C O 1
ATOM 6111 N N . VAL C 1 210 ? 57.592 39.061 35.073 1.00 18.66 810 VAL C N 1
ATOM 6112 C CA . VAL C 1 210 ? 56.586 40.032 34.650 1.00 16.19 810 VAL C CA 1
ATOM 6113 C C . VAL C 1 210 ? 56.912 40.324 33.186 1.00 16.42 810 VAL C C 1
ATOM 6114 O O . VAL C 1 210 ? 58.073 40.511 32.838 1.00 16.07 810 VAL C O 1
ATOM 6118 N N . VAL C 1 211 ? 55.903 40.340 32.324 1.00 13.79 811 VAL C N 1
ATOM 6119 C CA . VAL C 1 211 ? 56.147 40.653 30.921 1.00 14.19 811 VAL C CA 1
ATOM 6120 C C . VAL C 1 211 ? 55.216 41.788 30.503 1.00 13.12 811 VAL C C 1
ATOM 6121 O O . VAL C 1 211 ? 54.046 41.796 30.878 1.00 11.68 811 VAL C O 1
ATOM 6125 N N . PHE C 1 212 ? 55.756 42.750 29.760 1.00 15.60 812 PHE C N 1
ATOM 6126 C CA . PHE C 1 212 ? 54.995 43.892 29.236 1.00 16.32 812 PHE C CA 1
ATOM 6127 C C . PHE C 1 212 ? 54.960 43.695 27.722 1.00 17.25 812 PHE C C 1
ATOM 6128 O O . PHE C 1 212 ? 56.008 43.482 27.128 1.00 13.55 812 PHE C O 1
ATOM 6136 N N . GLY C 1 213 ? 53.781 43.766 27.107 1.00 31.71 813 GLY C N 1
ATOM 6137 C CA . GLY C 1 213 ? 53.701 43.579 25.667 1.00 35.70 813 GLY C CA 1
ATOM 6138 C C . GLY C 1 213 ? 52.418 44.115 25.054 1.00 37.97 813 GLY C C 1
ATOM 6139 O O . GLY C 1 213 ? 51.385 44.131 25.707 1.00 43.18 813 GLY C O 1
ATOM 6140 N N . ASP C 1 214 ? 52.472 44.538 23.797 1.00 26.56 814 ASP C N 1
ATOM 6141 C CA . ASP C 1 214 ? 51.304 45.090 23.125 1.00 27.33 814 ASP C CA 1
ATOM 6142 C C . ASP C 1 214 ? 50.884 44.254 21.915 1.00 28.17 814 ASP C C 1
ATOM 6143 O O . ASP C 1 214 ? 49.822 44.479 21.334 1.00 26.55 814 ASP C O 1
ATOM 6148 N N . ASN C 1 215 ? 51.727 43.286 21.565 1.00 31.28 815 ASN C N 1
ATOM 6149 C CA . ASN C 1 215 ? 51.566 42.439 20.384 1.00 32.39 815 ASN C CA 1
ATOM 6150 C C . ASN C 1 215 ? 50.954 41.059 20.439 1.00 32.19 815 ASN C C 1
ATOM 6151 O O . ASN C 1 215 ? 50.713 40.490 21.497 1.00 30.86 815 ASN C O 1
ATOM 6156 N N . GLU C 1 216 ? 50.754 40.528 19.235 1.00 33.23 816 GLU C N 1
ATOM 6157 C CA . GLU C 1 216 ? 50.245 39.181 19.023 1.00 34.55 816 GLU C CA 1
ATOM 6158 C C . GLU C 1 216 ? 51.492 38.353 19.300 1.00 31.92 816 GLU C C 1
ATOM 6159 O O . GLU C 1 216 ? 51.424 37.255 19.845 1.00 32.09 816 GLU C O 1
ATOM 6165 N N . ASN C 1 217 ? 52.634 38.913 18.904 1.00 25.14 817 ASN C N 1
ATOM 6166 C CA . ASN C 1 217 ? 53.938 38.295 19.106 1.00 23.14 817 ASN C CA 1
ATOM 6167 C C . ASN C 1 217 ? 54.240 38.176 20.601 1.00 23.18 817 ASN C C 1
ATOM 6168 O O . ASN C 1 217 ? 54.872 37.217 21.038 1.00 22.25 817 ASN C O 1
ATOM 6173 N N . ASP C 1 218 ? 53.796 39.166 21.371 1.00 26.14 818 ASP C N 1
ATOM 6174 C CA . ASP C 1 218 ? 54.036 39.209 22.815 1.00 25.95 818 ASP C CA 1
ATOM 6175 C C . ASP C 1 218 ? 53.118 38.294 23.597 1.00 26.58 818 ASP C C 1
ATOM 6176 O O . ASP C 1 218 ? 53.417 37.925 24.733 1.00 25.78 818 ASP C O 1
ATOM 6181 N N . LEU C 1 219 ? 51.999 37.933 22.985 1.00 28.39 819 LEU C N 1
ATOM 6182 C CA . LEU C 1 219 ? 51.036 37.058 23.633 1.00 28.61 819 LEU C CA 1
ATOM 6183 C C . LEU C 1 219 ? 51.709 35.735 24.008 1.00 27.50 819 LEU C C 1
ATOM 6184 O O . LEU C 1 219 ? 51.401 35.138 25.038 1.00 27.22 819 LEU C O 1
ATOM 6189 N N . PHE C 1 220 ? 52.638 35.286 23.172 1.00 23.62 820 PHE C N 1
ATOM 6190 C CA . PHE C 1 220 ? 53.350 34.050 23.451 1.00 24.34 820 PHE C CA 1
ATOM 6191 C C . PHE C 1 220 ? 54.157 34.135 24.756 1.00 24.08 820 PHE C C 1
ATOM 6192 O O . PHE C 1 220 ? 54.343 33.125 25.431 1.00 23.30 820 PHE C O 1
ATOM 6200 N N . MET C 1 221 ? 54.634 35.327 25.113 1.00 26.19 821 MET C N 1
ATOM 6201 C CA . MET C 1 221 ? 55.409 35.479 26.346 1.00 25.32 821 MET C CA 1
ATOM 6202 C C . MET C 1 221 ? 54.532 35.438 27.602 1.00 25.28 821 MET C C 1
ATOM 6203 O O . MET C 1 221 ? 54.996 35.042 28.669 1.00 25.10 821 MET C O 1
ATOM 6208 N N . PHE C 1 222 ? 53.270 35.842 27.469 1.00 17.89 822 PHE C N 1
ATOM 6209 C CA . PHE C 1 222 ? 52.345 35.837 28.593 1.00 19.89 822 PHE C CA 1
ATOM 6210 C C . PHE C 1 222 ? 52.232 34.462 29.235 1.00 22.43 822 PHE C C 1
ATOM 6211 O O . PHE C 1 222 ? 52.075 34.344 30.452 1.00 21.33 822 PHE C O 1
ATOM 6219 N N . GLU C 1 223 ? 52.310 33.422 28.413 1.00 24.53 823 GLU C N 1
ATOM 6220 C CA . GLU C 1 223 ? 52.206 32.052 28.900 1.00 27.86 823 GLU C CA 1
ATOM 6221 C C . GLU C 1 223 ? 53.392 31.682 29.782 1.00 26.78 823 GLU C C 1
ATOM 6222 O O . GLU C 1 223 ? 53.305 30.774 30.607 1.00 25.94 823 GLU C O 1
ATOM 6228 N N . GLU C 1 224 ? 54.496 32.395 29.607 1.00 29.23 824 GLU C N 1
ATOM 6229 C CA . GLU C 1 224 ? 55.707 32.127 30.368 1.00 28.67 824 GLU C CA 1
ATOM 6230 C C . GLU C 1 224 ? 55.918 33.048 31.560 1.00 28.62 824 GLU C C 1
ATOM 6231 O O . GLU C 1 224 ? 56.953 32.965 32.220 1.00 30.06 824 GLU C O 1
ATOM 6237 N N . ALA C 1 225 ? 54.951 33.912 31.850 1.00 28.27 825 ALA C N 1
ATOM 6238 C CA . ALA C 1 225 ? 55.103 34.856 32.958 1.00 26.80 825 ALA C CA 1
ATOM 6239 C C . ALA C 1 225 ? 54.067 34.729 34.066 1.00 25.76 825 ALA C C 1
ATOM 6240 O O . ALA C 1 225 ? 52.978 34.194 33.856 1.00 26.22 825 ALA C O 1
ATOM 6242 N N . GLY C 1 226 ? 54.417 35.241 35.245 1.00 20.56 826 GLY C N 1
ATOM 6243 C CA . GLY C 1 226 ? 53.510 35.199 36.383 1.00 19.58 826 GLY C CA 1
ATOM 6244 C C . GLY C 1 226 ? 52.593 36.411 36.457 1.00 18.77 826 GLY C C 1
ATOM 6245 O O . GLY C 1 226 ? 51.542 36.365 37.094 1.00 17.35 826 GLY C O 1
ATOM 6246 N N . LEU C 1 227 ? 52.996 37.513 35.833 1.00 18.87 827 LEU C N 1
ATOM 6247 C CA . LEU C 1 227 ? 52.169 38.724 35.818 1.00 19.67 827 LEU C CA 1
ATOM 6248 C C . LEU C 1 227 ? 52.180 39.238 34.385 1.00 20.28 827 LEU C C 1
ATOM 6249 O O . LEU C 1 227 ? 53.244 39.425 33.810 1.00 18.65 827 LEU C O 1
ATOM 6254 N N . ARG C 1 228 ? 51.002 39.451 33.810 1.00 21.42 828 ARG C N 1
ATOM 6255 C CA . ARG C 1 228 ? 50.914 39.909 32.425 1.00 23.35 828 ARG C CA 1
ATOM 6256 C C . ARG C 1 228 ? 50.423 41.351 32.323 1.00 21.71 828 ARG C C 1
ATOM 6257 O O . ARG C 1 228 ? 49.333 41.688 32.783 1.00 21.53 828 ARG C O 1
ATOM 6265 N N . VAL C 1 229 ? 51.246 42.194 31.713 1.00 22.43 829 VAL C N 1
ATOM 6266 C CA . VAL C 1 229 ? 50.920 43.599 31.569 1.00 21.72 829 VAL C CA 1
ATOM 6267 C C . VAL C 1 229 ? 50.695 43.986 30.115 1.00 21.81 829 VAL C C 1
ATOM 6268 O O . VAL C 1 229 ? 51.595 43.868 29.281 1.00 20.83 829 VAL C O 1
ATOM 6272 N N . ALA C 1 230 ? 49.476 44.422 29.818 1.00 24.70 830 ALA C N 1
ATOM 6273 C CA . ALA C 1 230 ? 49.129 44.862 28.477 1.00 25.44 830 ALA C CA 1
ATOM 6274 C C . ALA C 1 230 ? 49.043 46.367 28.540 1.00 24.92 830 ALA C C 1
ATOM 6275 O O . ALA C 1 230 ? 48.480 46.942 29.470 1.00 26.07 830 ALA C O 1
ATOM 6277 N N . MET C 1 231 ? 49.606 47.020 27.547 1.00 17.86 831 MET C N 1
ATOM 6278 C CA . MET C 1 231 ? 49.530 48.450 27.545 1.00 18.08 831 MET C CA 1
ATOM 6279 C C . MET C 1 231 ? 48.314 48.982 26.848 1.00 18.96 831 MET C C 1
ATOM 6280 O O . MET C 1 231 ? 47.660 48.271 26.089 1.00 15.75 831 MET C O 1
ATOM 6285 N N . GLU C 1 232 ? 47.976 50.223 27.167 1.00 17.15 832 GLU C N 1
ATOM 6286 C CA . GLU C 1 232 ? 46.778 50.823 26.636 1.00 18.36 832 GLU C CA 1
ATOM 6287 C C . GLU C 1 232 ? 46.619 50.792 25.119 1.00 17.03 832 GLU C C 1
ATOM 6288 O O . GLU C 1 232 ? 45.507 50.682 24.630 1.00 16.50 832 GLU C O 1
ATOM 6294 N N . ASN C 1 233 ? 47.724 50.874 24.392 1.00 26.15 833 ASN C N 1
ATOM 6295 C CA . ASN C 1 233 ? 47.695 50.849 22.932 1.00 28.81 833 ASN C CA 1
ATOM 6296 C C . ASN C 1 233 ? 47.727 49.429 22.370 1.00 30.27 833 ASN C C 1
ATOM 6297 O O . ASN C 1 233 ? 47.747 49.248 21.156 1.00 30.59 833 ASN C O 1
ATOM 6302 N N . ALA C 1 234 ? 47.736 48.427 23.247 1.00 21.22 834 ALA C N 1
ATOM 6303 C CA . ALA C 1 234 ? 47.762 47.027 22.813 1.00 21.47 834 ALA C CA 1
ATOM 6304 C C . ALA C 1 234 ? 46.457 46.601 22.139 1.00 22.65 834 ALA C C 1
ATOM 6305 O O . ALA C 1 234 ? 45.386 47.133 22.439 1.00 22.11 834 ALA C O 1
ATOM 6307 N N . ILE C 1 235 ? 46.537 45.63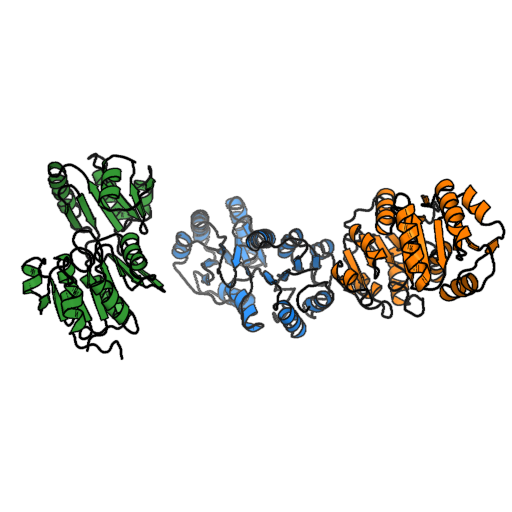3 21.234 1.00 26.06 835 ILE C N 1
ATOM 6308 C CA . ILE C 1 235 ? 45.327 45.157 20.573 1.00 30.14 835 ILE C CA 1
ATOM 6309 C C . ILE C 1 235 ? 44.414 44.523 21.636 1.00 32.33 835 ILE C C 1
ATOM 6310 O O . ILE C 1 235 ? 44.880 44.114 22.706 1.00 29.96 835 ILE C O 1
ATOM 6315 N N . GLU C 1 236 ? 43.119 44.458 21.339 1.00 31.69 836 GLU C N 1
ATOM 6316 C CA . GLU C 1 236 ? 42.132 43.907 22.262 1.00 34.99 836 GLU C CA 1
ATOM 6317 C C . GLU C 1 236 ? 42.460 42.528 22.821 1.00 34.23 836 GLU C C 1
ATOM 6318 O O . GLU C 1 236 ? 42.260 42.274 24.013 1.00 33.45 836 GLU C O 1
ATOM 6324 N N . LYS C 1 237 ? 42.951 41.639 21.963 1.00 36.24 837 LYS C N 1
ATOM 6325 C CA . LYS C 1 237 ? 43.276 40.280 22.374 1.00 35.22 837 LYS C CA 1
ATOM 6326 C C . LYS C 1 237 ? 44.345 40.259 23.475 1.00 33.24 837 LYS C C 1
ATOM 6327 O O . LYS C 1 237 ? 44.277 39.450 24.404 1.00 32.31 837 LYS C O 1
ATOM 6333 N N . VAL C 1 238 ? 45.329 41.143 23.363 1.00 25.23 838 VAL C N 1
ATOM 6334 C CA . VAL C 1 238 ? 46.390 41.224 24.351 1.00 24.15 838 VAL C CA 1
ATOM 6335 C C . VAL C 1 238 ? 45.838 41.715 25.688 1.00 23.77 838 VAL C C 1
ATOM 6336 O O . VAL C 1 238 ? 46.099 41.123 26.735 1.00 21.41 838 VAL C O 1
ATOM 6340 N N . LYS C 1 239 ? 45.062 42.791 25.646 1.00 24.45 839 LYS C N 1
ATOM 6341 C CA . LYS C 1 239 ? 44.496 43.354 26.863 1.00 25.42 839 LYS C CA 1
ATOM 6342 C C . LYS C 1 239 ? 43.644 42.320 27.585 1.00 26.28 839 LYS C C 1
ATOM 6343 O O . LYS C 1 239 ? 43.736 42.168 28.808 1.00 25.62 839 LYS C O 1
ATOM 6349 N N . GLU C 1 240 ? 42.834 41.590 26.825 1.00 27.82 840 GLU C N 1
ATOM 6350 C CA . GLU C 1 240 ? 41.975 40.567 27.404 1.00 28.72 840 GLU C CA 1
ATOM 6351 C C . GLU C 1 240 ? 42.746 39.408 28.026 1.00 26.00 840 GLU C C 1
ATOM 6352 O O . GLU C 1 240 ? 42.226 38.720 28.892 1.00 27.15 840 GLU C O 1
ATOM 6358 N N . ALA C 1 241 ? 43.983 39.198 27.593 1.00 22.83 841 ALA C N 1
ATOM 6359 C CA . ALA C 1 241 ? 44.793 38.114 28.129 1.00 21.90 841 ALA C CA 1
ATOM 6360 C C . ALA C 1 241 ? 45.696 38.541 29.288 1.00 21.69 841 ALA C C 1
ATOM 6361 O O . ALA C 1 241 ? 46.317 37.698 29.936 1.00 21.12 841 ALA C O 1
ATOM 6363 N N . SER C 1 242 ? 45.767 39.846 29.545 1.00 21.55 842 SER C N 1
ATOM 6364 C CA . SER C 1 242 ? 46.625 40.383 30.607 1.00 20.03 842 SER C CA 1
ATOM 6365 C C . SER C 1 242 ? 45.940 40.487 31.966 1.00 19.45 842 SER C C 1
ATOM 6366 O O . SER C 1 242 ? 44.734 40.298 32.102 1.00 18.12 842 SER C O 1
ATOM 6369 N N . ASP C 1 243 ? 46.741 40.808 32.973 1.00 19.17 843 ASP C N 1
ATOM 6370 C CA . ASP C 1 243 ? 46.244 40.992 34.328 1.00 19.04 843 ASP C CA 1
ATOM 6371 C C . ASP C 1 243 ? 45.950 42.473 34.540 1.00 18.63 843 ASP C C 1
ATOM 6372 O O . ASP C 1 243 ? 44.981 42.844 35.184 1.00 20.20 843 ASP C O 1
ATOM 6377 N N . ILE C 1 244 ? 46.809 43.312 33.984 1.00 14.78 844 ILE C N 1
ATOM 6378 C CA . ILE C 1 244 ? 46.689 44.748 34.141 1.00 15.43 844 ILE C CA 1
ATOM 6379 C C . ILE C 1 244 ? 46.943 45.477 32.822 1.00 14.51 844 ILE C C 1
ATOM 6380 O O . ILE C 1 244 ? 47.845 45.113 32.069 1.00 10.93 844 ILE C O 1
ATOM 6385 N N . VAL C 1 245 ? 46.150 46.502 32.544 1.00 19.17 845 VAL C N 1
ATOM 6386 C CA . VAL C 1 245 ? 46.372 47.287 31.339 1.00 20.08 845 VAL C CA 1
ATOM 6387 C C . VAL C 1 245 ? 46.876 48.651 31.816 1.00 19.70 845 VAL C C 1
ATOM 6388 O O . VAL C 1 245 ? 46.142 49.425 32.423 1.00 20.24 845 VAL C O 1
ATOM 6392 N N . THR C 1 246 ? 48.151 48.921 31.572 1.00 17.70 846 THR C N 1
ATOM 6393 C CA . THR C 1 246 ? 48.744 50.179 31.998 1.00 19.57 846 THR C CA 1
ATOM 6394 C C . THR C 1 246 ? 48.519 51.297 30.968 1.00 21.38 846 THR C C 1
ATOM 6395 O O . THR C 1 246 ? 47.701 51.159 30.039 1.00 19.72 846 THR C O 1
ATOM 6399 N N . LEU C 1 247 ? 49.225 52.407 31.135 1.00 20.59 847 LEU C N 1
ATOM 6400 C CA . LEU C 1 247 ? 49.070 53.528 30.214 1.00 22.38 847 LEU C CA 1
ATOM 6401 C C . LEU C 1 247 ? 49.731 53.185 28.883 1.00 22.61 847 LEU C C 1
ATOM 6402 O O . LEU C 1 247 ? 50.230 52.082 28.703 1.00 22.66 847 LEU C O 1
ATOM 6407 N N . THR C 1 248 ? 49.725 54.147 27.966 1.00 18.23 848 THR C N 1
ATOM 6408 C CA . THR C 1 248 ? 50.313 54.020 26.634 1.00 18.31 848 THR C CA 1
ATOM 6409 C C . THR C 1 248 ? 51.849 53.992 26.629 1.00 17.73 848 THR C C 1
ATOM 6410 O O . THR C 1 248 ? 52.495 54.380 27.608 1.00 17.43 848 THR C O 1
ATOM 6414 N N . ASN C 1 249 ? 52.425 53.539 25.517 1.00 13.75 849 ASN C N 1
ATOM 6415 C CA . ASN C 1 249 ? 53.873 53.507 25.350 1.00 13.65 849 ASN C CA 1
ATOM 6416 C C . ASN C 1 249 ? 54.382 54.941 25.121 1.00 15.96 849 ASN C C 1
ATOM 6417 O O . ASN C 1 249 ? 55.592 55.188 25.142 1.00 16.06 849 ASN C O 1
ATOM 6422 N N . ASN C 1 250 ? 53.458 55.874 24.892 1.00 20.36 850 ASN C N 1
ATOM 6423 C CA . ASN C 1 250 ? 53.799 57.288 24.687 1.00 24.18 850 ASN C CA 1
ATOM 6424 C C . ASN C 1 250 ? 53.911 57.973 26.051 1.00 26.65 850 ASN C C 1
ATOM 6425 O O . ASN C 1 250 ? 54.733 58.866 26.249 1.00 28.08 850 ASN C O 1
ATOM 6430 N N . ASP C 1 251 ? 53.059 57.574 26.982 1.00 34.21 851 ASP C N 1
ATOM 6431 C CA . ASP C 1 251 ? 53.141 58.115 28.322 1.00 37.34 851 ASP C CA 1
ATOM 6432 C C . ASP C 1 251 ? 54.243 57.201 28.829 1.00 38.69 851 ASP C C 1
ATOM 6433 O O . ASP C 1 251 ? 55.126 56.811 28.063 1.00 41.10 851 ASP C O 1
ATOM 6438 N N . SER C 1 252 ? 54.227 56.833 30.092 1.00 30.64 852 SER C N 1
ATOM 6439 C CA . SER C 1 252 ? 55.273 55.916 30.525 1.00 28.98 852 SER C CA 1
ATOM 6440 C C . SER C 1 252 ? 54.563 54.744 31.158 1.00 26.95 852 SER C C 1
ATOM 6441 O O . SER C 1 252 ? 54.656 54.528 32.358 1.00 25.39 852 SER C O 1
ATOM 6444 N N . GLY C 1 253 ? 53.829 54.012 30.322 1.00 24.15 853 GLY C N 1
ATOM 6445 C CA . GLY C 1 253 ? 53.060 52.870 30.780 1.00 24.04 853 GLY C CA 1
ATOM 6446 C C . GLY C 1 253 ? 53.863 51.885 31.598 1.00 24.70 853 GLY C C 1
ATOM 6447 O O . GLY C 1 253 ? 53.410 51.434 32.653 1.00 25.58 853 GLY C O 1
ATOM 6448 N N . VAL C 1 254 ? 55.048 51.538 31.109 1.00 24.07 854 VAL C N 1
ATOM 6449 C CA . VAL C 1 254 ? 55.905 50.606 31.825 1.00 26.00 854 VAL C CA 1
ATOM 6450 C C . VAL C 1 254 ? 56.121 51.064 33.270 1.00 26.00 854 VAL C C 1
ATOM 6451 O O . VAL C 1 254 ? 55.839 50.323 34.208 1.00 25.20 854 VAL C O 1
ATOM 6455 N N . SER C 1 255 ? 56.603 52.293 33.435 1.00 25.86 855 SER C N 1
ATOM 6456 C CA . SER C 1 255 ? 56.864 52.852 34.754 1.00 25.42 855 SER C CA 1
ATOM 6457 C C . SER C 1 255 ? 55.646 52.893 35.656 1.00 26.26 855 SER C C 1
ATOM 6458 O O . SER C 1 255 ? 55.738 52.600 36.843 1.00 27.21 855 SER C O 1
ATOM 6461 N N . TYR C 1 256 ? 54.504 53.258 35.094 1.00 27.04 856 TYR C N 1
ATOM 6462 C CA . TYR C 1 256 ? 53.282 53.348 35.879 1.00 29.77 856 TYR C CA 1
ATOM 6463 C C . TYR C 1 256 ? 53.012 52.071 36.678 1.00 30.71 856 TYR C C 1
ATOM 6464 O O . TYR C 1 256 ? 52.395 52.124 37.740 1.00 31.61 856 TYR C O 1
ATOM 6473 N N . VAL C 1 257 ? 53.478 50.932 36.171 1.00 33.59 857 VAL C N 1
ATOM 6474 C CA . VAL C 1 257 ? 53.286 49.646 36.847 1.00 33.42 857 VAL C CA 1
ATOM 6475 C C . VAL C 1 257 ? 54.527 49.220 37.636 1.00 33.40 857 VAL C C 1
ATOM 6476 O O . VAL C 1 257 ? 54.430 48.779 38.783 1.00 32.92 857 VAL C O 1
ATOM 6480 N N . LEU C 1 258 ? 55.687 49.358 37.006 1.00 26.80 858 LEU C N 1
ATOM 6481 C CA . LEU C 1 258 ? 56.961 48.994 37.604 1.00 28.95 858 LEU C CA 1
ATOM 6482 C C . LEU C 1 258 ? 57.140 49.599 39.003 1.00 30.39 858 LEU C C 1
ATOM 6483 O O . LEU C 1 258 ? 57.714 48.973 39.888 1.00 29.88 858 LEU C O 1
ATOM 6488 N N . GLU C 1 259 ? 56.643 50.814 39.206 1.00 32.13 859 GLU C N 1
ATOM 6489 C CA . GLU C 1 259 ? 56.777 51.467 40.503 1.00 32.86 859 GLU C CA 1
ATOM 6490 C C . GLU C 1 259 ? 55.889 50.837 41.572 1.00 31.96 859 GLU C C 1
ATOM 6491 O O . GLU C 1 259 ? 55.970 51.212 42.739 1.00 32.67 859 GLU C O 1
ATOM 6497 N N . ARG C 1 260 ? 55.043 49.889 41.195 1.00 30.21 860 ARG C N 1
ATOM 6498 C CA . ARG C 1 260 ? 54.140 49.310 42.182 1.00 29.68 860 ARG C CA 1
ATOM 6499 C C . ARG C 1 260 ? 54.145 47.791 42.368 1.00 28.63 860 ARG C C 1
ATOM 6500 O O . ARG C 1 260 ? 53.550 47.291 43.329 1.00 31.06 860 ARG C O 1
ATOM 6508 N N . ILE C 1 261 ? 54.786 47.041 41.479 1.00 20.14 861 ILE C N 1
ATOM 6509 C CA . ILE C 1 261 ? 54.770 45.592 41.664 1.00 21.09 861 ILE C CA 1
ATOM 6510 C C . ILE C 1 261 ? 55.649 45.201 42.849 1.00 20.86 861 ILE C C 1
ATOM 6511 O O . ILE C 1 261 ? 56.653 45.863 43.130 1.00 15.70 861 ILE C O 1
ATOM 6516 N N . SER C 1 262 ? 55.258 44.143 43.556 1.00 27.16 862 SER C N 1
ATOM 6517 C CA . SER C 1 262 ? 56.035 43.682 44.700 1.00 29.55 862 SER C CA 1
ATOM 6518 C C . SER C 1 262 ? 57.331 43.113 44.164 1.00 29.76 862 SER C C 1
ATOM 6519 O O . SER C 1 262 ? 57.338 42.066 43.516 1.00 29.33 862 SER C O 1
ATOM 6522 N N . THR C 1 263 ? 58.428 43.802 44.437 1.00 25.95 863 THR C N 1
ATOM 6523 C CA . THR C 1 263 ? 59.720 43.353 43.948 1.00 31.08 863 THR C CA 1
ATOM 6524 C C . THR C 1 263 ? 60.771 43.172 45.032 1.00 34.81 863 THR C C 1
ATOM 6525 O O . THR C 1 263 ? 60.835 43.929 46.000 1.00 31.79 863 THR C O 1
ATOM 6529 N N . ASP C 1 264 ? 61.603 42.157 44.847 1.00 67.06 864 ASP C N 1
ATOM 6530 C CA . ASP C 1 264 ? 62.659 41.849 45.792 1.00 73.32 864 ASP C CA 1
ATOM 6531 C C . ASP C 1 264 ? 63.917 42.656 45.462 1.00 76.18 864 ASP C C 1
ATOM 6532 O O . ASP C 1 264 ? 64.943 42.539 46.135 1.00 77.86 864 ASP C O 1
ATOM 6537 N N . CYS C 1 265 ? 63.820 43.479 44.423 1.00 61.12 865 CYS C N 1
ATOM 6538 C CA . CYS C 1 265 ? 64.932 44.309 43.979 1.00 63.65 865 CYS C CA 1
ATOM 6539 C C . CYS C 1 265 ? 64.931 45.613 44.770 1.00 67.92 865 CYS C C 1
ATOM 6540 O O . CYS C 1 265 ? 63.945 45.940 45.435 1.00 68.06 865 CYS C O 1
ATOM 6543 N N . LEU C 1 266 ? 66.031 46.357 44.690 1.00 77.48 866 LEU C N 1
ATOM 6544 C CA . LEU C 1 266 ? 66.159 47.622 45.411 1.00 82.51 866 LEU C CA 1
ATOM 6545 C C . LEU C 1 266 ? 66.156 47.346 46.913 1.00 85.57 866 LEU C C 1
ATOM 6546 O O . LEU C 1 266 ? 65.561 48.096 47.687 1.00 86.44 866 LEU C O 1
ATOM 6551 N N . ASP C 1 267 ? 66.825 46.267 47.312 1.00 84.09 867 ASP C N 1
ATOM 6552 C CA . ASP C 1 267 ? 66.900 45.852 48.715 1.00 87.41 867 ASP C CA 1
ATOM 6553 C C . ASP C 1 267 ? 65.619 45.140 49.143 1.00 87.84 867 ASP C C 1
ATOM 6554 O O . ASP C 1 267 ? 64.678 45.765 49.632 1.00 88.75 867 ASP C O 1
#

Foldseek 3Di:
DAFEEEEEQPFTQAAPVSAHDPLLLVLVVQSVVNGAYEYAYLAFPVVVQVNVCVSPVAGHFYHYNQFQWTQHRPPGTPGHHFQPLVVQLVLCVVCVVVDFWKWFAAPRAIETLDDDPQVVVVCVVSVDDHYHDVVVSVVCSPRTTQKMKTFDALVVVVVVQVVCCVVCVPAWDWDAPDSGIIMIGGHDGHNLVNVVVVCVVVVPQQLNYEYEEQDPRCLSNLVSHNAFEYELNHDPVRVVSHPYYFYTSNPNRVSRVSVVDDDDGVD/DAFAEEEEQPFWQAAPVSAHDPLSLVLVVLSVPPGAYEYEYLAFPVVRQVNVCVSPVAGHFYHYNQFQWTQHRPPGTDHHHFQFLQRLLVVCVVCPVVPWWKWFAAPRAIEGLDPDPVVVVVCVVVVDDHYHDVVVSVVCNVGTGQWMKTFDALVVLVVVQVVVCVVCVPFWDWAAPDSGIIIIHGNDGGPLVNVVVVCVVVVPQQLRYEYEDQDPRCLSNLVSHNAYEHEQNHDPVSCVSGPYYAYTSNPVRVSVVSVPDDDDSND/DAFEEEEEQPFTQAAPVRAGDPLLLVLVVQSVVVGAYEYEYLAFPVVVQVNCCVSPVAGHFYAYNQFQWTQHRPPGTPHHFFADLQRLLVLCVVCPVVPWWKWFAAPRAIEGLDPDDVVVVVCVVRVHDHYHHVCVSVVCSHRGGQWMKTFDALVVLVVVLVVCCVVCVPFWHWDAPDSGIIIIHGDPGAPLVNVVVVCVVVVPQQLNYEYEDQDPRCLSNLVSHNFYEHEPNHDPVSCVSGPYYAYTSNPRRVSVPSVDDDDPGPD

Nearest PDB structures (foldseek):
  1nf2-assembly1_A  TM=1.004E+00  e=1.587E-60  Thermotoga maritima
  3niw-assembly1_A  TM=8.966E-01  e=2.657E-25  Bacteroides thetaiotaomicron
  4qjb-assembly2_B  TM=9.162E-01  e=9.073E-23  Plasmodium falciparum 3D7
  3dao-assembly1_A  TM=8.915E-01  e=1.072E-19  unclassified
  2hf2-assembly2_B  TM=8.570E-01  e=6.131E-20  Escherichia coli K-12